Protein 7YPR (pdb70)

GO terms:
  GO:0005507 copper ion binding (F, IDA)
  GO:0008270 zinc ion binding (F, IDA)
  GO:0042802 identical protein binding (F, IDA)
  GO:0042803 protein homodimerization activity (F, IDA)

Sequence (988 aa):
VNYLFRGPVTAVAAIAGEGEHAGIKGSLTFLQKSLDGRTVVINGTISGLPEGKHGLHIHDSGDMTKGCCYITTAKGHLNPFNNLSHGAPSDSARHVGDLGNIYADDTGISVINLTDTVISLFPTPAFVIGRILVIHTTYDDLGRGGSPVSSKVNGNAGGRRLACCGIISYVNYLFRGPVTAVVAAIAGEGEHAGIKGSLTFLQKSLDGRTVINGTISGLPEEGKHGLHIHDDSGDMTKGCCYITTAKGHLNPFNNLSHGAPSDSARHVGDLGNIYADDTGISVINLTDTVISLFPTPAFVIGRILVIHTTYDDLGRGGSPVSSKVNGNAGGRLACCGIISYVVNYLFRGPVTAVAAIAGEGEHAGIKGSLTFLQKSLDGRTVINGTISGLPEGKHGLHIHDSGDMTKGCYITTAKGHLNPFNLSHGAPSDSARHVGDLGNIYADDTGISVINLTDTVISLFPTPPAFVIGRILVIHTTYDDLGRGGSPVSSKVNGNAGGRLACGIISYVNYLFRGPVTAVAAIAGEGEHAGIKGSLTTFLQKSLDGRTVINNGTISGLPEGKHGLHIHDSGDMTKGCYITTTTAAKKGGHLNPFNLSHGAPSDSARHVGDLGNIYADDTGISVINNLTDTVISLFPTPAFVIGRILVIHTTYDDLGRGGSPVSSKVVNGNAGGRLACGIISYVVNYLFRGPVTAVAAIAGEGEHAGIKGSLTFLQKSLDGRTVINGTISGLPEGKHGLHIHHDSGDMTKGCYITTTAAKKGGHLLNPFNLSHGAPSDSARHVGDLGNIYADDTGISVINLTDTVISLFPPTPAFVIGRILVIHTTYDDLGRGGSPVSKVNGNAGGRLACGIISYVVNYLFRGPVTAVAAIAGEGEHAGIKGSLTFLQKSLDGRTVINGTISGLPEGKHGLHIHDSGDMTKGCCYITTAKGHLNPFNLSHGAPSDSARHVGDLGNIYADDTGISVINLTDTVISLFPTPAFVIGRILVIHTTYDDLGRGGGGSSPVSSKVNGNAGGRLACCGIISYV

Nearest PDB structures (foldseek):
  7ypr-assembly2_D-3  TM=1.006E+00  e=7.830E-35  Ramazzottius varieornatus
  7ypp-assembly2_C  TM=9.963E-01  e=8.547E-31  Ramazzottius varieornatus
  7ypp-assembly3_E  TM=9.950E-01  e=1.271E-30  Ramazzottius varieornatus
  7ypp-assembly3_F-2  TM=9.987E-01  e=7.369E-30  Ramazzottius varieornatus
  3l9e-assembly2_D  TM=9.525E-01  e=1.073E-17  Bombyx mori

Foldseek 3Di:
DPCLQDAKFKKKWWKAFDDVLRQWTKMKIWIAGHQQGKIKIWMKIASAAFFKWWKWWACALDCPVHLDDPDPRAGAALPPFWPFALPDPRHGLGGDFIWGAHNRRMTIDTDIHRRADCGPDSNNRASTKIFTANAGQCGLPPPDPCNRRTSPRHHTSIMTGIHGD/DCLQDAKFKKKWWKAFDDVLRVKTKMKMWIAGHVLGKIKIWIKIARADFAKWWKWWFCALDCPVHQFDPPGQFGAALPPFWDFAQPDPGHGLGGPFIWGAHPRRMTTDIDMHSRADCGPDSNDRASTKIFIANHGQCRLPDPDPCNRGTSPRHTTSMITGIHGD/DPCLQDAKFKKKWWKAFDDVQRQKTKMKIWIAGHFLGKIKIWMKIFRAAFAKWWKWWFPALDCPVHQDDPDPRGGAALPPFWPFALPDPGHGLGGPFIWGAHNRRMTTDTDMHRQADCGPDSRHRASTKIFTANHGQCGLPPPDPCNRPTSPRHHTNIITGIHTD/DCLQDAKFKKKWWKAFDDVLRVKTKMKMWIAGHVLGKIKIWIKIARADFAKWWKWWACALDCPPHDFDDPPRAGAALPPFWDFAQPDPRHGLGGDFIWGDHPRRMTTDIDMHRRADSRPDSNHRASIKIFIANHGQCRLPPPDPCNRGTSCRHGTNMITGIHGD/DDPLQDAKFKKKWFKAFDDVLRQWTKMKMWIAGHFLGKIKIWIKIASADAFKWFKWWFCALDQPVHDFDPPPPAGQALPPFWDFAQPDPRHRLGGDFIFGAHPRRMTTDIGMHRRADCRPDSNNRARTKMFIANAGQCRLPPPDPCNRGTSPRHGTGIIIGMHGD/DPVLQDAKFKKKWWKAFDDVLRVKTKMKMWIDGHPLGKIKIWMKIFSAAFAKWFKFWACALDCPVHQDDDDPRAGQALPDFWDFAQPDPRHGLGGDFIWGAHNRRMTTDTDMHRRADSGPDSNDRASIKIFTAPAGACGLPPPDPCNRGTRPRHHTSMITGIHGD

InterPro domains:
  IPR001424 Superoxide dismutase, copper/zinc binding domain [PF00080] (53-191)
  IPR001424 Superoxide dismutase, copper/zinc binding domain [PR00068] (83-105)
  IPR001424 Superoxide dismutase, copper/zinc binding domain [PR00068] (141-163)
  IPR001424 Superoxide dismutase, copper/zinc binding domain [PR00068] (166-192)
  IPR001424 Superoxide dismutase, copper/zinc binding domain [cd00305] (38-188)
  IPR018152 Superoxide dismutase, copper/zinc, binding site [PS00332] (180-191)
  IPR024134 Superoxide dismutase (Cu/Zn) / superoxide dismutase copper chaperone [PTHR10003] (38-192)
  IPR036423 Superoxide dismutase-like, copper/zinc binding domain superfamily [G3DSA:2.60.40.200] (36-194)
  IPR036423 Superoxide dismutase-like, copper/zinc binding domain superfamily [SSF49329] (50-192)

Radius of gyration: 31.36 Å; Cα contacts (8 Å, |Δi|>4): 3021; chains: 6; bounding box: 89×86×77 Å

Organism: Ramazzottius varieornatus (NCBI:txid947166)

Solvent-accessible surface area: 41538 Å² total; per-residue (Å²): 97,31,74,4,68,120,35,98,14,45,0,9,0,32,2,40,12,93,67,160,58,56,56,5,117,22,41,1,54,0,68,4,157,49,88,132,22,150,0,54,0,68,19,76,0,46,44,8,68,99,16,122,4,0,0,0,0,15,29,1,0,36,38,31,138,25,17,141,11,107,55,109,144,28,16,1,41,47,106,128,74,47,1,2,6,49,109,37,110,55,10,12,2,0,0,5,3,40,10,114,0,49,126,101,7,66,0,106,3,118,37,81,6,109,51,4,6,0,2,0,29,48,9,0,0,0,0,12,0,0,4,0,19,64,54,125,2,24,54,6,157,49,79,33,130,62,2,121,86,47,0,71,1,50,42,90,8,0,3,1,11,0,1,11,74,92,87,5,66,179,34,95,14,43,0,9,0,30,2,51,11,72,67,168,56,68,60,3,142,14,45,2,44,0,70,3,131,41,24,23,8,75,0,56,1,67,18,73,1,41,44,8,68,63,15,117,4,0,0,0,0,2,72,17,0,10,43,43,129,23,2,71,32,105,126,23,117,42,11,0,35,38,34,84,39,45,2,1,8,50,106,40,45,42,13,10,2,0,0,10,4,42,8,117,0,51,131,93,6,73,0,104,3,107,58,56,11,48,17,4,0,0,0,0,3,9,0,1,0,0,0,14,4,0,0,0,12,66,46,111,2,20,52,4,82,14,11,11,90,58,5,124,87,20,0,58,3,45,38,24,6,0,4,4,18,0,1,15,78,145,84,148,57,80,126,38,66,15,41,0,46,0,77,2,40,8,88,66,173,67,56,56,2,109,22,57,1,54,0,11,2,48,32,23,22,7,42,0,9,0,21,14,31,0,48,44,6,67,76,15,118,3,0,0,0,0,6,37,20,23,82,56,121,144,17,13,154,16,108,54,111,145,26,15,10,40,59,35,129,40,46,2,2,9,44,107,36,51,41,12,10,3,0,0,1,3,40,9,105,0,6,102,101,7,24,0,30,3,61,42,46,8,48,17,3,0,0,0,44,12,67,0,49,0,20,39,81,0,0,1,0,9,65,57,121,1,19,50,7,116,46,79,35,128,56,2,121,87,49,0,70,2,52,44,87,8,0,2,3,69,0,46,94,138,117,163,57,92,146,28,30,14,8,0,42,2,77,4,52,11,69,64,161,46,60,51,3,135,18,70,1,12,0,43,1,155,62,80,108,24,90,0,38,0,3,4,33,0,34,43,7,69,112,22,124,4,0,0,0,0,4,80,33,23,79,63,125,142,21,1,73,42,98,112,28,115,44,9,10,42,51,101,126,80,54,3,1,7,49,110,40,112,56,9,11,2,0,0,6,4,42,9,110,0,12,111,55,6,19,1,34,4,89,48,60,6,98,48,2,3,0,2,42,36,96,10,48,0,19,40,84,6,0,0,0,13,67,54,121,2,21,52,4,157,47,80,34,119,60,1,122,88,33,0,73,2,48,41,31,4,0,5,5,71,0,48,94,85,154,71,164,60,79,129,27,25,17,6,0,45,1,82,4,42,7,85,59,158,46,50,57,2,95,16,76,1,14,0,31,0,124,64,94,92,18,107,0,62,0,4,4,27,0,43,44,8,60,75,18,57,4,0,0,0,0,6,76,37,22,69,66,125,130,17,3,71,38,121,98,22,143,46,9,10,37,54,103,129,74,48,3,1,7,43,100,35,112,56,6,13,2,0,0,7,3,26,9,80,0,37,85,43,7,14,1,40,4,82,39,75,7,88,50,1,3,0,2,41,27,101,8,46,0,21,40,82,4,0,0,0,14,65,55,92,0,10,10,3,120,50,79,36,123,62,2,124,87,40,0,72,3,48,46,32,5,0,3,4,72,0,48,91,91,135,82,158,56,79,126,37,65,21,36,0,46,1,80,4,42,13,87,59,147,57,54,51,2,132,24,61,1,50,0,9,1,50,64,80,63,26,109,0,8,0,20,16,36,1,45,42,9,62,99,15,126,5,0,0,0,0,3,41,18,23,82,58,120,140,23,13,154,19,111,57,108,132,28,12,8,35,57,98,126,73,55,5,2,5,46,108,53,110,57,7,12,2,0,0,4,4,44,10,93,0,10,109,81,7,22,0,32,3,65,41,77,6,102,50,1,3,0,0,42,26,96,8,47,0,17,41,76,0,0,0,0,7,65,55,120,3,26,50,11,157,21,93,34,124,62,0,104,87,50,0,66,2,52,38,83,7,0,2,0,66,0,46,103,139

Secondary structure (DSSP, 8-state):
--GGGSS-EEEEEEEE--GGGTT-EEEEEEEE-STTS-EEEEEEEESPPSEEEEEEEBS----TTTT---S---B--TT------TT-SS--TTEEEEEEE-TTS-EEEEEEESS-BSSSSTTB-TTSEEEEESS---TT-S-STTHHHHTT--SEEEEEE-EE-/-GGGSS-EEEEEEEE--GGGTT-EEEEEEEESSTTS-EEEEEEEESPPSEEEEEEEBS----TT-TT-SS---B--TT------TTSSS--TTEEEEEEE-TTS-EEEEEEESS-BSSSSTTB-TTSEEEEESS---TT-S-STTHHHH-S--SEEEEEEEEE-/--GGGSS-EEEEEEEE--GGGTT-EEEEEEEESSTTS-EEEEEEEESPPSEEEEEEEBS----TTTT-------B--TT------TT-SS--TTEEEEEEE-TTSEEEEEEEESS-BSSSSTTB-TTSEEEEESS---TT-S-STTHHHHTT--SEEEEEEEEE-/-GGGSS-EEEEEEEE--GGGTT-EEEEEEEE-STTS-EEEEEEEESPPSEEEEEEEBS----TT-S--SS--PBP-TT------TT-SS--TTEEEEEEE-TT-PEEEEEEESS-BSSSSTTB-TTSEEEEESS---TT-S-SSTHHHHTT--SEEEEEEEEE-/--GGGSS-EEEEEEEE--GGGTT-EEEEEEEE-STT--EEEEEEEESPPSEEEEEEEBS----TT-S--TT---B--TT------TT-SS--TTEEEEEEE-TTSPEEEEEEESS-BSSSSTTB-TTSEEEEESS---TT-SSSTTHHHH-S--SEEEEEEEEE-/--GGGSS-EEEEEEEE--GGGTT-EEEEEEEE-STT--EEEEEEEESPPSEEEEEEEBS----EEEE-------B--TT------TTSSS--TTEEEEEEE-TTS-EEEEEEESS-BSSSSTTB-TTSEEEEESS---TT-SSSSSHHHHTT--SEEEEEEEEE-

Structure (mmCIF, N/CA/C/O backbone):
data_7YPR
#
_entry.id   7YPR
#
_cell.length_a   105.825
_cell.length_b   105.825
_cell.length_c   76.956
_cell.angle_alpha   90.000
_cell.angle_beta   90.000
_cell.angle_gamma   120.000
#
_symmetry.space_group_name_H-M   'P 32'
#
loop_
_entity.id
_entity.type
_entity.pdbx_description
1 polymer 'Superoxide dismutase [Cu-Zn]'
2 non-polymer 'ZINC ION'
3 non-polymer 'COPPER (II) ION'
4 non-polymer 'POTASSIUM ION'
5 water water
#
loop_
_atom_site.group_PDB
_atom_site.id
_atom_site.type_symbol
_atom_site.label_atom_id
_atom_site.label_alt_id
_atom_site.label_comp_id
_atom_site.label_asym_id
_atom_site.label_entity_id
_atom_site.label_seq_id
_atom_site.pdbx_PDB_ins_code
_atom_site.Cartn_x
_atom_site.Cartn_y
_atom_site.Cartn_z
_atom_site.occupancy
_atom_site.B_iso_or_equiv
_atom_site.auth_seq_id
_atom_site.auth_comp_id
_atom_site.auth_asym_id
_atom_site.auth_atom_id
_atom_site.pdbx_PDB_model_num
ATOM 1 N N . VAL A 1 30 ? 40.095 0.034 15.219 1.000 75.470 30 VAL A N 1
ATOM 2 C CA . VAL A 1 30 ? 40.008 -0.445 16.592 1.000 67.720 30 VAL A CA 1
ATOM 3 C C . VAL A 1 30 ? 41.169 -1.409 16.845 1.000 66.320 30 VAL A C 1
ATOM 4 O O . VAL A 1 30 ? 41.760 -1.928 15.894 1.000 66.660 30 VAL A O 1
ATOM 8 N N . ASN A 1 31 ? 41.501 -1.614 18.120 1.000 54.650 31 ASN A N 1
ATOM 9 C CA . ASN A 1 31 ? 42.461 -2.620 18.571 1.000 37.480 31 ASN A CA 1
ATOM 10 C C . ASN A 1 31 ? 42.256 -3.942 17.836 1.000 38.720 31 ASN A C 1
ATOM 11 O O . ASN A 1 31 ? 41.191 -4.552 17.923 1.000 41.170 31 ASN A O 1
ATOM 16 N N . TYR A 1 32 ? 43.285 -4.384 17.101 1.000 36.870 32 TYR A N 1
ATOM 17 C CA . TYR A 1 32 ? 43.146 -5.532 16.207 1.000 42.580 32 TYR A CA 1
ATOM 18 C C . TYR A 1 32 ? 42.807 -6.829 16.935 1.000 42.020 32 TYR A C 1
ATOM 19 O O . TYR A 1 32 ? 42.358 -7.783 16.293 1.000 40.060 32 TYR A O 1
ATOM 28 N N . LEU A 1 33 ? 43.028 -6.900 18.246 1.000 30.210 33 LEU A N 1
ATOM 29 C CA . LEU A 1 33 ? 42.624 -8.091 18.983 1.000 31.500 33 LEU A CA 1
ATOM 30 C C . LEU A 1 33 ? 41.116 -8.250 19.012 1.000 37.470 33 LEU A C 1
ATOM 31 O O . LEU A 1 33 ? 40.623 -9.350 19.291 1.000 34.490 33 LEU A O 1
ATOM 36 N N . PHE A 1 34 ? 40.378 -7.170 18.742 1.000 34.300 34 PHE A N 1
ATOM 37 C CA . PHE A 1 34 ? 38.926 -7.165 18.785 1.000 35.130 34 PHE A CA 1
ATOM 38 C C . PHE A 1 34 ? 38.289 -7.221 17.399 1.000 33.460 34 PHE A C 1
ATOM 39 O O . PHE A 1 34 ? 37.077 -7.028 17.284 1.000 42.120 34 PHE A O 1
ATOM 47 N N . ARG A 1 35 ? 39.062 -7.523 16.360 1.000 34.890 35 ARG A N 1
ATOM 48 C CA . ARG A 1 35 ? 38.621 -7.393 14.977 1.000 42.290 35 ARG A CA 1
ATOM 49 C C . ARG A 1 35 ? 38.539 -8.744 14.273 1.000 39.770 35 ARG A C 1
ATOM 50 O O . ARG A 1 35 ? 39.302 -9.666 14.577 1.000 44.280 35 ARG A O 1
ATOM 58 N N . GLY A 1 36 ? 37.637 -8.825 13.285 1.000 61.380 36 GLY A N 1
ATOM 59 C CA . GLY A 1 36 ? 37.716 -9.802 12.213 1.000 30.230 36 GLY A CA 1
ATOM 60 C C . GLY A 1 36 ? 37.569 -11.166 12.799 1.000 43.080 36 GLY A C 1
ATOM 61 O O . GLY A 1 36 ? 37.234 -11.311 13.981 1.000 53.770 36 GLY A O 1
ATOM 62 N N . PRO A 1 37 ? 37.807 -12.203 12.006 1.000 33.210 37 PRO A N 1
ATOM 63 C CA . PRO A 1 37 ? 37.773 -13.551 12.572 1.000 33.490 37 PRO A CA 1
ATOM 64 C C . PRO A 1 37 ? 39.024 -13.772 13.400 1.000 34.300 37 PRO A C 1
ATOM 65 O O . PRO A 1 37 ? 40.111 -13.336 13.031 1.000 29.780 37 PRO A O 1
ATOM 69 N N . VAL A 1 38 ? 38.857 -14.391 14.560 1.000 31.540 38 VAL A N 1
ATOM 70 C CA . VAL A 1 38 ? 39.985 -14.820 15.373 1.000 32.370 38 VAL A CA 1
ATOM 71 C C . VAL A 1 38 ? 40.039 -16.334 15.280 1.000 31.430 38 VAL A C 1
ATOM 72 O O . VAL A 1 38 ? 39.007 -17.008 15.390 1.000 27.230 38 VAL A O 1
ATOM 76 N N . THR A 1 39 ? 41.239 -16.860 15.088 1.000 28.850 39 THR A N 1
ATOM 77 C CA . THR A 1 39 ? 41.493 -18.289 15.133 1.000 30.420 39 THR A CA 1
ATOM 78 C C . THR A 1 39 ? 42.468 -18.571 16.265 1.000 32.330 39 THR A C 1
ATOM 79 O O . THR A 1 39 ? 43.495 -17.890 16.403 1.000 26.920 39 THR A O 1
ATOM 83 N N . ALA A 1 40 ? 42.141 -19.560 17.078 1.000 25.910 40 ALA A N 1
ATOM 84 C CA . ALA A 1 40 ? 43.026 -20.018 18.132 1.000 29.440 40 ALA A CA 1
ATOM 85 C C . ALA A 1 40 ? 43.202 -21.519 17.993 1.000 28.280 40 ALA A C 1
ATOM 86 O O . ALA A 1 40 ? 42.373 -22.200 17.377 1.000 24.290 40 ALA A O 1
ATOM 88 N N . VAL A 1 41 ? 44.296 -22.034 18.559 1.000 21.910 41 VAL A N 1
ATOM 89 C CA . VAL A 1 41 ? 44.574 -23.465 18.539 1.000 27.310 41 VAL A CA 1
ATOM 90 C C . VAL A 1 41 ? 45.065 -23.911 19.908 1.000 26.300 41 VAL A C 1
ATOM 91 O O . VAL A 1 41 ? 45.522 -23.111 20.724 1.000 27.780 41 VAL A O 1
ATOM 95 N N . ALA A 1 42 ? 44.985 -25.224 20.133 1.000 25.130 42 ALA A N 1
ATOM 96 C CA . ALA A 1 42 ? 45.625 -25.875 21.269 1.000 28.400 42 ALA A CA 1
ATOM 97 C C . ALA A 1 42 ? 46.294 -27.147 20.774 1.000 28.630 42 ALA A C 1
ATOM 98 O O . ALA A 1 42 ? 45.626 -28.015 20.202 1.000 28.540 42 ALA A O 1
ATOM 100 N N . ALA A 1 43 ? 47.608 -27.235 20.970 1.000 25.290 43 ALA A N 1
ATOM 101 C CA . ALA A 1 43 ? 48.349 -28.484 20.820 1.000 31.550 43 ALA A CA 1
ATOM 102 C C . ALA A 1 43 ? 48.118 -29.335 22.058 1.000 29.220 43 ALA A C 1
ATOM 103 O O . ALA A 1 43 ? 48.498 -28.938 23.161 1.000 28.680 43 ALA A O 1
ATOM 105 N N . ILE A 1 44 ? 47.484 -30.490 21.890 1.000 30.150 44 ILE A N 1
ATOM 106 C CA . ILE A 1 44 ? 47.169 -31.376 23.008 1.000 30.600 44 ILE A CA 1
ATOM 107 C C . ILE A 1 44 ? 48.217 -32.477 23.067 1.000 30.950 44 ILE A C 1
ATOM 108 O O . ILE A 1 44 ? 48.532 -33.097 22.044 1.000 29.820 44 ILE A O 1
ATOM 113 N N . ALA A 1 45 ? 48.759 -32.720 24.260 1.000 25.420 45 ALA A N 1
ATOM 114 C CA . ALA A 1 45 ? 49.717 -33.799 24.467 1.000 25.110 45 ALA A CA 1
ATOM 115 C C . ALA A 1 45 ? 49.624 -34.304 25.904 1.000 32.680 45 ALA A C 1
ATOM 116 O O . ALA A 1 45 ? 49.405 -33.514 26.829 1.000 27.200 45 ALA A O 1
ATOM 118 N N . GLY A 1 46 ? 49.755 -35.633 26.075 1.000 30.710 46 GLY A N 1
ATOM 119 C CA . GLY A 1 46 ? 50.030 -36.225 27.368 1.000 28.330 46 GLY A CA 1
ATOM 120 C C . GLY A 1 46 ? 51.532 -36.343 27.641 1.000 33.610 46 GLY A C 1
ATOM 121 O O . GLY A 1 46 ? 52.378 -36.011 26.819 1.000 33.050 46 GLY A O 1
ATOM 122 N N . GLU A 1 47 ? 51.865 -36.812 28.840 1.000 32.780 47 GLU A N 1
ATOM 123 C CA . GLU A 1 47 ? 53.267 -36.973 29.211 1.000 39.050 47 GLU A CA 1
ATOM 124 C C . GLU A 1 47 ? 53.424 -38.302 29.937 1.000 36.390 47 GLU A C 1
ATOM 125 O O . GLU A 1 47 ? 52.447 -38.893 30.395 1.000 29.800 47 GLU A O 1
ATOM 131 N N . GLY A 1 48 ? 54.665 -38.774 30.030 1.000 42.960 48 GLY A N 1
ATOM 132 C CA . GLY A 1 48 ? 54.915 -39.995 30.785 1.000 41.950 48 GLY A CA 1
ATOM 133 C C . GLY A 1 48 ? 54.240 -41.188 30.141 1.000 38.690 48 GLY A C 1
ATOM 134 O O . GLY A 1 48 ? 54.404 -41.452 28.948 1.000 40.670 48 GLY A O 1
ATOM 135 N N . GLU A 1 49 ? 53.448 -41.911 30.931 1.000 40.930 49 GLU A N 1
ATOM 136 C CA . GLU A 1 49 ? 52.697 -43.041 30.403 1.000 47.320 49 GLU A CA 1
ATOM 137 C C . GLU A 1 49 ? 51.625 -42.621 29.398 1.000 48.650 49 GLU A C 1
ATOM 138 O O . GLU A 1 49 ? 51.152 -43.463 28.629 1.000 43.520 49 GLU A O 1
ATOM 144 N N . HIS A 1 50 ? 51.216 -41.352 29.391 1.000 46.710 50 HIS A N 1
ATOM 145 C CA . HIS A 1 50 ? 50.237 -40.863 28.432 1.000 39.800 50 HIS A CA 1
ATOM 146 C C . HIS A 1 50 ? 50.878 -40.089 27.288 1.000 38.020 50 HIS A C 1
ATOM 147 O O . HIS A 1 50 ? 50.186 -39.323 26.608 1.000 35.750 50 HIS A O 1
ATOM 154 N N . ALA A 1 51 ? 52.181 -40.276 27.053 1.000 33.170 51 ALA A N 1
ATOM 155 C CA . ALA A 1 51 ? 52.848 -39.515 25.997 1.000 36.250 51 ALA A CA 1
ATOM 156 C C . ALA A 1 51 ? 52.295 -39.850 24.616 1.000 3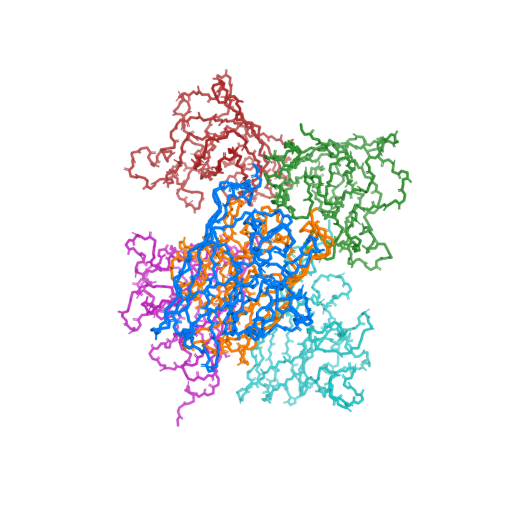3.560 51 ALA A C 1
ATOM 157 O O . ALA A 1 51 ? 52.471 -39.059 23.684 1.000 40.770 51 ALA A O 1
ATOM 159 N N . GLY A 1 52 ? 51.614 -40.989 24.469 1.000 39.870 52 GLY A N 1
ATOM 160 C CA . GLY A 1 52 ? 50.963 -41.330 23.215 1.000 32.670 52 GLY A CA 1
ATOM 161 C C . GLY A 1 52 ? 49.683 -40.565 22.916 1.000 35.550 52 GLY A C 1
ATOM 162 O O . GLY A 1 52 ? 49.155 -40.691 21.809 1.000 33.340 52 GLY A O 1
ATOM 163 N N . ILE A 1 53 ? 49.162 -39.774 23.848 1.000 26.350 53 ILE A N 1
ATOM 164 C CA . ILE A 1 53 ? 47.980 -38.968 23.567 1.000 30.940 53 ILE A CA 1
ATOM 165 C C . ILE A 1 53 ? 48.435 -37.663 22.936 1.000 34.770 53 ILE A C 1
ATOM 166 O O . ILE A 1 53 ? 49.115 -36.855 23.580 1.000 32.630 53 ILE A O 1
ATOM 171 N N . LYS A 1 54 ? 48.060 -37.461 21.675 1.000 27.910 54 LYS A N 1
ATOM 172 C CA . LYS A 1 54 ? 48.506 -36.320 20.886 1.000 34.470 54 LYS A CA 1
ATOM 173 C C . LYS A 1 54 ? 47.367 -35.845 19.997 1.000 37.010 54 LYS A C 1
ATOM 174 O O . LYS A 1 54 ? 46.649 -36.664 19.422 1.000 22.940 54 LYS A O 1
ATOM 180 N N . GLY A 1 55 ? 47.221 -34.534 19.852 1.000 28.420 55 GLY A N 1
ATOM 181 C CA . GLY A 1 55 ? 46.200 -34.023 18.961 1.000 25.180 55 GLY A CA 1
ATOM 182 C C . GLY A 1 55 ? 46.220 -32.513 18.929 1.000 32.440 55 GLY A C 1
ATOM 183 O O . GLY A 1 55 ? 47.124 -31.864 19.464 1.000 28.370 55 GLY A O 1
ATOM 184 N N . SER A 1 56 ? 45.195 -31.954 18.304 1.000 24.820 56 SER A N 1
ATOM 185 C CA . SER A 1 56 ? 45.065 -30.506 18.287 1.000 29.010 56 SER A CA 1
ATOM 186 C C . SER A 1 56 ? 43.605 -30.137 18.111 1.000 33.440 56 SER A C 1
ATOM 187 O O . SER A 1 56 ? 42.790 -30.931 17.632 1.000 34.370 56 SER A O 1
ATOM 190 N N . LEU A 1 57 ? 43.293 -28.912 18.513 1.000 26.130 57 LEU A N 1
ATOM 191 C CA . LEU A 1 57 ? 41.981 -28.316 18.365 1.000 25.330 57 LEU A CA 1
ATOM 192 C C . LEU A 1 57 ? 42.165 -26.944 17.747 1.000 31.840 57 LEU A C 1
ATOM 193 O O . LEU A 1 57 ? 43.153 -26.256 18.035 1.000 36.400 57 LEU A O 1
ATOM 198 N N . THR A 1 58 ? 41.230 -26.557 16.887 1.000 30.340 58 THR A N 1
ATOM 199 C CA . THR A 1 58 ? 41.165 -25.208 16.349 1.000 25.320 58 THR A CA 1
ATOM 200 C C . THR A 1 58 ? 39.870 -24.564 16.823 1.000 32.580 58 THR A C 1
ATOM 201 O O . THR A 1 58 ? 38.806 -25.189 16.766 1.000 24.300 58 THR A O 1
ATOM 205 N N . PHE A 1 59 ? 39.973 -23.322 17.286 1.000 27.410 59 PHE A N 1
ATOM 206 C CA . PHE A 1 59 ? 38.859 -22.520 17.759 1.000 25.220 59 PHE A CA 1
ATOM 207 C C . PHE A 1 59 ? 38.649 -21.395 16.761 1.000 28.920 59 PHE A C 1
ATOM 208 O O . PHE A 1 59 ? 39.605 -20.690 16.413 1.000 26.410 59 PHE A O 1
ATOM 216 N N . LEU A 1 60 ? 37.413 -21.217 16.294 1.000 24.270 60 LEU A N 1
ATOM 217 C CA . LEU A 1 60 ? 37.157 -20.176 15.312 1.000 24.490 60 LEU A CA 1
ATOM 218 C C . LEU A 1 60 ? 35.918 -19.382 15.710 1.000 26.490 60 LEU A C 1
ATOM 219 O O . LEU A 1 60 ? 34.836 -19.942 15.921 1.000 27.210 60 LEU A O 1
ATOM 224 N N . GLN A 1 61 ? 36.089 -18.072 15.823 1.000 25.650 61 GLN A N 1
ATOM 225 C CA . GLN A 1 61 ? 35.004 -17.165 16.179 1.000 23.420 61 GLN A CA 1
ATOM 226 C C . GLN A 1 61 ? 35.040 -15.997 15.207 1.000 37.550 61 GLN A C 1
ATOM 227 O O . GLN A 1 61 ? 36.015 -15.238 15.172 1.000 30.910 61 GLN A O 1
ATOM 233 N N . LYS A 1 62 ? 33.973 -15.847 14.433 1.000 33.240 62 LYS A N 1
ATOM 234 C CA . LYS A 1 62 ? 33.968 -14.875 13.354 1.000 37.170 62 LYS A CA 1
ATOM 235 C C . LYS A 1 62 ? 33.793 -13.449 13.842 1.000 34.360 62 LYS A C 1
ATOM 236 O O . LYS A 1 62 ? 34.315 -12.527 13.212 1.000 39.010 62 LYS A O 1
ATOM 242 N N . SER A 1 63 ? 33.077 -13.247 14.941 1.000 30.630 63 SER A N 1
ATOM 243 C CA . SER A 1 63 ? 32.755 -11.907 15.395 1.000 39.380 63 SER A CA 1
ATOM 244 C C . SER A 1 63 ? 32.563 -11.937 16.893 1.000 38.550 63 SER A C 1
ATOM 245 O O . SER A 1 63 ? 32.275 -12.985 17.482 1.000 35.820 63 SER A O 1
ATOM 248 N N . LEU A 1 64 ? 32.718 -10.756 17.495 1.000 41.500 64 LEU A N 1
ATOM 249 C CA . LEU A 1 64 ? 32.521 -10.569 18.929 1.000 46.820 64 LEU A CA 1
ATOM 250 C C . LEU A 1 64 ? 31.266 -11.275 19.444 1.000 45.040 64 LEU A C 1
ATOM 251 O O . LEU A 1 64 ? 31.283 -11.915 20.503 1.000 40.820 64 LEU A O 1
ATOM 256 N N . ASP A 1 65 ? 30.155 -11.142 18.731 1.000 42.420 65 ASP A N 1
ATOM 257 C CA . ASP A 1 65 ? 28.900 -11.713 19.205 1.000 62.510 65 ASP A CA 1
ATOM 258 C C . ASP A 1 65 ? 28.647 -13.123 18.684 1.000 55.920 65 ASP A C 1
ATOM 259 O O . ASP A 1 65 ? 27.561 -13.663 18.908 1.000 56.480 65 ASP A O 1
ATOM 264 N N . GLY A 1 66 ? 29.615 -13.728 17.995 1.000 49.350 66 GLY A N 1
ATOM 265 C CA . GLY A 1 66 ? 29.362 -14.963 17.286 1.000 50.390 66 GLY A CA 1
ATOM 266 C C . GLY A 1 66 ? 29.592 -16.214 18.113 1.000 36.210 66 GLY A C 1
ATOM 267 O O . GLY A 1 66 ? 30.183 -16.192 19.192 1.000 37.650 66 GLY A O 1
ATOM 268 N N . ARG A 1 67 ? 29.070 -17.331 17.613 1.000 32.520 67 ARG A N 1
ATOM 269 C CA . ARG A 1 67 ? 29.431 -18.593 18.223 1.000 34.890 67 ARG A CA 1
ATOM 270 C C . ARG A 1 67 ? 30.889 -18.907 17.892 1.000 31.110 67 ARG A C 1
ATOM 271 O O . ARG A 1 67 ? 31.480 -18.368 16.949 1.000 28.800 67 ARG A O 1
ATOM 279 N N . THR A 1 68 ? 31.462 -19.794 18.677 1.000 30.470 68 THR A N 1
ATOM 280 C CA . THR A 1 68 ? 32.803 -20.307 18.446 1.000 30.900 68 THR A CA 1
ATOM 281 C C . THR A 1 68 ? 32.679 -21.743 17.976 1.000 33.710 68 THR A C 1
ATOM 282 O O . THR A 1 68 ? 31.976 -22.541 18.605 1.000 29.170 68 THR A O 1
ATOM 286 N N A VAL A 1 69 ? 33.381 -22.065 16.893 0.400 25.960 69 VAL A N 1
ATOM 287 N N B VAL A 1 69 ? 33.303 -22.077 16.847 0.600 25.880 69 VAL A N 1
ATOM 288 C CA A VAL A 1 69 ? 33.427 -23.409 16.333 0.400 29.320 69 VAL A CA 1
ATOM 289 C CA B VAL A 1 69 ? 33.327 -23.475 16.427 0.600 29.270 69 VAL A CA 1
ATOM 290 C C A VAL A 1 69 ? 34.706 -24.079 16.820 0.400 29.110 69 VAL A C 1
ATOM 291 C C B VAL A 1 69 ? 34.654 -24.074 16.849 0.600 29.090 69 VAL A C 1
ATOM 292 O O A VAL A 1 69 ? 35.783 -23.469 16.782 0.400 29.260 69 VAL A O 1
ATOM 293 O O B VAL A 1 69 ? 35.704 -23.414 16.805 0.600 29.220 69 VAL A O 1
ATOM 300 N N . ILE A 1 70 ? 34.596 -25.321 17.295 1.000 23.440 70 ILE A N 1
ATOM 301 C CA . ILE A 1 70 ? 35.743 -26.049 17.816 1.000 29.830 70 ILE A CA 1
ATOM 302 C C . ILE A 1 70 ? 35.842 -27.368 17.074 1.000 30.700 70 ILE A C 1
ATOM 303 O O . ILE A 1 70 ? 34.903 -28.172 17.098 1.000 29.530 70 ILE A O 1
ATOM 308 N N . ASN A 1 71 ? 36.986 -27.598 16.439 1.000 26.290 71 ASN A N 1
ATOM 309 C CA . ASN A 1 71 ? 37.206 -28.756 15.594 1.000 28.880 71 ASN A CA 1
ATOM 310 C C . ASN A 1 71 ? 38.587 -29.296 15.903 1.000 29.700 71 ASN A C 1
ATOM 311 O O . ASN A 1 71 ? 39.510 -28.523 16.152 1.000 32.870 71 ASN A O 1
ATOM 316 N N . GLY A 1 72 ? 38.727 -30.611 15.885 1.000 26.270 72 GLY A N 1
ATOM 317 C CA . GLY A 1 72 ? 40.044 -31.197 16.027 1.000 30.100 72 GLY A CA 1
ATOM 318 C C . GLY A 1 72 ? 39.971 -32.702 16.049 1.000 30.170 72 GLY A C 1
ATOM 319 O O . GLY A 1 72 ? 38.901 -33.309 15.893 1.000 27.790 72 GLY A O 1
ATOM 320 N N . THR A 1 73 ? 41.144 -33.299 16.213 1.000 25.500 73 THR A N 1
ATOM 321 C CA . THR A 1 73 ? 41.258 -34.737 16.424 1.000 33.650 73 THR A CA 1
ATOM 322 C C . THR A 1 73 ? 42.289 -34.981 17.511 1.000 29.920 73 THR A C 1
ATOM 323 O O . THR A 1 73 ? 43.261 -34.234 17.645 1.000 23.910 73 THR A O 1
ATOM 327 N N . ILE A 1 74 ? 42.055 -36.014 18.304 1.000 23.020 74 ILE A N 1
ATOM 328 C CA . ILE A 1 74 ? 43.056 -36.520 19.224 1.000 23.740 74 ILE A CA 1
ATOM 329 C C . ILE A 1 74 ? 43.181 -38.017 18.994 1.000 34.320 74 ILE A C 1
ATOM 330 O O . ILE A 1 74 ? 42.185 -38.706 18.758 1.000 27.410 74 ILE A O 1
ATOM 335 N N . SER A 1 75 ? 44.404 -38.512 19.013 1.000 30.400 75 SER A N 1
ATOM 336 C CA . SER A 1 75 ? 44.643 -39.937 18.899 1.000 36.250 75 SER A CA 1
ATOM 337 C C . SER A 1 75 ? 45.291 -40.438 20.187 1.000 30.400 75 SER A C 1
ATOM 338 O O . SER A 1 75 ? 45.787 -39.652 20.997 1.000 30.340 75 SER A O 1
ATOM 341 N N . GLY A 1 76 ? 45.245 -41.760 20.393 1.000 36.410 76 GLY A N 1
ATOM 342 C CA . GLY A 1 76 ? 45.844 -42.395 21.561 1.000 25.800 76 GLY A CA 1
ATOM 343 C C . GLY A 1 76 ? 45.018 -42.374 22.834 1.000 32.180 76 GLY A C 1
ATOM 344 O O . GLY A 1 76 ? 45.554 -42.688 23.904 1.000 29.740 76 GLY A O 1
ATOM 345 N N . LEU A 1 77 ? 43.741 -42.007 22.767 1.000 25.510 77 LEU A N 1
ATOM 346 C CA . LEU A 1 77 ? 42.952 -41.900 23.988 1.000 36.860 77 LEU A CA 1
ATOM 347 C C . LEU A 1 77 ? 42.355 -43.251 24.378 1.000 39.170 77 LEU A C 1
ATOM 348 O O . LEU A 1 77 ? 42.098 -44.092 23.513 1.000 39.320 77 LEU A O 1
ATOM 353 N N . PRO A 1 78 ? 42.085 -43.463 25.669 1.000 33.040 78 PRO A N 1
ATOM 354 C CA . PRO A 1 78 ? 41.227 -44.592 26.065 1.000 32.830 78 PRO A CA 1
ATOM 355 C C . PRO A 1 78 ? 39.814 -44.395 25.545 1.000 37.440 78 PRO A C 1
ATOM 356 O O . PRO A 1 78 ? 39.269 -43.289 25.590 1.000 38.190 78 PRO A O 1
ATOM 360 N N . GLU A 1 79 ? 39.223 -45.486 25.058 1.000 35.380 79 GLU A N 1
ATOM 361 C CA . GLU A 1 79 ? 37.861 -45.459 24.540 1.000 35.490 79 GLU A CA 1
ATOM 362 C C . GLU A 1 79 ? 36.888 -44.921 25.577 1.000 35.600 79 GLU A C 1
ATOM 363 O O . GLU A 1 79 ? 37.023 -45.184 26.773 1.000 37.800 79 GLU A O 1
ATOM 369 N N . GLY A 1 80 ? 35.892 -44.180 25.108 1.000 34.110 80 GLY A N 1
ATOM 370 C CA . GLY A 1 80 ? 34.829 -43.665 25.951 1.000 35.320 80 GLY A CA 1
ATOM 371 C C . GLY A 1 80 ? 34.853 -42.152 26.013 1.000 39.340 80 GLY A C 1
ATOM 372 O O . GLY A 1 80 ? 35.627 -41.483 25.320 1.000 31.170 80 GLY A O 1
ATOM 373 N N . LYS A 1 81 ? 33.988 -41.610 26.866 1.000 34.190 81 LYS A N 1
ATOM 374 C CA . LYS A 1 81 ? 33.854 -40.167 26.995 1.000 31.130 81 LYS A CA 1
ATOM 375 C C . LYS A 1 81 ? 34.914 -39.593 27.929 1.000 33.740 81 LYS A C 1
ATOM 376 O O . LYS A 1 81 ? 35.366 -40.242 28.876 1.000 33.600 81 LYS A O 1
ATOM 382 N N . HIS A 1 82 ? 35.312 -38.356 27.644 1.000 29.030 82 HIS A N 1
ATOM 383 C CA . HIS A 1 82 ? 36.289 -37.639 28.451 1.000 30.650 82 HIS A CA 1
ATOM 384 C C . HIS A 1 82 ? 35.846 -36.194 28.575 1.000 28.210 82 HIS A C 1
ATOM 385 O O . HIS A 1 82 ? 35.470 -35.577 27.576 1.000 30.670 82 HIS A O 1
ATOM 392 N N . GLY A 1 83 ? 35.839 -35.677 29.800 1.000 29.550 83 GLY A N 1
ATOM 393 C CA . GLY A 1 83 ? 35.560 -34.266 29.990 1.000 24.040 83 GLY A CA 1
ATOM 394 C C . GLY A 1 83 ? 36.585 -33.385 29.298 1.000 26.060 83 GLY A C 1
ATOM 395 O O . GLY A 1 83 ? 37.779 -33.703 29.225 1.000 28.810 83 GLY A O 1
ATOM 396 N N . LEU A 1 84 ? 36.097 -32.261 28.785 1.000 25.450 84 LEU A N 1
ATOM 397 C CA . LEU A 1 84 ? 36.878 -31.296 28.019 1.000 31.130 84 LEU A CA 1
ATOM 398 C C . LEU A 1 84 ? 36.625 -29.930 28.639 1.000 31.420 84 LEU A C 1
ATOM 399 O O . LEU A 1 84 ? 35.528 -29.382 28.501 1.000 31.350 84 LEU A O 1
ATOM 404 N N . HIS A 1 85 ? 37.617 -29.392 29.340 1.000 22.470 85 HIS A N 1
ATOM 405 C CA . HIS A 1 85 ? 37.402 -28.205 30.158 1.000 26.750 85 HIS A CA 1
ATOM 406 C C . HIS A 1 85 ? 38.540 -27.221 29.948 1.000 24.820 85 HIS A C 1
ATOM 407 O O . HIS A 1 85 ? 39.690 -27.614 29.722 1.000 30.690 85 HIS A O 1
ATOM 414 N N . ILE A 1 86 ? 38.211 -25.940 30.016 1.000 27.950 86 ILE A N 1
ATOM 415 C CA . ILE A 1 86 ? 39.212 -24.878 30.038 1.000 24.370 86 ILE A CA 1
ATOM 416 C C . ILE A 1 86 ? 39.448 -24.459 31.485 1.000 33.070 86 ILE A C 1
ATOM 417 O O . ILE A 1 86 ? 38.515 -24.053 32.190 1.000 31.690 86 ILE A O 1
ATOM 422 N N . HIS A 1 87 ? 40.692 -24.552 31.922 1.000 30.140 87 HIS A N 1
ATOM 423 C CA . HIS A 1 87 ? 41.060 -24.283 33.297 1.000 32.100 87 HIS A CA 1
ATOM 424 C C . HIS A 1 87 ? 41.317 -22.790 33.494 1.000 34.780 87 HIS A C 1
ATOM 425 O O . HIS A 1 87 ? 41.603 -22.053 32.546 1.000 32.560 87 HIS A O 1
ATOM 432 N N . ASP A 1 88 ? 41.199 -22.344 34.748 1.000 26.750 88 ASP A N 1
ATOM 433 C CA . ASP A 1 88 ? 41.511 -20.948 35.070 1.000 30.030 88 ASP A CA 1
ATOM 434 C C . ASP A 1 88 ? 42.988 -20.610 34.865 1.000 26.930 88 ASP A C 1
ATOM 435 O O . ASP A 1 88 ? 43.325 -19.460 34.562 1.000 31.000 88 ASP A O 1
ATOM 440 N N . SER A 1 89 ? 43.883 -21.570 35.065 1.000 24.070 89 SER A N 1
ATOM 441 C CA . SER A 1 89 ? 45.314 -21.340 34.896 1.000 30.180 89 SER A CA 1
ATOM 442 C C . SER A 1 89 ? 45.728 -21.625 33.456 1.000 28.570 89 SER A C 1
ATOM 443 O O . SER A 1 89 ? 45.172 -22.509 32.802 1.000 23.940 89 SER A O 1
ATOM 446 N N . GLY A 1 90 ? 46.713 -20.872 32.964 1.000 23.050 90 GLY A N 1
ATOM 447 C CA . GLY A 1 90 ? 47.435 -21.258 31.759 1.000 27.440 90 GLY A CA 1
ATOM 448 C C . GLY A 1 90 ? 48.839 -21.766 32.010 1.000 26.910 90 GLY A C 1
ATOM 449 O O . GLY A 1 90 ? 49.616 -21.904 31.053 1.000 25.920 90 GLY A O 1
ATOM 450 N N . ASP A 1 91 ? 49.196 -22.057 33.258 1.000 26.380 91 ASP A N 1
ATOM 451 C CA . ASP A 1 91 ? 50.579 -22.303 33.666 1.000 27.070 91 ASP A CA 1
ATOM 452 C C . ASP A 1 91 ? 50.962 -23.747 33.339 1.000 27.730 91 ASP A C 1
ATOM 453 O O . ASP A 1 91 ? 50.456 -24.691 33.947 1.000 27.180 91 ASP A O 1
ATOM 458 N N . MET A 1 92 ? 51.878 -23.929 32.396 1.000 30.130 92 MET A N 1
ATOM 459 C CA . MET A 1 92 ? 52.342 -25.262 32.056 1.000 29.410 92 MET A CA 1
ATOM 460 C C . MET A 1 92 ? 53.795 -25.484 32.413 1.000 31.140 92 MET A C 1
ATOM 461 O O . MET A 1 92 ? 54.433 -26.368 31.845 1.000 28.410 92 MET A O 1
ATOM 466 N N . THR A 1 93 ? 54.340 -24.696 33.335 1.000 26.930 93 THR A N 1
ATOM 467 C CA . THR A 1 93 ? 55.721 -24.927 33.731 1.000 26.970 93 THR A CA 1
ATOM 468 C C . THR A 1 93 ? 55.909 -26.280 34.401 1.000 31.480 93 THR A C 1
ATOM 469 O O . THR A 1 93 ? 57.030 -26.783 34.444 1.000 29.590 93 THR A O 1
ATOM 473 N N . LYS A 1 94 ? 54.840 -26.876 34.919 1.000 33.030 94 LYS A N 1
ATOM 474 C CA . LYS A 1 94 ? 54.884 -28.202 35.517 1.000 35.950 94 LYS A CA 1
ATOM 475 C C . LYS A 1 94 ? 54.183 -29.230 34.631 1.000 38.580 94 LYS A C 1
ATOM 476 O O . LYS A 1 94 ? 53.619 -30.210 35.121 1.000 39.600 94 LYS A O 1
ATOM 482 N N . GLY A 1 95 ? 54.215 -29.018 33.316 1.000 33.970 95 GLY A N 1
ATOM 483 C CA . GLY A 1 95 ? 53.499 -29.930 32.430 1.000 39.170 95 GLY A CA 1
ATOM 484 C C . GLY A 1 95 ? 51.992 -29.832 32.624 1.000 46.440 95 GLY A C 1
ATOM 485 O O . GLY A 1 95 ? 51.441 -28.761 32.897 1.000 45.420 95 GLY A O 1
ATOM 486 N N A CYS A 1 96 ? 51.311 -30.970 32.493 0.610 40.530 96 CYS A N 1
ATOM 487 N N B CYS A 1 96 ? 51.315 -30.968 32.466 0.390 40.610 96 CYS A N 1
ATOM 488 C CA A CYS A 1 96 ? 49.872 -31.016 32.713 0.610 41.520 96 CYS A CA 1
ATOM 489 C CA B CYS A 1 96 ? 49.882 -31.061 32.704 0.390 41.590 96 CYS A CA 1
ATOM 490 C C A CYS A 1 96 ? 49.508 -31.136 34.188 0.610 45.450 96 CYS A C 1
ATOM 491 C C B CYS A 1 96 ? 49.565 -31.332 34.179 0.390 45.240 96 CYS A C 1
ATOM 492 O O A CYS A 1 96 ? 48.342 -31.392 34.510 0.610 42.200 96 CYS A O 1
ATOM 493 O O B CYS A 1 96 ? 48.505 -31.884 34.491 0.390 42.550 96 CYS A O 1
ATOM 498 N N . TYR A 1 97 ? 50.469 -30.956 35.087 1.000 48.520 97 TYR A N 1
ATOM 499 C CA . TYR A 1 97 ? 50.190 -30.915 36.520 1.000 47.970 97 TYR A CA 1
ATOM 500 C C . TYR A 1 97 ? 49.878 -29.468 36.892 1.000 50.290 97 TYR A C 1
ATOM 501 O O . TYR A 1 97 ? 50.731 -28.583 36.746 1.000 48.420 97 TYR A O 1
ATOM 510 N N . ILE A 1 98 ? 48.667 -29.217 37.350 1.000 43.770 98 ILE A N 1
ATOM 511 C CA . ILE A 1 98 ? 48.261 -27.859 37.669 1.000 44.920 98 ILE A CA 1
ATOM 512 C C . ILE A 1 98 ? 48.457 -27.669 39.159 1.000 46.510 98 ILE A C 1
ATOM 513 O O . ILE A 1 98 ? 47.809 -28.342 39.972 1.000 56.370 98 ILE A O 1
ATOM 518 N N . THR A 1 99 ? 49.377 -26.773 39.514 1.000 48.890 99 THR A N 1
ATOM 519 C CA . THR A 1 99 ? 49.691 -26.546 40.920 1.000 46.300 99 THR A CA 1
ATOM 520 C C . THR A 1 99 ? 48.546 -25.825 41.624 1.000 50.880 99 THR A C 1
ATOM 521 O O . THR A 1 99 ? 48.107 -26.244 42.702 1.000 48.890 99 THR A O 1
ATOM 525 N N . THR A 1 100 ? 48.029 -24.760 41.010 1.000 47.100 100 THR A N 1
ATOM 526 C CA . THR A 1 100 ? 46.999 -23.948 41.643 1.000 52.440 100 THR A CA 1
ATOM 527 C C . THR A 1 100 ? 45.720 -24.763 41.871 1.000 56.190 100 THR A C 1
ATOM 528 O O . THR A 1 100 ? 45.440 -25.746 41.179 1.000 48.780 100 THR A O 1
ATOM 532 N N . ALA A 1 101 ? 44.960 -24.360 42.889 1.000 60.090 101 ALA A N 1
ATOM 533 C CA . ALA A 1 101 ? 43.694 -24.991 43.235 1.000 54.520 101 ALA A CA 1
ATOM 534 C C . ALA A 1 101 ? 42.503 -24.285 42.599 1.000 43.540 101 ALA A C 1
ATOM 535 O O . ALA A 1 101 ? 41.366 -24.490 43.038 1.000 44.440 101 ALA A O 1
ATOM 537 N N . LYS A 1 102 ? 42.739 -23.493 41.546 1.000 52.140 102 LYS A N 1
ATOM 538 C CA . LYS A 1 102 ? 41.751 -22.513 41.111 1.000 47.250 102 LYS A CA 1
ATOM 539 C C . LYS A 1 102 ? 40.541 -23.144 40.430 1.000 42.950 102 LYS A C 1
ATOM 540 O O . LYS A 1 102 ? 39.437 -22.599 40.537 1.000 59.980 102 LYS A O 1
ATOM 546 N N . GLY A 1 103 ? 40.704 -24.267 39.732 1.000 37.140 103 GLY A N 1
ATOM 547 C CA . GLY A 1 103 ? 39.555 -24.875 39.051 1.000 38.340 103 GLY A CA 1
ATOM 548 C C . GLY A 1 103 ? 39.270 -24.317 37.659 1.000 39.050 103 GLY A C 1
ATOM 549 O O . GLY A 1 103 ? 40.072 -23.590 37.057 1.000 30.260 103 GLY A O 1
ATOM 550 N N . HIS A 1 104 ? 38.094 -24.672 37.138 1.000 28.730 104 HIS A N 1
ATOM 551 C CA . HIS A 1 104 ? 37.730 -24.328 35.764 1.000 31.650 104 HIS A CA 1
ATOM 552 C C . HIS A 1 104 ? 37.592 -22.825 35.590 1.000 34.120 104 HIS A C 1
ATOM 553 O O . HIS A 1 104 ? 37.249 -22.099 36.526 1.000 28.930 104 HIS A O 1
ATOM 560 N N . LEU A 1 105 ? 37.838 -22.366 34.362 1.000 24.330 105 LEU A N 1
ATOM 561 C CA . LEU A 1 105 ? 37.711 -20.948 34.040 1.000 22.910 105 LEU A CA 1
ATOM 562 C C . LEU A 1 105 ? 36.305 -20.463 34.387 1.000 31.620 105 LEU A C 1
ATOM 563 O O . LEU A 1 105 ? 35.318 -20.948 33.825 1.000 28.820 105 LEU A O 1
ATOM 568 N N . ASN A 1 106 ? 36.204 -19.516 35.330 1.000 31.820 106 ASN A N 1
ATOM 569 C CA . ASN A 1 106 ? 34.883 -19.218 35.875 1.000 34.870 106 ASN A CA 1
ATOM 570 C C . ASN A 1 106 ? 34.732 -17.742 36.249 1.000 31.130 106 ASN A C 1
ATOM 571 O O . ASN A 1 106 ? 34.456 -17.422 37.410 1.000 35.240 106 ASN A O 1
ATOM 576 N N . PRO A 1 107 ? 34.858 -16.814 35.293 1.000 29.970 107 PRO A N 1
ATOM 577 C CA . PRO A 1 107 ? 34.811 -15.380 35.647 1.000 30.120 107 PRO A CA 1
ATOM 578 C C . PRO A 1 107 ? 33.437 -14.902 36.117 1.000 38.580 107 PRO A C 1
ATOM 579 O O . PRO A 1 107 ? 33.355 -13.852 36.764 1.000 33.260 107 PRO A O 1
ATOM 583 N N . PHE A 1 108 ? 32.361 -15.627 35.823 1.000 37.700 108 PHE A N 1
ATOM 584 C CA . PHE A 1 108 ? 31.027 -15.238 36.276 1.000 35.960 108 PHE A CA 1
ATOM 585 C C . PHE A 1 108 ? 30.603 -15.966 37.548 1.000 38.690 108 PHE A C 1
ATOM 586 O O . PHE A 1 108 ? 29.456 -15.820 37.976 1.000 40.880 108 PHE A O 1
ATOM 594 N N A ASN A 1 109 ? 31.506 -16.729 38.159 0.550 39.220 109 ASN A N 1
ATOM 595 N N B ASN A 1 109 ? 31.488 -16.778 38.128 0.450 39.200 109 ASN A N 1
ATOM 596 C CA A ASN A 1 109 ? 31.290 -17.397 39.442 0.550 40.760 109 ASN A CA 1
ATOM 597 C CA B ASN A 1 109 ? 31.288 -17.376 39.450 0.450 40.750 109 ASN A CA 1
ATOM 598 C C A ASN A 1 109 ? 29.947 -18.125 39.480 0.550 44.870 109 ASN A C 1
ATOM 599 C C B ASN A 1 109 ? 29.987 -18.174 39.526 0.450 44.820 109 ASN A C 1
ATOM 600 O O A ASN A 1 109 ? 29.079 -17.853 40.310 0.550 42.520 109 ASN A O 1
ATOM 601 O O B ASN A 1 109 ? 29.179 -18.004 40.441 0.450 42.430 109 ASN A O 1
ATOM 610 N N . LEU A 1 110 ? 29.794 -19.060 38.553 1.000 37.960 110 LEU A N 1
ATOM 611 C CA . LEU A 1 110 ? 28.656 -19.962 38.501 1.000 36.320 110 LEU A CA 1
ATOM 612 C C . LEU A 1 110 ? 29.140 -21.350 38.876 1.000 29.510 110 LEU A C 1
ATOM 613 O O . LEU A 1 110 ? 30.334 -21.578 39.083 1.000 33.990 110 LEU A O 1
ATOM 618 N N . SER A 1 111 ? 28.210 -22.290 38.961 1.000 36.840 111 SER A N 1
ATOM 619 C CA . SER A 1 111 ? 28.586 -23.657 39.296 1.000 37.770 111 SER A CA 1
ATOM 620 C C . SER A 1 111 ? 28.808 -24.496 38.033 1.000 31.150 111 SER A C 1
ATOM 621 O O . SER A 1 111 ? 28.431 -24.115 36.927 1.000 34.740 111 SER A O 1
ATOM 624 N N . HIS A 1 112 ? 29.426 -25.659 38.214 1.000 31.990 112 HIS A N 1
ATOM 625 C CA . HIS A 1 112 ? 29.763 -26.500 37.079 1.000 34.070 112 HIS A CA 1
ATOM 626 C C . HIS A 1 112 ? 28.489 -27.000 36.403 1.000 41.760 112 HIS A C 1
ATOM 627 O O . HIS A 1 112 ? 27.557 -27.457 37.072 1.000 36.550 112 HIS A O 1
ATOM 634 N N . GLY A 1 113 ? 28.445 -26.917 35.071 1.000 34.150 113 GLY A N 1
ATOM 635 C CA . GLY A 1 113 ? 27.290 -27.422 34.351 1.000 32.430 113 GLY A CA 1
ATOM 636 C C . GLY A 1 113 ? 27.626 -28.028 33.005 1.000 39.740 113 GLY A C 1
ATOM 637 O O . GLY A 1 113 ? 28.804 -28.181 32.653 1.000 34.720 113 GLY A O 1
ATOM 638 N N . ALA A 1 114 ? 26.592 -28.382 32.245 1.000 40.180 114 ALA A N 1
ATOM 639 C CA . ALA A 1 114 ? 26.758 -28.804 30.863 1.000 36.940 114 ALA A CA 1
ATOM 640 C C . ALA A 1 114 ? 26.931 -27.578 29.972 1.000 34.530 114 ALA A C 1
ATOM 641 O O . ALA A 1 114 ? 26.542 -26.470 30.352 1.000 38.120 114 ALA A O 1
ATOM 643 N N . PRO A 1 115 ? 27.507 -27.744 28.776 1.000 33.250 115 PRO A N 1
ATOM 644 C CA . PRO A 1 115 ? 27.646 -26.584 27.880 1.000 37.920 115 PRO A CA 1
ATOM 645 C C . PRO A 1 115 ? 26.331 -25.888 27.616 1.000 37.110 115 PRO A C 1
ATOM 646 O O . PRO A 1 115 ? 26.305 -24.658 27.482 1.000 35.450 115 PRO A O 1
ATOM 650 N N . SER A 1 116 ? 25.233 -26.640 27.546 1.000 38.940 116 SER A N 1
ATOM 651 C CA . SER A 1 116 ? 23.929 -26.061 27.249 1.000 38.130 116 SER A CA 1
ATOM 652 C C . SER A 1 116 ? 23.237 -25.505 28.480 1.000 37.980 116 SER A C 1
ATOM 653 O O . SER A 1 116 ? 22.207 -24.845 28.346 1.000 45.000 116 SER A O 1
ATOM 656 N N . ASP A 1 117 ? 23.762 -25.768 29.669 1.000 42.110 117 ASP A N 1
ATOM 657 C CA . ASP A 1 117 ? 23.162 -25.226 30.873 1.000 36.310 117 ASP A CA 1
ATOM 658 C C . ASP A 1 117 ? 23.454 -23.737 30.993 1.000 46.560 117 ASP A C 1
ATOM 659 O O . ASP A 1 117 ? 24.457 -23.229 30.479 1.000 44.840 117 ASP A O 1
ATOM 664 N N . SER A 1 118 ? 22.557 -23.037 31.686 1.000 41.260 118 SER A N 1
ATOM 665 C CA . SER A 1 118 ? 22.768 -21.629 31.987 1.000 44.740 118 SER A CA 1
ATOM 666 C C . SER A 1 118 ? 23.672 -21.446 33.198 1.000 37.120 118 SER A C 1
ATOM 667 O O . SER A 1 118 ? 24.435 -20.474 33.258 1.000 41.510 118 SER A O 1
ATOM 670 N N . ALA A 1 119 ? 23.611 -22.368 34.158 1.000 37.700 119 ALA A N 1
ATOM 671 C CA . ALA A 1 119 ? 24.583 -22.427 35.249 1.000 42.750 119 ALA A CA 1
ATOM 672 C C . ALA A 1 119 ? 25.733 -23.325 34.798 1.000 39.120 119 ALA A C 1
ATOM 673 O O . ALA A 1 119 ? 25.694 -24.554 34.940 1.000 35.700 119 ALA A O 1
ATOM 675 N N . ARG A 1 120 ? 26.752 -22.706 34.205 1.000 31.330 120 ARG A N 1
ATOM 676 C CA . ARG A 1 120 ? 27.977 -23.404 33.832 1.000 30.100 120 ARG A CA 1
ATOM 677 C C . ARG A 1 120 ? 29.160 -22.474 34.035 1.000 29.460 120 ARG A C 1
ATOM 678 O O . ARG A 1 120 ? 29.011 -21.249 34.104 1.000 27.310 120 ARG A O 1
ATOM 686 N N . HIS A 1 121 ? 30.346 -23.067 34.144 1.000 32.030 121 HIS A N 1
ATOM 687 C CA . HIS A 1 121 ? 31.564 -22.283 34.024 1.000 23.190 121 HIS A CA 1
ATOM 688 C C . HIS A 1 121 ? 31.796 -21.931 32.562 1.000 30.130 121 HIS A C 1
ATOM 689 O O . HIS A 1 121 ? 31.376 -22.653 31.660 1.000 30.580 121 HIS A O 1
ATOM 696 N N . VAL A 1 122 ? 32.491 -20.820 32.319 1.000 27.890 122 VAL A N 1
ATOM 697 C CA . VAL A 1 122 ? 32.936 -20.555 30.951 1.000 34.370 122 VAL A CA 1
ATOM 698 C C . VAL A 1 122 ? 33.707 -21.753 30.405 1.000 26.840 122 VAL A C 1
ATOM 699 O O . VAL A 1 122 ? 33.520 -22.164 29.252 1.000 29.000 122 VAL A O 1
ATOM 703 N N . GLY A 1 123 ? 34.550 -22.356 31.231 1.000 26.170 123 GLY A N 1
ATOM 704 C CA . GLY A 1 123 ? 35.341 -23.463 30.740 1.000 28.310 123 GLY A CA 1
ATOM 705 C C . GLY A 1 123 ? 34.648 -24.796 30.567 1.000 31.210 123 GLY A C 1
ATOM 706 O O . GLY A 1 123 ? 35.345 -25.776 30.293 1.000 31.250 123 GLY A O 1
ATOM 707 N N . ASP A 1 124 ? 33.321 -24.887 30.712 1.000 23.720 124 ASP A N 1
ATOM 708 C CA . ASP A 1 124 ? 32.621 -26.183 30.686 1.000 30.830 124 ASP A CA 1
ATOM 709 C C . ASP A 1 124 ? 32.221 -26.525 29.245 1.000 36.030 124 ASP A C 1
ATOM 710 O O . ASP A 1 124 ? 31.178 -26.079 28.756 1.000 29.620 124 ASP A O 1
ATOM 715 N N . LEU A 1 125 ? 33.028 -27.349 28.569 1.000 25.750 125 LEU A N 1
ATOM 716 C CA . LEU A 1 125 ? 32.776 -27.713 27.175 1.000 36.240 125 LEU A CA 1
ATOM 717 C C . LEU A 1 125 ? 32.252 -29.140 27.027 1.000 35.500 125 LEU A C 1
ATOM 718 O O . LEU A 1 125 ? 32.120 -29.633 25.906 1.000 32.770 125 LEU A O 1
ATOM 723 N N . GLY A 1 126 ? 31.972 -29.820 28.132 1.000 28.450 126 GLY A N 1
ATOM 724 C CA . GLY A 1 126 ? 31.283 -31.087 28.068 1.000 30.750 126 GLY A CA 1
ATOM 725 C C . GLY A 1 126 ? 32.208 -32.279 27.959 1.000 31.360 126 GLY A C 1
ATOM 726 O O . GLY A 1 126 ? 33.289 -32.319 28.566 1.000 28.830 126 GLY A O 1
ATOM 727 N N . ASN A 1 127 ? 31.769 -33.260 27.182 1.000 24.590 127 ASN A N 1
ATOM 728 C CA . ASN A 1 127 ? 32.520 -34.476 26.908 1.000 29.810 127 ASN A CA 1
ATOM 729 C C . ASN A 1 127 ? 32.832 -34.588 25.423 1.000 34.110 127 ASN A C 1
ATOM 730 O O . ASN A 1 127 ? 32.074 -34.112 24.567 1.000 30.220 127 ASN A O 1
ATOM 735 N N . ILE A 1 128 ? 33.971 -35.206 25.137 1.000 28.460 128 ILE A N 1
ATOM 736 C CA . ILE A 1 128 ? 34.314 -35.665 23.801 1.000 30.880 128 ILE A CA 1
ATOM 737 C C . ILE A 1 128 ? 34.337 -37.179 23.878 1.000 32.280 128 ILE A C 1
ATOM 738 O O . ILE A 1 128 ? 34.354 -37.757 24.958 1.000 32.500 128 ILE A O 1
ATOM 743 N N . TYR A 1 129 ? 34.363 -37.828 22.725 1.000 27.030 129 TYR A N 1
ATOM 744 C CA . TYR A 1 129 ? 34.303 -39.283 22.698 1.000 31.850 129 TYR A CA 1
ATOM 745 C C . TYR A 1 129 ? 35.444 -39.848 21.867 1.000 29.630 129 TYR A C 1
ATOM 746 O O . TYR A 1 129 ? 35.685 -39.399 20.738 1.000 30.540 129 TYR A O 1
ATOM 755 N N . ALA A 1 130 ? 36.136 -40.837 22.426 1.000 25.470 130 ALA A N 1
ATOM 756 C CA . ALA A 1 130 ? 37.201 -41.560 21.744 1.000 32.960 130 ALA A CA 1
ATOM 757 C C . ALA A 1 130 ? 36.723 -42.967 21.396 1.000 37.160 130 ALA A C 1
ATOM 758 O O . ALA A 1 130 ? 36.205 -43.682 22.265 1.000 29.120 130 ALA A O 1
ATOM 760 N N . ASP A 1 131 ? 36.895 -43.367 20.134 1.000 30.520 131 ASP A N 1
ATOM 761 C CA . ASP A 1 131 ? 36.410 -44.679 19.727 1.000 33.510 131 ASP A CA 1
ATOM 762 C C . ASP A 1 131 ? 37.409 -45.757 20.143 1.000 36.660 131 ASP A C 1
ATOM 763 O O . ASP A 1 131 ? 38.443 -45.484 20.757 1.000 35.490 131 ASP A O 1
ATOM 768 N N . ASP A 1 132 ? 37.109 -47.007 19.789 1.000 35.230 132 ASP A N 1
ATOM 769 C CA . ASP A 1 132 ? 37.948 -48.113 20.239 1.000 43.560 132 ASP A CA 1
ATOM 770 C C . ASP A 1 132 ? 39.323 -48.121 19.586 1.000 41.140 132 ASP A C 1
ATOM 771 O O . ASP A 1 132 ? 40.192 -48.881 20.029 1.000 39.530 132 ASP A O 1
ATOM 776 N N . THR A 1 133 ? 39.544 -47.323 18.545 1.000 41.920 133 THR A N 1
ATOM 777 C CA . THR A 1 133 ? 40.884 -47.151 17.999 1.000 38.360 133 THR A CA 1
ATOM 778 C C . THR A 1 133 ? 41.647 -46.027 18.692 1.000 38.380 133 THR A C 1
ATOM 779 O O . THR A 1 133 ? 42.771 -45.718 18.288 1.000 33.360 133 THR A O 1
ATOM 783 N N . GLY A 1 134 ? 41.054 -45.404 19.710 1.000 33.320 134 GLY A N 1
ATOM 784 C CA . GLY A 1 134 ? 41.678 -44.304 20.423 1.000 36.210 134 GLY A CA 1
ATOM 785 C C . GLY A 1 134 ? 41.614 -42.953 19.737 1.000 36.020 134 GLY A C 1
ATOM 786 O O . GLY A 1 134 ? 42.240 -42.002 20.224 1.000 34.280 134 GLY A O 1
ATOM 787 N N . ILE A 1 135 ? 40.873 -42.832 18.635 1.000 31.950 135 ILE A N 1
ATOM 788 C CA . ILE A 1 135 ? 40.694 -41.570 17.924 1.000 31.640 135 ILE A CA 1
ATOM 789 C C . ILE A 1 135 ? 39.486 -40.849 18.489 1.000 35.020 135 ILE A C 1
ATOM 790 O O . ILE A 1 135 ? 38.433 -41.457 18.716 1.000 29.530 135 ILE A O 1
ATOM 795 N N . SER A 1 136 ? 39.609 -39.537 18.668 1.000 27.860 136 SER A N 1
ATOM 796 C CA . SER A 1 136 ? 38.468 -38.695 18.993 1.000 26.120 136 SER A CA 1
ATOM 797 C C . SER A 1 136 ? 38.348 -37.593 17.958 1.000 28.120 136 SER A C 1
ATOM 798 O O . SER A 1 136 ? 39.319 -36.875 17.687 1.000 25.950 136 SER A O 1
ATOM 801 N N . VAL A 1 137 ? 37.169 -37.476 17.363 1.000 28.740 137 VAL A N 1
ATOM 802 C CA . VAL A 1 137 ? 36.857 -36.370 16.474 1.000 26.130 137 VAL A CA 1
ATOM 803 C C . VAL A 1 137 ? 36.109 -35.344 17.302 1.000 29.890 137 VAL A C 1
ATOM 804 O O . VAL A 1 137 ? 35.017 -35.621 17.817 1.000 28.400 137 VAL A O 1
ATOM 808 N N . ILE A 1 138 ? 36.695 -34.168 17.440 1.000 27.480 138 ILE A N 1
ATOM 809 C CA . ILE A 1 138 ? 36.078 -33.091 18.197 1.000 25.470 138 ILE A CA 1
ATOM 810 C C . ILE A 1 138 ? 35.328 -32.203 17.225 1.000 30.350 138 ILE A C 1
ATOM 811 O O . ILE A 1 138 ? 35.879 -31.735 16.221 1.000 28.070 138 ILE A O 1
ATOM 816 N N . ASN A 1 139 ? 34.082 -31.933 17.540 1.000 22.470 139 ASN A N 1
ATOM 817 C CA . ASN A 1 139 ? 33.229 -31.248 16.588 1.000 27.670 139 ASN A CA 1
ATOM 818 C C . ASN A 1 139 ? 32.127 -30.607 17.429 1.000 30.800 139 ASN A C 1
ATOM 819 O O . ASN A 1 139 ? 31.199 -31.293 17.863 1.000 33.370 139 ASN A O 1
ATOM 824 N N . LEU A 1 140 ? 32.268 -29.321 17.710 1.000 29.280 140 LEU A N 1
ATOM 825 C CA . LEU A 1 140 ? 31.284 -28.706 18.582 1.000 31.510 140 LEU A CA 1
ATOM 826 C C . LEU A 1 140 ? 31.285 -27.206 18.366 1.000 37.260 140 LEU A C 1
ATOM 827 O O . LEU A 1 140 ? 32.172 -26.647 17.714 1.000 30.620 140 LEU A O 1
ATOM 832 N N . THR A 1 141 ? 30.230 -26.575 18.872 1.000 32.050 141 THR A N 1
ATOM 833 C CA . THR A 1 141 ? 30.068 -25.131 18.836 1.000 35.320 141 THR A CA 1
ATOM 834 C C . THR A 1 141 ? 29.689 -24.665 20.232 1.000 30.650 141 THR A C 1
ATOM 835 O O . THR A 1 141 ? 29.004 -25.372 20.968 1.000 37.030 141 THR A O 1
ATOM 839 N N . ASP A 1 142 ? 30.145 -23.472 20.594 1.000 30.300 142 ASP A N 1
ATOM 840 C CA . ASP A 1 142 ? 29.885 -22.922 21.913 1.000 30.580 142 ASP A CA 1
ATOM 841 C C . ASP A 1 142 ? 29.556 -21.446 21.785 1.000 32.030 142 ASP A C 1
ATOM 842 O O . ASP A 1 142 ? 30.097 -20.749 20.922 1.000 33.670 142 ASP A O 1
ATOM 847 N N . THR A 1 143 ? 28.669 -20.968 22.657 1.000 24.860 143 THR A N 1
ATOM 848 C CA . THR A 1 143 ? 28.269 -19.567 22.623 1.000 35.840 143 THR A CA 1
ATOM 849 C C . THR A 1 143 ? 28.688 -18.809 23.869 1.000 33.720 143 THR A C 1
ATOM 850 O O . THR A 1 143 ? 28.293 -17.651 24.034 1.000 42.100 143 THR A O 1
ATOM 854 N N . VAL A 1 144 ? 29.457 -19.421 24.762 1.000 28.260 144 VAL A N 1
ATOM 855 C CA . VAL A 1 144 ? 29.830 -18.785 26.010 1.000 25.230 144 VAL A CA 1
ATOM 856 C C . VAL A 1 144 ? 31.292 -18.345 26.012 1.000 33.970 144 VAL A C 1
ATOM 857 O O . VAL A 1 144 ? 31.608 -17.244 26.463 1.000 32.800 144 VAL A O 1
ATOM 861 N N . ILE A 1 145 ? 32.197 -19.181 25.498 1.000 32.710 145 ILE A N 1
ATOM 862 C CA . ILE A 1 145 ? 33.610 -18.808 25.439 1.000 32.740 145 ILE A CA 1
ATOM 863 C C . ILE A 1 145 ? 33.827 -17.683 24.420 1.000 30.040 145 ILE A C 1
ATOM 864 O O . ILE A 1 145 ? 33.047 -17.476 23.493 1.000 29.720 145 ILE A O 1
ATOM 869 N N . SER A 1 146 ? 34.924 -16.962 24.583 1.000 27.770 146 SER A N 1
ATOM 870 C CA . SER A 1 146 ? 35.277 -15.926 23.629 1.000 25.320 146 SER A CA 1
ATOM 871 C C . SER A 1 146 ? 36.742 -16.043 23.256 1.000 27.780 146 SER A C 1
ATOM 872 O O . SER A 1 146 ? 37.592 -16.316 24.110 1.000 26.040 146 SER A O 1
ATOM 875 N N . LEU A 1 147 ? 37.031 -15.789 21.990 1.000 23.560 147 LEU A N 1
ATOM 876 C CA . LEU A 1 147 ? 38.389 -15.635 21.496 1.000 24.020 147 LEU A CA 1
ATOM 877 C C . LEU A 1 147 ? 38.798 -14.178 21.402 1.000 31.090 147 LEU A C 1
ATOM 878 O O . LEU A 1 147 ? 39.926 -13.891 20.993 1.000 27.980 147 LEU A O 1
ATOM 883 N N . PHE A 1 148 ? 37.902 -13.261 21.739 1.000 27.420 148 PHE A N 1
ATOM 884 C CA . PHE A 1 148 ? 38.079 -11.824 21.879 1.000 24.390 148 PHE A CA 1
ATOM 885 C C . PHE A 1 148 ? 38.260 -11.477 23.350 1.000 27.700 148 PHE A C 1
ATOM 886 O O . PHE A 1 148 ? 37.687 -12.143 24.218 1.000 24.990 148 PHE A O 1
ATOM 894 N N . PRO A 1 149 ? 39.029 -10.417 23.673 1.000 31.600 149 PRO A N 1
ATOM 895 C CA . PRO A 1 149 ? 39.308 -10.110 25.085 1.000 31.970 149 PRO A CA 1
ATOM 896 C C . PRO A 1 149 ? 38.127 -9.552 25.872 1.000 38.060 149 PRO A C 1
ATOM 897 O O . PRO A 1 149 ? 38.266 -8.538 26.559 1.000 34.580 149 PRO A O 1
ATOM 901 N N . THR A 1 150 ? 36.980 -10.216 25.804 1.000 32.710 150 THR A N 1
ATOM 902 C CA . THR A 1 150 ? 35.873 -9.987 26.729 1.000 33.110 150 THR A CA 1
ATOM 903 C C . THR A 1 150 ? 36.143 -10.756 28.024 1.000 34.970 150 THR A C 1
ATOM 904 O O . THR A 1 150 ? 37.118 -11.508 28.136 1.000 36.480 150 THR A O 1
ATOM 908 N N . PRO A 1 151 ? 35.292 -10.608 29.045 1.000 36.350 151 PRO A N 1
ATOM 909 C CA . PRO A 1 151 ? 35.486 -11.412 30.269 1.000 34.990 151 PRO A CA 1
ATOM 910 C C . PRO A 1 151 ? 35.440 -12.926 30.044 1.000 34.930 151 PRO A C 1
ATOM 911 O O . PRO A 1 151 ? 35.960 -13.675 30.882 1.000 28.360 151 PRO A O 1
ATOM 915 N N . ALA A 1 152 ? 34.880 -13.406 28.933 1.000 30.930 152 ALA A N 1
ATOM 916 C CA . ALA A 1 152 ? 34.859 -14.844 28.650 1.000 34.010 152 ALA A CA 1
ATOM 917 C C . ALA A 1 152 ? 36.075 -15.312 27.833 1.000 30.950 152 ALA A C 1
ATOM 918 O O . ALA A 1 152 ? 36.090 -16.458 27.361 1.000 29.220 152 ALA A O 1
ATOM 920 N N . PHE A 1 153 ? 37.083 -14.451 27.668 1.000 26.580 153 PHE A N 1
ATOM 921 C CA . PHE A 1 153 ? 38.335 -14.774 26.972 1.000 25.970 153 PHE A CA 1
ATOM 922 C C . PHE A 1 153 ? 38.918 -16.091 27.457 1.000 29.020 153 PHE A C 1
ATOM 923 O O . PHE A 1 153 ? 39.133 -16.267 28.655 1.000 24.920 153 PHE A O 1
ATOM 931 N N . VAL A 1 154 ? 39.236 -16.997 26.528 1.000 24.390 154 VAL A N 1
ATOM 932 C CA . VAL A 1 154 ? 39.842 -18.281 26.891 1.000 22.050 154 VAL A CA 1
ATOM 933 C C . VAL A 1 154 ? 41.280 -18.416 26.404 1.000 25.850 154 VAL A C 1
ATOM 934 O O . VAL A 1 154 ? 41.907 -19.448 26.653 1.000 25.510 154 VAL A O 1
ATOM 938 N N . ILE A 1 155 ? 41.816 -17.425 25.698 1.000 24.410 155 ILE A N 1
ATOM 939 C CA . ILE A 1 155 ? 43.180 -17.545 25.200 1.000 23.540 155 ILE A CA 1
ATOM 940 C C . ILE A 1 155 ? 44.152 -17.406 26.359 1.000 24.980 155 ILE A C 1
ATOM 941 O O . ILE A 1 155 ? 43.919 -16.642 27.305 1.000 24.580 155 ILE A O 1
ATOM 946 N N . GLY A 1 156 ? 45.217 -18.195 26.324 1.000 27.250 156 GLY A N 1
ATOM 947 C CA . GLY A 1 156 ? 46.182 -18.157 27.386 1.000 19.340 156 GLY A CA 1
ATOM 948 C C . GLY A 1 156 ? 45.843 -19.030 28.571 1.000 31.000 156 GLY A C 1
ATOM 949 O O . GLY A 1 156 ? 46.502 -18.906 29.603 1.000 25.840 156 GLY A O 1
ATOM 950 N N . ARG A 1 157 ? 44.840 -19.904 28.455 1.000 20.470 157 ARG A N 1
ATOM 951 C CA . ARG A 1 157 ? 44.433 -20.837 29.495 1.000 20.530 157 ARG A CA 1
ATOM 952 C C . ARG A 1 157 ? 44.639 -22.268 29.003 1.000 22.630 157 ARG A C 1
ATOM 953 O O . ARG A 1 157 ? 44.694 -22.526 27.797 1.000 24.400 157 ARG A O 1
ATOM 961 N N . ILE A 1 158 ? 44.705 -23.216 29.943 1.000 22.810 158 ILE A N 1
ATOM 962 C CA . ILE A 1 158 ? 44.954 -24.614 29.598 1.000 22.510 158 ILE A CA 1
ATOM 963 C C . ILE A 1 158 ? 43.625 -25.286 29.259 1.000 32.670 158 ILE A C 1
ATOM 964 O O . ILE A 1 158 ? 42.649 -25.167 30.009 1.000 28.220 158 ILE A O 1
ATOM 969 N N . LEU A 1 159 ? 43.583 -25.989 28.127 1.000 24.090 159 LEU A N 1
ATOM 970 C CA . LEU A 1 159 ? 42.482 -26.895 27.821 1.000 22.450 159 LEU A CA 1
ATOM 971 C C . LEU A 1 159 ? 42.852 -28.294 28.307 1.000 24.370 159 LEU A C 1
ATOM 972 O O . LEU A 1 159 ? 43.948 -28.773 28.030 1.000 24.560 159 LEU A O 1
ATOM 977 N N . VAL A 1 160 ? 41.955 -28.926 29.059 1.000 23.960 160 VAL A N 1
ATOM 978 C CA . VAL A 1 160 ? 42.217 -30.193 29.733 1.000 28.230 160 VAL A CA 1
ATOM 979 C C . VAL A 1 160 ? 41.342 -31.278 29.115 1.000 31.410 160 VAL A C 1
ATOM 980 O O . VAL A 1 160 ? 40.151 -31.054 28.878 1.000 30.770 160 VAL A O 1
ATOM 984 N N . ILE A 1 161 ? 41.920 -32.459 28.880 1.000 28.650 161 ILE A N 1
ATOM 985 C CA . ILE A 1 161 ? 41.158 -33.669 28.569 1.000 27.040 161 ILE A CA 1
ATOM 986 C C . ILE A 1 161 ? 41.243 -34.581 29.783 1.000 31.560 161 ILE A C 1
ATOM 987 O O . ILE A 1 161 ? 42.343 -34.989 30.182 1.000 30.360 161 ILE A O 1
ATOM 992 N N . HIS A 1 162 ? 40.091 -34.902 30.366 1.000 23.540 162 HIS A N 1
ATOM 993 C CA . HIS A 1 162 ? 40.061 -35.609 31.632 1.000 30.500 162 HIS A CA 1
ATOM 994 C C . HIS A 1 162 ? 40.093 -37.120 31.439 1.000 28.980 162 HIS A C 1
ATOM 995 O O . HIS A 1 162 ? 39.758 -37.658 30.377 1.000 29.650 162 HIS A O 1
ATOM 1002 N N . THR A 1 163 ? 40.428 -37.802 32.527 1.000 30.620 163 THR A N 1
ATOM 1003 C CA . THR A 1 163 ? 40.510 -39.256 32.526 1.000 35.140 163 THR A CA 1
ATOM 1004 C C . THR A 1 163 ? 39.164 -39.882 32.194 1.000 35.620 163 THR A C 1
ATOM 1005 O O . THR A 1 163 ? 39.078 -40.796 31.367 1.000 39.480 163 THR A O 1
ATOM 1009 N N . THR A 1 164 ? 38.095 -39.396 32.810 1.000 30.420 164 THR A N 1
ATOM 1010 C CA . THR A 1 164 ? 36.792 -39.995 32.571 1.000 39.920 164 THR A CA 1
ATOM 1011 C C . THR A 1 164 ? 35.783 -38.902 32.225 1.000 33.550 164 THR A C 1
ATOM 1012 O O . THR A 1 164 ? 36.112 -37.750 31.915 1.000 33.670 164 THR A O 1
ATOM 1016 N N . TYR A 1 165 ? 34.513 -39.257 32.261 1.000 37.510 165 TYR A N 1
ATOM 1017 C CA . TYR A 1 165 ? 33.503 -38.395 31.691 1.000 27.510 165 TYR A CA 1
ATOM 1018 C C . TYR A 1 165 ? 33.056 -37.318 32.673 1.000 35.320 165 TYR A C 1
ATOM 1019 O O . TYR A 1 165 ? 33.088 -37.490 33.896 1.000 32.610 165 TYR A O 1
ATOM 1028 N N . ASP A 1 166 ? 32.675 -36.179 32.112 1.000 34.030 166 ASP A N 1
ATOM 1029 C CA . ASP A 1 166 ? 32.060 -35.084 32.847 1.000 32.750 166 ASP A CA 1
ATOM 1030 C C . ASP A 1 166 ? 30.604 -35.453 33.123 1.000 38.300 166 ASP A C 1
ATOM 1031 O O . ASP A 1 166 ? 29.859 -35.756 32.184 1.000 34.720 166 ASP A O 1
ATOM 1036 N N . ASP A 1 167 ? 30.190 -35.461 34.392 1.000 32.160 167 ASP A N 1
ATOM 1037 C CA . ASP A 1 167 ? 28.796 -35.807 34.692 1.000 32.360 167 ASP A CA 1
ATOM 1038 C C . ASP A 1 167 ? 27.864 -34.611 34.613 1.000 40.660 167 ASP A C 1
ATOM 1039 O O . ASP A 1 167 ? 26.701 -34.711 35.025 1.000 38.540 167 ASP A O 1
ATOM 1044 N N . LEU A 1 168 ? 28.363 -33.476 34.124 1.000 36.920 168 LEU A N 1
ATOM 1045 C CA . LEU A 1 168 ? 27.556 -32.307 33.797 1.000 34.480 168 LEU A CA 1
ATOM 1046 C C . LEU A 1 168 ? 26.887 -31.698 35.030 1.000 38.100 168 LEU A C 1
ATOM 1047 O O . LEU A 1 168 ? 25.892 -30.979 34.909 1.000 38.700 168 LEU A O 1
ATOM 1052 N N . GLY A 1 169 ? 27.450 -31.947 36.214 1.000 36.590 169 GLY A N 1
ATOM 1053 C CA . GLY A 1 169 ? 26.898 -31.447 37.455 1.000 39.150 169 GLY A CA 1
ATOM 1054 C C . GLY A 1 169 ? 25.701 -32.213 37.973 1.000 43.970 169 GLY A C 1
ATOM 1055 O O . GLY A 1 169 ? 25.005 -31.711 38.862 1.000 47.410 169 GLY A O 1
ATOM 1056 N N . ARG A 1 170 ? 25.451 -33.422 37.458 1.000 38.270 170 ARG A N 1
ATOM 1057 C CA . ARG A 1 170 ? 24.240 -34.184 37.761 1.000 47.120 170 ARG A CA 1
ATOM 1058 C C . ARG A 1 170 ? 24.525 -35.505 38.463 1.000 45.420 170 ARG A C 1
ATOM 1059 O O . ARG A 1 170 ? 23.603 -36.308 38.637 1.000 48.130 170 ARG A O 1
ATOM 1067 N N . GLY A 1 171 ? 25.771 -35.759 38.867 1.000 41.470 171 GLY A N 1
ATOM 1068 C CA . GLY A 1 171 ? 26.144 -37.052 39.406 1.000 44.890 171 GLY A CA 1
ATOM 1069 C C . GLY A 1 171 ? 25.906 -37.259 40.891 1.000 50.350 171 GLY A C 1
ATOM 1070 O O . GLY A 1 171 ? 26.060 -38.381 41.378 1.000 43.290 171 GLY A O 1
ATOM 1071 N N . GLY A 1 172 ? 25.537 -36.218 41.633 1.000 44.170 172 GLY A N 1
ATOM 1072 C CA . GLY A 1 172 ? 25.279 -36.413 43.048 1.000 53.760 172 GLY A CA 1
ATOM 1073 C C . GLY A 1 172 ? 26.515 -36.611 43.889 1.000 52.400 172 GLY A C 1
ATOM 1074 O O . GLY A 1 172 ? 26.403 -36.954 45.069 1.000 53.310 172 GLY A O 1
ATOM 1075 N N . SER A 1 173 ? 27.685 -36.434 43.304 1.000 59.240 173 SER A N 1
ATOM 1076 C CA . SER A 1 173 ? 28.963 -36.383 43.982 1.000 48.840 173 SER A CA 1
ATOM 1077 C C . SER A 1 173 ? 29.160 -34.992 44.580 1.000 50.420 173 SER A C 1
ATOM 1078 O O . SER A 1 173 ? 28.632 -34.006 44.057 1.000 48.210 173 SER A O 1
ATOM 1081 N N . PRO A 1 174 ? 29.895 -34.881 45.690 1.000 54.880 174 PRO A N 1
ATOM 1082 C CA . PRO A 1 174 ? 30.158 -33.538 46.237 1.000 55.130 174 PRO A CA 1
ATOM 1083 C C . PRO A 1 174 ? 30.930 -32.639 45.286 1.000 48.120 174 PRO A C 1
ATOM 1084 O O . PRO A 1 174 ? 30.812 -31.411 45.386 1.000 48.990 174 PRO A O 1
ATOM 1088 N N . VAL A 1 175 ? 31.711 -33.207 44.364 1.000 45.000 175 VAL A N 1
ATOM 1089 C CA . VAL A 1 175 ? 32.455 -32.413 43.390 1.000 44.120 175 VAL A CA 1
ATOM 1090 C C . VAL A 1 175 ? 31.746 -32.361 42.042 1.000 46.250 175 VAL A C 1
ATOM 1091 O O . VAL A 1 175 ? 32.303 -31.829 41.078 1.000 42.450 175 VAL A O 1
ATOM 1095 N N A SER A 1 176 ? 30.523 -32.893 41.959 0.460 41.490 176 SER A N 1
ATOM 1096 N N B SER A 1 176 ? 30.527 -32.904 41.953 0.540 41.470 176 SER A N 1
ATOM 1097 C CA A SER A 1 176 ? 29.772 -32.854 40.710 0.460 40.030 176 SER A CA 1
ATOM 1098 C CA B SER A 1 176 ? 29.775 -32.848 40.703 0.540 40.010 176 SER A CA 1
ATOM 1099 C C A SER A 1 176 ? 29.529 -31.420 40.252 0.460 40.320 176 SER A C 1
ATOM 1100 C C B SER A 1 176 ? 29.561 -31.407 40.252 0.540 40.320 176 SER A C 1
ATOM 1101 O O A SER A 1 176 ? 29.656 -31.112 39.060 0.460 39.490 176 SER A O 1
ATOM 1102 O O B SER A 1 176 ? 29.730 -31.082 39.071 0.540 39.490 176 SER A O 1
ATOM 1107 N N . LYS A 1 177 ? 29.183 -30.527 41.177 1.000 42.890 177 LYS A N 1
ATOM 1108 C CA . LYS A 1 177 ? 28.958 -29.124 40.842 1.000 41.020 177 LYS A CA 1
ATOM 1109 C C . LYS A 1 177 ? 30.225 -28.283 40.899 1.000 40.680 177 LYS A C 1
ATOM 1110 O O . LYS A 1 177 ? 30.156 -27.069 40.678 1.000 34.740 177 LYS A O 1
ATOM 1116 N N . VAL A 1 178 ? 31.369 -28.892 41.195 1.000 40.990 178 VAL A N 1
ATOM 1117 C CA . VAL A 1 178 ? 32.646 -28.203 41.128 1.000 44.430 178 VAL A CA 1
ATOM 1118 C C . VAL A 1 178 ? 33.326 -28.428 39.783 1.000 41.800 178 VAL A C 1
ATOM 1119 O O . VAL A 1 178 ? 33.804 -27.484 39.152 1.000 41.360 178 VAL A O 1
ATOM 1123 N N . ASN A 1 179 ? 33.322 -29.665 39.301 1.000 31.680 179 ASN A N 1
ATOM 1124 C CA . ASN A 1 179 ? 34.003 -29.954 38.049 1.000 35.690 179 ASN A CA 1
ATOM 1125 C C . ASN A 1 179 ? 33.433 -31.156 37.309 1.000 34.050 179 ASN A C 1
ATOM 1126 O O . ASN A 1 179 ? 34.097 -31.646 36.388 1.000 34.900 179 ASN A O 1
ATOM 1131 N N . GLY A 1 180 ? 32.258 -31.662 37.673 1.000 39.240 180 GLY A N 1
ATOM 1132 C CA . GLY A 1 180 ? 31.708 -32.798 36.962 1.000 29.940 180 GLY A CA 1
ATOM 1133 C C . GLY A 1 180 ? 32.338 -34.127 37.294 1.000 31.820 180 GLY A C 1
ATOM 1134 O O . GLY A 1 180 ? 31.995 -35.134 36.663 1.000 31.830 180 GLY A O 1
ATOM 1135 N N . ASN A 1 181 ? 33.263 -34.162 38.247 1.000 34.180 181 ASN A N 1
ATOM 1136 C CA . ASN A 1 181 ? 33.812 -35.414 38.763 1.000 38.150 181 ASN A CA 1
ATOM 1137 C C . ASN A 1 181 ? 34.456 -36.243 37.652 1.000 34.170 181 ASN A C 1
ATOM 1138 O O . ASN A 1 181 ? 34.302 -37.464 37.582 1.000 37.270 181 ASN A O 1
ATOM 1143 N N . ALA A 1 182 ? 35.181 -35.582 36.763 1.000 30.100 182 ALA A N 1
ATOM 1144 C CA . ALA A 1 182 ? 35.735 -36.272 35.611 1.000 30.200 182 ALA A CA 1
ATOM 1145 C C . ALA A 1 182 ? 37.123 -36.843 35.880 1.000 35.730 182 ALA A C 1
ATOM 1146 O O . ALA A 1 182 ? 37.744 -37.366 34.959 1.000 30.240 182 ALA A O 1
ATOM 1148 N N . GLY A 1 183 ? 37.621 -36.753 37.115 1.000 33.640 183 GLY A N 1
ATOM 1149 C CA . GLY A 1 183 ? 38.876 -37.404 37.460 1.000 34.840 183 GLY A CA 1
ATOM 1150 C C . GLY A 1 183 ? 40.113 -36.600 37.114 1.000 29.100 183 GLY A C 1
ATOM 1151 O O . GLY A 1 183 ? 40.071 -35.366 37.073 1.000 34.370 183 GLY A O 1
ATOM 1152 N N . GLY A 1 184 ? 41.224 -37.290 36.868 1.000 36.560 184 GLY A N 1
ATOM 1153 C CA . GLY A 1 184 ? 42.491 -36.641 36.598 1.000 30.140 184 GLY A CA 1
ATOM 1154 C C . GLY A 1 184 ? 42.574 -36.110 35.174 1.000 36.020 184 GLY A C 1
ATOM 1155 O O . GLY A 1 184 ? 41.594 -36.048 34.432 1.000 30.260 184 GLY A O 1
ATOM 1156 N N A ARG A 1 185 ? 43.772 -35.671 34.821 0.510 34.810 185 ARG A N 1
ATOM 1157 N N B ARG A 1 185 ? 43.791 -35.751 34.776 0.490 34.820 185 ARG A N 1
ATOM 1158 C CA A ARG A 1 185 ? 44.046 -35.144 33.498 0.510 36.240 185 ARG A CA 1
ATOM 1159 C CA B ARG A 1 185 ? 44.018 -35.104 33.489 0.490 36.250 185 ARG A CA 1
ATOM 1160 C C A ARG A 1 185 ? 44.829 -36.179 32.711 0.510 33.050 185 ARG A C 1
ATOM 1161 C C B ARG A 1 185 ? 44.934 -35.961 32.624 0.490 33.330 185 ARG A C 1
ATOM 1162 O O A ARG A 1 185 ? 45.771 -36.783 33.232 0.510 35.900 185 ARG A O 1
ATOM 1163 O O B ARG A 1 185 ? 46.092 -36.200 32.986 0.490 37.820 185 ARG A O 1
ATOM 1178 N N . LEU A 1 186 ? 44.415 -36.399 31.471 1.000 33.740 186 LEU A N 1
ATOM 1179 C CA . LEU A 1 186 ? 45.174 -37.219 30.536 1.000 31.270 186 LEU A CA 1
ATOM 1180 C C . LEU A 1 186 ? 46.096 -36.374 29.681 1.000 29.740 186 LEU A C 1
ATOM 1181 O O . LEU A 1 186 ? 47.199 -36.805 29.328 1.000 28.500 186 LEU A O 1
ATOM 1186 N N . ALA A 1 187 ? 45.650 -35.177 29.322 1.000 27.200 187 ALA A N 1
ATOM 1187 C CA . ALA A 1 187 ? 46.339 -34.425 28.296 1.000 25.930 187 ALA A CA 1
ATOM 1188 C C . ALA A 1 187 ? 45.865 -32.992 28.389 1.000 28.060 187 ALA A C 1
ATOM 1189 O O . ALA A 1 187 ? 44.744 -32.726 28.835 1.000 24.970 187 ALA A O 1
ATOM 1191 N N A CYS A 1 188 ? 46.715 -32.071 27.946 0.490 29.420 188 CYS A N 1
ATOM 1192 N N B CYS A 1 188 ? 46.747 -32.075 27.981 0.510 29.420 188 CYS A N 1
ATOM 1193 C CA A CYS A 1 188 ? 46.369 -30.665 28.055 0.490 28.760 188 CYS A CA 1
ATOM 1194 C CA B CYS A 1 188 ? 46.575 -30.641 28.170 0.510 28.830 188 CYS A CA 1
ATOM 1195 C C A CYS A 1 188 ? 47.163 -29.872 27.030 0.490 29.280 188 CYS A C 1
ATOM 1196 C C B CYS A 1 188 ? 47.113 -29.907 26.946 0.510 29.270 188 CYS A C 1
ATOM 1197 O O A CYS A 1 188 ? 48.133 -30.362 26.447 0.490 26.390 188 CYS A O 1
ATOM 1198 O O B CYS A 1 188 ? 47.868 -30.464 26.145 0.510 25.810 188 CYS A O 1
ATOM 1203 N N . GLY A 1 189 ? 46.720 -28.639 26.811 1.000 28.430 189 GLY A N 1
ATOM 1204 C CA . GLY A 1 189 ? 47.388 -27.740 25.878 1.000 24.260 189 GLY A CA 1
ATOM 1205 C C . GLY A 1 189 ? 46.930 -26.320 26.127 1.000 31.730 189 GLY A C 1
ATOM 1206 O O . GLY A 1 189 ? 45.794 -26.101 26.567 1.000 24.580 189 GLY A O 1
ATOM 1207 N N . ILE A 1 190 ? 47.789 -25.345 25.847 1.000 26.750 190 ILE A N 1
ATOM 1208 C CA . ILE A 1 190 ? 47.425 -23.940 26.015 1.000 26.870 190 ILE A CA 1
ATOM 1209 C C . ILE A 1 190 ? 46.670 -23.447 24.785 1.000 22.630 190 ILE A C 1
ATOM 1210 O O . ILE A 1 190 ? 47.087 -23.681 23.643 1.000 24.480 190 ILE A O 1
ATOM 1215 N N . ILE A 1 191 ? 45.546 -22.765 25.006 1.000 27.200 191 ILE A N 1
ATOM 1216 C CA . ILE A 1 191 ? 44.829 -22.149 23.890 1.000 26.230 191 ILE A CA 1
ATOM 1217 C C . ILE A 1 191 ? 45.540 -20.860 23.501 1.000 24.480 191 ILE A C 1
ATOM 1218 O O . ILE A 1 191 ? 45.709 -19.960 24.327 1.000 24.410 191 ILE A O 1
ATOM 1223 N N . SER A 1 192 ? 45.962 -20.753 22.242 1.000 25.510 192 SER A N 1
ATOM 1224 C CA . SER A 1 192 ? 46.740 -19.578 21.873 1.000 25.690 192 SER A CA 1
ATOM 1225 C C . SER A 1 192 ? 46.413 -19.177 20.454 1.000 23.840 192 SER A C 1
ATOM 1226 O O . SER A 1 192 ? 45.655 -19.849 19.755 1.000 25.030 192 SER A O 1
ATOM 1229 N N . TYR A 1 193 ? 47.007 -18.068 20.028 1.000 22.280 193 TYR A N 1
ATOM 1230 C CA . TYR A 1 193 ? 46.655 -17.473 18.753 1.000 27.970 193 TYR A CA 1
ATOM 1231 C C . TYR A 1 193 ? 47.349 -18.209 17.629 1.000 31.950 193 TYR A C 1
ATOM 1232 O O . TYR A 1 193 ? 48.526 -18.569 17.739 1.000 29.570 193 TYR A O 1
ATOM 1241 N N . VAL A 1 194 ? 46.629 -18.394 16.531 1.000 31.390 194 VAL A N 1
ATOM 1242 C CA . VAL A 1 194 ? 47.209 -19.034 15.365 1.000 36.750 194 VAL A CA 1
ATOM 1243 C C . VAL A 1 194 ? 48.250 -18.099 14.748 1.000 48.560 194 VAL A C 1
ATOM 1244 O O . VAL A 1 194 ? 48.098 -16.874 14.801 1.000 44.020 194 VAL A O 1
ATOM 1249 N N . ASN B 1 31 ? 35.811 -5.221 33.093 1.000 50.360 31 ASN B N 1
ATOM 1250 C CA . ASN B 1 31 ? 36.485 -6.314 32.395 1.000 51.540 31 ASN B CA 1
ATOM 1251 C C . ASN B 1 31 ? 37.813 -6.588 33.102 1.000 45.530 31 ASN B C 1
ATOM 1252 O O . ASN B 1 31 ? 38.748 -5.795 33.004 1.000 49.930 31 ASN B O 1
ATOM 1257 N N . TYR B 1 32 ? 37.880 -7.728 33.803 1.000 51.690 32 TYR B N 1
ATOM 1258 C CA . TYR B 1 32 ? 38.988 -8.011 34.708 1.000 48.960 32 TYR B CA 1
ATOM 1259 C C . TYR B 1 32 ? 40.304 -8.253 33.976 1.000 51.510 32 TYR B C 1
ATOM 1260 O O . TYR B 1 32 ? 41.370 -8.164 34.601 1.000 46.390 32 TYR B O 1
ATOM 1269 N N . LEU B 1 33 ? 40.261 -8.531 32.671 1.000 44.620 33 LEU B N 1
ATOM 1270 C CA . LEU B 1 33 ? 41.492 -8.646 31.899 1.000 39.540 33 LEU B CA 1
ATOM 1271 C C . LEU B 1 33 ? 42.277 -7.342 31.855 1.000 38.920 33 LEU B C 1
ATOM 1272 O O . LEU B 1 33 ? 43.463 -7.369 31.501 1.000 39.350 33 LEU B O 1
ATOM 1277 N N . PHE B 1 34 ? 41.653 -6.202 32.179 1.000 37.410 34 PHE B N 1
ATOM 1278 C CA . PHE B 1 34 ? 42.330 -4.903 32.159 1.000 41.470 34 PHE B CA 1
ATOM 1279 C C . PHE B 1 34 ? 42.553 -4.300 33.547 1.000 42.050 34 PHE B C 1
ATOM 1280 O O . PHE B 1 34 ? 42.905 -3.118 33.639 1.000 44.400 34 PHE B O 1
ATOM 1288 N N . ARG B 1 35 ? 42.377 -5.068 34.621 1.000 45.760 35 ARG B N 1
ATOM 1289 C CA . ARG B 1 35 ? 42.485 -4.558 35.985 1.000 45.180 35 ARG B CA 1
ATOM 1290 C C . ARG B 1 35 ? 43.547 -5.323 36.773 1.000 52.920 35 ARG B C 1
ATOM 1291 O O . ARG B 1 35 ? 44.067 -6.346 36.322 1.000 38.500 35 ARG B O 1
ATOM 1299 N N . GLY B 1 36 ? 43.843 -4.808 37.985 1.000 78.280 36 GLY B N 1
ATOM 1300 C CA . GLY B 1 36 ? 44.746 -5.426 38.943 1.000 37.100 36 GLY B CA 1
ATOM 1301 C C . GLY B 1 36 ? 46.059 -5.749 38.287 1.000 41.390 36 GLY B C 1
ATOM 1302 O O . GLY B 1 36 ? 46.314 -5.365 37.138 1.000 49.970 36 GLY B O 1
ATOM 1303 N N . PRO B 1 37 ? 46.928 -6.456 38.998 1.000 43.130 37 PRO B N 1
ATOM 1304 C CA . PRO B 1 37 ? 48.183 -6.903 38.382 1.000 30.970 37 PRO B CA 1
ATOM 1305 C C . PRO B 1 37 ? 47.976 -8.190 37.591 1.000 35.800 37 PRO B C 1
ATOM 1306 O O . PRO B 1 37 ? 47.172 -9.051 37.954 1.000 34.700 37 PRO B O 1
ATOM 1310 N N . VAL B 1 38 ? 48.688 -8.311 36.477 1.000 23.710 38 VAL B N 1
ATOM 1311 C CA . VAL B 1 38 ? 48.618 -9.496 35.640 1.000 26.890 38 VAL B CA 1
ATOM 1312 C C . VAL B 1 38 ? 49.937 -10.240 35.744 1.000 31.810 38 VAL B C 1
ATOM 1313 O O . VAL B 1 38 ? 51.006 -9.633 35.625 1.000 25.530 38 VAL B O 1
ATOM 1317 N N . THR B 1 39 ? 49.854 -11.549 35.970 1.000 23.720 39 THR B N 1
ATOM 1318 C CA . THR B 1 39 ? 51.001 -12.442 35.996 1.000 28.130 39 THR B CA 1
ATOM 1319 C C . THR B 1 39 ? 50.861 -13.438 34.856 1.000 25.100 39 THR B C 1
ATOM 1320 O O . THR B 1 39 ? 49.806 -14.061 34.695 1.000 27.820 39 THR B O 1
ATOM 1324 N N . ALA B 1 40 ? 51.925 -13.586 34.076 1.000 22.890 40 ALA B N 1
ATOM 1325 C CA . ALA B 1 40 ? 51.975 -14.527 32.976 1.000 24.610 40 ALA B CA 1
ATOM 1326 C C . ALA B 1 40 ? 53.233 -15.373 33.106 1.000 24.840 40 ALA B C 1
ATOM 1327 O O . ALA B 1 40 ? 54.179 -15.010 33.808 1.000 23.850 40 ALA B O 1
ATOM 1329 N N A VAL B 1 41 ? 53.229 -16.533 32.449 0.630 26.420 41 VAL B N 1
ATOM 1330 N N B VAL B 1 41 ? 53.220 -16.524 32.433 0.370 26.360 41 VAL B N 1
ATOM 1331 C CA A VAL B 1 41 ? 54.386 -17.421 32.458 0.630 25.540 41 VAL B CA 1
ATOM 1332 C CA B VAL B 1 41 ? 54.340 -17.457 32.450 0.370 25.550 41 VAL B CA 1
ATOM 1333 C C A VAL B 1 41 ? 54.580 -18.007 31.071 0.630 24.070 41 VAL B C 1
ATOM 1334 C C B VAL B 1 41 ? 54.587 -17.966 31.039 0.370 24.120 41 VAL B C 1
ATOM 1335 O O A VAL B 1 41 ? 53.643 -18.115 30.275 0.630 26.900 41 VAL B O 1
ATOM 1336 O O B VAL B 1 41 ? 53.695 -17.965 30.186 0.370 26.850 41 VAL B O 1
ATOM 1343 N N . ALA B 1 42 ? 55.817 -18.420 30.805 1.000 25.860 42 ALA B N 1
ATOM 1344 C CA . ALA B 1 42 ? 56.159 -19.187 29.612 1.000 24.040 42 ALA B CA 1
ATOM 1345 C C . ALA B 1 42 ? 56.995 -20.382 30.043 1.000 27.290 42 ALA B C 1
ATOM 1346 O O . ALA B 1 42 ? 58.043 -20.217 30.673 1.000 25.450 42 ALA B O 1
ATOM 1348 N N . ALA B 1 43 ? 56.514 -21.579 29.730 1.000 26.810 43 ALA B N 1
ATOM 1349 C CA . ALA B 1 43 ? 57.272 -22.806 29.927 1.000 25.570 43 ALA B CA 1
ATOM 1350 C C . ALA B 1 43 ? 58.077 -23.061 28.665 1.000 27.570 43 ALA B C 1
ATOM 1351 O O . ALA B 1 43 ? 57.512 -23.342 27.602 1.000 28.980 43 ALA B O 1
ATOM 1353 N N . ILE B 1 44 ? 59.386 -22.992 28.789 1.000 25.860 44 ILE B N 1
ATOM 1354 C CA . ILE B 1 44 ? 60.285 -23.055 27.648 1.000 34.550 44 ILE B CA 1
ATOM 1355 C C . ILE B 1 44 ? 60.853 -24.466 27.558 1.000 33.210 44 ILE B C 1
ATOM 1356 O O . ILE B 1 44 ? 61.306 -25.016 28.567 1.000 29.040 44 ILE B O 1
ATOM 1361 N N . ALA B 1 45 ? 60.795 -25.063 26.363 1.000 27.470 45 ALA B N 1
ATOM 1362 C CA . ALA B 1 45 ? 61.302 -26.413 26.127 1.000 26.860 45 ALA B CA 1
ATOM 1363 C C . ALA B 1 45 ? 61.812 -26.532 24.698 1.000 30.880 45 ALA B C 1
ATOM 1364 O O . ALA B 1 45 ? 61.229 -25.958 23.771 1.000 32.740 45 ALA B O 1
ATOM 1366 N N . GLY B 1 46 ? 62.911 -27.273 24.524 1.000 37.910 46 GLY B N 1
ATOM 1367 C CA . GLY B 1 46 ? 63.307 -27.754 23.215 1.000 32.410 46 GLY B CA 1
ATOM 1368 C C . GLY B 1 46 ? 62.748 -29.143 22.957 1.000 39.280 46 GLY B C 1
ATOM 1369 O O . GLY B 1 46 ? 62.073 -29.737 23.799 1.000 40.100 46 GLY B O 1
ATOM 1370 N N . GLU B 1 47 ? 63.039 -29.664 21.765 1.000 39.590 47 GLU B N 1
ATOM 1371 C CA . GLU B 1 47 ? 62.651 -31.026 21.401 1.000 44.420 47 GLU B CA 1
ATOM 1372 C C . GLU B 1 47 ? 63.754 -31.686 20.572 1.000 46.890 47 GLU B C 1
ATOM 1373 O O . GLU B 1 47 ? 64.638 -31.021 20.028 1.000 43.240 47 GLU B O 1
ATOM 1379 N N . GLY B 1 48 ? 63.710 -33.013 20.501 1.000 55.360 48 GLY B N 1
ATOM 1380 C CA . GLY B 1 48 ? 64.681 -33.735 19.678 1.000 50.150 48 GLY B CA 1
ATOM 1381 C C . GLY B 1 48 ? 66.075 -33.679 20.277 1.000 43.150 48 GLY B C 1
ATOM 1382 O O . GLY B 1 48 ? 66.283 -33.998 21.451 1.000 46.210 48 GLY B O 1
ATOM 1383 N N . GLU B 1 49 ? 67.053 -33.258 19.473 1.000 53.440 49 GLU B N 1
ATOM 1384 C CA . GLU B 1 49 ? 68.417 -33.131 19.982 1.000 59.140 49 GLU B CA 1
ATOM 1385 C C . GLU B 1 49 ? 68.543 -32.074 21.069 1.000 54.510 49 GLU B C 1
ATOM 1386 O O . GLU B 1 49 ? 69.582 -32.015 21.734 1.000 55.620 49 GLU B O 1
ATOM 1392 N N . HIS B 1 50 ? 67.530 -31.234 21.260 1.000 50.770 50 HIS B N 1
ATOM 1393 C CA . HIS B 1 50 ? 67.578 -30.182 22.264 1.000 50.370 50 HIS B CA 1
ATOM 1394 C C . HIS B 1 50 ? 66.505 -30.373 23.325 1.000 51.460 50 HIS B C 1
ATOM 1395 O O . HIS B 1 50 ? 66.064 -29.406 23.952 1.000 43.300 50 HIS B O 1
ATOM 1402 N N . ALA B 1 51 ? 66.068 -31.615 23.537 1.000 31.970 51 ALA B N 1
ATOM 1403 C CA . ALA B 1 51 ? 65.046 -31.824 24.553 1.000 44.840 51 ALA B CA 1
ATOM 1404 C C . ALA B 1 51 ? 65.578 -31.574 25.958 1.000 42.030 51 ALA B C 1
ATOM 1405 O O . ALA B 1 51 ? 64.785 -31.477 26.897 1.000 41.830 51 ALA B O 1
ATOM 1407 N N . GLY B 1 52 ? 66.895 -31.456 26.120 1.000 37.620 52 GLY B N 1
ATOM 1408 C CA . GLY B 1 52 ? 67.455 -31.051 27.390 1.000 43.690 52 GLY B CA 1
ATOM 1409 C C . GLY B 1 52 ? 67.328 -29.574 27.700 1.000 45.550 52 GLY B C 1
ATOM 1410 O O . GLY B 1 52 ? 67.633 -29.165 28.824 1.000 37.980 52 GLY B O 1
ATOM 1411 N N . ILE B 1 53 ? 66.893 -28.760 26.743 1.000 36.400 53 ILE B N 1
ATOM 1412 C CA . ILE B 1 53 ? 66.686 -27.341 27.013 1.000 41.830 53 ILE B CA 1
ATOM 1413 C C . ILE B 1 53 ? 65.347 -27.175 27.715 1.000 34.880 53 ILE B C 1
ATOM 1414 O O . ILE B 1 53 ? 64.300 -27.511 27.158 1.000 36.560 53 ILE B O 1
ATOM 1419 N N . LYS B 1 54 ? 65.379 -26.647 28.935 1.000 38.910 54 LYS B N 1
ATOM 1420 C CA . LYS B 1 54 ? 64.185 -26.517 29.757 1.000 38.110 54 LYS B CA 1
ATOM 1421 C C . LYS B 1 54 ? 64.309 -25.241 30.571 1.000 31.770 54 LYS B C 1
ATOM 1422 O O . LYS B 1 54 ? 65.381 -24.938 31.095 1.000 34.270 54 LYS B O 1
ATOM 1428 N N . GLY B 1 55 ? 63.225 -24.488 30.667 1.000 34.320 55 GLY B N 1
ATOM 1429 C CA . GLY B 1 55 ? 63.270 -23.295 31.494 1.000 34.730 55 GLY B CA 1
ATOM 1430 C C . GLY B 1 55 ? 61.884 -22.719 31.656 1.000 31.880 55 GLY B C 1
ATOM 1431 O O . GLY B 1 55 ? 60.906 -23.228 31.103 1.000 25.690 55 GLY B O 1
ATOM 1432 N N . SER B 1 56 ? 61.806 -21.648 32.440 1.000 34.870 56 SER B N 1
ATOM 1433 C CA . SER B 1 56 ? 60.556 -20.916 32.550 1.000 36.890 56 SER B CA 1
ATOM 1434 C C . SER B 1 56 ? 60.851 -19.455 32.815 1.000 38.230 56 SER B C 1
ATOM 1435 O O . SER B 1 56 ? 61.879 -19.104 33.403 1.000 35.760 56 SER B O 1
ATOM 1438 N N . LEU B 1 57 ? 59.935 -18.606 32.368 1.000 29.910 57 LEU B N 1
ATOM 1439 C CA . LEU B 1 57 ? 59.999 -17.185 32.646 1.000 29.730 57 LEU B CA 1
ATOM 1440 C C . LEU B 1 57 ? 58.672 -16.717 33.222 1.000 31.790 57 LEU B C 1
ATOM 1441 O O . LEU B 1 57 ? 57.601 -17.152 32.778 1.000 34.680 57 LEU B O 1
ATOM 1446 N N . THR B 1 58 ? 58.739 -15.795 34.172 1.000 28.350 58 THR B N 1
ATOM 1447 C CA . THR B 1 58 ? 57.557 -15.144 34.726 1.000 25.150 58 THR B CA 1
ATOM 1448 C C . THR B 1 58 ? 57.528 -13.696 34.263 1.000 30.310 58 THR B C 1
ATOM 1449 O O . THR B 1 58 ? 58.569 -13.027 34.240 1.000 23.600 58 THR B O 1
ATOM 1453 N N . PHE B 1 59 ? 56.337 -13.229 33.888 1.000 26.720 59 PHE B N 1
ATOM 1454 C CA . PHE B 1 59 ? 56.082 -11.852 33.483 1.000 25.140 59 PHE B CA 1
ATOM 1455 C C . PHE B 1 59 ? 55.125 -11.243 34.487 1.000 23.560 59 PHE B C 1
ATOM 1456 O O . PHE B 1 59 ? 54.075 -11.838 34.775 1.000 23.170 59 PHE B O 1
ATOM 1464 N N . LEU B 1 60 ? 55.470 -10.059 34.997 1.000 22.700 60 LEU B N 1
ATOM 1465 C CA . LEU B 1 60 ? 54.643 -9.347 35.965 1.000 25.630 60 LEU B CA 1
ATOM 1466 C C . LEU B 1 60 ? 54.444 -7.911 35.511 1.000 27.890 60 LEU B C 1
ATOM 1467 O O . LEU B 1 60 ? 55.417 -7.180 35.301 1.000 25.170 60 LEU B O 1
ATOM 1472 N N . GLN B 1 61 ? 53.189 -7.504 35.378 1.000 25.940 61 GLN B N 1
ATOM 1473 C CA . GLN B 1 61 ? 52.836 -6.136 35.009 1.000 27.100 61 GLN B CA 1
ATOM 1474 C C . GLN B 1 61 ? 51.729 -5.697 35.955 1.000 29.250 61 GLN B C 1
ATOM 1475 O O . GLN B 1 61 ? 50.613 -6.233 35.900 1.000 28.460 61 GLN B O 1
ATOM 1481 N N . LYS B 1 62 ? 52.051 -4.762 36.855 1.000 28.890 62 LYS B N 1
ATOM 1482 C CA . LYS B 1 62 ? 51.126 -4.383 37.925 1.000 34.310 62 LYS B CA 1
ATOM 1483 C C . LYS B 1 62 ? 49.974 -3.521 37.436 1.000 32.270 62 LYS B C 1
ATOM 1484 O O . LYS B 1 62 ? 48.892 -3.559 38.023 1.000 36.250 62 LYS B O 1
ATOM 1490 N N . SER B 1 63 ? 50.162 -2.763 36.368 1.000 27.000 63 SER B N 1
ATOM 1491 C CA . SER B 1 63 ? 49.093 -1.904 35.890 1.000 31.270 63 SER B CA 1
ATOM 1492 C C . SER B 1 63 ? 49.165 -1.813 34.378 1.000 31.470 63 SER B C 1
ATOM 1493 O O . SER B 1 63 ? 50.252 -1.827 33.790 1.000 27.570 63 SER B O 1
ATOM 1496 N N . LEU B 1 64 ? 48.001 -1.645 33.760 1.000 28.340 64 LEU B N 1
ATOM 1497 C CA . LEU B 1 64 ? 47.970 -1.290 32.349 1.000 30.180 64 LEU B CA 1
ATOM 1498 C C . LEU B 1 64 ? 48.896 -0.108 32.083 1.000 30.460 64 LEU B C 1
ATOM 1499 O O . LEU B 1 64 ? 48.945 0.853 32.856 1.000 27.930 64 LEU B O 1
ATOM 1504 N N . ASP B 1 65 ? 49.662 -0.211 30.999 1.000 28.140 65 ASP B N 1
ATOM 1505 C CA . ASP B 1 65 ? 50.718 0.727 30.613 1.000 33.050 65 ASP B CA 1
ATOM 1506 C C . ASP B 1 65 ? 51.849 0.842 31.630 1.000 25.540 65 ASP B C 1
ATOM 1507 O O . ASP B 1 65 ? 52.734 1.698 31.463 1.000 31.170 65 ASP B O 1
ATOM 1512 N N . GLY B 1 66 ? 51.860 0.023 32.671 1.000 29.500 66 GLY B N 1
ATOM 1513 C CA . GLY B 1 66 ? 53.009 -0.016 33.555 1.000 25.720 66 GLY B CA 1
ATOM 1514 C C . GLY B 1 66 ? 54.127 -0.837 32.944 1.000 28.380 66 GLY B C 1
ATOM 1515 O O . GLY B 1 66 ? 53.964 -1.471 31.909 1.000 29.570 66 GLY B O 1
ATOM 1516 N N . ARG B 1 67 ? 55.285 -0.819 33.594 1.000 24.180 67 ARG B N 1
ATOM 1517 C CA . ARG B 1 67 ? 56.396 -1.629 33.122 1.000 28.680 67 ARG B CA 1
ATOM 1518 C C . ARG B 1 67 ? 56.096 -3.115 33.345 1.000 27.820 67 ARG B C 1
ATOM 1519 O O . ARG B 1 67 ? 55.277 -3.485 34.183 1.000 22.120 67 ARG B O 1
ATOM 1527 N N . THR B 1 68 ? 56.751 -3.975 32.567 1.000 21.640 68 THR B N 1
ATOM 1528 C CA . THR B 1 68 ? 56.646 -5.423 32.750 1.000 29.850 68 THR B CA 1
ATOM 1529 C C . THR B 1 68 ? 57.998 -5.959 33.192 1.000 29.010 68 THR B C 1
ATOM 1530 O O . THR B 1 68 ? 59.010 -5.678 32.547 1.000 30.000 68 THR B O 1
ATOM 1534 N N . VAL B 1 69 ? 58.011 -6.716 34.295 1.000 25.900 69 VAL B N 1
ATOM 1535 C CA . VAL B 1 69 ? 59.225 -7.300 34.850 1.000 26.660 69 VAL B CA 1
ATOM 1536 C C . VAL B 1 69 ? 59.256 -8.785 34.514 1.000 34.510 69 VAL B C 1
ATOM 1537 O O . VAL B 1 69 ? 58.279 -9.512 34.764 1.000 27.730 69 VAL B O 1
ATOM 1541 N N . ILE B 1 70 ? 60.389 -9.242 33.976 1.000 22.150 70 ILE B N 1
ATOM 1542 C CA . ILE B 1 70 ? 60.559 -10.604 33.474 1.000 31.740 70 ILE B CA 1
ATOM 1543 C C . ILE B 1 70 ? 61.697 -11.268 34.235 1.000 33.950 70 ILE B C 1
ATOM 1544 O O . ILE B 1 70 ? 62.791 -10.702 34.323 1.000 30.610 70 ILE B O 1
ATOM 1549 N N . ASN B 1 71 ? 61.449 -12.471 34.760 1.000 26.680 71 ASN B N 1
ATOM 1550 C CA . ASN B 1 71 ? 62.451 -13.202 35.532 1.000 31.440 71 ASN B CA 1
ATOM 1551 C C . ASN B 1 71 ? 62.326 -14.697 35.285 1.000 34.170 71 ASN B C 1
ATOM 1552 O O . ASN B 1 71 ? 61.217 -15.235 35.196 1.000 30.220 71 ASN B O 1
ATOM 1557 N N . GLY B 1 72 ? 63.470 -15.364 35.208 1.000 31.290 72 GLY B N 1
ATOM 1558 C CA . GLY B 1 72 ? 63.476 -16.807 35.125 1.000 27.860 72 GLY B CA 1
ATOM 1559 C C . GLY B 1 72 ? 64.860 -17.294 34.752 1.000 33.750 72 GLY B C 1
ATOM 1560 O O . GLY B 1 72 ? 65.827 -16.538 34.771 1.000 29.480 72 GLY B O 1
ATOM 1561 N N . THR B 1 73 ? 64.929 -18.579 34.417 1.000 33.060 73 THR B N 1
ATOM 1562 C CA . THR B 1 73 ? 66.171 -19.229 34.040 1.000 38.000 73 THR B CA 1
ATOM 1563 C C . THR B 1 73 ? 65.860 -20.245 32.961 1.000 36.490 73 THR B C 1
ATOM 1564 O O . THR B 1 73 ? 64.728 -20.729 32.837 1.000 27.180 73 THR B O 1
ATOM 1568 N N . ILE B 1 74 ? 66.883 -20.552 32.175 1.000 26.930 74 ILE B N 1
ATOM 1569 C CA . ILE B 1 74 ? 66.835 -21.606 31.169 1.000 31.430 74 ILE B CA 1
ATOM 1570 C C . ILE B 1 74 ? 68.105 -22.434 31.319 1.000 40.730 74 ILE B C 1
ATOM 1571 O O . ILE B 1 74 ? 69.184 -21.896 31.581 1.000 38.070 74 ILE B O 1
ATOM 1576 N N . SER B 1 75 ? 67.981 -23.739 31.174 1.000 40.870 75 SER B N 1
ATOM 1577 C CA . SER B 1 75 ? 69.115 -24.618 31.360 1.000 42.880 75 SER B CA 1
ATOM 1578 C C . SER B 1 75 ? 69.322 -25.436 30.098 1.000 41.320 75 SER B C 1
ATOM 1579 O O . SER B 1 75 ? 68.414 -25.583 29.278 1.000 35.220 75 SER B O 1
ATOM 1582 N N . GLY B 1 76 ? 70.541 -25.952 29.942 1.000 38.840 76 GLY B N 1
ATOM 1583 C CA . GLY B 1 76 ? 70.837 -26.840 28.835 1.000 30.990 76 GLY B CA 1
ATOM 1584 C C . GLY B 1 76 ? 71.174 -26.163 27.529 1.000 34.180 76 GLY B C 1
ATOM 1585 O O . GLY B 1 76 ? 71.090 -26.805 26.476 1.000 35.310 76 GLY B O 1
ATOM 1586 N N . LEU B 1 77 ? 71.540 -24.931 27.556 1.000 32.340 77 LEU B N 1
ATOM 1587 C CA . LEU B 1 77 ? 71.777 -24.233 26.296 1.000 38.630 77 LEU B CA 1
ATOM 1588 C C . LEU B 1 77 ? 73.248 -24.292 25.904 1.000 38.570 77 LEU B C 1
ATOM 1589 O O . LEU B 1 77 ? 74.122 -24.310 26.773 1.000 36.620 77 LEU B O 1
ATOM 1594 N N . PRO B 1 78 ? 73.530 -24.285 24.601 1.000 36.200 78 PRO B N 1
ATOM 1595 C CA . PRO B 1 78 ? 74.911 -24.076 24.146 1.000 39.140 78 PRO B CA 1
ATOM 1596 C C . PRO B 1 78 ? 75.414 -22.717 24.596 1.000 42.500 78 PRO B C 1
ATOM 1597 O O . PRO B 1 78 ? 74.682 -21.724 24.547 1.000 41.710 78 PRO B O 1
ATOM 1601 N N A GLU B 1 79 ? 76.675 -22.683 25.034 0.520 39.120 79 GLU B N 1
ATOM 1602 N N B GLU B 1 79 ? 76.677 -22.681 25.027 0.480 39.120 79 GLU B N 1
ATOM 1603 C CA A GLU B 1 79 ? 77.285 -21.450 25.517 0.520 38.230 79 GLU B CA 1
ATOM 1604 C CA B GLU B 1 79 ? 77.280 -21.459 25.551 0.480 38.240 79 GLU B CA 1
ATOM 1605 C C A GLU B 1 79 ? 77.150 -20.343 24.484 0.520 36.710 79 GLU B C 1
ATOM 1606 C C B GLU B 1 79 ? 77.245 -20.346 24.510 0.480 36.750 79 GLU B C 1
ATOM 1607 O O A GLU B 1 79 ? 77.194 -20.584 23.276 0.520 35.480 79 GLU B O 1
ATOM 1608 O O B GLU B 1 79 ? 77.436 -20.587 23.316 0.480 35.720 79 GLU B O 1
ATOM 1619 N N . GLY B 1 80 ? 77.003 -19.120 24.969 1.000 39.440 80 GLY B N 1
ATOM 1620 C CA . GLY B 1 80 ? 76.971 -17.953 24.112 1.000 37.650 80 GLY B CA 1
ATOM 1621 C C . GLY B 1 80 ? 75.624 -17.256 24.156 1.000 39.190 80 GLY B C 1
ATOM 1622 O O . GLY B 1 80 ? 74.726 -17.606 24.928 1.000 37.850 80 GLY B O 1
ATOM 1623 N N . LYS B 1 81 ? 75.494 -16.250 23.297 1.000 33.960 81 LYS B N 1
ATOM 1624 C CA . LYS B 1 81 ? 74.313 -15.410 23.249 1.000 40.070 81 LYS B CA 1
ATOM 1625 C C . LYS B 1 81 ? 73.256 -15.997 22.321 1.000 37.590 81 LYS B C 1
ATOM 1626 O O . LYS B 1 81 ? 73.567 -16.602 21.291 1.000 35.960 81 LYS B O 1
ATOM 1632 N N . HIS B 1 82 ? 71.991 -15.809 22.701 1.000 35.120 82 HIS B N 1
ATOM 1633 C CA . HIS B 1 82 ? 70.873 -16.352 21.940 1.000 31.070 82 HIS B CA 1
ATOM 1634 C C . HIS B 1 82 ? 69.764 -15.323 21.849 1.000 35.380 82 HIS B C 1
ATOM 1635 O O . HIS B 1 82 ? 69.371 -14.740 22.866 1.000 35.000 82 HIS B O 1
ATOM 1642 N N . GLY B 1 83 ? 69.265 -15.107 20.633 1.000 29.170 83 GLY B N 1
ATOM 1643 C CA . GLY B 1 83 ? 68.167 -14.174 20.454 1.000 28.950 83 GLY B CA 1
ATOM 1644 C C . GLY B 1 83 ? 66.927 -14.644 21.196 1.000 31.140 83 GLY B C 1
ATOM 1645 O O . GLY B 1 83 ? 66.651 -15.842 21.296 1.000 29.320 83 GLY B O 1
ATOM 1646 N N . LEU B 1 84 ? 66.185 -13.690 21.740 1.000 28.870 84 LEU B N 1
ATOM 1647 C CA . LEU B 1 84 ? 64.980 -13.975 22.515 1.000 36.380 84 LEU B CA 1
ATOM 1648 C C . LEU B 1 84 ? 63.878 -13.073 21.984 1.000 31.020 84 LEU B C 1
ATOM 1649 O O . LEU B 1 84 ? 63.932 -11.853 22.177 1.000 30.660 84 LEU B O 1
ATOM 1654 N N . HIS B 1 85 ? 62.882 -13.670 21.328 1.000 25.520 85 HIS B N 1
ATOM 1655 C CA . HIS B 1 85 ? 61.875 -12.908 20.606 1.000 30.810 85 HIS B CA 1
ATOM 1656 C C . HIS B 1 85 ? 60.507 -13.527 20.831 1.000 30.330 85 HIS B C 1
ATOM 1657 O O . HIS B 1 85 ? 60.371 -14.752 20.913 1.000 28.870 85 HIS B O 1
ATOM 1664 N N . ILE B 1 86 ? 59.492 -12.667 20.892 1.000 26.070 86 ILE B N 1
ATOM 1665 C CA . ILE B 1 86 ? 58.100 -13.109 20.852 1.000 28.000 86 ILE B CA 1
ATOM 1666 C C . ILE B 1 86 ? 57.657 -13.090 19.394 1.000 28.490 86 ILE B C 1
ATOM 1667 O O . ILE B 1 86 ? 57.799 -12.076 18.702 1.000 23.780 86 ILE B O 1
ATOM 1672 N N . HIS B 1 87 ? 57.173 -14.223 18.910 1.000 22.090 87 HIS B N 1
ATOM 1673 C CA . HIS B 1 87 ? 56.784 -14.313 17.513 1.000 25.080 87 HIS B CA 1
ATOM 1674 C C . HIS B 1 87 ? 55.313 -13.944 17.345 1.000 28.340 87 HIS B C 1
ATOM 1675 O O . HIS B 1 87 ? 54.552 -13.862 18.318 1.000 25.960 87 HIS B O 1
ATOM 1682 N N A ASP B 1 88 ? 54.918 -13.712 16.085 0.530 25.610 88 ASP B N 1
ATOM 1683 N N B ASP B 1 88 ? 54.915 -13.729 16.089 0.470 25.650 88 ASP B N 1
ATOM 1684 C CA A ASP B 1 88 ? 53.549 -13.291 15.777 0.530 29.680 88 ASP B CA 1
ATOM 1685 C CA B ASP B 1 88 ? 53.561 -13.282 15.785 0.470 29.670 88 ASP B CA 1
ATOM 1686 C C A ASP B 1 88 ? 52.548 -14.413 16.003 0.530 30.970 88 ASP B C 1
ATOM 1687 C C B ASP B 1 88 ? 52.546 -14.416 15.775 0.470 30.950 88 ASP B C 1
ATOM 1688 O O A ASP B 1 88 ? 51.369 -14.144 16.255 0.530 34.140 88 ASP B O 1
ATOM 1689 O O B ASP B 1 88 ? 51.349 -14.144 15.630 0.470 33.030 88 ASP B O 1
ATOM 1698 N N . SER B 1 89 ? 52.989 -15.664 15.915 1.000 33.110 89 SER B N 1
ATOM 1699 C CA . SER B 1 89 ? 52.109 -16.816 16.050 1.000 33.100 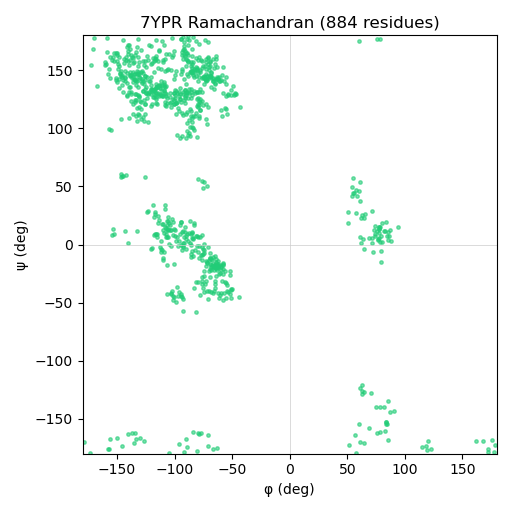89 SER B CA 1
ATOM 1700 C C . SER B 1 89 ? 52.254 -17.437 17.436 1.000 29.250 89 SER B C 1
ATOM 1701 O O . SER B 1 89 ? 53.340 -17.453 18.019 1.000 30.260 89 SER B O 1
ATOM 1704 N N . GLY B 1 90 ? 51.150 -17.962 17.963 1.000 23.830 90 GLY B N 1
ATOM 1705 C CA . GLY B 1 90 ? 51.199 -18.802 19.150 1.000 25.760 90 GLY B CA 1
ATOM 1706 C C . GLY B 1 90 ? 50.957 -20.267 18.864 1.000 26.260 90 GLY B C 1
ATOM 1707 O O . GLY B 1 90 ? 50.762 -21.047 19.805 1.000 26.200 90 GLY B O 1
ATOM 1708 N N . ASP B 1 91 ? 51.015 -20.684 17.609 1.000 23.800 91 ASP B N 1
ATOM 1709 C CA . ASP B 1 91 ? 50.595 -22.021 17.203 1.000 28.110 91 ASP B CA 1
ATOM 1710 C C . ASP B 1 91 ? 51.735 -23.009 17.426 1.000 25.580 91 ASP B C 1
ATOM 1711 O O . ASP B 1 91 ? 52.743 -22.984 16.710 1.000 26.730 91 ASP B O 1
ATOM 1716 N N . MET B 1 92 ? 51.566 -23.903 18.397 1.000 28.710 92 MET B N 1
ATOM 1717 C CA . MET B 1 92 ? 52.535 -24.950 18.672 1.000 30.900 92 MET B CA 1
ATOM 1718 C C . MET B 1 92 ? 52.142 -26.287 18.078 1.000 34.060 92 MET B C 1
ATOM 1719 O O . MET B 1 92 ? 52.742 -27.301 18.443 1.000 30.230 92 MET B O 1
ATOM 1724 N N . THR B 1 93 ? 51.142 -26.324 17.193 1.000 31.270 93 THR B N 1
ATOM 1725 C CA . THR B 1 93 ? 50.616 -27.615 16.757 1.000 32.880 93 THR B CA 1
ATOM 1726 C C . THR B 1 93 ? 51.527 -28.316 15.767 1.000 41.720 93 THR B C 1
ATOM 1727 O O . THR B 1 93 ? 51.296 -29.494 15.484 1.000 42.880 93 THR B O 1
ATOM 1731 N N . LYS B 1 94 ? 52.526 -27.625 15.201 1.000 49.330 94 LYS B N 1
ATOM 1732 C CA . LYS B 1 94 ? 53.525 -28.276 14.354 1.000 40.650 94 LYS B CA 1
ATOM 1733 C C . LYS B 1 94 ? 54.866 -28.388 15.057 1.000 44.100 94 LYS B C 1
ATOM 1734 O O . LYS B 1 94 ? 55.893 -28.552 14.399 1.000 56.070 94 LYS B O 1
ATOM 1740 N N . GLY B 1 95 ? 54.879 -28.299 16.382 1.000 40.880 95 GLY B N 1
ATOM 1741 C CA . GLY B 1 95 ? 56.116 -28.334 17.124 1.000 43.090 95 GLY B CA 1
ATOM 1742 C C . GLY B 1 95 ? 56.838 -27.000 17.119 1.000 44.990 95 GLY B C 1
ATOM 1743 O O . GLY B 1 95 ? 56.449 -26.026 16.473 1.000 35.580 95 GLY B O 1
ATOM 1744 N N A CYS B 1 96 ? 57.944 -27.002 17.855 0.380 41.980 96 CYS B N 1
ATOM 1745 N N B CYS B 1 96 ? 57.933 -26.947 17.872 0.620 41.920 96 CYS B N 1
ATOM 1746 C CA A CYS B 1 96 ? 58.747 -25.814 18.086 0.380 43.650 96 CYS B CA 1
ATOM 1747 C CA B CYS B 1 96 ? 58.645 -25.681 17.984 0.620 43.530 96 CYS B CA 1
ATOM 1748 C C A CYS B 1 96 ? 59.584 -25.448 16.865 0.380 47.450 96 CYS B C 1
ATOM 1749 C C B CYS B 1 96 ? 59.534 -25.409 16.774 0.620 47.520 96 CYS B C 1
ATOM 1750 O O A CYS B 1 96 ? 59.780 -24.263 16.576 0.380 43.310 96 CYS B O 1
ATOM 1751 O O B CYS B 1 96 ? 59.720 -24.245 16.403 0.620 43.160 96 CYS B O 1
ATOM 1756 N N . TYR B 1 97 ? 60.062 -26.449 16.125 1.000 44.620 97 TYR B N 1
ATOM 1757 C CA . TYR B 1 97 ? 61.160 -26.278 15.177 1.000 46.950 97 TYR B CA 1
ATOM 1758 C C . TYR B 1 97 ? 60.727 -26.040 13.741 1.000 53.830 97 TYR B C 1
ATOM 1759 O O . TYR B 1 97 ? 61.511 -26.290 12.820 1.000 64.660 97 TYR B O 1
ATOM 1768 N N . ILE B 1 98 ? 59.520 -25.531 13.527 1.000 55.130 98 ILE B N 1
ATOM 1769 C CA . ILE B 1 98 ? 59.115 -25.139 12.191 1.000 56.570 98 ILE B CA 1
ATOM 1770 C C . ILE B 1 98 ? 59.978 -23.978 11.682 1.000 66.560 98 ILE B C 1
ATOM 1771 O O . ILE B 1 98 ? 60.567 -23.211 12.456 1.000 60.430 98 ILE B O 1
ATOM 1776 N N . THR B 1 99 ? 60.076 -23.870 10.354 1.000 55.400 99 THR B N 1
ATOM 1777 C CA . THR B 1 99 ? 60.689 -22.710 9.712 1.000 66.470 99 THR B CA 1
ATOM 1778 C C . THR B 1 99 ? 59.657 -21.918 8.913 1.000 62.680 99 THR B C 1
ATOM 1779 O O . THR B 1 99 ? 60.012 -21.197 7.973 1.000 59.300 99 THR B O 1
ATOM 1783 N N . THR B 1 100 ? 58.382 -22.039 9.299 1.000 65.680 100 THR B N 1
ATOM 1784 C CA . THR B 1 100 ? 57.235 -21.431 8.638 1.000 67.340 100 THR B CA 1
ATOM 1785 C C . THR B 1 100 ? 56.744 -20.166 9.340 1.000 64.800 100 THR B C 1
ATOM 1786 O O . THR B 1 100 ? 56.024 -19.367 8.729 1.000 59.680 100 THR B O 1
ATOM 1790 N N . ALA B 1 101 ? 57.146 -19.947 10.591 1.000 61.930 101 ALA B N 1
ATOM 1791 C CA . ALA B 1 101 ? 56.605 -18.862 11.400 1.000 63.280 101 ALA B CA 1
ATOM 1792 C C . ALA B 1 101 ? 57.710 -17.963 11.951 1.000 65.510 101 ALA B C 1
ATOM 1793 O O . ALA B 1 101 ? 57.830 -17.787 13.169 1.000 53.120 101 ALA B O 1
ATOM 1795 N N . LYS B 1 102 ? 58.520 -17.377 11.075 1.000 51.790 102 LYS B N 1
ATOM 1796 C CA . LYS B 1 102 ? 59.684 -16.628 11.532 1.000 58.720 102 LYS B CA 1
ATOM 1797 C C . LYS B 1 102 ? 59.371 -15.172 11.881 1.000 50.860 102 LYS B C 1
ATOM 1798 O O . LYS B 1 102 ? 60.276 -14.453 12.326 1.000 41.000 102 LYS B O 1
ATOM 1804 N N . GLY B 1 103 ? 58.118 -14.738 11.732 1.000 44.960 103 GLY B N 1
ATOM 1805 C CA . GLY B 1 103 ? 57.774 -13.336 11.929 1.000 43.740 103 GLY B CA 1
ATOM 1806 C C . GLY B 1 103 ? 57.629 -12.954 13.400 1.000 35.010 103 GLY B C 1
ATOM 1807 O O . GLY B 1 103 ? 56.846 -13.554 14.142 1.000 32.640 103 GLY B O 1
ATOM 1808 N N . HIS B 1 104 ? 58.355 -11.924 13.806 1.000 25.940 104 HIS B N 1
ATOM 1809 C CA . HIS B 1 104 ? 58.242 -11.421 15.163 1.000 27.440 104 HIS B CA 1
ATOM 1810 C C . HIS B 1 104 ? 56.920 -10.678 15.354 1.000 25.320 104 HIS B C 1
ATOM 1811 O O . HIS B 1 104 ? 56.352 -10.131 14.405 1.000 30.830 104 HIS B O 1
ATOM 1818 N N . LEU B 1 105 ? 56.410 -10.696 16.593 1.000 23.000 105 LEU B N 1
ATOM 1819 C CA . LEU B 1 105 ? 55.246 -9.892 16.970 1.000 24.660 105 LEU B CA 1
ATOM 1820 C C . LEU B 1 105 ? 55.475 -8.414 16.640 1.000 28.370 105 LEU B C 1
ATOM 1821 O O . LEU B 1 105 ? 56.331 -7.768 17.247 1.000 26.190 105 LEU B O 1
ATOM 1826 N N . ASN B 1 106 ? 54.733 -7.861 15.680 1.000 30.870 106 ASN B N 1
ATOM 1827 C CA . ASN B 1 106 ? 55.013 -6.516 15.168 1.000 30.900 106 ASN B CA 1
ATOM 1828 C C . ASN B 1 106 ? 53.729 -5.780 14.789 1.000 26.570 106 ASN B C 1
ATOM 1829 O O . ASN B 1 106 ? 53.567 -5.322 13.655 1.000 25.780 106 ASN B O 1
ATOM 1834 N N . PRO B 1 107 ? 52.815 -5.594 15.739 1.000 20.910 107 PRO B N 1
ATOM 1835 C CA . PRO B 1 107 ? 51.564 -4.894 15.414 1.000 28.200 107 PRO B CA 1
ATOM 1836 C C . PRO B 1 107 ? 51.748 -3.441 14.991 1.000 31.740 107 PRO B C 1
ATOM 1837 O O . PRO B 1 107 ? 50.802 -2.851 14.464 1.000 32.740 107 PRO B O 1
ATOM 1841 N N . PHE B 1 108 ? 52.903 -2.829 15.243 1.000 32.790 108 PHE B N 1
ATOM 1842 C CA . PHE B 1 108 ? 53.128 -1.428 14.898 1.000 30.520 108 PHE B CA 1
ATOM 1843 C C . PHE B 1 108 ? 53.969 -1.273 13.639 1.000 34.810 108 PHE B C 1
ATOM 1844 O O . PHE B 1 108 ? 54.342 -0.147 13.295 1.000 34.370 108 PHE B O 1
ATOM 1852 N N A ASN B 1 109 ? 54.309 -2.378 12.968 0.610 28.460 109 ASN B N 1
ATOM 1853 N N B ASN B 1 109 ? 54.264 -2.373 12.945 0.390 28.520 109 ASN B N 1
ATOM 1854 C CA A ASN B 1 109 ? 54.903 -2.333 11.629 0.610 30.980 109 ASN B CA 1
ATOM 1855 C CA B ASN B 1 109 ? 54.923 -2.350 11.637 0.390 30.980 109 ASN B CA 1
ATOM 1856 C C A ASN B 1 109 ? 56.220 -1.554 11.601 0.610 29.700 109 ASN B C 1
ATOM 1857 C C B ASN B 1 109 ? 56.184 -1.481 11.657 0.390 29.760 109 ASN B C 1
ATOM 1858 O O A ASN B 1 109 ? 56.462 -0.735 10.716 0.610 31.610 109 ASN B O 1
ATOM 1859 O O B ASN B 1 109 ? 56.339 -0.531 10.890 0.390 31.790 109 ASN B O 1
ATOM 1868 N N . LEU B 1 110 ? 57.082 -1.812 12.566 1.000 33.570 110 LEU B N 1
ATOM 1869 C CA . LEU B 1 110 ? 58.397 -1.198 12.620 1.000 33.120 110 LEU B CA 1
ATOM 1870 C C . LEU B 1 110 ? 59.410 -2.261 12.236 1.000 36.140 110 LEU B C 1
ATOM 1871 O O . LEU B 1 110 ? 59.066 -3.430 12.049 1.000 27.780 110 LEU B O 1
ATOM 1876 N N . SER B 1 111 ? 60.666 -1.859 12.142 1.000 27.380 111 SER B N 1
ATOM 1877 C CA . SER B 1 111 ? 61.716 -2.795 11.787 1.000 35.360 111 SER B CA 1
ATOM 1878 C C . SER B 1 111 ? 62.308 -3.415 13.044 1.000 37.410 111 SER B C 1
ATOM 1879 O O . SER B 1 111 ? 62.135 -2.899 14.151 1.000 29.690 111 SER B O 1
ATOM 1882 N N . HIS B 1 112 ? 63.010 -4.540 12.857 1.000 26.970 112 HIS B N 1
ATOM 1883 C CA . HIS B 1 112 ? 63.648 -5.227 13.972 1.000 32.360 112 HIS B CA 1
ATOM 1884 C C . HIS B 1 112 ? 64.716 -4.352 14.621 1.000 34.680 112 HIS B C 1
ATOM 1885 O O . HIS B 1 112 ? 65.453 -3.643 13.936 1.000 35.480 112 HIS B O 1
ATOM 1892 N N . GLY B 1 113 ? 64.823 -4.431 15.951 1.000 30.110 113 GLY B N 1
ATOM 1893 C CA . GLY B 1 113 ? 65.842 -3.679 16.658 1.000 26.370 113 GLY B CA 1
ATOM 1894 C C . GLY B 1 113 ? 66.155 -4.306 18.002 1.000 37.070 113 GLY B C 1
ATOM 1895 O O . GLY B 1 113 ? 65.644 -5.372 18.354 1.000 36.130 113 GLY B O 1
ATOM 1896 N N . ALA B 1 114 ? 67.018 -3.624 18.759 1.000 34.960 114 ALA B N 1
ATOM 1897 C CA . ALA B 1 114 ? 67.304 -3.986 20.142 1.000 31.690 114 ALA B CA 1
ATOM 1898 C C . ALA B 1 114 ? 66.166 -3.533 21.052 1.000 31.810 114 ALA B C 1
ATOM 1899 O O . ALA B 1 114 ? 65.403 -2.627 20.696 1.000 30.780 114 ALA B O 1
ATOM 1901 N N . PRO B 1 115 ? 66.036 -4.140 22.242 1.000 32.980 115 PRO B N 1
ATOM 1902 C CA . PRO B 1 115 ? 64.942 -3.741 23.152 1.000 38.430 115 PRO B CA 1
ATOM 1903 C C . PRO B 1 115 ? 64.949 -2.266 23.491 1.000 35.920 115 PRO B C 1
ATOM 1904 O O . PRO B 1 115 ? 63.876 -1.678 23.694 1.000 29.930 115 PRO B O 1
ATOM 1908 N N . SER B 1 116 ? 66.129 -1.653 23.560 1.000 33.970 116 SER B N 1
ATOM 1909 C CA . SER B 1 116 ? 66.262 -0.236 23.859 1.000 36.440 116 SER B CA 1
ATOM 1910 C C . SER B 1 116 ? 66.145 0.650 22.630 1.000 40.260 116 SER B C 1
ATOM 1911 O O . SER B 1 116 ? 66.051 1.875 22.781 1.000 43.990 116 SER B O 1
ATOM 1914 N N . ASP B 1 117 ? 66.166 0.083 21.422 1.000 39.740 117 ASP B N 1
ATOM 1915 C CA . ASP B 1 117 ? 66.058 0.911 20.229 1.000 35.440 117 ASP B CA 1
ATOM 1916 C C . ASP B 1 117 ? 64.661 1.500 20.136 1.000 37.240 117 ASP B C 1
ATOM 1917 O O . ASP B 1 117 ? 63.693 0.933 20.641 1.000 37.650 117 ASP B O 1
ATOM 1922 N N . SER B 1 118 ? 64.556 2.647 19.468 1.000 33.400 118 SER B N 1
ATOM 1923 C CA . SER B 1 118 ? 63.240 3.231 19.248 1.000 32.910 118 SER B CA 1
ATOM 1924 C C . SER B 1 118 ? 62.469 2.470 18.178 1.000 38.150 118 SER B C 1
ATOM 1925 O O . SER B 1 118 ? 61.250 2.281 18.288 1.000 39.180 118 SER B O 1
ATOM 1928 N N . ALA B 1 119 ? 63.148 2.077 17.106 1.000 36.530 119 ALA B N 1
ATOM 1929 C CA . ALA B 1 119 ? 62.542 1.243 16.068 1.000 40.260 119 ALA B CA 1
ATOM 1930 C C . ALA B 1 119 ? 62.774 -0.205 16.479 1.000 33.830 119 ALA B C 1
ATOM 1931 O O . ALA B 1 119 ? 63.892 -0.713 16.402 1.000 34.040 119 ALA B O 1
ATOM 1933 N N . ARG B 1 120 ? 61.728 -0.860 16.976 1.000 28.260 120 ARG B N 1
ATOM 1934 C CA . ARG B 1 120 ? 61.830 -2.265 17.324 1.000 25.720 120 ARG B CA 1
ATOM 1935 C C . ARG B 1 120 ? 60.463 -2.909 17.147 1.000 28.990 120 ARG B C 1
ATOM 1936 O O . ARG B 1 120 ? 59.445 -2.225 17.045 1.000 31.290 120 ARG B O 1
ATOM 1944 N N . HIS B 1 121 ? 60.455 -4.234 17.127 1.000 17.880 121 HIS B N 1
ATOM 1945 C CA . HIS B 1 121 ? 59.226 -4.998 17.205 1.000 26.540 121 HIS B CA 1
ATOM 1946 C C . HIS B 1 121 ? 58.773 -5.090 18.656 1.000 22.730 121 HIS B C 1
ATOM 1947 O O . HIS B 1 121 ? 59.590 -5.045 19.575 1.000 26.430 121 HIS B O 1
ATOM 1954 N N . VAL B 1 122 ? 57.462 -5.222 18.870 1.000 27.160 122 VAL B N 1
ATOM 1955 C CA . VAL B 1 122 ? 57.013 -5.533 20.229 1.000 24.970 122 VAL B CA 1
ATOM 1956 C C . VAL B 1 122 ? 57.760 -6.751 20.753 1.000 27.570 122 VAL B C 1
ATOM 1957 O O . VAL B 1 122 ? 58.218 -6.773 21.899 1.000 29.250 122 VAL B O 1
ATOM 1961 N N . GLY B 1 123 ? 57.935 -7.771 19.912 1.000 25.000 123 GLY B N 1
ATOM 1962 C CA . GLY B 1 123 ? 58.555 -8.968 20.420 1.000 21.600 123 GLY B CA 1
ATOM 1963 C C . GLY B 1 123 ? 60.064 -8.979 20.545 1.000 26.720 123 GLY B C 1
ATOM 1964 O O . GLY B 1 123 ? 60.607 -10.035 20.869 1.000 28.720 123 GLY B O 1
ATOM 1965 N N . ASP B 1 124 ? 60.762 -7.856 20.336 1.000 26.750 124 ASP B N 1
ATOM 1966 C CA . ASP B 1 124 ? 62.231 -7.826 20.333 1.000 24.740 124 ASP B CA 1
ATOM 1967 C C . ASP B 1 124 ? 62.750 -7.688 21.766 1.000 26.750 124 ASP B C 1
ATOM 1968 O O . ASP B 1 124 ? 62.755 -6.594 22.327 1.000 32.640 124 ASP B O 1
ATOM 1973 N N . LEU B 1 125 ? 63.184 -8.795 22.371 1.000 28.720 125 LEU B N 1
ATOM 1974 C CA . LEU B 1 125 ? 63.710 -8.775 23.731 1.000 31.920 125 LEU B CA 1
ATOM 1975 C C . LEU B 1 125 ? 65.221 -8.989 23.769 1.000 34.240 125 LEU B C 1
ATOM 1976 O O . LEU B 1 125 ? 65.765 -9.286 24.834 1.000 34.870 125 LEU B O 1
ATOM 1981 N N . GLY B 1 126 ? 65.906 -8.866 22.638 1.000 32.930 126 GLY B N 1
ATOM 1982 C CA . GLY B 1 126 ? 67.358 -8.887 22.642 1.000 31.340 126 GLY B CA 1
ATOM 1983 C C . GLY B 1 126 ? 68.009 -10.255 22.683 1.000 34.220 126 GLY B C 1
ATOM 1984 O O . GLY B 1 126 ? 67.578 -11.190 22.002 1.000 36.290 126 GLY B O 1
ATOM 1985 N N . ASN B 1 127 ? 69.078 -10.368 23.465 1.000 29.830 127 ASN B N 1
ATOM 1986 C CA . ASN B 1 127 ? 69.825 -11.599 23.623 1.000 29.730 127 ASN B CA 1
ATOM 1987 C C . ASN B 1 127 ? 69.861 -11.988 25.088 1.000 29.900 127 ASN B C 1
ATOM 1988 O O . ASN B 1 127 ? 70.013 -11.137 25.969 1.000 30.870 127 ASN B O 1
ATOM 1993 N N . ILE B 1 128 ? 69.739 -13.275 25.336 1.000 30.990 128 ILE B N 1
ATOM 1994 C CA . ILE B 1 128 ? 70.082 -13.836 26.621 1.000 29.550 128 ILE B CA 1
ATOM 1995 C C . ILE B 1 128 ? 71.451 -14.479 26.466 1.000 35.000 128 ILE B C 1
ATOM 1996 O O . ILE B 1 128 ? 71.922 -14.743 25.356 1.000 35.070 128 ILE B O 1
ATOM 2001 N N . TYR B 1 129 ? 72.106 -14.745 27.586 1.000 32.300 129 TYR B N 1
ATOM 2002 C CA . TYR B 1 129 ? 73.443 -15.319 27.547 1.000 35.450 129 TYR B CA 1
ATOM 2003 C C . TYR B 1 129 ? 73.469 -16.595 28.368 1.000 33.630 129 TYR B C 1
ATOM 2004 O O . TYR B 1 129 ? 73.008 -16.609 29.516 1.000 31.420 129 TYR B O 1
ATOM 2013 N N . ALA B 1 130 ? 74.009 -17.654 27.773 1.000 35.840 130 ALA B N 1
ATOM 2014 C CA . ALA B 1 130 ? 74.271 -18.916 28.448 1.000 35.560 130 ALA B CA 1
ATOM 2015 C C . ALA B 1 130 ? 75.780 -19.108 28.574 1.000 43.820 130 ALA B C 1
ATOM 2016 O O . ALA B 1 130 ? 76.505 -19.015 27.576 1.000 39.350 130 ALA B O 1
ATOM 2018 N N . ASP B 1 131 ? 76.257 -19.371 29.788 1.000 35.380 131 ASP B N 1
ATOM 2019 C CA . ASP B 1 131 ? 77.682 -19.620 29.949 1.000 38.360 131 ASP B CA 1
ATOM 2020 C C . ASP B 1 131 ? 77.988 -21.111 29.802 1.000 42.280 131 ASP B C 1
ATOM 2021 O O . ASP B 1 131 ? 77.159 -21.908 29.344 1.000 38.170 131 ASP B O 1
ATOM 2026 N N . ASP B 1 132 ? 79.212 -21.492 30.183 1.000 45.690 132 ASP B N 1
ATOM 2027 C CA . ASP B 1 132 ? 79.683 -22.863 30.014 1.000 40.300 132 ASP B CA 1
ATOM 2028 C C . ASP B 1 132 ? 78.847 -23.883 30.775 1.000 41.740 132 ASP B C 1
ATOM 2029 O O . ASP B 1 132 ? 78.825 -25.055 30.388 1.000 46.720 132 ASP B O 1
ATOM 2034 N N . THR B 1 133 ? 78.163 -23.476 31.848 1.000 43.170 133 THR B N 1
ATOM 2035 C CA . THR B 1 133 ? 77.232 -24.377 32.517 1.000 41.340 133 THR B CA 1
ATOM 2036 C C . THR B 1 133 ? 75.981 -24.662 31.693 1.000 42.360 133 THR B C 1
ATOM 2037 O O . THR B 1 133 ? 75.254 -25.610 32.013 1.000 44.980 133 THR B O 1
ATOM 2041 N N . GLY B 1 134 ? 75.723 -23.901 30.630 1.000 47.400 134 GLY B N 1
ATOM 2042 C CA . GLY B 1 134 ? 74.473 -24.016 29.897 1.000 38.680 134 GLY B CA 1
ATOM 2043 C C . GLY B 1 134 ? 73.298 -23.304 30.538 1.000 41.400 134 GLY B C 1
ATOM 2044 O O . GLY B 1 134 ? 72.178 -23.394 30.009 1.000 31.710 134 GLY B O 1
ATOM 2045 N N . ILE B 1 135 ? 73.525 -22.611 31.665 1.000 33.590 135 ILE B N 1
ATOM 2046 C CA . ILE B 1 135 ? 72.493 -21.883 32.390 1.000 35.510 135 ILE B CA 1
ATOM 2047 C C . ILE B 1 135 ? 72.441 -20.455 31.880 1.000 39.660 135 ILE B C 1
ATOM 2048 O O . ILE B 1 135 ? 73.476 -19.786 31.767 1.000 32.150 135 ILE B O 1
ATOM 2053 N N . SER B 1 136 ? 71.241 -19.972 31.615 1.000 33.140 136 SER B N 1
ATOM 2054 C CA . SER B 1 136 ? 71.016 -18.565 31.341 1.000 28.210 136 SER B CA 1
ATOM 2055 C C . SER B 1 136 ? 70.099 -18.032 32.424 1.000 33.180 136 SER B C 1
ATOM 2056 O O . SER B 1 136 ? 69.048 -18.622 32.693 1.000 34.900 136 SER B O 1
ATOM 2059 N N . VAL B 1 137 ? 70.516 -16.951 33.071 1.000 31.460 137 VAL B N 1
ATOM 2060 C CA . VAL B 1 137 ? 69.725 -16.280 34.094 1.000 21.470 137 VAL B CA 1
ATOM 2061 C C . VAL B 1 137 ? 69.147 -15.023 33.460 1.000 30.910 137 VAL B C 1
ATOM 2062 O O . VAL B 1 137 ? 69.898 -14.216 32.902 1.000 29.060 137 VAL B O 1
ATOM 2066 N N . ILE B 1 138 ? 67.828 -14.845 33.539 1.000 28.840 138 ILE B N 1
ATOM 2067 C CA . ILE B 1 138 ? 67.143 -13.784 32.802 1.000 30.340 138 ILE B CA 1
ATOM 2068 C C . ILE B 1 138 ? 66.426 -12.866 33.784 1.000 28.740 138 ILE B C 1
ATOM 2069 O O . ILE B 1 138 ? 65.548 -13.310 34.529 1.000 28.940 138 ILE B O 1
ATOM 2074 N N . ASN B 1 139 ? 66.796 -11.593 33.786 1.000 31.320 139 ASN B N 1
ATOM 2075 C CA . ASN B 1 139 ? 66.095 -10.577 34.574 1.000 27.260 139 ASN B CA 1
ATOM 2076 C C . ASN B 1 139 ? 66.005 -9.337 33.708 1.000 34.900 139 ASN B C 1
ATOM 2077 O O . ASN B 1 139 ? 67.014 -8.673 33.457 1.000 39.220 139 ASN B O 1
ATOM 2082 N N . LEU B 1 140 ? 64.802 -9.032 33.248 1.000 33.040 140 LEU B N 1
ATOM 2083 C CA . LEU B 1 140 ? 64.587 -7.927 32.334 1.000 35.020 140 LEU B CA 1
ATOM 2084 C C . LEU B 1 140 ? 63.374 -7.138 32.777 1.000 34.990 140 LEU B C 1
ATOM 2085 O O . LEU B 1 140 ? 62.481 -7.654 33.455 1.000 31.180 140 LEU B O 1
ATOM 2090 N N . THR B 1 141 ? 63.356 -5.882 32.345 1.000 32.540 141 THR B N 1
ATOM 2091 C CA . THR B 1 141 ? 62.224 -4.981 32.454 1.000 33.500 141 THR B CA 1
ATOM 2092 C C . THR B 1 141 ? 61.965 -4.425 31.067 1.000 41.290 141 THR B C 1
ATOM 2093 O O . THR B 1 141 ? 62.905 -3.989 30.392 1.000 31.770 141 THR B O 1
ATOM 2097 N N . ASP B 1 142 ? 60.704 -4.442 30.644 1.000 32.360 142 ASP B N 1
ATOM 2098 C CA . ASP B 1 142 ? 60.318 -3.944 29.333 1.000 31.060 142 ASP B CA 1
ATOM 2099 C C . ASP B 1 142 ? 59.116 -3.023 29.491 1.000 37.010 142 ASP B C 1
ATOM 2100 O O . ASP B 1 142 ? 58.284 -3.208 30.382 1.000 29.320 142 ASP B O 1
ATOM 2105 N N . THR B 1 143 ? 59.043 -2.003 28.638 1.000 25.910 143 THR B N 1
ATOM 2106 C CA . THR B 1 143 ? 57.896 -1.106 28.641 1.000 28.550 143 THR B CA 1
ATOM 2107 C C . THR B 1 143 ? 57.142 -1.156 27.324 1.000 28.460 143 THR B C 1
ATOM 2108 O O . THR B 1 143 ? 56.266 -0.321 27.091 1.000 31.110 143 THR B O 1
ATOM 2112 N N . VAL B 1 144 ? 57.470 -2.091 26.441 1.000 29.220 144 VAL B N 1
ATOM 2113 C CA . VAL B 1 144 ? 56.809 -2.170 25.147 1.000 25.790 144 VAL B CA 1
ATOM 2114 C C . VAL B 1 144 ? 55.746 -3.268 25.125 1.000 28.940 144 VAL B C 1
ATOM 2115 O O . VAL B 1 144 ? 54.633 -3.041 24.654 1.000 30.910 144 VAL B O 1
ATOM 2119 N N . ILE B 1 145 ? 56.050 -4.452 25.669 1.000 25.120 145 ILE B N 1
ATOM 2120 C CA . ILE B 1 145 ? 55.067 -5.543 25.701 1.000 29.590 145 ILE B CA 1
ATOM 2121 C C . ILE B 1 145 ? 53.946 -5.233 26.696 1.000 29.860 145 ILE B C 1
ATOM 2122 O O . ILE B 1 145 ? 54.087 -4.417 27.615 1.000 27.420 145 ILE B O 1
ATOM 2127 N N . SER B 1 146 ? 52.820 -5.926 26.531 1.000 28.920 146 SER B N 1
ATOM 2128 C CA . SER B 1 146 ? 51.692 -5.766 27.440 1.000 26.240 146 SER B CA 1
ATOM 2129 C C . SER B 1 146 ? 51.145 -7.122 27.849 1.000 23.630 146 SER B C 1
ATOM 2130 O O . SER B 1 146 ? 51.021 -8.019 27.016 1.000 23.330 146 SER B O 1
ATOM 2133 N N . LEU B 1 147 ? 50.836 -7.278 29.138 1.000 23.720 147 LEU B N 1
ATOM 2134 C CA . LEU B 1 147 ? 50.078 -8.428 29.607 1.000 21.770 147 LEU B CA 1
ATOM 2135 C C . LEU B 1 147 ? 48.580 -8.150 29.620 1.000 29.710 147 LEU B C 1
ATOM 2136 O O . LEU B 1 147 ? 47.805 -9.014 30.040 1.000 25.660 147 LEU B O 1
ATOM 2141 N N . PHE B 1 148 ? 48.162 -6.942 29.197 1.000 27.250 148 PHE B N 1
ATOM 2142 C CA . PHE B 1 148 ? 46.774 -6.521 29.055 1.000 23.190 148 PHE B CA 1
ATOM 2143 C C . PHE B 1 148 ? 46.424 -6.472 27.576 1.000 22.530 148 PHE B C 1
ATOM 2144 O O . PHE B 1 148 ? 47.306 -6.236 26.752 1.000 22.620 148 PHE B O 1
ATOM 2152 N N . PRO B 1 149 ? 45.153 -6.701 27.192 1.000 25.910 149 PRO B N 1
ATOM 2153 C CA . PRO B 1 149 ? 44.805 -6.864 25.762 1.000 24.760 149 PRO B CA 1
ATOM 2154 C C . PRO B 1 149 ? 44.686 -5.550 24.999 1.000 28.550 149 PRO B C 1
ATOM 2155 O O . PRO B 1 149 ? 43.666 -5.254 24.381 1.000 30.170 149 PRO B O 1
ATOM 2159 N N . THR B 1 150 ? 45.755 -4.761 25.023 1.000 27.500 150 THR B N 1
ATOM 2160 C CA . THR B 1 150 ? 45.978 -3.648 24.100 1.000 27.490 150 THR B CA 1
ATOM 2161 C C . THR B 1 150 ? 46.687 -4.186 22.854 1.000 28.260 150 THR B C 1
ATOM 2162 O O . THR B 1 150 ? 47.048 -5.370 22.832 1.000 26.120 150 THR B O 1
ATOM 2166 N N . PRO B 1 151 ? 46.943 -3.376 21.816 1.000 28.390 151 PRO B N 1
ATOM 2167 C CA . PRO B 1 151 ? 47.676 -3.911 20.654 1.000 26.640 151 PRO B CA 1
ATOM 2168 C C . PRO B 1 151 ? 49.058 -4.485 20.969 1.000 31.510 151 PRO B C 1
ATOM 2169 O O . PRO B 1 151 ? 49.588 -5.225 20.139 1.000 25.740 151 PRO B O 1
ATOM 2173 N N . ALA B 1 152 ? 49.660 -4.201 22.124 1.000 25.610 152 ALA B N 1
ATOM 2174 C CA . ALA B 1 152 ? 50.963 -4.783 22.428 1.000 26.570 152 ALA B CA 1
ATOM 2175 C C . ALA B 1 152 ? 50.853 -6.082 23.223 1.000 23.320 152 ALA B C 1
ATOM 2176 O O . ALA B 1 152 ? 51.854 -6.540 23.766 1.000 23.360 152 ALA B O 1
ATOM 2178 N N . PHE B 1 153 ? 49.647 -6.635 23.344 1.000 24.030 153 PHE B N 1
ATOM 2179 C CA . PHE B 1 153 ? 49.400 -7.890 24.053 1.000 25.410 153 PHE B CA 1
ATOM 2180 C C . PHE B 1 153 ? 50.343 -8.980 23.569 1.000 21.780 153 PHE B C 1
ATOM 2181 O O . PHE B 1 153 ? 50.406 -9.244 22.367 1.000 21.270 153 PHE B O 1
ATOM 2189 N N . VAL B 1 154 ? 51.035 -9.649 24.497 1.000 22.760 154 VAL B N 1
ATOM 2190 C CA . VAL B 1 154 ? 51.897 -10.780 24.128 1.000 24.590 154 VAL B CA 1
ATOM 2191 C C . VAL B 1 154 ? 51.356 -12.133 24.577 1.000 26.830 154 VAL B C 1
ATOM 2192 O O . VAL B 1 154 ? 51.927 -13.173 24.199 1.000 25.650 154 VAL B O 1
ATOM 2196 N N . ILE B 1 155 ? 50.282 -12.177 25.345 1.000 21.840 155 ILE B N 1
ATOM 2197 C CA . ILE B 1 155 ? 49.813 -13.483 25.786 1.000 27.920 155 ILE B CA 1
ATOM 2198 C C . ILE B 1 155 ? 49.244 -14.260 24.601 1.000 32.490 155 ILE B C 1
ATOM 2199 O O . ILE B 1 155 ? 48.686 -13.686 23.653 1.000 23.100 155 ILE B O 1
ATOM 2204 N N . GLY B 1 156 ? 49.440 -15.577 24.617 1.000 23.200 156 GLY B N 1
ATOM 2205 C CA . GLY B 1 156 ? 48.957 -16.357 23.509 1.000 20.060 156 GLY B CA 1
ATOM 2206 C C . GLY B 1 156 ? 49.899 -16.425 22.328 1.000 27.700 156 GLY B C 1
ATOM 2207 O O . GLY B 1 156 ? 49.515 -16.970 21.286 1.000 26.220 156 GLY B O 1
ATOM 2208 N N . ARG B 1 157 ? 51.122 -15.906 22.465 1.000 25.930 157 ARG B N 1
ATOM 2209 C CA . ARG B 1 157 ? 52.143 -15.919 21.426 1.000 23.450 157 ARG B CA 1
ATOM 2210 C C . ARG B 1 157 ? 53.331 -16.752 21.891 1.000 20.080 157 ARG B C 1
ATOM 2211 O O . ARG B 1 157 ? 53.530 -16.969 23.088 1.000 23.310 157 ARG B O 1
ATOM 2219 N N . ILE B 1 158 ? 54.137 -17.215 20.941 1.000 20.890 158 ILE B N 1
ATOM 2220 C CA . ILE B 1 158 ? 55.274 -18.070 21.266 1.000 23.160 158 ILE B CA 1
ATOM 2221 C C . ILE B 1 158 ? 56.488 -17.196 21.529 1.000 26.380 158 ILE B C 1
ATOM 2222 O O . ILE B 1 158 ? 56.802 -16.304 20.733 1.000 24.340 158 ILE B O 1
ATOM 2227 N N . LEU B 1 159 ? 57.158 -17.450 22.658 1.000 20.270 159 LEU B N 1
ATOM 2228 C CA . LEU B 1 159 ? 58.482 -16.915 22.950 1.000 25.870 159 LEU B CA 1
ATOM 2229 C C . LEU B 1 159 ? 59.549 -17.877 22.431 1.000 30.760 159 LEU B C 1
ATOM 2230 O O . LEU B 1 159 ? 59.514 -19.071 22.734 1.000 27.090 159 LEU B O 1
ATOM 2235 N N . VAL B 1 160 ? 60.498 -17.360 21.655 1.000 24.520 160 VAL B N 1
ATOM 2236 C CA . VAL B 1 160 ? 61.460 -18.185 20.932 1.000 26.170 160 VAL B CA 1
ATOM 2237 C C . VAL B 1 160 ? 62.863 -17.904 21.455 1.000 32.740 160 VAL B C 1
ATOM 2238 O O . VAL B 1 160 ? 63.256 -16.742 21.614 1.000 28.740 160 VAL B O 1
ATOM 2242 N N . ILE B 1 161 ? 63.632 -18.965 21.678 1.000 24.820 161 ILE B N 1
ATOM 2243 C CA . ILE B 1 161 ? 65.061 -18.850 21.946 1.000 28.800 161 ILE B CA 1
ATOM 2244 C C . ILE B 1 161 ? 65.786 -19.373 20.715 1.000 33.470 161 ILE B C 1
ATOM 2245 O O . ILE B 1 161 ? 65.572 -20.524 20.305 1.000 29.150 161 ILE B O 1
ATOM 2250 N N . HIS B 1 162 ? 66.635 -18.532 20.123 1.000 28.030 162 HIS B N 1
ATOM 2251 C CA . HIS B 1 162 ? 67.246 -18.850 18.838 1.000 31.880 162 HIS B CA 1
ATOM 2252 C C . HIS B 1 162 ? 68.598 -19.551 18.973 1.000 36.910 162 HIS B C 1
ATOM 2253 O O . HIS B 1 162 ? 69.270 -19.503 20.012 1.000 27.600 162 HIS B O 1
ATOM 2260 N N . THR B 1 163 ? 69.001 -20.169 17.860 1.000 37.870 163 THR B N 1
ATOM 2261 C CA . THR B 1 163 ? 70.275 -20.879 17.773 1.000 40.070 163 THR B CA 1
ATOM 2262 C C . THR B 1 163 ? 71.453 -19.982 18.139 1.000 32.520 163 THR B C 1
ATOM 2263 O O . THR B 1 163 ? 72.338 -20.376 18.907 1.000 41.230 163 THR B O 1
ATOM 2267 N N . THR B 1 164 ? 71.495 -18.773 17.604 1.000 35.660 164 THR B N 1
ATOM 2268 C CA . THR B 1 164 ? 72.639 -17.919 17.876 1.000 40.020 164 THR B CA 1
ATOM 2269 C C . THR B 1 164 ? 72.126 -16.516 18.166 1.000 35.850 164 THR B C 1
ATOM 2270 O O . THR B 1 164 ? 70.951 -16.308 18.486 1.000 36.180 164 THR B O 1
ATOM 2274 N N . TYR B 1 165 ? 73.011 -15.535 18.068 1.000 33.680 165 TYR B N 1
ATOM 2275 C CA . TYR B 1 165 ? 72.717 -14.242 18.643 1.000 31.250 165 TYR B CA 1
ATOM 2276 C C . TYR B 1 165 ? 71.869 -13.405 17.695 1.000 38.280 165 TYR B C 1
ATOM 2277 O O . TYR B 1 165 ? 71.877 -13.592 16.473 1.000 32.100 165 TYR B O 1
ATOM 2286 N N . ASP B 1 166 ? 71.075 -12.524 18.296 1.000 35.960 166 ASP B N 1
ATOM 2287 C CA . ASP B 1 166 ? 70.355 -11.467 17.597 1.000 35.570 166 ASP B CA 1
ATOM 2288 C C . ASP B 1 166 ? 71.349 -10.353 17.298 1.000 33.220 166 ASP B C 1
ATOM 2289 O O . ASP B 1 166 ? 72.022 -9.868 18.211 1.000 32.010 166 ASP B O 1
ATOM 2294 N N . ASP B 1 167 ? 71.472 -9.962 16.027 1.000 35.240 167 ASP B N 1
ATOM 2295 C CA . ASP B 1 167 ? 72.427 -8.901 15.709 1.000 33.710 167 ASP B CA 1
ATOM 2296 C C . ASP B 1 167 ? 71.839 -7.521 15.918 1.000 38.270 167 ASP B C 1
ATOM 2297 O O . ASP B 1 167 ? 72.480 -6.524 15.555 1.000 35.310 167 ASP B O 1
ATOM 2302 N N . LEU B 1 168 ? 70.618 -7.456 16.458 1.000 36.860 168 LEU B N 1
ATOM 2303 C CA . LEU B 1 168 ? 69.984 -6.203 16.869 1.000 33.450 168 LEU B CA 1
ATOM 2304 C C . LEU B 1 168 ? 69.756 -5.259 15.694 1.000 33.710 168 LEU B C 1
ATOM 2305 O O . LEU B 1 168 ? 69.664 -4.045 15.873 1.000 38.450 168 LEU B O 1
ATOM 2310 N N . GLY B 1 169 ? 69.635 -5.810 14.490 1.000 32.170 169 GLY B N 1
ATOM 2311 C CA . GLY B 1 169 ? 69.466 -5.011 13.297 1.000 40.520 169 GLY B CA 1
ATOM 2312 C C . GLY B 1 169 ? 70.719 -4.347 12.768 1.000 42.050 169 GLY B C 1
ATOM 2313 O O . GLY B 1 169 ? 70.616 -3.470 11.905 1.000 44.110 169 GLY B O 1
ATOM 2314 N N . ARG B 1 170 ? 71.899 -4.737 13.245 1.000 41.330 170 ARG B N 1
ATOM 2315 C CA . ARG B 1 170 ? 73.155 -4.114 12.838 1.000 48.320 170 ARG B CA 1
ATOM 2316 C C . ARG B 1 170 ? 74.084 -5.129 12.173 1.000 48.020 170 ARG B C 1
ATOM 2317 O O . ARG B 1 170 ? 75.306 -5.050 12.310 1.000 48.050 170 ARG B O 1
ATOM 2325 N N . GLY B 1 171 ? 73.525 -6.091 11.443 1.000 41.450 171 GLY B N 1
ATOM 2326 C CA . GLY B 1 171 ? 74.324 -7.235 11.041 1.000 47.200 171 GLY B CA 1
ATOM 2327 C C . GLY B 1 171 ? 74.692 -7.386 9.573 1.000 51.170 171 GLY B C 1
ATOM 2328 O O . GLY B 1 171 ? 75.522 -8.236 9.230 1.000 61.250 171 GLY B O 1
ATOM 2329 N N . GLY B 1 172 ? 74.087 -6.607 8.684 1.000 47.590 172 GLY B N 1
ATOM 2330 C CA . GLY B 1 172 ? 74.444 -6.675 7.277 1.000 56.100 172 GLY B CA 1
ATOM 2331 C C . GLY B 1 172 ? 73.844 -7.825 6.487 1.000 60.580 172 GLY B C 1
ATOM 2332 O O . GLY B 1 172 ? 73.896 -7.797 5.252 1.000 57.780 172 GLY B O 1
ATOM 2333 N N . SER B 1 173 ? 73.293 -8.847 7.144 1.000 55.210 173 SER B N 1
ATOM 2334 C CA . SER B 1 173 ? 72.523 -9.851 6.426 1.000 44.920 173 SER B CA 1
ATOM 2335 C C . SER B 1 173 ? 71.205 -9.242 5.943 1.000 47.180 173 SER B C 1
ATOM 2336 O O . SER B 1 173 ? 70.695 -8.296 6.547 1.000 49.520 173 SER B O 1
ATOM 2339 N N . PRO B 1 174 ? 70.633 -9.756 4.850 1.000 50.480 174 PRO B N 1
ATOM 2340 C CA . PRO B 1 174 ? 69.362 -9.189 4.361 1.000 54.280 174 PRO B CA 1
ATOM 2341 C C . PRO B 1 174 ? 68.185 -9.370 5.331 1.000 50.460 174 PRO B C 1
ATOM 2342 O O . PRO B 1 174 ? 67.167 -8.680 5.178 1.000 46.700 174 PRO B O 1
ATOM 2346 N N . VAL B 1 175 ? 68.288 -10.247 6.331 1.000 48.660 175 VAL B N 1
ATOM 2347 C CA . VAL B 1 175 ? 67.252 -10.339 7.350 1.000 43.450 175 VAL B CA 1
ATOM 2348 C C . VAL B 1 175 ? 67.661 -9.679 8.664 1.000 40.660 175 VAL B C 1
ATOM 2349 O O . VAL B 1 175 ? 67.004 -9.898 9.690 1.000 39.990 175 VAL B O 1
ATOM 2353 N N A SER B 1 176 ? 68.719 -8.863 8.656 0.450 37.760 176 SER B N 1
ATOM 2354 N N B SER B 1 176 ? 68.716 -8.856 8.660 0.550 37.700 176 SER B N 1
ATOM 2355 C CA A SER B 1 176 ? 69.129 -8.177 9.879 0.450 40.790 176 SER B CA 1
ATOM 2356 C CA B SER B 1 176 ? 69.119 -8.190 9.898 0.550 40.820 176 SER B CA 1
ATOM 2357 C C A SER B 1 176 ? 68.019 -7.276 10.408 0.450 36.780 176 SER B C 1
ATOM 2358 C C B SER B 1 176 ? 68.020 -7.268 10.416 0.550 36.750 176 SER B C 1
ATOM 2359 O O A SER B 1 176 ? 67.741 -7.263 11.614 0.450 36.700 176 SER B O 1
ATOM 2360 O O B SER B 1 176 ? 67.746 -7.233 11.624 0.550 36.680 176 SER B O 1
ATOM 2365 N N . LYS B 1 177 ? 67.370 -6.524 9.522 1.000 34.650 177 LYS B N 1
ATOM 2366 C CA . LYS B 1 177 ? 66.285 -5.625 9.901 1.000 40.530 177 LYS B CA 1
ATOM 2367 C C . LYS B 1 177 ? 64.932 -6.315 9.931 1.000 40.520 177 LYS B C 1
ATOM 2368 O O . LYS B 1 177 ? 63.935 -5.668 10.276 1.000 39.430 177 LYS B O 1
ATOM 2374 N N . VAL B 1 178 ? 64.871 -7.592 9.567 1.000 35.470 178 VAL B N 1
ATOM 2375 C CA . VAL B 1 178 ? 63.642 -8.371 9.653 1.000 33.620 178 VAL B CA 1
ATOM 2376 C C . VAL B 1 178 ? 63.569 -9.155 10.960 1.000 39.840 178 VAL B C 1
ATOM 2377 O O . VAL B 1 178 ? 62.513 -9.221 11.588 1.000 38.220 178 VAL B O 1
ATOM 2381 N N . ASN B 1 179 ? 64.678 -9.771 11.384 1.000 32.040 179 ASN B N 1
ATOM 2382 C CA . ASN B 1 179 ? 64.635 -10.580 12.596 1.000 30.300 179 ASN B CA 1
ATOM 2383 C C . ASN B 1 179 ? 65.968 -10.679 13.326 1.000 30.720 179 ASN B C 1
ATOM 2384 O O . ASN B 1 179 ? 66.075 -11.501 14.247 1.000 30.400 179 ASN B O 1
ATOM 2389 N N . GLY B 1 180 ? 66.988 -9.909 12.949 1.000 33.630 180 GLY B N 1
ATOM 2390 C CA . GLY B 1 180 ? 68.261 -9.969 13.645 1.000 32.540 180 GLY B CA 1
ATOM 2391 C C . GLY B 1 180 ? 69.134 -11.157 13.297 1.000 37.800 180 GLY B C 1
ATOM 2392 O O . GLY B 1 180 ? 70.179 -11.351 13.936 1.000 37.120 180 GLY B O 1
ATOM 2393 N N . ASN B 1 181 ? 68.729 -11.959 12.317 1.000 31.940 181 ASN B N 1
ATOM 2394 C CA . ASN B 1 181 ? 69.556 -13.022 11.755 1.000 41.180 181 ASN B CA 1
ATOM 2395 C C . ASN B 1 181 ? 70.063 -13.971 12.840 1.000 37.500 181 ASN B C 1
ATOM 2396 O O . ASN B 1 181 ? 71.244 -14.303 12.901 1.000 41.940 181 ASN B O 1
ATOM 2401 N N . ALA B 1 182 ? 69.147 -14.436 13.689 1.000 35.030 182 ALA B N 1
ATOM 2402 C CA . ALA B 1 182 ? 69.507 -15.250 14.844 1.000 34.720 182 ALA B CA 1
ATOM 2403 C C . ALA B 1 182 ? 69.390 -16.743 14.583 1.000 33.500 182 ALA B C 1
ATOM 2404 O O . ALA B 1 182 ? 69.505 -17.534 15.524 1.000 33.130 182 ALA B O 1
ATOM 2406 N N . GLY B 1 183 ? 69.175 -17.149 13.338 1.000 31.260 183 GLY B N 1
ATOM 2407 C CA . GLY B 1 183 ? 69.180 -18.561 13.022 1.000 35.090 183 GLY B CA 1
ATOM 2408 C C . GLY B 1 183 ? 67.853 -19.236 13.321 1.000 36.850 183 GLY B C 1
ATOM 2409 O O . GLY B 1 183 ? 66.803 -18.598 13.446 1.000 41.430 183 GLY B O 1
ATOM 2410 N N . GLY B 1 184 ? 67.914 -20.560 13.447 1.000 38.890 184 GLY B N 1
ATOM 2411 C CA . GLY B 1 184 ? 66.745 -21.356 13.765 1.000 37.180 184 GLY B CA 1
ATOM 2412 C C . GLY B 1 184 ? 66.398 -21.245 15.234 1.000 32.580 184 GLY B C 1
ATOM 2413 O O . GLY B 1 184 ? 66.855 -20.346 15.943 1.000 30.660 184 GLY B O 1
ATOM 2414 N N . ARG B 1 185 ? 65.600 -22.194 15.704 1.000 42.220 185 ARG B N 1
ATOM 2415 C CA . ARG B 1 185 ? 65.109 -22.174 17.074 1.000 38.540 185 ARG B CA 1
ATOM 2416 C C . ARG B 1 185 ? 65.718 -23.310 17.882 1.000 33.040 185 ARG B C 1
ATOM 2417 O O . ARG B 1 185 ? 65.855 -24.437 17.399 1.000 36.000 185 ARG B O 1
ATOM 2425 N N . LEU B 1 186 ? 66.054 -23.010 19.123 1.000 33.330 186 LEU B N 1
ATOM 2426 C CA . LEU B 1 186 ? 66.449 -24.033 20.072 1.000 34.870 186 LEU B CA 1
ATOM 2427 C C . LEU B 1 186 ? 65.309 -24.456 20.979 1.000 30.660 186 LEU B C 1
ATOM 2428 O O . LEU B 1 186 ? 65.231 -25.632 21.346 1.000 33.820 186 LEU B O 1
ATOM 2433 N N . ALA B 1 187 ? 64.440 -23.521 21.372 1.000 28.680 187 ALA B N 1
ATOM 2434 C CA . ALA B 1 187 ? 63.385 -23.827 22.335 1.000 34.780 187 ALA B CA 1
ATOM 2435 C C . ALA B 1 187 ? 62.279 -22.795 22.197 1.000 32.740 187 ALA B C 1
ATOM 2436 O O . ALA B 1 187 ? 62.498 -21.695 21.686 1.000 31.320 187 ALA B O 1
ATOM 2438 N N A CYS B 1 188 ? 61.090 -23.142 22.679 0.380 32.570 188 CYS B N 1
ATOM 2439 N N B CYS B 1 188 ? 61.077 -23.180 22.641 0.620 32.560 188 CYS B N 1
ATOM 2440 C CA A CYS B 1 188 ? 60.026 -22.151 22.648 0.380 32.040 188 CYS B CA 1
ATOM 2441 C CA B CYS B 1 188 ? 59.884 -22.348 22.526 0.620 32.020 188 CYS B CA 1
ATOM 2442 C C A CYS B 1 188 ? 58.967 -22.498 23.676 0.380 32.440 188 CYS B C 1
ATOM 2443 C C B CYS B 1 188 ? 59.083 -22.436 23.818 0.620 32.450 188 CYS B C 1
ATOM 2444 O O A CYS B 1 188 ? 58.874 -23.632 24.155 0.380 33.250 188 CYS B O 1
ATOM 2445 O O B CYS B 1 188 ? 59.289 -23.333 24.640 0.620 34.310 188 CYS B O 1
ATOM 2450 N N . GLY B 1 189 ? 58.156 -21.496 23.984 1.000 27.840 189 GLY B N 1
ATOM 2451 C CA . GLY B 1 189 ? 57.146 -21.595 25.011 1.000 26.700 189 GLY B CA 1
ATOM 2452 C C . GLY B 1 189 ? 56.057 -20.571 24.758 1.000 30.220 189 GLY B C 1
ATOM 2453 O O . GLY B 1 189 ? 56.349 -19.446 24.345 1.000 26.730 189 GLY B O 1
ATOM 2454 N N . ILE B 1 190 ? 54.804 -20.952 24.982 1.000 24.480 190 ILE B N 1
ATOM 2455 C CA . ILE B 1 190 ? 53.672 -20.042 24.823 1.000 27.510 190 ILE B CA 1
ATOM 2456 C C . ILE B 1 190 ? 53.558 -19.168 26.062 1.000 22.190 190 ILE B C 1
ATOM 2457 O O . ILE B 1 190 ? 53.592 -19.657 27.196 1.000 24.630 190 ILE B O 1
ATOM 2462 N N . ILE B 1 191 ? 53.426 -17.871 25.857 1.000 26.300 191 ILE B N 1
ATOM 2463 C CA . ILE B 1 191 ? 53.194 -16.964 26.973 1.000 20.990 191 ILE B CA 1
ATOM 2464 C C . ILE B 1 191 ? 51.720 -17.042 27.349 1.000 24.820 191 ILE B C 1
ATOM 2465 O O . ILE B 1 191 ? 50.853 -16.752 26.522 1.000 24.460 191 ILE B O 1
ATOM 2470 N N . SER B 1 192 ? 51.434 -17.426 28.599 1.000 29.130 192 SER B N 1
ATOM 2471 C CA . SER B 1 192 ? 50.066 -17.685 29.031 1.000 28.110 192 SER B CA 1
ATOM 2472 C C . SER B 1 192 ? 49.853 -17.150 30.444 1.000 27.440 192 SER B C 1
ATOM 2473 O O . SER B 1 192 ? 50.793 -16.716 31.113 1.000 23.700 192 SER B O 1
ATOM 2476 N N . TYR B 1 193 ? 48.587 -17.167 30.886 1.000 21.570 193 TYR B N 1
ATOM 2477 C CA . TYR B 1 193 ? 48.213 -16.634 32.197 1.000 23.270 193 TYR B CA 1
ATOM 2478 C C . TYR B 1 193 ? 48.675 -17.566 33.301 1.000 26.140 193 TYR B C 1
ATOM 2479 O O . TYR B 1 193 ? 48.635 -18.785 33.151 1.000 27.630 193 TYR B O 1
ATOM 2488 N N . VAL B 1 194 ? 49.097 -16.993 34.424 1.000 23.580 194 VAL B N 1
ATOM 2489 C CA . VAL B 1 194 ? 49.539 -17.819 35.549 1.000 30.710 194 VAL B CA 1
ATOM 2490 C C . VAL B 1 194 ? 48.361 -18.626 36.083 1.000 44.410 194 VAL B C 1
ATOM 2491 O O . VAL B 1 194 ? 48.516 -19.761 36.571 1.000 41.730 194 VAL B O 1
ATOM 2496 N N . VAL C 1 30 ? 31.827 3.376 20.160 1.000 60.440 30 VAL C N 1
ATOM 2497 C CA . VAL C 1 30 ? 33.273 3.249 20.298 1.000 71.460 30 VAL C CA 1
ATOM 2498 C C . VAL C 1 30 ? 33.896 4.602 20.651 1.000 65.360 30 VAL C C 1
ATOM 2499 O O . VAL C 1 30 ? 33.717 5.596 19.941 1.000 71.300 30 VAL C O 1
ATOM 2503 N N . ASN C 1 31 ? 34.641 4.617 21.753 1.000 56.450 31 ASN C N 1
ATOM 2504 C CA . ASN C 1 31 ? 35.272 5.824 22.287 1.000 39.210 31 ASN C CA 1
ATOM 2505 C C . ASN C 1 31 ? 36.435 6.230 21.387 1.000 43.380 31 ASN C C 1
ATOM 2506 O O . ASN C 1 31 ? 37.511 5.634 21.439 1.000 48.850 31 ASN C O 1
ATOM 2511 N N . TYR C 1 32 ? 36.237 7.270 20.571 1.000 41.860 32 TYR C N 1
ATOM 2512 C CA . TYR C 1 32 ? 37.272 7.685 19.622 1.000 43.130 32 TYR C CA 1
ATOM 2513 C C . TYR C 1 32 ? 38.571 8.136 20.297 1.000 43.170 32 TYR C C 1
ATOM 2514 O O . TYR C 1 32 ? 39.605 8.195 19.627 1.000 43.670 32 TYR C O 1
ATOM 2523 N N . LEU C 1 33 ? 38.544 8.477 21.591 1.000 40.010 33 LEU C N 1
ATOM 2524 C CA . LEU C 1 33 ? 39.769 8.817 22.309 1.000 38.770 33 LEU C CA 1
ATOM 2525 C C . LEU C 1 33 ? 40.786 7.686 22.276 1.000 44.580 33 LEU C C 1
ATOM 2526 O O . LEU C 1 33 ? 41.967 7.917 22.567 1.000 37.540 33 LEU C O 1
ATOM 2531 N N . PHE C 1 34 ? 40.359 6.468 21.949 1.000 37.100 34 PHE C N 1
ATOM 2532 C CA . PHE C 1 34 ? 41.240 5.309 21.986 1.000 40.520 34 PHE C CA 1
ATOM 2533 C C . PHE C 1 34 ? 41.629 4.797 20.600 1.000 40.760 34 PHE C C 1
ATOM 2534 O O . PHE C 1 34 ? 42.233 3.724 20.501 1.000 54.940 34 PHE C O 1
ATOM 2542 N N . ARG C 1 35 ? 41.304 5.512 19.529 1.000 41.350 35 ARG C N 1
ATOM 2543 C CA . ARG C 1 35 ? 41.521 4.974 18.191 1.000 48.170 35 ARG C CA 1
ATOM 2544 C C . ARG C 1 35 ? 42.451 5.868 17.376 1.000 54.860 35 ARG C C 1
ATOM 2545 O O . ARG C 1 35 ? 42.805 6.976 17.789 1.000 44.570 35 ARG C O 1
ATOM 2553 N N . GLY C 1 36 ? 42.856 5.341 16.206 1.000 77.200 36 GLY C N 1
ATOM 2554 C CA . GLY C 1 36 ? 43.619 6.060 15.200 1.000 40.770 36 GLY C CA 1
ATOM 2555 C C . GLY C 1 36 ? 44.912 6.578 15.763 1.000 47.790 36 GLY C C 1
ATOM 2556 O O . GLY C 1 36 ? 45.239 6.359 16.938 1.000 46.840 36 GLY C O 1
ATOM 2557 N N . PRO C 1 37 ? 45.688 7.264 14.938 1.000 38.170 37 PRO C N 1
ATOM 2558 C CA . PRO C 1 37 ? 46.826 8.025 15.474 1.000 36.470 37 PRO C CA 1
ATOM 2559 C C . PRO C 1 37 ? 46.360 9.227 16.286 1.000 34.950 37 PRO C C 1
ATOM 2560 O O . PRO C 1 37 ? 45.346 9.862 15.980 1.000 30.580 37 PRO C O 1
ATOM 2564 N N . VAL C 1 38 ? 47.109 9.540 17.342 1.000 28.950 38 VAL C N 1
ATOM 2565 C CA . VAL C 1 38 ? 46.861 10.747 18.122 1.000 28.530 38 VAL C CA 1
ATOM 2566 C C . VAL C 1 38 ? 48.065 11.661 17.985 1.000 30.370 38 VAL C C 1
ATOM 2567 O O . VAL C 1 38 ? 49.206 11.202 18.039 1.000 28.160 38 VAL C O 1
ATOM 2571 N N . THR C 1 39 ? 47.810 12.948 17.784 1.000 24.910 39 THR C N 1
ATOM 2572 C CA . THR C 1 39 ? 48.860 13.958 17.823 1.000 38.460 39 THR C CA 1
ATOM 2573 C C . THR C 1 39 ? 48.541 14.940 18.944 1.000 30.580 39 THR C C 1
ATOM 2574 O O . THR C 1 39 ? 47.404 15.394 19.072 1.000 28.460 39 THR C O 1
ATOM 2578 N N . ALA C 1 40 ? 49.537 15.246 19.761 1.000 26.390 40 ALA C N 1
ATOM 2579 C CA . ALA C 1 40 ? 49.392 16.219 20.822 1.000 27.190 40 ALA C CA 1
ATOM 2580 C C . ALA C 1 40 ? 50.492 17.250 20.635 1.000 27.300 40 ALA C C 1
ATOM 2581 O O . ALA C 1 40 ? 51.492 16.987 19.967 1.000 26.180 40 ALA C O 1
ATOM 2583 N N . VAL C 1 41 ? 50.286 18.445 21.189 1.000 24.690 41 VAL C N 1
ATOM 2584 C CA . VAL C 1 41 ? 51.289 19.502 21.135 1.000 33.200 41 VAL C CA 1
ATOM 2585 C C . VAL C 1 41 ? 51.400 20.173 22.496 1.000 29.360 41 VAL C C 1
ATOM 2586 O O . VAL C 1 41 ? 50.501 20.091 23.334 1.000 31.320 41 VAL C O 1
ATOM 2590 N N . ALA C 1 42 ? 52.525 20.851 22.701 1.000 26.070 42 ALA C N 1
ATOM 2591 C CA . ALA C 1 42 ? 52.708 21.745 23.831 1.000 29.610 42 ALA C CA 1
ATOM 2592 C C . ALA C 1 42 ? 53.329 23.028 23.310 1.000 29.600 42 ALA C C 1
ATOM 2593 O O . ALA C 1 42 ? 54.414 22.996 22.730 1.000 31.810 42 ALA C O 1
ATOM 2595 N N . ALA C 1 43 ? 52.667 24.158 23.548 1.000 33.910 43 ALA C N 1
ATOM 2596 C CA . ALA C 1 43 ? 53.259 25.465 23.275 1.000 21.690 43 ALA C CA 1
ATOM 2597 C C . ALA C 1 43 ? 54.069 25.888 24.496 1.000 27.210 43 ALA C C 1
ATOM 2598 O O . ALA C 1 43 ? 53.518 26.040 25.593 1.000 31.410 43 ALA C O 1
ATOM 2600 N N . ILE C 1 44 ? 55.382 26.030 24.314 1.000 30.360 44 ILE C N 1
ATOM 2601 C CA . ILE C 1 44 ? 56.317 26.316 25.400 1.000 29.470 44 ILE C CA 1
ATOM 2602 C C . ILE C 1 44 ? 56.574 27.819 25.447 1.000 39.270 44 ILE C C 1
ATOM 2603 O O . ILE C 1 44 ? 56.939 28.432 24.429 1.000 32.560 44 ILE C O 1
ATOM 2608 N N . ALA C 1 45 ? 56.403 28.415 26.622 1.000 34.910 45 ALA C N 1
ATOM 2609 C CA . ALA C 1 45 ? 56.683 29.836 26.792 1.000 31.710 45 ALA C CA 1
ATOM 2610 C C . ALA C 1 45 ? 57.227 30.083 28.194 1.000 42.180 45 ALA C C 1
ATOM 2611 O O . ALA C 1 45 ? 56.833 29.413 29.158 1.000 29.670 45 ALA C O 1
ATOM 2613 N N . GLY C 1 46 ? 58.171 31.025 28.284 1.000 43.810 46 GLY C N 1
ATOM 2614 C CA . GLY C 1 46 ? 58.618 31.549 29.556 1.000 38.290 46 GLY C CA 1
ATOM 2615 C C . GLY C 1 46 ? 57.868 32.820 29.916 1.000 39.620 46 GLY C C 1
ATOM 2616 O O . GLY C 1 46 ? 57.037 33.324 29.163 1.000 40.280 46 GLY C O 1
ATOM 2617 N N . GLU C 1 47 ? 58.162 33.339 31.103 1.000 41.610 47 GLU C N 1
ATOM 2618 C CA . GLU C 1 47 ? 57.510 34.556 31.563 1.000 40.840 47 GLU C CA 1
ATOM 2619 C C . GLU C 1 47 ? 58.549 35.478 32.177 1.000 41.380 47 GLU C C 1
ATOM 2620 O O . GLU C 1 47 ? 59.599 35.035 32.644 1.000 37.500 47 GLU C O 1
ATOM 2626 N N . GLY C 1 48 ? 58.233 36.772 32.184 1.000 49.710 48 GLY C N 1
ATOM 2627 C CA . GLY C 1 48 ? 59.065 37.722 32.911 1.000 44.400 48 GLY C CA 1
ATOM 2628 C C . GLY C 1 48 ? 60.461 37.785 32.341 1.000 42.730 48 GLY C C 1
ATOM 2629 O O . GLY C 1 48 ? 60.651 37.989 31.136 1.000 47.580 48 GLY C O 1
ATOM 2630 N N . GLU C 1 49 ? 61.452 37.592 33.218 1.000 42.140 49 GLU C N 1
ATOM 2631 C CA . GLU C 1 49 ? 62.853 37.539 32.808 1.000 49.800 49 GLU C CA 1
ATOM 2632 C C . GLU C 1 49 ? 63.106 36.548 31.677 1.000 59.480 49 GLU C C 1
ATOM 2633 O O . GLU C 1 49 ? 64.103 36.679 30.957 1.000 55.950 49 GLU C O 1
ATOM 2639 N N . HIS C 1 50 ? 62.234 35.551 31.513 1.000 47.860 50 HIS C N 1
ATOM 2640 C CA . HIS C 1 50 ? 62.439 34.464 30.565 1.000 41.580 50 HIS C CA 1
ATOM 2641 C C . HIS C 1 50 ? 61.357 34.445 29.502 1.000 46.060 50 HIS C C 1
ATOM 2642 O O . HIS C 1 50 ? 61.082 33.391 28.917 1.000 41.040 50 HIS C O 1
ATOM 2649 N N . ALA C 1 51 ? 60.717 35.595 29.264 1.000 39.930 51 ALA C N 1
ATOM 2650 C CA . ALA C 1 51 ? 59.716 35.704 28.210 1.000 40.850 51 ALA C CA 1
ATOM 2651 C C . ALA C 1 51 ? 60.298 35.438 26.826 1.000 41.900 51 ALA C C 1
ATOM 2652 O O . ALA C 1 51 ? 59.546 35.105 25.906 1.000 39.210 51 ALA C O 1
ATOM 2654 N N . GLY C 1 52 ? 61.616 35.549 26.660 1.000 35.150 52 GLY C N 1
ATOM 2655 C CA . GLY C 1 52 ? 62.220 35.194 25.398 1.000 39.320 52 GLY C CA 1
ATOM 2656 C C . GLY C 1 52 ? 62.337 33.710 25.114 1.000 44.230 52 GLY C C 1
ATOM 2657 O O . GLY C 1 52 ? 62.806 33.333 24.037 1.000 40.410 52 GLY C O 1
ATOM 2658 N N . ILE C 1 53 ? 61.956 32.841 26.044 1.000 37.870 53 ILE C N 1
ATOM 2659 C CA . ILE C 1 53 ? 62.050 31.406 25.826 1.000 27.950 53 ILE C CA 1
ATOM 2660 C C . ILE C 1 53 ? 60.740 30.955 25.201 1.000 40.260 53 ILE C C 1
ATOM 2661 O O . ILE C 1 53 ? 59.685 31.008 25.841 1.000 38.710 53 ILE C O 1
ATOM 2666 N N . LYS C 1 54 ? 60.802 30.529 23.941 1.000 31.370 54 LYS C N 1
ATOM 2667 C CA . LYS C 1 54 ? 59.611 30.132 23.199 1.000 31.620 54 LYS C CA 1
ATOM 2668 C C . LYS C 1 54 ? 59.935 28.888 22.387 1.000 37.450 54 LYS C C 1
ATOM 2669 O O . LYS C 1 54 ? 61.070 28.695 21.940 1.000 32.800 54 LYS C O 1
ATOM 2675 N N . GLY C 1 55 ? 58.927 28.048 22.204 1.000 35.660 55 GLY C N 1
ATOM 2676 C CA . GLY C 1 55 ? 59.115 26.831 21.440 1.000 31.660 55 GLY C CA 1
ATOM 2677 C C . GLY C 1 55 ? 57.840 26.019 21.406 1.000 33.410 55 GLY C C 1
ATOM 2678 O O . GLY C 1 55 ? 56.771 26.467 21.845 1.000 29.950 55 GLY C O 1
ATOM 2679 N N . SER C 1 56 ? 57.962 24.815 20.861 1.000 31.610 56 SER C N 1
ATOM 2680 C CA . SER C 1 56 ? 56.827 23.907 20.878 1.000 39.640 56 SER C CA 1
ATOM 2681 C C . SER C 1 56 ? 57.321 22.491 20.659 1.000 33.770 56 SER C C 1
ATOM 2682 O O . SER C 1 56 ? 58.380 22.274 20.069 1.000 33.470 56 SER C O 1
ATOM 2685 N N . LEU C 1 57 ? 56.540 21.537 21.152 1.000 34.050 57 LEU C N 1
ATOM 2686 C CA . LEU C 1 57 ? 56.804 20.114 20.982 1.000 26.450 57 LEU C CA 1
ATOM 2687 C C . LEU C 1 57 ? 55.579 19.495 20.341 1.000 35.300 57 LEU C C 1
ATOM 2688 O O . LEU C 1 57 ? 54.452 19.933 20.592 1.000 34.560 57 LEU C O 1
ATOM 2693 N N . THR C 1 58 ? 55.802 18.522 19.471 1.000 29.920 58 THR C N 1
ATOM 2694 C CA . THR C 1 58 ? 54.737 17.701 18.925 1.000 30.230 58 THR C CA 1
ATOM 2695 C C . THR C 1 58 ? 54.927 16.279 19.424 1.000 27.990 58 THR C C 1
ATOM 2696 O O . THR C 1 58 ? 56.048 15.773 19.431 1.000 30.080 58 THR C O 1
ATOM 2700 N N . PHE C 1 59 ? 53.838 15.643 19.843 1.000 27.330 59 PHE C N 1
ATOM 2701 C CA . PHE C 1 59 ? 53.848 14.253 20.286 1.000 26.920 59 PHE C CA 1
ATOM 2702 C C . PHE C 1 59 ? 53.019 13.427 19.321 1.000 27.330 59 PHE C C 1
ATOM 2703 O O . PHE C 1 59 ? 51.868 13.768 19.050 1.000 27.420 59 PHE C O 1
ATOM 2711 N N . LEU C 1 60 ? 53.572 12.316 18.855 1.000 24.840 60 LEU C N 1
ATOM 2712 C CA . LEU C 1 60 ? 52.877 11.452 17.913 1.000 26.540 60 LEU C CA 1
ATOM 2713 C C . LEU C 1 60 ? 52.867 10.034 18.451 1.000 25.790 60 LEU C C 1
ATOM 2714 O O . LEU C 1 60 ? 53.932 9.472 18.724 1.000 25.350 60 LEU C O 1
ATOM 2719 N N . GLN C 1 61 ? 51.672 9.455 18.586 1.000 24.080 61 GLN C N 1
ATOM 2720 C CA . GLN C 1 61 ? 51.504 8.059 18.995 1.000 26.230 61 GLN C CA 1
ATOM 2721 C C . GLN C 1 61 ? 50.505 7.440 18.027 1.000 27.140 61 GLN C C 1
ATOM 2722 O O . GLN C 1 61 ? 49.314 7.757 18.071 1.000 28.670 61 GLN C O 1
ATOM 2728 N N . LYS C 1 62 ? 50.998 6.606 17.113 1.000 26.390 62 LYS C N 1
ATOM 2729 C CA . LYS C 1 62 ? 50.141 6.083 16.054 1.000 33.930 62 LYS C CA 1
ATOM 2730 C C . LYS C 1 62 ? 49.104 5.106 16.588 1.000 34.300 62 LYS C C 1
ATOM 2731 O O . LYS C 1 62 ? 48.004 4.999 16.029 1.000 30.510 62 LYS C O 1
ATOM 2737 N N . SER C 1 63 ? 49.412 4.420 17.683 1.000 27.020 63 SER C N 1
ATOM 2738 C CA . SER C 1 63 ? 48.511 3.402 18.189 1.000 31.340 63 SER C CA 1
ATOM 2739 C C . SER C 1 63 ? 48.607 3.340 19.705 1.000 28.990 63 SER C C 1
ATOM 2740 O O . SER C 1 63 ? 49.664 3.599 20.294 1.000 30.090 63 SER C O 1
ATOM 2743 N N . LEU C 1 64 ? 47.477 3.012 20.320 1.000 24.620 64 LEU C N 1
ATOM 2744 C CA . LEU C 1 64 ? 47.436 2.691 21.733 1.000 30.170 64 LEU C CA 1
ATOM 2745 C C . LEU C 1 64 ? 48.568 1.726 22.050 1.000 27.270 64 LEU C C 1
ATOM 2746 O O . LEU C 1 64 ? 48.768 0.747 21.335 1.000 26.510 64 LEU C O 1
ATOM 2751 N N . ASP C 1 65 ? 49.346 2.051 23.085 1.000 25.180 65 ASP C N 1
ATOM 2752 C CA . ASP C 1 65 ? 50.525 1.299 23.502 1.000 28.810 65 ASP C CA 1
ATOM 2753 C C . ASP C 1 65 ? 51.665 1.259 22.484 1.000 31.960 65 ASP C C 1
ATOM 2754 O O . ASP C 1 65 ? 52.661 0.567 22.718 1.000 30.310 65 ASP C O 1
ATOM 2759 N N . GLY C 1 66 ? 51.551 1.962 21.361 1.000 28.410 66 GLY C N 1
ATOM 2760 C CA . GLY C 1 66 ? 52.711 2.152 20.495 1.000 29.080 66 GLY C CA 1
ATOM 2761 C C . GLY C 1 66 ? 53.696 3.154 21.107 1.000 25.470 66 GLY C C 1
ATOM 2762 O O . GLY C 1 66 ? 53.468 3.737 22.168 1.000 27.200 66 GLY C O 1
ATOM 2763 N N . ARG C 1 67 ? 54.825 3.336 20.433 1.000 25.950 67 ARG C N 1
ATOM 2764 C CA . ARG C 1 67 ? 55.791 4.320 20.900 1.000 29.810 67 ARG C CA 1
ATOM 2765 C C . ARG C 1 67 ? 55.253 5.724 20.628 1.000 33.200 67 ARG C C 1
ATOM 2766 O O . ARG C 1 67 ? 54.382 5.932 19.769 1.000 23.170 67 ARG C O 1
ATOM 2774 N N . THR C 1 68 ? 55.760 6.695 21.381 1.000 26.510 68 THR C N 1
ATOM 2775 C CA . THR C 1 68 ? 55.431 8.099 21.149 1.000 27.510 68 THR C CA 1
ATOM 2776 C C . THR C 1 68 ? 56.663 8.807 20.600 1.000 25.610 68 THR C C 1
ATOM 2777 O O . THR C 1 68 ? 57.748 8.708 21.174 1.000 26.920 68 THR C O 1
ATOM 2781 N N . VAL C 1 69 ? 56.495 9.501 19.485 1.000 23.480 69 VAL C N 1
ATOM 2782 C CA . VAL C 1 69 ? 57.576 10.232 18.839 1.000 30.890 69 VAL C CA 1
ATOM 2783 C C . VAL C 1 69 ? 57.428 11.700 19.210 1.000 31.120 69 VAL C C 1
ATOM 2784 O O . VAL C 1 69 ? 56.333 12.266 19.093 1.000 31.050 69 VAL C O 1
ATOM 2788 N N . ILE C 1 70 ? 58.520 12.319 19.660 1.000 28.450 70 ILE C N 1
ATOM 2789 C CA . ILE C 1 70 ? 58.493 13.694 20.152 1.000 26.970 70 ILE C CA 1
ATOM 2790 C C . ILE C 1 70 ? 59.524 14.516 19.394 1.000 27.280 70 ILE C C 1
ATOM 2791 O O . ILE C 1 70 ? 60.719 14.209 19.449 1.000 29.600 70 ILE C O 1
ATOM 2796 N N . ASN C 1 71 ? 59.062 15.576 18.720 1.000 24.250 71 ASN C N 1
ATOM 2797 C CA . ASN C 1 71 ? 59.897 16.490 17.952 1.000 26.710 71 ASN C CA 1
ATOM 2798 C C . ASN C 1 71 ? 59.534 17.920 18.316 1.000 33.380 71 ASN C C 1
ATOM 2799 O O . ASN C 1 71 ? 58.379 18.229 18.637 1.000 29.400 71 ASN C O 1
ATOM 2804 N N . GLY C 1 72 ? 60.526 18.790 18.256 1.000 28.310 72 GLY C N 1
ATOM 2805 C CA . GLY C 1 72 ? 60.264 20.206 18.404 1.000 32.220 72 GLY C CA 1
ATOM 2806 C C . GLY C 1 72 ? 61.563 20.973 18.500 1.000 29.890 72 GLY C C 1
ATOM 2807 O O . GLY C 1 72 ? 62.658 20.406 18.407 1.000 31.610 72 GLY C O 1
ATOM 2808 N N . THR C 1 73 ? 61.415 22.294 18.664 1.000 33.150 73 THR C N 1
ATOM 2809 C CA . THR C 1 73 ? 62.540 23.190 18.919 1.000 32.730 73 THR C CA 1
ATOM 2810 C C . THR C 1 73 ? 62.126 24.258 19.919 1.000 35.130 73 THR C C 1
ATOM 2811 O O . THR C 1 73 ? 60.967 24.680 19.971 1.000 28.730 73 THR C O 1
ATOM 2815 N N . ILE C 1 74 ? 63.091 24.680 20.723 1.000 28.790 74 ILE C N 1
ATOM 2816 C CA . ILE C 1 74 ? 62.931 25.788 21.653 1.000 34.550 74 ILE C CA 1
ATOM 2817 C C . ILE C 1 74 ? 64.058 26.781 21.379 1.000 35.940 74 ILE C C 1
ATOM 2818 O O . ILE C 1 74 ? 65.201 26.384 21.126 1.000 33.060 74 ILE C O 1
ATOM 2823 N N . SER C 1 75 ? 63.736 28.066 21.396 1.000 35.270 75 SER C N 1
ATOM 2824 C CA . SER C 1 75 ? 64.765 29.087 21.287 1.000 41.260 75 SER C CA 1
ATOM 2825 C C . SER C 1 75 ? 64.754 29.985 22.517 1.000 41.450 75 SER C C 1
ATOM 2826 O O . SER C 1 75 ? 63.734 30.123 23.204 1.000 35.660 75 SER C O 1
ATOM 2829 N N . GLY C 1 76 ? 65.910 30.591 22.784 1.000 39.280 76 GLY C N 1
ATOM 2830 C CA . GLY C 1 76 ? 66.026 31.592 23.816 1.000 36.310 76 GLY C CA 1
ATOM 2831 C C . GLY C 1 76 ? 66.476 31.051 25.146 1.000 40.560 76 GLY C C 1
ATOM 2832 O O . GLY C 1 76 ? 66.340 31.742 26.159 1.000 35.110 76 GLY C O 1
ATOM 2833 N N . LEU C 1 77 ? 67.006 29.844 25.174 1.000 31.460 77 LEU C N 1
ATOM 2834 C CA . LEU C 1 77 ? 67.378 29.047 26.324 1.000 35.810 77 LEU C CA 1
ATOM 2835 C C . LEU C 1 77 ? 68.836 29.292 26.686 1.000 46.900 77 LEU C C 1
ATOM 2836 O O . LEU C 1 77 ? 69.673 29.449 25.790 1.000 41.180 77 LEU C O 1
ATOM 2841 N N . PRO C 1 78 ? 69.168 29.323 27.982 1.000 37.490 78 PRO C N 1
ATOM 2842 C CA . PRO C 1 78 ? 70.583 29.340 28.372 1.000 30.900 78 PRO C CA 1
ATOM 2843 C C . PRO C 1 78 ? 71.254 28.064 27.899 1.000 39.270 78 PRO C C 1
ATOM 2844 O O . PRO C 1 78 ? 70.656 26.986 27.922 1.000 40.280 78 PRO C O 1
ATOM 2848 N N . GLU C 1 79 ? 72.504 28.191 27.468 1.000 36.020 79 GLU C N 1
ATOM 2849 C CA . GLU C 1 79 ? 73.252 27.037 26.992 1.000 42.440 79 GLU C CA 1
ATOM 2850 C C . GLU C 1 79 ? 73.359 25.986 28.086 1.000 43.760 79 GLU C C 1
ATOM 2851 O O . GLU C 1 79 ? 73.461 26.308 29.270 1.000 44.000 79 GLU C O 1
ATOM 2857 N N . GLY C 1 80 ? 73.351 24.719 27.676 1.000 34.750 80 GLY C N 1
ATOM 2858 C CA . GLY C 1 80 ? 73.522 23.597 28.577 1.000 40.130 80 GLY C CA 1
ATOM 2859 C C . GLY C 1 80 ? 72.307 22.683 28.582 1.000 42.920 80 GLY C C 1
ATOM 2860 O O . GLY C 1 80 ? 71.373 22.826 27.786 1.000 34.770 80 GLY C O 1
ATOM 2861 N N . LYS C 1 81 ? 72.335 21.716 29.493 1.000 37.090 81 LYS C N 1
ATOM 2862 C CA . LYS C 1 81 ? 71.267 20.735 29.626 1.000 34.680 81 LYS C CA 1
ATOM 2863 C C . LYS C 1 81 ? 70.159 21.249 30.535 1.000 41.500 81 LYS C C 1
ATOM 2864 O O . LYS C 1 81 ? 70.401 22.029 31.460 1.000 40.770 81 LYS C O 1
ATOM 2870 N N . HIS C 1 82 ? 68.928 20.823 30.238 1.000 39.070 82 HIS C N 1
ATOM 2871 C CA . HIS C 1 82 ? 67.740 21.244 30.977 1.000 35.560 82 HIS C CA 1
ATOM 2872 C C . HIS C 1 82 ? 66.780 20.076 31.146 1.000 33.860 82 HIS C C 1
ATOM 2873 O O . HIS C 1 82 ? 66.431 19.413 30.164 1.000 36.080 82 HIS C O 1
ATOM 2880 N N . GLY C 1 83 ? 66.356 19.837 32.383 1.000 33.450 83 GLY C N 1
ATOM 2881 C CA . GLY C 1 83 ? 65.401 18.770 32.632 1.000 32.750 83 GLY C CA 1
ATOM 2882 C C . GLY C 1 83 ? 64.106 18.999 31.871 1.000 32.510 83 GLY C C 1
ATOM 2883 O O . GLY C 1 83 ? 63.634 20.130 31.724 1.000 30.530 83 GLY C O 1
ATOM 2884 N N . LEU C 1 84 ? 63.539 17.912 31.369 1.000 32.530 84 LEU C N 1
ATOM 2885 C CA . LEU C 1 84 ? 62.321 17.948 30.574 1.000 30.960 84 LEU C CA 1
ATOM 2886 C C . LEU C 1 84 ? 61.360 16.974 31.224 1.000 29.780 84 LEU C C 1
ATOM 2887 O O . LEU C 1 84 ? 61.542 15.762 31.099 1.000 31.750 84 LEU C O 1
ATOM 2892 N N . HIS C 1 85 ? 60.344 17.494 31.911 1.000 25.020 85 HIS C N 1
ATOM 2893 C CA . HIS C 1 85 ? 59.518 16.658 32.766 1.000 25.950 85 HIS C CA 1
ATOM 2894 C C . HIS C 1 85 ? 58.053 16.992 32.565 1.000 30.710 85 HIS C C 1
ATOM 2895 O O . HIS C 1 85 ? 57.693 18.154 32.367 1.000 28.940 85 HIS C O 1
ATOM 2902 N N . ILE C 1 86 ? 57.206 15.974 32.636 1.000 26.660 86 ILE C N 1
ATOM 2903 C CA . ILE C 1 86 ? 55.766 16.191 32.654 1.000 24.990 86 ILE C CA 1
ATOM 2904 C C . ILE C 1 86 ? 55.322 16.192 34.099 1.000 30.030 86 ILE C C 1
ATOM 2905 O O . ILE C 1 86 ? 55.595 15.239 34.839 1.000 26.660 86 ILE C O 1
ATOM 2910 N N . HIS C 1 87 ? 54.646 17.266 34.503 1.000 20.560 87 HIS C N 1
ATOM 2911 C CA . HIS C 1 87 ? 54.258 17.473 35.878 1.000 25.540 87 HIS C CA 1
ATOM 2912 C C . HIS C 1 87 ? 52.889 16.844 36.127 1.000 28.540 87 HIS C C 1
ATOM 2913 O O . HIS C 1 87 ? 52.122 16.586 35.201 1.000 30.140 87 HIS C O 1
ATOM 2920 N N . ASP C 1 88 ? 52.599 16.569 37.400 1.000 26.570 88 ASP C N 1
ATOM 2921 C CA . ASP C 1 88 ? 51.289 16.020 37.754 1.000 24.500 88 ASP C CA 1
ATOM 2922 C C . ASP C 1 88 ? 50.155 17.029 37.577 1.000 31.870 88 ASP C C 1
ATOM 2923 O O . ASP C 1 88 ? 48.990 16.632 37.461 1.000 34.480 88 ASP C O 1
ATOM 2928 N N . SER C 1 89 ? 50.458 18.316 37.552 1.000 26.920 89 SER C N 1
ATOM 2929 C CA . SER C 1 89 ? 49.444 19.353 37.448 1.000 32.290 89 SER C CA 1
ATOM 2930 C C . SER C 1 89 ? 49.387 19.842 36.007 1.000 31.760 89 SER C C 1
ATOM 2931 O O . SER C 1 89 ? 50.420 19.929 35.337 1.000 36.880 89 SER C O 1
ATOM 2934 N N . GLY C 1 90 ? 48.183 20.137 35.523 1.000 28.440 90 GLY C N 1
ATOM 2935 C CA . GLY C 1 90 ? 48.027 20.858 34.272 1.000 26.450 90 GLY C CA 1
ATOM 2936 C C . GLY C 1 90 ? 47.712 22.336 34.430 1.000 31.710 90 GLY C C 1
ATOM 2937 O O . GLY C 1 90 ? 47.437 23.006 33.427 1.000 29.100 90 GLY C O 1
ATOM 2938 N N . ASP C 1 91 ? 47.779 22.871 35.653 1.000 27.340 91 ASP C N 1
ATOM 2939 C CA . ASP C 1 91 ? 47.173 24.154 36.009 1.000 24.530 91 ASP C CA 1
ATOM 2940 C C . ASP C 1 91 ? 48.123 25.308 35.674 1.000 26.900 91 ASP C C 1
ATOM 2941 O O . ASP C 1 91 ? 49.157 25.482 36.331 1.000 28.770 91 ASP C O 1
ATOM 2946 N N . MET C 1 92 ? 47.761 26.114 34.669 1.000 31.720 92 MET C N 1
ATOM 2947 C CA . MET C 1 92 ? 48.542 27.288 34.290 1.000 36.680 92 MET C CA 1
ATOM 2948 C C . MET C 1 92 ? 47.887 28.604 34.699 1.000 34.500 92 MET C C 1
ATOM 2949 O O . MET C 1 92 ? 48.245 29.646 34.148 1.000 35.090 92 MET C O 1
ATOM 2954 N N . THR C 1 93 ? 46.910 28.589 35.609 1.000 31.170 93 THR C N 1
ATOM 2955 C CA . THR C 1 93 ? 46.236 29.845 35.933 1.000 33.730 93 THR C CA 1
ATOM 2956 C C . THR C 1 93 ? 47.176 30.847 36.598 1.000 39.560 93 THR C C 1
ATOM 2957 O O . THR C 1 93 ? 46.896 32.049 36.578 1.000 40.680 93 THR C O 1
ATOM 2961 N N . LYS C 1 94 ? 48.285 30.387 37.168 1.000 36.640 94 LYS C N 1
ATOM 2962 C CA . LYS C 1 94 ? 49.340 31.266 37.647 1.000 37.500 94 LYS C CA 1
ATOM 2963 C C . LYS C 1 94 ? 50.588 31.196 36.770 1.000 46.880 94 LYS C C 1
ATOM 2964 O O . LYS C 1 94 ? 51.704 31.302 37.277 1.000 38.290 94 LYS C O 1
ATOM 2970 N N . GLY C 1 95 ? 50.420 31.003 35.460 1.000 38.030 95 GLY C N 1
ATOM 2971 C CA . GLY C 1 95 ? 51.599 30.894 34.623 1.000 44.230 95 GLY C CA 1
ATOM 2972 C C . GLY C 1 95 ? 52.487 29.730 35.031 1.000 52.780 95 GLY C C 1
ATOM 2973 O O . GLY C 1 95 ? 52.046 28.755 35.649 1.000 45.890 95 GLY C O 1
ATOM 2974 N N . CYS C 1 96 ? 53.773 29.846 34.713 1.000 45.460 96 CYS C N 1
ATOM 2975 C CA . CYS C 1 96 ? 54.667 28.718 34.942 1.000 42.330 96 CYS C CA 1
ATOM 2976 C C . CYS C 1 96 ? 55.024 28.509 36.414 1.000 53.500 96 CYS C C 1
ATOM 2977 O O . CYS C 1 96 ? 55.746 27.557 36.727 1.000 49.020 96 CYS C O 1
ATOM 2980 N N . TYR C 1 97 ? 54.516 29.330 37.333 1.000 59.990 97 TYR C N 1
ATOM 2981 C CA . TYR C 1 97 ? 54.637 29.034 38.759 1.000 51.810 97 TYR C CA 1
ATOM 2982 C C . TYR C 1 97 ? 53.581 27.996 39.140 1.000 64.610 97 TYR C C 1
ATOM 2983 O O . TYR C 1 97 ? 52.373 28.249 39.038 1.000 60.730 97 TYR C O 1
ATOM 2992 N N . ILE C 1 98 ? 54.028 26.840 39.598 1.000 57.990 98 ILE C N 1
ATOM 2993 C CA . ILE C 1 98 ? 53.145 25.725 39.903 1.000 55.430 98 ILE C CA 1
ATOM 2994 C C . ILE C 1 98 ? 52.917 25.734 41.410 1.000 59.970 98 ILE C C 1
ATOM 2995 O O . ILE C 1 98 ? 53.844 25.502 42.194 1.000 68.640 98 ILE C O 1
ATOM 3000 N N . THR C 1 99 ? 51.681 26.030 41.819 1.000 56.560 99 THR C N 1
ATOM 3001 C CA . THR C 1 99 ? 51.371 26.111 43.245 1.000 62.030 99 THR C CA 1
ATOM 3002 C C . THR C 1 99 ? 51.520 24.752 43.932 1.000 65.650 99 THR C C 1
ATOM 3003 O O . THR C 1 99 ? 52.010 24.681 45.067 1.000 60.050 99 THR C O 1
ATOM 3007 N N . THR C 1 100 ? 51.144 23.664 43.252 1.000 61.920 100 THR C N 1
ATOM 3008 C CA . THR C 1 100 ? 51.065 22.359 43.902 1.000 56.340 100 THR C CA 1
ATOM 3009 C C . THR C 1 100 ? 52.445 21.769 44.197 1.000 59.740 100 THR C C 1
ATOM 3010 O O . THR C 1 100 ? 53.391 21.899 43.409 1.000 58.100 100 THR C O 1
ATOM 3014 N N . ALA C 1 101 ? 52.543 21.098 45.348 1.000 55.580 101 ALA C N 1
ATOM 3015 C CA . ALA C 1 101 ? 53.716 20.328 45.738 1.000 51.130 101 ALA C CA 1
ATOM 3016 C C . ALA C 1 101 ? 53.682 18.890 45.214 1.000 54.920 101 ALA C C 1
ATOM 3017 O O . ALA C 1 101 ? 54.394 18.033 45.751 1.000 50.640 101 ALA C O 1
ATOM 3019 N N . LYS C 1 102 ? 52.883 18.613 44.173 1.000 54.780 102 LYS C N 1
ATOM 3020 C CA . LYS C 1 102 ? 52.638 17.234 43.754 1.000 55.840 102 LYS C CA 1
ATOM 3021 C C . LYS C 1 102 ? 53.810 16.612 42.993 1.000 51.750 102 LYS C C 1
ATOM 3022 O O . LYS C 1 102 ? 53.964 15.381 43.017 1.000 50.060 102 LYS C O 1
ATOM 3028 N N . GLY C 1 103 ? 54.627 17.415 42.296 1.000 34.170 103 GLY C N 1
ATOM 3029 C CA . GLY C 1 103 ? 55.764 16.842 41.573 1.000 31.580 103 GLY C CA 1
ATOM 3030 C C . GLY C 1 103 ? 55.418 16.172 40.245 1.000 32.690 103 GLY C C 1
ATOM 3031 O O . GLY C 1 103 ? 54.367 16.403 39.638 1.000 35.750 103 GLY C O 1
ATOM 3032 N N . HIS C 1 104 ? 56.340 15.329 39.790 1.000 28.640 104 HIS C N 1
ATOM 3033 C CA . HIS C 1 104 ? 56.283 14.759 38.447 1.000 34.520 104 HIS C CA 1
ATOM 3034 C C . HIS C 1 104 ? 55.144 13.753 38.305 1.000 30.040 104 HIS C C 1
ATOM 3035 O O . HIS C 1 104 ? 54.748 13.081 39.262 1.000 24.180 104 HIS C O 1
ATOM 3042 N N . LEU C 1 105 ? 54.620 13.651 37.083 1.000 26.700 105 LEU C N 1
ATOM 3043 C CA . LEU C 1 105 ? 53.550 12.703 36.805 1.000 24.150 105 LEU C CA 1
ATOM 3044 C C . LEU C 1 105 ? 54.037 11.292 37.116 1.000 27.350 105 LEU C C 1
ATOM 3045 O O . LEU C 1 105 ? 54.978 10.812 36.483 1.000 25.350 105 LEU C O 1
ATOM 3050 N N . ASN C 1 106 ? 53.411 10.640 38.108 1.000 28.160 106 ASN C N 1
ATOM 3051 C CA . ASN C 1 106 ? 53.936 9.407 38.695 1.000 32.200 106 ASN C CA 1
ATOM 3052 C C . ASN C 1 106 ? 52.802 8.458 39.086 1.000 29.630 106 ASN C C 1
ATOM 3053 O O . ASN C 1 106 ? 52.691 8.053 40.242 1.000 28.960 106 ASN C O 1
ATOM 3058 N N . PRO C 1 107 ? 51.957 8.049 38.134 1.000 29.610 107 PRO C N 1
ATOM 3059 C CA . PRO C 1 107 ? 50.840 7.168 38.513 1.000 25.440 107 PRO C CA 1
ATOM 3060 C C . PRO C 1 107 ? 51.279 5.782 38.941 1.000 35.100 107 PRO C C 1
ATOM 3061 O O . PRO C 1 107 ? 50.508 5.114 39.628 1.000 30.670 107 PRO C O 1
ATOM 3065 N N . PHE C 1 108 ? 52.464 5.313 38.543 1.000 28.770 108 PHE C N 1
ATOM 3066 C CA . PHE C 1 108 ? 52.928 3.996 38.949 1.000 34.140 108 PHE C CA 1
ATOM 3067 C C . PHE C 1 108 ? 53.777 4.032 40.217 1.000 40.480 108 PHE C C 1
ATOM 3068 O O . PHE C 1 108 ? 54.255 2.980 40.665 1.000 32.490 108 PHE C O 1
ATOM 3076 N N . ASN C 1 109 ? 53.961 5.215 40.807 1.000 34.340 109 ASN C N 1
ATOM 3077 C CA . ASN C 1 109 ? 54.538 5.357 42.147 1.000 38.540 109 ASN C CA 1
ATOM 3078 C C . ASN C 1 109 ? 55.952 4.794 42.219 1.000 36.960 109 ASN C C 1
ATOM 3079 O O . ASN C 1 109 ? 56.276 3.950 43.053 1.000 35.920 109 ASN C O 1
ATOM 3084 N N . LEU C 1 110 ? 56.792 5.261 41.324 1.000 33.730 110 LEU C N 1
ATOM 3085 C CA . LEU C 1 110 ? 58.181 4.850 41.255 1.000 33.220 110 LEU C CA 1
ATOM 3086 C C . LEU C 1 110 ? 59.034 6.072 41.547 1.000 31.210 110 LE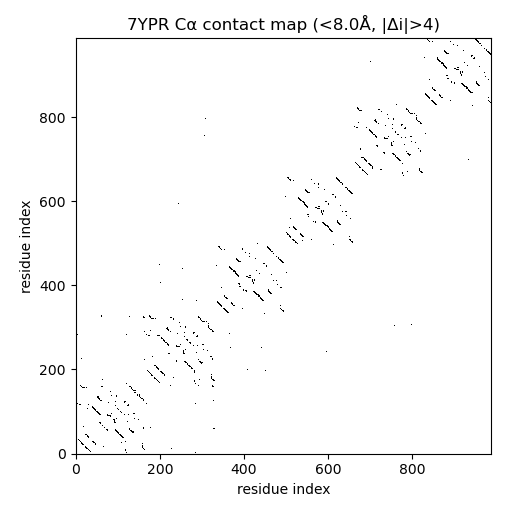U C C 1
ATOM 3087 O O . LEU C 1 110 ? 58.521 7.177 41.713 1.000 32.820 110 LEU C O 1
ATOM 3092 N N . SER C 1 111 ? 60.340 5.875 41.606 1.000 31.980 111 SER C N 1
ATOM 3093 C CA . SER C 1 111 ? 61.210 6.996 41.912 1.000 38.880 111 SER C CA 1
ATOM 3094 C C . SER C 1 111 ? 61.682 7.657 40.626 1.000 35.300 111 SER C C 1
ATOM 3095 O O . SER C 1 111 ? 61.518 7.126 39.532 1.000 32.730 111 SER C O 1
ATOM 3098 N N . HIS C 1 112 ? 62.260 8.842 40.772 1.000 33.610 112 HIS C N 1
ATOM 3099 C CA . HIS C 1 112 ? 62.740 9.577 39.620 1.000 31.670 112 HIS C CA 1
ATOM 3100 C C . HIS C 1 112 ? 63.905 8.845 38.964 1.000 37.520 112 HIS C C 1
ATOM 3101 O O . HIS C 1 112 ? 64.768 8.288 39.644 1.000 34.860 112 HIS C O 1
ATOM 3108 N N . GLY C 1 113 ? 63.938 8.854 37.631 1.000 32.340 113 GLY C N 1
ATOM 3109 C CA . GLY C 1 113 ? 65.029 8.191 36.946 1.000 30.490 113 GLY C CA 1
ATOM 3110 C C . GLY C 1 113 ? 65.185 8.757 35.553 1.000 34.660 113 GLY C C 1
ATOM 3111 O O . GLY C 1 113 ? 64.489 9.697 35.164 1.000 33.430 113 GLY C O 1
ATOM 3112 N N . ALA C 1 114 ? 66.108 8.153 34.795 1.000 37.800 114 ALA C N 1
ATOM 3113 C CA . ALA C 1 114 ? 66.290 8.480 33.385 1.000 38.760 114 ALA C CA 1
ATOM 3114 C C . ALA C 1 114 ? 65.178 7.852 32.544 1.000 33.310 114 ALA C C 1
ATOM 3115 O O . ALA C 1 114 ? 64.556 6.875 32.957 1.000 33.730 114 ALA C O 1
ATOM 3117 N N . PRO C 1 115 ? 64.915 8.387 31.350 1.000 36.200 115 PRO C N 1
ATOM 3118 C CA . PRO C 1 115 ? 63.837 7.810 30.528 1.000 38.590 115 PRO C CA 1
ATOM 3119 C C . PRO C 1 115 ? 64.051 6.338 30.201 1.000 43.740 115 PRO C C 1
ATOM 3120 O O . PRO C 1 115 ? 63.070 5.591 30.076 1.000 39.240 115 PRO C O 1
ATOM 3124 N N . SER C 1 116 ? 65.302 5.898 30.078 1.000 32.410 116 SER C N 1
ATOM 3125 C CA . SER C 1 116 ? 65.612 4.492 29.855 1.000 34.200 116 SER C CA 1
ATOM 3126 C C . SER C 1 116 ? 65.680 3.674 31.138 1.000 36.220 116 SER C C 1
ATOM 3127 O O . SER C 1 116 ? 65.858 2.457 31.054 1.000 42.290 116 SER C O 1
ATOM 3130 N N . ASP C 1 117 ? 65.576 4.291 32.315 1.000 38.790 117 ASP C N 1
ATOM 3131 C CA . ASP C 1 117 ? 65.599 3.521 33.555 1.000 37.550 117 ASP C CA 1
ATOM 3132 C C . ASP C 1 117 ? 64.263 2.823 33.785 1.000 39.040 117 ASP C C 1
ATOM 3133 O O . ASP C 1 117 ? 63.197 3.370 33.494 1.000 36.980 117 ASP C O 1
ATOM 3138 N N . SER C 1 118 ? 64.326 1.612 34.334 1.000 39.050 118 SER C N 1
ATOM 3139 C CA . SER C 1 118 ? 63.103 0.918 34.716 1.000 40.290 118 SER C CA 1
ATOM 3140 C C . SER C 1 118 ? 62.392 1.639 35.851 1.000 38.520 118 SER C C 1
ATOM 3141 O O . SER C 1 118 ? 61.159 1.731 35.857 1.000 39.130 118 SER C O 1
ATOM 3144 N N . ALA C 1 119 ? 63.152 2.142 36.824 1.000 39.180 119 ALA C N 1
ATOM 3145 C CA . ALA C 1 119 ? 62.624 3.001 37.882 1.000 42.090 119 ALA C CA 1
ATOM 3146 C C . ALA C 1 119 ? 62.562 4.431 37.357 1.000 37.410 119 ALA C C 1
ATOM 3147 O O . ALA C 1 119 ? 63.560 5.155 37.360 1.000 33.160 119 ALA C O 1
ATOM 3149 N N . ARG C 1 120 ? 61.383 4.855 36.925 1.000 30.420 120 ARG C N 1
ATOM 3150 C CA . ARG C 1 120 ? 61.215 6.229 36.492 1.000 24.150 120 ARG C CA 1
ATOM 3151 C C . ARG C 1 120 ? 59.760 6.619 36.677 1.000 30.410 120 ARG C C 1
ATOM 3152 O O . ARG C 1 120 ? 58.872 5.763 36.811 1.000 28.640 120 ARG C O 1
ATOM 3160 N N . HIS C 1 121 ? 59.536 7.929 36.689 1.000 25.850 121 HIS C N 1
ATOM 3161 C CA . HIS C 1 121 ? 58.200 8.509 36.610 1.000 27.930 121 HIS C CA 1
ATOM 3162 C C . HIS C 1 121 ? 57.739 8.514 35.166 1.000 31.180 121 HIS C C 1
ATOM 3163 O O . HIS C 1 121 ? 58.558 8.625 34.255 1.000 28.380 121 HIS C O 1
ATOM 3170 N N . VAL C 1 122 ? 56.415 8.438 34.956 1.000 29.260 122 VAL C N 1
ATOM 3171 C CA . VAL C 1 122 ? 55.902 8.607 33.595 1.000 27.680 122 VAL C CA 1
ATOM 3172 C C . VAL C 1 122 ? 56.402 9.925 32.999 1.000 26.130 122 VAL C C 1
ATOM 3173 O O . VAL C 1 122 ? 56.783 9.986 31.824 1.000 29.190 122 VAL C O 1
ATOM 3177 N N . GLY C 1 123 ? 56.436 10.991 33.801 1.000 24.550 123 GLY C N 1
ATOM 3178 C CA . GLY C 1 123 ? 56.872 12.290 33.311 1.000 27.220 123 GLY C CA 1
ATOM 3179 C C . GLY C 1 123 ? 58.369 12.522 33.146 1.000 29.270 123 GLY C C 1
ATOM 3180 O O . GLY C 1 123 ? 58.769 13.645 32.842 1.000 30.780 123 GLY C O 1
ATOM 3181 N N . ASP C 1 124 ? 59.219 11.515 33.324 1.000 23.750 124 ASP C N 1
ATOM 3182 C CA . ASP C 1 124 ? 60.675 11.701 33.277 1.000 26.250 124 ASP C CA 1
ATOM 3183 C C . ASP C 1 124 ? 61.149 11.562 31.836 1.000 28.930 124 ASP C C 1
ATOM 3184 O O . ASP C 1 124 ? 61.382 10.455 31.360 1.000 31.040 124 ASP C O 1
ATOM 3189 N N . LEU C 1 125 ? 61.299 12.682 31.131 1.000 25.040 125 LEU C N 1
ATOM 3190 C CA . LEU C 1 125 ? 61.786 12.674 29.757 1.000 28.400 125 LEU C CA 1
ATOM 3191 C C . LEU C 1 125 ? 63.250 13.124 29.648 1.000 31.090 125 LEU C C 1
ATOM 3192 O O . LEU C 1 125 ? 63.708 13.472 28.555 1.000 34.540 125 LEU C O 1
ATOM 3197 N N . GLY C 1 126 ? 63.990 13.126 30.753 1.000 30.710 126 GLY C N 1
ATOM 3198 C CA . GLY C 1 126 ? 65.424 13.352 30.687 1.000 33.260 126 GLY C CA 1
ATOM 3199 C C . GLY C 1 126 ? 65.813 14.798 30.442 1.000 35.460 126 GLY C C 1
ATOM 3200 O O . GLY C 1 126 ? 65.199 15.730 30.983 1.000 36.810 126 GLY C O 1
ATOM 3201 N N . ASN C 1 127 ? 66.823 14.996 29.606 1.000 26.480 127 ASN C N 1
ATOM 3202 C CA . ASN C 1 127 ? 67.397 16.312 29.357 1.000 34.190 127 ASN C CA 1
ATOM 3203 C C . ASN C 1 127 ? 67.291 16.662 27.878 1.000 31.280 127 ASN C C 1
ATOM 3204 O O . ASN C 1 127 ? 67.475 15.801 27.018 1.000 34.540 127 ASN C O 1
ATOM 3209 N N . ILE C 1 128 ? 66.995 17.926 27.597 1.000 31.760 128 ILE C N 1
ATOM 3210 C CA . ILE C 1 128 ? 67.219 18.527 26.295 1.000 33.380 128 ILE C CA 1
ATOM 3211 C C . ILE C 1 128 ? 68.476 19.386 26.399 1.000 40.470 128 ILE C C 1
ATOM 3212 O O . ILE C 1 128 ? 68.926 19.754 27.485 1.000 33.130 128 ILE C O 1
ATOM 3217 N N . TYR C 1 129 ? 69.064 19.717 25.262 1.000 35.620 129 TYR C N 1
ATOM 3218 C CA . TYR C 1 129 ? 70.296 20.488 25.253 1.000 32.080 129 TYR C CA 1
ATOM 3219 C C . TYR C 1 129 ? 70.093 21.768 24.453 1.000 32.500 129 TYR C C 1
ATOM 3220 O O . TYR C 1 129 ? 69.590 21.724 23.327 1.000 35.190 129 TYR C O 1
ATOM 3229 N N . ALA C 1 130 ? 70.490 22.902 25.023 1.000 33.460 130 ALA C N 1
ATOM 3230 C CA . ALA C 1 130 ? 70.482 24.173 24.309 1.000 31.950 130 ALA C CA 1
ATOM 3231 C C . ALA C 1 130 ? 71.917 24.600 24.025 1.000 40.170 130 ALA C C 1
ATOM 3232 O O . ALA C 1 130 ? 72.768 24.557 24.919 1.000 41.490 130 ALA C O 1
ATOM 3234 N N . ASP C 1 131 ? 72.177 24.989 22.778 1.000 37.540 131 ASP C N 1
ATOM 3235 C CA . ASP C 1 131 ? 73.500 25.371 22.306 1.000 44.330 131 ASP C CA 1
ATOM 3236 C C . ASP C 1 131 ? 73.780 26.833 22.644 1.000 45.130 131 ASP C C 1
ATOM 3237 O O . ASP C 1 131 ? 72.923 27.547 23.178 1.000 46.320 131 ASP C O 1
ATOM 3242 N N . ASP C 1 132 ? 74.982 27.306 22.287 1.000 45.900 132 ASP C N 1
ATOM 3243 C CA . ASP C 1 132 ? 75.373 28.658 22.688 1.000 48.390 132 ASP C CA 1
ATOM 3244 C C . ASP C 1 132 ? 74.521 29.728 22.020 1.000 47.570 132 ASP C C 1
ATOM 3245 O O . ASP C 1 132 ? 74.487 30.865 22.498 1.000 53.180 132 ASP C O 1
ATOM 3250 N N . THR C 1 133 ? 73.827 29.405 20.936 1.000 39.280 133 THR C N 1
ATOM 3251 C CA . THR C 1 133 ? 72.918 30.382 20.356 1.000 42.330 133 THR C CA 1
ATOM 3252 C C . THR C 1 133 ? 71.534 30.335 20.991 1.000 39.010 133 THR C C 1
ATOM 3253 O O . THR C 1 133 ? 70.657 31.103 20.580 1.000 34.770 133 THR C O 1
ATOM 3257 N N . GLY C 1 134 ? 71.324 29.463 21.980 1.000 36.180 134 GLY C N 1
ATOM 3258 C CA . GLY C 1 134 ? 70.045 29.364 22.665 1.000 42.420 134 GLY C CA 1
ATOM 3259 C C . GLY C 1 134 ? 69.035 28.436 22.028 1.000 34.800 134 GLY C C 1
ATOM 3260 O O . GLY C 1 134 ? 67.858 28.467 22.416 1.000 38.620 134 GLY C O 1
ATOM 3261 N N . ILE C 1 135 ? 69.448 27.613 21.069 1.000 34.930 135 ILE C N 1
ATOM 3262 C CA . ILE C 1 135 ? 68.539 26.745 20.324 1.000 37.920 135 ILE C CA 1
ATOM 3263 C C . ILE C 1 135 ? 68.615 25.348 20.905 1.000 34.620 135 ILE C C 1
ATOM 3264 O O . ILE C 1 135 ? 69.712 24.821 21.125 1.000 34.130 135 ILE C O 1
ATOM 3269 N N . SER C 1 136 ? 67.453 24.747 21.145 1.000 31.580 136 SER C N 1
ATOM 3270 C CA . SER C 1 136 ? 67.358 23.334 21.470 1.000 37.040 136 SER C CA 1
ATOM 3271 C C . SER C 1 136 ? 66.522 22.614 20.418 1.000 31.890 136 SER C C 1
ATOM 3272 O O . SER C 1 136 ? 65.385 23.010 20.149 1.000 27.960 136 SER C O 1
ATOM 3275 N N . VAL C 1 137 ? 67.089 21.552 19.854 1.000 32.620 137 VAL C N 1
ATOM 3276 C CA . VAL C 1 137 ? 66.405 20.631 18.959 1.000 28.010 137 VAL C CA 1
ATOM 3277 C C . VAL C 1 137 ? 65.987 19.429 19.782 1.000 35.940 137 VAL C C 1
ATOM 3278 O O . VAL C 1 137 ? 66.831 18.750 20.379 1.000 33.590 137 VAL C O 1
ATOM 3282 N N . ILE C 1 138 ? 64.693 19.152 19.805 1.000 33.420 138 ILE C N 1
ATOM 3283 C CA . ILE C 1 138 ? 64.151 18.078 20.617 1.000 29.880 138 ILE C CA 1
ATOM 3284 C C . ILE C 1 138 ? 63.761 16.943 19.690 1.000 38.610 138 ILE C C 1
ATOM 3285 O O . ILE C 1 138 ? 63.022 17.149 18.718 1.000 25.320 138 ILE C O 1
ATOM 3290 N N . ASN C 1 139 ? 64.276 15.751 19.980 1.000 32.310 139 ASN C N 1
ATOM 3291 C CA . ASN C 1 139 ? 64.054 14.591 19.117 1.000 34.820 139 ASN C CA 1
ATOM 3292 C C . ASN C 1 139 ? 64.211 13.353 19.992 1.000 34.990 139 ASN C C 1
ATOM 3293 O O . ASN C 1 139 ? 65.335 12.947 20.283 1.000 36.100 139 ASN C O 1
ATOM 3298 N N . LEU C 1 140 ? 63.086 12.799 20.446 1.000 33.140 140 LEU C N 1
ATOM 3299 C CA . LEU C 1 140 ? 63.103 11.629 21.314 1.000 36.940 140 LEU C CA 1
ATOM 3300 C C . LEU C 1 140 ? 61.984 10.686 20.935 1.000 32.860 140 LEU C C 1
ATOM 3301 O O . LEU C 1 140 ? 61.004 11.069 20.288 1.000 26.710 140 LEU C O 1
ATOM 3306 N N . THR C 1 141 ? 62.121 9.462 21.430 1.000 31.610 141 THR C N 1
ATOM 3307 C CA . THR C 1 141 ? 61.076 8.453 21.382 1.000 38.770 141 THR C CA 1
ATOM 3308 C C . THR C 1 141 ? 60.866 7.989 22.812 1.000 34.210 141 THR C C 1
ATOM 3309 O O . THR C 1 141 ? 61.837 7.787 23.539 1.000 36.990 141 THR C O 1
ATOM 3313 N N . ASP C 1 142 ? 59.620 7.882 23.244 1.000 28.620 142 ASP C N 1
ATOM 3314 C CA . ASP C 1 142 ? 59.338 7.367 24.576 1.000 36.250 142 ASP C CA 1
ATOM 3315 C C . ASP C 1 142 ? 58.354 6.211 24.455 1.000 39.700 142 ASP C C 1
ATOM 3316 O O . ASP C 1 142 ? 57.489 6.217 23.576 1.000 35.710 142 ASP C O 1
ATOM 3321 N N . THR C 1 143 ? 58.500 5.200 25.321 1.000 32.340 143 THR C N 1
ATOM 3322 C CA . THR C 1 143 ? 57.541 4.096 25.338 1.000 31.480 143 THR C CA 1
ATOM 3323 C C . THR C 1 143 ? 56.766 4.027 26.641 1.000 35.700 143 THR C C 1
ATOM 3324 O O . THR C 1 143 ? 56.008 3.077 26.842 1.000 28.340 143 THR C O 1
ATOM 3328 N N . VAL C 1 144 ? 56.884 5.022 27.509 1.000 27.810 144 VAL C N 1
ATOM 3329 C CA . VAL C 1 144 ? 56.148 5.015 28.762 1.000 26.370 144 VAL C CA 1
ATOM 3330 C C . VAL C 1 144 ? 54.919 5.918 28.710 1.000 31.480 144 VAL C C 1
ATOM 3331 O O . VAL C 1 144 ? 53.830 5.510 29.105 1.000 29.670 144 VAL C O 1
ATOM 3335 N N . ILE C 1 145 ? 55.067 7.152 28.223 1.000 26.190 145 ILE C N 1
ATOM 3336 C CA . ILE C 1 145 ? 53.927 8.074 28.206 1.000 24.840 145 ILE C CA 1
ATOM 3337 C C . ILE C 1 145 ? 52.851 7.578 27.239 1.000 32.790 145 ILE C C 1
ATOM 3338 O O . ILE C 1 145 ? 53.101 6.781 26.323 1.000 27.420 145 ILE C O 1
ATOM 3343 N N . SER C 1 146 ? 51.631 8.070 27.434 1.000 22.420 146 SER C N 1
ATOM 3344 C CA . SER C 1 146 ? 50.538 7.712 26.541 1.000 26.780 146 SER C CA 1
ATOM 3345 C C . SER C 1 146 ? 49.761 8.948 26.122 1.000 23.500 146 SER C C 1
ATOM 3346 O O . SER C 1 146 ? 49.499 9.830 26.938 1.000 25.780 146 SER C O 1
ATOM 3349 N N . LEU C 1 147 ? 49.349 8.989 24.860 1.000 24.390 147 LEU C N 1
ATOM 3350 C CA . LEU C 1 147 ? 48.435 10.015 24.388 1.000 24.950 147 LEU C CA 1
ATOM 3351 C C . LEU C 1 147 ? 46.987 9.521 24.352 1.000 26.720 147 LEU C C 1
ATOM 3352 O O . LEU C 1 147 ? 46.100 10.231 23.858 1.000 27.450 147 LEU C O 1
ATOM 3357 N N . PHE C 1 148 ? 46.734 8.324 24.863 1.000 26.390 148 PHE C N 1
ATOM 3358 C CA . PHE C 1 148 ? 45.445 7.673 25.048 1.000 28.230 148 PHE C CA 1
ATOM 3359 C C . PHE C 1 148 ? 45.151 7.568 26.542 1.000 25.220 148 PHE C C 1
ATOM 3360 O O . PHE C 1 148 ? 46.080 7.502 27.352 1.000 27.570 148 PHE C O 1
ATOM 3368 N N . PRO C 1 149 ? 43.884 7.564 26.942 1.000 27.090 149 PRO C N 1
ATOM 3369 C CA . PRO C 1 149 ? 43.552 7.686 28.378 1.000 28.760 149 PRO C CA 1
ATOM 3370 C C . PRO C 1 149 ? 43.779 6.444 29.227 1.000 33.730 149 PRO C C 1
ATOM 3371 O O . PRO C 1 149 ? 42.928 6.052 30.029 1.000 34.870 149 PRO C O 1
ATOM 3375 N N . THR C 1 150 ? 44.942 5.845 29.091 1.000 30.750 150 THR C N 1
ATOM 3376 C CA . THR C 1 150 ? 45.408 4.811 29.998 1.000 32.050 150 THR C CA 1
ATOM 3377 C C . THR C 1 150 ? 45.970 5.498 31.240 1.000 30.130 150 THR C C 1
ATOM 3378 O O . THR C 1 150 ? 46.012 6.727 31.308 1.000 31.890 150 THR C O 1
ATOM 3382 N N A PRO C 1 151 ? 46.414 4.733 32.244 0.420 29.590 151 PRO C N 1
ATOM 3383 N N B PRO C 1 151 ? 46.423 4.732 32.240 0.580 29.580 151 PRO C N 1
ATOM 3384 C CA A PRO C 1 151 ? 47.050 5.365 33.408 0.420 28.790 151 PRO C CA 1
ATOM 3385 C CA B PRO C 1 151 ? 47.054 5.362 33.406 0.580 28.770 151 PRO C CA 1
ATOM 3386 C C A PRO C 1 151 ? 48.285 6.180 33.075 0.420 27.490 151 PRO C C 1
ATOM 3387 C C B PRO C 1 151 ? 48.286 6.178 33.075 0.580 27.470 151 PRO C C 1
ATOM 3388 O O A PRO C 1 151 ? 48.697 6.998 33.903 0.420 27.530 151 PRO C O 1
ATOM 3389 O O B PRO C 1 151 ? 48.702 6.987 33.909 0.580 27.500 151 PRO C O 1
ATOM 3396 N N . ALA C 1 152 ? 48.898 5.984 31.909 1.000 26.910 152 ALA C N 1
ATOM 3397 C CA . ALA C 1 152 ? 50.092 6.734 31.540 1.000 29.710 152 ALA C CA 1
ATOM 3398 C C . ALA C 1 152 ? 49.774 8.011 30.751 1.000 23.390 152 ALA C C 1
ATOM 3399 O O . ALA C 1 152 ? 50.702 8.655 30.247 1.000 24.670 152 ALA C O 1
ATOM 3401 N N . PHE C 1 153 ? 48.493 8.375 30.649 1.000 25.550 153 PHE C N 1
ATOM 3402 C CA . PHE C 1 153 ? 48.015 9.545 29.897 1.000 23.040 153 PHE C CA 1
ATOM 3403 C C . PHE C 1 153 ? 48.727 10.837 30.305 1.000 22.800 153 PHE C C 1
ATOM 3404 O O . PHE C 1 153 ? 48.755 11.176 31.490 1.000 25.510 153 PHE C O 1
ATOM 3412 N N . VAL C 1 154 ? 49.246 11.594 29.326 1.000 21.190 154 VAL C N 1
ATOM 3413 C CA . VAL C 1 154 ? 49.936 12.861 29.615 1.000 27.980 154 VAL C CA 1
ATOM 3414 C C . VAL C 1 154 ? 49.191 14.093 29.122 1.000 25.540 154 VAL C C 1
ATOM 3415 O O . VAL C 1 154 ? 49.655 15.213 29.372 1.000 23.490 154 VAL C O 1
ATOM 3419 N N . ILE C 1 155 ? 48.070 13.946 28.429 1.000 25.530 155 ILE C N 1
ATOM 3420 C CA . ILE C 1 155 ? 47.394 15.146 27.960 1.000 31.100 155 ILE C CA 1
ATOM 3421 C C . ILE C 1 155 ? 46.747 15.853 29.148 1.000 28.840 155 ILE C C 1
ATOM 3422 O O . ILE C 1 155 ? 46.350 15.225 30.133 1.000 25.280 155 ILE C O 1
ATOM 3427 N N . GLY C 1 156 ? 46.731 17.180 29.099 1.000 24.830 156 GLY C N 1
ATOM 3428 C CA . GLY C 1 156 ? 46.196 17.960 30.187 1.000 27.250 156 GLY C CA 1
ATOM 3429 C C . GLY C 1 156 ? 47.151 18.185 31.332 1.000 28.660 156 GLY C C 1
ATOM 3430 O O . GLY C 1 156 ? 46.720 18.654 32.383 1.000 30.520 156 GLY C O 1
ATOM 3431 N N . ARG C 1 157 ? 48.431 17.871 31.159 1.000 24.440 157 ARG C N 1
ATOM 3432 C CA . ARG C 1 157 ? 49.471 18.106 32.147 1.000 25.430 157 ARG C CA 1
ATOM 3433 C C . ARG C 1 157 ? 50.497 19.075 31.581 1.000 27.530 157 ARG C C 1
ATOM 3434 O O . ARG C 1 157 ? 50.648 19.204 30.364 1.000 26.650 157 ARG C O 1
ATOM 3442 N N . ILE C 1 158 ? 51.223 19.733 32.473 1.000 21.870 158 ILE C N 1
ATOM 3443 C CA . ILE C 1 158 ? 52.221 20.729 32.081 1.000 27.070 158 ILE C CA 1
ATOM 3444 C C . ILE C 1 158 ? 53.539 20.036 31.765 1.000 27.350 158 ILE C C 1
ATOM 3445 O O . ILE C 1 158 ? 54.051 19.258 32.577 1.000 31.210 158 ILE C O 1
ATOM 3450 N N . LEU C 1 159 ? 54.096 20.333 30.599 1.000 23.630 159 LEU C N 1
ATOM 3451 C CA . LEU C 1 159 ? 55.478 19.977 30.279 1.000 27.050 159 LEU C CA 1
ATOM 3452 C C . LEU C 1 159 ? 56.397 21.094 30.766 1.000 30.420 159 LEU C C 1
ATOM 3453 O O . LEU C 1 159 ? 56.158 22.268 30.464 1.000 27.470 159 LEU C O 1
ATOM 3458 N N . VAL C 1 160 ? 57.456 20.731 31.496 1.000 29.980 160 VAL C N 1
ATOM 3459 C CA . VAL C 1 160 ? 58.318 21.688 32.181 1.000 25.810 160 VAL C CA 1
ATOM 3460 C C . VAL C 1 160 ? 59.725 21.651 31.595 1.000 26.820 160 VAL C C 1
ATOM 3461 O O . VAL C 1 160 ? 60.289 20.574 31.380 1.000 27.100 160 VAL C O 1
ATOM 3465 N N . ILE C 1 161 ? 60.307 22.830 31.368 1.000 25.580 161 ILE C N 1
ATOM 3466 C CA . ILE C 1 161 ? 61.727 22.958 31.040 1.000 28.010 161 ILE C CA 1
ATOM 3467 C C . ILE C 1 161 ? 62.423 23.552 32.264 1.000 26.920 161 ILE C C 1
ATOM 3468 O O . ILE C 1 161 ? 62.095 24.664 32.695 1.000 32.180 161 ILE C O 1
ATOM 3473 N N . HIS C 1 162 ? 63.369 22.817 32.830 1.000 27.320 162 HIS C N 1
ATOM 3474 C CA . HIS C 1 162 ? 63.968 23.203 34.094 1.000 30.580 162 HIS C CA 1
ATOM 3475 C C . HIS C 1 162 ? 65.196 24.097 33.905 1.000 37.010 162 HIS C C 1
ATOM 3476 O O . HIS C 1 162 ? 65.827 24.120 32.845 1.000 30.140 162 HIS C O 1
ATOM 3483 N N . THR C 1 163 ? 65.532 24.817 34.983 1.000 35.310 163 THR C N 1
ATOM 3484 C CA . THR C 1 163 ? 66.662 25.748 34.982 1.000 32.990 163 THR C CA 1
ATOM 3485 C C . THR C 1 163 ? 67.974 25.032 34.692 1.000 35.910 163 THR C C 1
ATOM 3486 O O . THR C 1 163 ? 68.795 25.523 33.912 1.000 35.770 163 THR C O 1
ATOM 3490 N N . THR C 1 164 ? 68.196 23.868 35.295 1.000 34.160 164 THR C N 1
ATOM 3491 C CA . THR C 1 164 ? 69.422 23.154 34.968 1.000 37.380 164 THR C CA 1
ATOM 3492 C C . THR C 1 164 ? 69.144 21.674 34.700 1.000 41.460 164 THR C C 1
ATOM 3493 O O . THR C 1 164 ? 67.992 21.270 34.523 1.000 37.210 164 THR C O 1
ATOM 3497 N N . TYR C 1 165 ? 70.188 20.861 34.654 1.000 33.060 165 TYR C N 1
ATOM 3498 C CA . TYR C 1 165 ? 70.053 19.514 34.146 1.000 35.690 165 TYR C CA 1
ATOM 3499 C C . TYR C 1 165 ? 69.427 18.581 35.170 1.000 37.330 165 TYR C C 1
ATOM 3500 O O . TYR C 1 165 ? 69.587 18.734 36.381 1.000 34.280 165 TYR C O 1
ATOM 3509 N N . ASP C 1 166 ? 68.692 17.617 34.653 1.000 33.720 166 ASP C N 1
ATOM 3510 C CA . ASP C 1 166 ? 68.209 16.492 35.433 1.000 32.470 166 ASP C CA 1
ATOM 3511 C C . ASP C 1 166 ? 69.382 15.568 35.745 1.000 40.170 166 ASP C C 1
ATOM 3512 O O . ASP C 1 166 ? 70.038 15.073 34.823 1.000 33.970 166 ASP C O 1
ATOM 3517 N N . ASP C 1 167 ? 69.667 15.324 37.029 1.000 37.740 167 ASP C N 1
ATOM 3518 C CA . ASP C 1 167 ? 70.753 14.382 37.297 1.000 39.960 167 ASP C CA 1
ATOM 3519 C C . ASP C 1 167 ? 70.327 12.923 37.168 1.000 41.940 167 ASP C C 1
ATOM 3520 O O . ASP C 1 167 ? 71.129 12.044 37.484 1.000 39.590 167 ASP C O 1
ATOM 3525 N N . LEU C 1 168 ? 69.098 12.653 36.712 1.000 36.210 168 LEU C N 1
ATOM 3526 C CA . LEU C 1 168 ? 68.647 11.310 36.365 1.000 37.780 168 LEU C CA 1
ATOM 3527 C C . LEU C 1 168 ? 68.586 10.386 37.578 1.000 38.410 168 LEU C C 1
ATOM 3528 O O . LEU C 1 168 ? 68.684 9.166 37.441 1.000 37.890 168 LEU C O 1
ATOM 3533 N N . GLY C 1 169 ? 68.397 10.954 38.765 1.000 42.710 169 GLY C N 1
ATOM 3534 C CA . GLY C 1 169 ? 68.362 10.165 39.978 1.000 43.140 169 GLY C CA 1
ATOM 3535 C C . GLY C 1 169 ? 69.709 9.684 40.470 1.000 42.720 169 GLY C C 1
ATOM 3536 O O . GLY C 1 169 ? 69.759 8.842 41.365 1.000 45.210 169 GLY C O 1
ATOM 3537 N N . ARG C 1 170 ? 70.806 10.186 39.92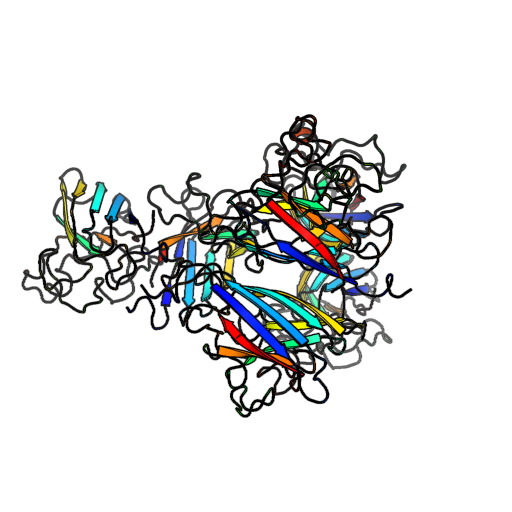0 1.000 44.420 170 ARG C N 1
ATOM 3538 C CA . ARG C 1 170 ? 72.124 9.688 40.283 1.000 43.810 170 ARG C CA 1
ATOM 3539 C C . ARG C 1 170 ? 72.978 10.750 40.963 1.000 49.450 170 ARG C C 1
ATOM 3540 O O . ARG C 1 170 ? 74.172 10.519 41.181 1.000 51.460 170 ARG C O 1
ATOM 3548 N N . GLY C 1 171 ? 72.404 11.902 41.314 1.000 46.220 171 GLY C N 1
ATOM 3549 C CA . GLY C 1 171 ? 73.223 13.020 41.749 1.000 51.590 171 GLY C CA 1
ATOM 3550 C C . GLY C 1 171 ? 73.660 13.016 43.201 1.000 57.160 171 GLY C C 1
ATOM 3551 O O . GLY C 1 171 ? 74.433 13.893 43.599 1.000 65.920 171 GLY C O 1
ATOM 3552 N N . GLY C 1 172 ? 73.203 12.063 44.007 1.000 48.980 172 GLY C N 1
ATOM 3553 C CA . GLY C 1 172 ? 73.525 12.063 45.417 1.000 57.480 172 GLY C CA 1
ATOM 3554 C C . GLY C 1 172 ? 72.827 13.121 46.243 1.000 66.040 172 GLY C C 1
ATOM 3555 O O . GLY C 1 172 ? 72.965 13.109 47.474 1.000 63.260 172 GLY C O 1
ATOM 3556 N N . SER C 1 173 ? 72.091 14.037 45.617 1.000 61.670 173 SER C N 1
ATOM 3557 C CA . SER C 1 173 ? 71.324 15.029 46.347 1.000 51.200 173 SER C CA 1
ATOM 3558 C C . SER C 1 173 ? 70.108 14.380 47.006 1.000 56.780 173 SER C C 1
ATOM 3559 O O . SER C 1 173 ? 69.675 13.297 46.601 1.000 56.680 173 SER C O 1
ATOM 3562 N N . PRO C 1 174 ? 69.542 15.022 48.035 1.000 62.100 174 PRO C N 1
ATOM 3563 C CA . PRO C 1 174 ? 68.314 14.484 48.652 1.000 58.940 174 PRO C CA 1
ATOM 3564 C C . PRO C 1 174 ? 67.095 14.497 47.736 1.000 51.520 174 PRO C C 1
ATOM 3565 O O . PRO C 1 174 ? 66.148 13.743 47.983 1.000 52.550 174 PRO C O 1
ATOM 3569 N N . VAL C 1 175 ? 67.063 15.329 46.701 1.000 51.900 175 VAL C N 1
ATOM 3570 C CA . VAL C 1 175 ? 65.932 15.342 45.790 1.000 46.720 175 VAL C CA 1
ATOM 3571 C C . VAL C 1 175 ? 66.293 14.746 44.442 1.000 45.640 175 VAL C C 1
ATOM 3572 O O . VAL C 1 175 ? 65.501 14.838 43.498 1.000 42.640 175 VAL C O 1
ATOM 3576 N N A SER C 1 176 ? 67.483 14.150 44.314 0.660 41.630 176 SER C N 1
ATOM 3577 N N B SER C 1 176 ? 67.469 14.124 44.333 0.340 41.750 176 SER C N 1
ATOM 3578 C CA A SER C 1 176 ? 67.831 13.465 43.071 0.660 41.890 176 SER C CA 1
ATOM 3579 C CA B SER C 1 176 ? 67.852 13.464 43.091 0.340 41.940 176 SER C CA 1
ATOM 3580 C C A SER C 1 176 ? 66.784 12.413 42.722 0.660 44.940 176 SER C C 1
ATOM 3581 C C B SER C 1 176 ? 66.855 12.369 42.720 0.340 44.770 176 SER C C 1
ATOM 3582 O O A SER C 1 176 ? 66.318 12.336 41.577 0.660 38.230 176 SER C O 1
ATOM 3583 O O B SER C 1 176 ? 66.490 12.224 41.547 0.340 38.620 176 SER C O 1
ATOM 3588 N N . LYS C 1 177 ? 66.293 11.652 43.561 1.000 39.890 177 LYS C N 1
ATOM 3589 C CA . LYS C 1 177 ? 65.359 10.506 43.436 1.000 32.760 177 LYS C CA 1
ATOM 3590 C C . LYS C 1 177 ? 63.911 11.007 43.466 1.000 42.740 177 LYS C C 1
ATOM 3591 O O . LYS C 1 177 ? 63.001 10.189 43.283 1.000 34.360 177 LYS C O 1
ATOM 3597 N N . VAL C 1 178 ? 63.724 12.308 43.669 1.000 37.470 178 VAL C N 1
ATOM 3598 C CA . VAL C 1 178 ? 62.360 12.901 43.648 1.000 40.680 178 VAL C CA 1
ATOM 3599 C C . VAL C 1 178 ? 62.134 13.626 42.319 1.000 37.570 178 VAL C C 1
ATOM 3600 O O . VAL C 1 178 ? 61.061 13.442 41.749 1.000 35.710 178 VAL C O 1
ATOM 3604 N N . ASN C 1 179 ? 63.121 14.377 41.831 1.000 32.140 179 ASN C N 1
ATOM 3605 C CA . ASN C 1 179 ? 62.908 15.209 40.618 1.000 29.770 179 ASN C CA 1
ATOM 3606 C C . ASN C 1 179 ? 64.215 15.475 39.855 1.000 34.100 179 ASN C C 1
ATOM 3607 O O . ASN C 1 179 ? 64.183 16.282 38.930 1.000 32.230 179 ASN C O 1
ATOM 3612 N N . GLY C 1 180 ? 65.312 14.830 40.241 1.000 36.020 180 GLY C N 1
ATOM 3613 C CA . GLY C 1 180 ? 66.599 14.993 39.542 1.000 34.200 180 GLY C CA 1
ATOM 3614 C C . GLY C 1 180 ? 67.337 16.270 39.886 1.000 33.620 180 GLY C C 1
ATOM 3615 O O . GLY C 1 180 ? 68.364 16.523 39.268 1.000 39.740 180 GLY C O 1
ATOM 3616 N N . ASN C 1 181 ? 66.802 17.077 40.794 1.000 37.060 181 ASN C N 1
ATOM 3617 C CA . ASN C 1 181 ? 67.521 18.264 41.250 1.000 39.660 181 ASN C CA 1
ATOM 3618 C C . ASN C 1 181 ? 67.795 19.241 40.107 1.000 42.380 181 ASN C C 1
ATOM 3619 O O . ASN C 1 181 ? 68.857 19.865 40.039 1.000 43.440 181 ASN C O 1
ATOM 3624 N N . ALA C 1 182 ? 66.838 19.373 39.194 1.000 36.420 182 ALA C N 1
ATOM 3625 C CA . ALA C 1 182 ? 66.994 20.263 38.050 1.000 35.100 182 ALA C CA 1
ATOM 3626 C C . ALA C 1 182 ? 66.604 21.714 38.348 1.000 39.740 182 ALA C C 1
ATOM 3627 O O . ALA C 1 182 ? 66.551 22.525 37.421 1.000 37.650 182 ALA C O 1
ATOM 3629 N N . GLY C 1 183 ? 66.283 22.060 39.588 1.000 33.580 183 GLY C N 1
ATOM 3630 C CA . GLY C 1 183 ? 66.090 23.461 39.908 1.000 32.250 183 GLY C CA 1
ATOM 3631 C C . GLY C 1 183 ? 64.698 23.965 39.570 1.000 39.310 183 GLY C C 1
ATOM 3632 O O . GLY C 1 183 ? 63.717 23.219 39.535 1.000 35.670 183 GLY C O 1
ATOM 3633 N N . GLY C 1 184 ? 64.626 25.258 39.304 1.000 39.340 184 GLY C N 1
ATOM 3634 C CA . GLY C 1 184 ? 63.362 25.908 39.043 1.000 38.450 184 GLY C CA 1
ATOM 3635 C C . GLY C 1 184 ? 62.874 25.650 37.634 1.000 38.560 184 GLY C C 1
ATOM 3636 O O . GLY C 1 184 ? 63.337 24.752 36.923 1.000 33.500 184 GLY C O 1
ATOM 3637 N N . ARG C 1 185 ? 61.933 26.477 37.221 1.000 35.030 185 ARG C N 1
ATOM 3638 C CA . ARG C 1 185 ? 61.286 26.325 35.933 1.000 37.440 185 ARG C CA 1
ATOM 3639 C C . ARG C 1 185 ? 61.690 27.497 35.056 1.000 39.670 185 ARG C C 1
ATOM 3640 O O . ARG C 1 185 ? 61.704 28.640 35.517 1.000 45.240 185 ARG C O 1
ATOM 3648 N N . LEU C 1 186 ? 62.040 27.209 33.802 1.000 35.930 186 LEU C N 1
ATOM 3649 C CA . LEU C 1 186 ? 62.321 28.248 32.816 1.000 37.080 186 LEU C CA 1
ATOM 3650 C C . LEU C 1 186 ? 61.124 28.534 31.931 1.000 33.940 186 LEU C C 1
ATOM 3651 O O . LEU C 1 186 ? 60.801 29.701 31.690 1.000 36.970 186 LEU C O 1
ATOM 3656 N N . ALA C 1 187 ? 60.446 27.487 31.456 1.000 31.260 187 ALA C N 1
ATOM 3657 C CA . ALA C 1 187 ? 59.308 27.649 30.563 1.000 38.050 187 ALA C CA 1
ATOM 3658 C C . ALA C 1 187 ? 58.427 26.419 30.687 1.000 32.670 187 ALA C C 1
ATOM 3659 O O . ALA C 1 187 ? 58.872 25.368 31.157 1.000 30.630 187 ALA C O 1
ATOM 3661 N N . CYS C 1 188 ? 57.170 26.546 30.262 1.000 33.740 188 CYS C N 1
ATOM 3662 C CA . CYS C 1 188 ? 56.329 25.357 30.269 1.000 33.120 188 CYS C CA 1
ATOM 3663 C C . CYS C 1 188 ? 55.163 25.533 29.309 1.000 36.400 188 CYS C C 1
ATOM 3664 O O . CYS C 1 188 ? 54.997 26.577 28.673 1.000 28.100 188 CYS C O 1
ATOM 3667 N N . GLY C 1 189 ? 54.359 24.476 29.201 1.000 34.030 189 GLY C N 1
ATOM 3668 C CA . GLY C 1 189 ? 53.146 24.502 28.410 1.000 25.660 189 GLY C CA 1
ATOM 3669 C C . GLY C 1 189 ? 52.323 23.243 28.601 1.000 27.590 189 GLY C C 1
ATOM 3670 O O . GLY C 1 189 ? 52.855 22.179 28.946 1.000 28.030 189 GLY C O 1
ATOM 3671 N N . ILE C 1 190 ? 51.024 23.358 28.372 1.000 24.290 190 ILE C N 1
ATOM 3672 C CA . ILE C 1 190 ? 50.107 22.236 28.542 1.000 35.310 190 ILE C CA 1
ATOM 3673 C C . ILE C 1 190 ? 50.173 21.335 27.318 1.000 32.500 190 ILE C C 1
ATOM 3674 O O . ILE C 1 190 ? 50.098 21.815 26.179 1.000 27.960 190 ILE C O 1
ATOM 3679 N N . ILE C 1 191 ? 50.310 20.028 27.551 1.000 25.290 191 ILE C N 1
ATOM 3680 C CA . ILE C 1 191 ? 50.163 19.039 26.488 1.000 26.550 191 ILE C CA 1
ATOM 3681 C C . ILE C 1 191 ? 48.687 18.886 26.161 1.000 26.150 191 ILE C C 1
ATOM 3682 O O . ILE C 1 191 ? 47.872 18.525 27.019 1.000 25.540 191 ILE C O 1
ATOM 3687 N N . SER C 1 192 ? 48.331 19.172 24.918 1.000 23.080 192 SER C N 1
ATOM 3688 C CA . SER C 1 192 ? 46.935 19.207 24.538 1.000 24.080 192 SER C CA 1
ATOM 3689 C C . SER C 1 192 ? 46.797 18.602 23.155 1.000 25.140 192 SER C C 1
ATOM 3690 O O . SER C 1 192 ? 47.785 18.405 22.437 1.000 26.760 192 SER C O 1
ATOM 3693 N N . TYR C 1 193 ? 45.550 18.311 22.788 1.000 22.900 193 TYR C N 1
ATOM 3694 C CA . TYR C 1 193 ? 45.272 17.660 21.517 1.000 23.820 193 TYR C CA 1
ATOM 3695 C C . TYR C 1 193 ? 45.493 18.630 20.368 1.000 32.270 193 TYR C C 1
ATOM 3696 O O . TYR C 1 193 ? 45.224 19.825 20.485 1.000 30.940 193 TYR C O 1
ATOM 3705 N N . VAL C 1 194 ? 45.984 18.112 19.250 1.000 31.930 194 VAL C N 1
ATOM 3706 C CA . VAL C 1 194 ? 46.102 18.928 18.056 1.000 34.740 194 VAL C CA 1
ATOM 3707 C C . VAL C 1 194 ? 44.719 19.204 17.465 1.000 49.660 194 VAL C C 1
ATOM 3708 O O . VAL C 1 194 ? 43.767 18.424 17.613 1.000 51.510 194 VAL C O 1
ATOM 3713 N N . ASN D 1 31 ? 82.813 34.794 10.908 1.000 51.770 31 ASN D N 1
ATOM 3714 C CA . ASN D 1 31 ? 81.534 34.705 10.222 1.000 43.530 31 ASN D CA 1
ATOM 3715 C C . ASN D 1 31 ? 80.634 33.695 10.938 1.000 40.440 31 ASN D C 1
ATOM 3716 O O . ASN D 1 31 ? 80.889 32.501 10.890 1.000 38.420 31 ASN D O 1
ATOM 3721 N N . TYR D 1 32 ? 79.563 34.182 11.569 1.000 35.420 32 TYR D N 1
ATOM 3722 C CA . TYR D 1 32 ? 78.745 33.322 12.414 1.000 41.050 32 TYR D CA 1
ATOM 3723 C C . TYR D 1 32 ? 78.069 32.196 11.644 1.000 43.040 32 TYR D C 1
ATOM 3724 O O . TYR D 1 32 ? 77.721 31.180 12.258 1.000 38.590 32 TYR D O 1
ATOM 3733 N N . LEU D 1 33 ? 77.897 32.334 10.319 1.000 37.590 33 LEU D N 1
ATOM 3734 C CA . LEU D 1 33 ? 77.301 31.260 9.523 1.000 35.140 33 LEU D CA 1
ATOM 3735 C C . LEU D 1 33 ? 78.160 30.009 9.506 1.000 38.340 33 LEU D C 1
ATOM 3736 O O . LEU D 1 33 ? 77.659 28.941 9.133 1.000 37.900 33 LEU D O 1
ATOM 3741 N N . PHE D 1 34 ? 79.446 30.119 9.863 1.000 33.080 34 PHE D N 1
ATOM 3742 C CA . PHE D 1 34 ? 80.363 28.982 9.913 1.000 37.510 34 PHE D CA 1
ATOM 3743 C C . PHE D 1 34 ? 80.651 28.503 11.335 1.000 36.610 34 PHE D C 1
ATOM 3744 O O . PHE D 1 34 ? 81.574 27.709 11.527 1.000 39.080 34 PHE D O 1
ATOM 3752 N N . ARG D 1 35 ? 79.890 28.957 12.328 1.000 38.620 35 ARG D N 1
ATOM 3753 C CA . ARG D 1 35 ? 80.213 28.762 13.737 1.000 48.140 35 ARG D CA 1
ATOM 3754 C C . ARG D 1 35 ? 79.241 27.787 14.394 1.000 54.930 35 ARG D C 1
ATOM 3755 O O . ARG D 1 35 ? 78.119 27.598 13.924 1.000 40.300 35 ARG D O 1
ATOM 3763 N N . GLY D 1 36 ? 79.700 27.177 15.504 1.000 78.470 36 GLY D N 1
ATOM 3764 C CA . GLY D 1 36 ? 78.863 26.461 16.453 1.000 40.700 36 GLY D CA 1
ATOM 3765 C C . GLY D 1 36 ? 78.089 25.375 15.766 1.000 51.290 36 GLY D C 1
ATOM 3766 O O . GLY D 1 36 ? 78.415 24.986 14.633 1.000 47.680 36 GLY D O 1
ATOM 3767 N N . PRO D 1 37 ? 77.050 24.862 16.427 1.000 40.360 37 PRO D N 1
ATOM 3768 C CA . PRO D 1 37 ? 76.095 23.989 15.738 1.000 29.800 37 PRO D CA 1
ATOM 3769 C C . PRO D 1 37 ? 75.129 24.819 14.913 1.000 39.250 37 PRO D C 1
ATOM 3770 O O . PRO D 1 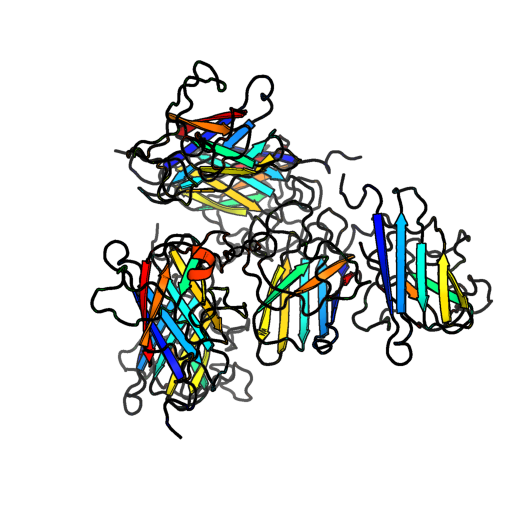37 ? 74.732 25.921 15.302 1.000 33.940 37 PRO D O 1
ATOM 3774 N N . VAL D 1 38 ? 74.747 24.271 13.760 1.000 28.050 38 VAL D N 1
ATOM 3775 C CA . VAL D 1 38 ? 73.761 24.895 12.890 1.000 30.950 38 VAL D CA 1
ATOM 3776 C C . VAL D 1 38 ? 72.493 24.052 12.903 1.000 33.700 38 VAL D C 1
ATOM 3777 O O . VAL D 1 38 ? 72.549 22.819 12.823 1.000 32.490 38 VAL D O 1
ATOM 3781 N N . THR D 1 39 ? 71.350 24.720 12.987 1.000 30.920 39 THR D N 1
ATOM 3782 C CA . THR D 1 39 ? 70.055 24.058 12.999 1.000 28.340 39 THR D CA 1
ATOM 3783 C C . THR D 1 39 ? 69.214 24.636 11.880 1.000 35.240 39 THR D C 1
ATOM 3784 O O . THR D 1 39 ? 69.096 25.862 11.753 1.000 30.960 39 THR D O 1
ATOM 3788 N N . ALA D 1 40 ? 68.630 23.763 11.077 1.000 26.280 40 ALA D N 1
ATOM 3789 C CA . ALA D 1 40 ? 67.746 24.183 10.001 1.000 25.220 40 ALA D CA 1
ATOM 3790 C C . ALA D 1 40 ? 66.437 23.401 10.090 1.000 32.400 40 ALA D C 1
ATOM 3791 O O . ALA D 1 40 ? 66.335 22.404 10.806 1.000 27.060 40 ALA D O 1
ATOM 3793 N N . VAL D 1 41 ? 65.430 23.854 9.338 1.000 25.490 41 VAL D N 1
ATOM 3794 C CA . VAL D 1 41 ? 64.128 23.202 9.291 1.000 31.730 41 VAL D CA 1
ATOM 3795 C C . VAL D 1 41 ? 63.568 23.250 7.874 1.000 36.610 41 VAL D C 1
ATOM 3796 O O . VAL D 1 41 ? 63.947 24.087 7.048 1.000 33.330 41 VAL D O 1
ATOM 3800 N N . ALA D 1 42 ? 62.635 22.340 7.612 1.000 28.370 42 ALA D N 1
ATOM 3801 C CA . ALA D 1 42 ? 61.828 22.379 6.402 1.000 28.820 42 ALA D CA 1
ATOM 3802 C C . ALA D 1 42 ? 60.380 22.131 6.780 1.000 36.520 42 ALA D C 1
ATOM 3803 O O . ALA D 1 42 ? 60.075 21.179 7.508 1.000 33.450 42 ALA D O 1
ATOM 3805 N N . ALA D 1 43 ? 59.505 23.004 6.298 1.000 35.290 43 ALA D N 1
ATOM 3806 C CA . ALA D 1 43 ? 58.058 22.856 6.413 1.000 29.230 43 ALA D CA 1
ATOM 3807 C C . ALA D 1 43 ? 57.583 22.173 5.139 1.000 32.890 43 ALA D C 1
ATOM 3808 O O . ALA D 1 43 ? 57.687 22.744 4.049 1.000 32.110 43 ALA D O 1
ATOM 3810 N N . ILE D 1 44 ? 57.092 20.949 5.267 1.000 29.210 44 ILE D N 1
ATOM 3811 C CA . ILE D 1 44 ? 56.778 20.108 4.119 1.000 35.400 44 ILE D CA 1
ATOM 3812 C C . ILE D 1 44 ? 55.291 20.207 3.822 1.000 34.540 44 ILE D C 1
ATOM 3813 O O . ILE D 1 44 ? 54.461 20.065 4.726 1.000 33.450 44 ILE D O 1
ATOM 3818 N N . ALA D 1 45 ? 54.944 20.456 2.564 1.000 36.590 45 ALA D N 1
ATOM 3819 C CA . ALA D 1 45 ? 53.531 20.552 2.227 1.000 38.900 45 ALA D CA 1
ATOM 3820 C C . ALA D 1 45 ? 53.297 20.111 0.793 1.000 40.240 45 ALA D C 1
ATOM 3821 O O . ALA D 1 45 ? 54.097 20.403 -0.096 1.000 31.080 45 ALA D O 1
ATOM 3823 N N . GLY D 1 46 ? 52.201 19.388 0.587 1.000 39.310 46 GLY D N 1
ATOM 3824 C CA . GLY D 1 46 ? 51.659 19.212 -0.738 1.000 39.730 46 GLY D CA 1
ATOM 3825 C C . GLY D 1 46 ? 50.622 20.281 -1.044 1.000 44.280 46 GLY D C 1
ATOM 3826 O O . GLY D 1 46 ? 50.211 21.045 -0.176 1.000 43.130 46 GLY D O 1
ATOM 3827 N N . GLU D 1 47 ? 50.197 20.325 -2.305 1.000 44.460 47 GLU D N 1
ATOM 3828 C CA . GLU D 1 47 ? 49.154 21.246 -2.737 1.000 52.170 47 GLU D CA 1
ATOM 3829 C C . GLU D 1 47 ? 48.141 20.488 -3.593 1.000 49.020 47 GLU D C 1
ATOM 3830 O O . GLU D 1 47 ? 48.377 19.350 -4.008 1.000 50.270 47 GLU D O 1
ATOM 3836 N N . GLY D 1 48 ? 46.989 21.114 -3.820 1.000 51.720 48 GLY D N 1
ATOM 3837 C CA . GLY D 1 48 ? 45.970 20.532 -4.689 1.000 48.190 48 GLY D CA 1
ATOM 3838 C C . GLY D 1 48 ? 45.449 19.193 -4.188 1.000 49.410 48 GLY D C 1
ATOM 3839 O O . GLY D 1 48 ? 44.949 19.069 -3.062 1.000 56.000 48 GLY D O 1
ATOM 3840 N N . GLU D 1 49 ? 45.562 18.168 -5.037 1.000 42.180 49 GLU D N 1
ATOM 3841 C CA . GLU D 1 49 ? 45.082 16.837 -4.677 1.000 54.640 49 GLU D CA 1
ATOM 3842 C C . GLU D 1 49 ? 45.858 16.260 -3.493 1.000 64.280 49 GLU D C 1
ATOM 3843 O O . GLU D 1 49 ? 45.319 15.446 -2.730 1.000 56.940 49 GLU D O 1
ATOM 3849 N N . HIS D 1 50 ? 47.111 16.688 -3.309 1.000 56.890 50 HIS D N 1
ATOM 3850 C CA . HIS D 1 50 ? 47.959 16.251 -2.207 1.000 51.700 50 HIS D CA 1
ATOM 3851 C C . HIS D 1 50 ? 48.044 17.288 -1.088 1.000 46.850 50 HIS D C 1
ATOM 3852 O O . HIS D 1 50 ? 49.004 17.276 -0.309 1.000 41.170 50 HIS D O 1
ATOM 3859 N N . ALA D 1 51 ? 47.064 18.192 -0.997 1.000 44.620 51 ALA D N 1
ATOM 3860 C CA . ALA D 1 51 ? 47.082 19.223 0.036 1.000 45.730 51 ALA D CA 1
ATOM 3861 C C . ALA D 1 51 ? 47.129 18.644 1.446 1.000 45.990 51 ALA D C 1
ATOM 3862 O O . ALA D 1 51 ? 47.541 19.345 2.377 1.000 45.530 51 ALA D O 1
ATOM 3864 N N . GLY D 1 52 ? 46.723 17.384 1.624 1.000 45.990 52 GLY D N 1
ATOM 3865 C CA . GLY D 1 52 ? 46.747 16.746 2.928 1.000 43.680 52 GLY D CA 1
ATOM 3866 C C . GLY D 1 52 ? 48.115 16.318 3.408 1.000 44.820 52 GLY D C 1
ATOM 3867 O O . GLY D 1 52 ? 48.249 15.919 4.567 1.000 44.700 52 GLY D O 1
ATOM 3868 N N . ILE D 1 53 ? 49.136 16.404 2.558 1.000 42.270 53 ILE D N 1
ATOM 3869 C CA . ILE D 1 53 ? 50.497 16.061 2.966 1.000 41.700 53 ILE D CA 1
ATOM 3870 C C . ILE D 1 53 ? 51.103 17.254 3.688 1.000 40.830 53 ILE D C 1
ATOM 3871 O O . ILE D 1 53 ? 51.352 18.299 3.078 1.000 41.210 53 ILE D O 1
ATOM 3876 N N . LYS D 1 54 ? 51.312 17.109 4.996 1.000 43.330 54 LYS D N 1
ATOM 3877 C CA . LYS D 1 54 ? 51.991 18.105 5.814 1.000 40.210 54 LYS D CA 1
ATOM 3878 C C . LYS D 1 54 ? 53.015 17.425 6.709 1.000 40.950 54 LYS D C 1
ATOM 3879 O O . LYS D 1 54 ? 52.820 16.297 7.170 1.000 35.570 54 LYS D O 1
ATOM 3885 N N . GLY D 1 55 ? 54.105 18.135 6.964 1.000 29.730 55 GLY D N 1
ATOM 3886 C CA . GLY D 1 55 ? 55.116 17.616 7.857 1.000 31.980 55 GLY D CA 1
ATOM 3887 C C . GLY D 1 55 ? 56.176 18.659 8.127 1.000 38.570 55 GLY D C 1
ATOM 3888 O O . GLY D 1 55 ? 56.134 19.784 7.613 1.000 29.940 55 GLY D O 1
ATOM 3889 N N . SER D 1 56 ? 57.148 18.245 8.930 1.000 32.160 56 SER D N 1
ATOM 3890 C CA . SER D 1 56 ? 58.179 19.122 9.470 1.000 34.890 56 SER D CA 1
ATOM 3891 C C . SER D 1 56 ? 59.424 18.274 9.606 1.000 41.500 56 SER D C 1
ATOM 3892 O O . SER D 1 56 ? 59.340 17.127 10.049 1.000 37.020 56 SER D O 1
ATOM 3895 N N . LEU D 1 57 ? 60.554 18.813 9.185 1.000 32.050 57 LEU D N 1
ATOM 3896 C CA . LEU D 1 57 ? 61.841 18.191 9.422 1.000 32.410 57 LEU D CA 1
ATOM 3897 C C . LEU D 1 57 ? 62.761 19.201 10.087 1.000 34.630 57 LEU D C 1
ATOM 3898 O O . LEU D 1 57 ? 62.699 20.396 9.778 1.000 37.110 57 LEU D O 1
ATOM 3903 N N A THR D 1 58 ? 63.585 18.736 11.028 0.440 32.260 58 THR D N 1
ATOM 3904 N N B THR D 1 58 ? 63.609 18.712 10.993 0.560 32.250 58 THR D N 1
ATOM 3905 C CA A THR D 1 58 ? 64.657 19.550 11.586 0.440 29.790 58 THR D CA 1
ATOM 3906 C CA B THR D 1 58 ? 64.659 19.500 11.622 0.560 29.820 58 THR D CA 1
ATOM 3907 C C A THR D 1 58 ? 65.988 18.916 11.213 0.440 34.440 58 THR D C 1
ATOM 3908 C C B THR D 1 58 ? 66.004 18.901 11.235 0.560 34.430 58 THR D C 1
ATOM 3909 O O A THR D 1 58 ? 66.104 17.686 11.147 0.440 32.320 58 THR D O 1
ATOM 3910 O O B THR D 1 58 ? 66.143 17.673 11.169 0.560 32.330 58 THR D O 1
ATOM 3917 N N . PHE D 1 59 ? 66.981 19.770 10.964 1.000 29.830 59 PHE D N 1
ATOM 3918 C CA . PHE D 1 59 ? 68.330 19.373 10.582 1.000 31.160 59 PHE D CA 1
ATOM 3919 C C . PHE D 1 59 ? 69.284 19.944 11.616 1.000 29.350 59 PHE D C 1
ATOM 3920 O O . PHE D 1 59 ? 69.162 21.116 11.979 1.000 29.230 59 PHE D O 1
ATOM 3928 N N . LEU D 1 60 ? 70.220 19.130 12.093 1.000 27.110 60 LEU D N 1
ATOM 3929 C CA . LEU D 1 60 ? 71.178 19.586 13.093 1.000 27.310 60 LEU D CA 1
ATOM 3930 C C . LEU D 1 60 ? 72.556 19.055 12.743 1.000 34.500 60 LEU D C 1
ATOM 3931 O O . LEU D 1 60 ? 72.740 17.844 12.611 1.000 29.800 60 LEU D O 1
ATOM 3936 N N . GLN D 1 61 ? 73.515 19.964 12.596 1.000 29.240 61 GLN D N 1
ATOM 3937 C CA . GLN D 1 61 ? 74.896 19.628 12.271 1.000 30.400 61 GLN D CA 1
ATOM 3938 C C . GLN D 1 61 ? 75.765 20.400 13.247 1.000 31.010 61 GLN D C 1
ATOM 3939 O O . GLN D 1 61 ? 75.800 21.636 13.206 1.000 35.190 61 GLN D O 1
ATOM 3945 N N . LYS D 1 62 ? 76.434 19.671 14.142 1.000 34.880 62 LYS D N 1
ATOM 3946 C CA . LYS D 1 62 ? 77.110 20.293 15.275 1.000 40.220 62 LYS D CA 1
ATOM 3947 C C . LYS D 1 62 ? 78.367 21.016 14.839 1.000 41.140 62 LYS D C 1
ATOM 3948 O O . LYS D 1 62 ? 78.720 22.050 15.418 1.000 35.980 62 LYS D O 1
ATOM 3954 N N . SER D 1 63 ? 79.059 20.490 13.831 1.000 34.730 63 SER D N 1
ATOM 3955 C CA . SER D 1 63 ? 80.334 21.066 13.436 1.000 42.750 63 SER D CA 1
ATOM 3956 C C . SER D 1 63 ? 80.542 20.878 11.943 1.000 39.200 63 SER D C 1
ATOM 3957 O O . SER D 1 63 ? 79.907 20.034 11.298 1.000 35.050 63 SER D O 1
ATOM 3960 N N . LEU D 1 64 ? 81.461 21.686 11.419 1.000 39.630 64 LEU D N 1
ATOM 3961 C CA . LEU D 1 64 ? 81.816 21.682 10.008 1.000 44.510 64 LEU D CA 1
ATOM 3962 C C . LEU D 1 64 ? 82.196 20.282 9.544 1.000 40.420 64 LEU D C 1
ATOM 3963 O O . LEU D 1 64 ? 83.011 19.605 10.174 1.000 49.200 64 LEU D O 1
ATOM 3968 N N . ASP D 1 65 ? 81.573 19.839 8.451 1.000 36.870 65 ASP D N 1
ATOM 3969 C CA . ASP D 1 65 ? 81.801 18.515 7.869 1.000 56.770 65 ASP D CA 1
ATOM 3970 C C . ASP D 1 65 ? 81.431 17.367 8.811 1.000 53.940 65 ASP D C 1
ATOM 3971 O O . ASP D 1 65 ? 81.598 16.200 8.445 1.000 69.310 65 ASP D O 1
ATOM 3976 N N . GLY D 1 66 ? 80.934 17.660 10.012 1.000 54.940 66 GLY D N 1
ATOM 3977 C CA . GLY D 1 66 ? 80.392 16.622 10.870 1.000 47.060 66 GLY D CA 1
ATOM 3978 C C . GLY D 1 66 ? 79.131 16.027 10.262 1.000 44.510 66 GLY D C 1
ATOM 3979 O O . GLY D 1 66 ? 78.715 16.367 9.152 1.000 42.090 66 GLY D O 1
ATOM 3980 N N . ARG D 1 67 ? 78.500 15.123 11.011 1.000 40.290 67 ARG D N 1
ATOM 3981 C CA . ARG D 1 67 ? 77.265 14.530 10.514 1.000 45.860 67 ARG D CA 1
ATOM 3982 C C . ARG D 1 67 ? 76.068 15.444 10.786 1.000 36.410 67 ARG D C 1
ATOM 3983 O O . ARG D 1 67 ? 76.054 16.224 11.739 1.000 38.620 67 ARG D O 1
ATOM 3991 N N . THR D 1 68 ? 75.075 15.358 9.908 1.000 34.210 68 THR D N 1
ATOM 3992 C CA . THR D 1 68 ? 73.818 16.079 10.032 1.000 36.670 68 THR D CA 1
ATOM 3993 C C . THR D 1 68 ? 72.735 15.072 10.393 1.000 38.670 68 THR D C 1
ATOM 3994 O O . THR D 1 68 ? 72.609 14.036 9.734 1.000 42.350 68 THR D O 1
ATOM 3998 N N . VAL D 1 69 ? 71.953 15.378 11.426 1.000 28.970 69 VAL D N 1
ATOM 3999 C CA . VAL D 1 69 ? 70.891 14.502 11.896 1.000 32.570 69 VAL D CA 1
ATOM 4000 C C . VAL D 1 69 ? 69.559 15.121 11.509 1.000 35.060 69 VAL D C 1
ATOM 4001 O O . VAL D 1 69 ? 69.300 16.293 11.811 1.000 30.330 69 VAL D O 1
ATOM 4005 N N . ILE D 1 70 ? 68.716 14.332 10.848 1.000 35.300 70 ILE D N 1
ATOM 4006 C CA . ILE D 1 70 ? 67.428 14.783 10.323 1.000 31.550 70 ILE D CA 1
ATOM 4007 C C . ILE D 1 70 ? 66.320 14.012 11.013 1.000 36.660 70 ILE D C 1
ATOM 4008 O O . ILE D 1 70 ? 66.317 12.777 10.988 1.000 38.460 70 ILE D O 1
ATOM 4013 N N A ASN D 1 71 ? 65.384 14.737 11.637 0.580 31.600 71 ASN D N 1
ATOM 4014 N N B ASN D 1 71 ? 65.353 14.731 11.577 0.420 31.630 71 ASN D N 1
ATOM 4015 C CA A ASN D 1 71 ? 64.260 14.136 12.343 0.580 31.590 71 ASN D CA 1
ATOM 4016 C CA B ASN D 1 71 ? 64.257 14.081 12.274 0.420 31.590 71 ASN D CA 1
ATOM 4017 C C A ASN D 1 71 ? 62.969 14.845 11.970 0.580 30.910 71 ASN D C 1
ATOM 4018 C C B ASN D 1 71 ? 62.964 14.836 12.042 0.420 30.950 71 ASN D C 1
ATOM 4019 O O A ASN D 1 71 ? 62.956 16.059 11.756 0.580 32.030 71 ASN D O 1
ATOM 4020 O O B ASN D 1 71 ? 62.944 16.069 12.020 0.420 32.070 71 ASN D O 1
ATOM 4029 N N . GLY D 1 72 ? 61.883 14.082 11.889 1.000 29.370 72 GLY D N 1
ATOM 4030 C CA . GLY D 1 72 ? 60.574 14.684 11.756 1.000 28.460 72 GLY D CA 1
ATOM 4031 C C . GLY D 1 72 ? 59.543 13.631 11.411 1.000 36.400 72 GLY D C 1
ATOM 4032 O O . GLY D 1 72 ? 59.803 12.432 11.490 1.000 30.950 72 GLY D O 1
ATOM 4033 N N . THR D 1 73 ? 58.360 14.111 11.048 1.000 31.260 73 THR D N 1
ATOM 4034 C CA . THR D 1 73 ? 57.280 13.259 10.578 1.000 33.340 73 THR D CA 1
ATOM 4035 C C . THR D 1 73 ? 56.594 13.953 9.414 1.000 33.410 73 THR D C 1
ATOM 4036 O O . THR D 1 73 ? 56.631 15.180 9.302 1.000 33.710 73 THR D O 1
ATOM 4040 N N . ILE D 1 74 ? 55.970 13.160 8.545 1.000 30.640 74 ILE D N 1
ATOM 4041 C CA . ILE D 1 74 ? 55.179 13.667 7.424 1.000 33.170 74 ILE D CA 1
ATOM 4042 C C . ILE D 1 74 ? 53.913 12.818 7.339 1.000 35.600 74 ILE D C 1
ATOM 4043 O O . ILE D 1 74 ? 53.988 11.588 7.350 1.000 34.140 74 ILE D O 1
ATOM 4048 N N . SER D 1 75 ? 52.757 13.467 7.283 1.000 36.320 75 SER D N 1
ATOM 4049 C CA . SER D 1 75 ? 51.473 12.785 7.282 1.000 38.450 75 SER D CA 1
ATOM 4050 C C . SER D 1 75 ? 50.862 12.805 5.882 1.000 43.570 75 SER D C 1
ATOM 4051 O O . SER D 1 75 ? 51.300 13.546 4.997 1.000 38.530 75 SER D O 1
ATOM 4054 N N . GLY D 1 76 ? 49.865 11.950 5.669 1.000 41.960 76 GLY D N 1
ATOM 4055 C CA . GLY D 1 76 ? 49.109 12.005 4.428 1.000 29.840 76 GLY D CA 1
ATOM 4056 C C . GLY D 1 76 ? 49.770 11.350 3.241 1.000 29.940 76 GLY D C 1
ATOM 4057 O O . GLY D 1 76 ? 49.376 11.615 2.109 1.000 36.560 76 GLY D O 1
ATOM 4058 N N . LEU D 1 77 ? 50.724 10.511 3.451 1.000 33.720 77 LEU D N 1
ATOM 4059 C CA . LEU D 1 77 ? 51.408 9.938 2.301 1.000 31.910 77 LEU D CA 1
ATOM 4060 C C . LEU D 1 77 ? 50.793 8.607 1.898 1.000 45.960 77 LEU D C 1
ATOM 4061 O O . LEU D 1 77 ? 50.290 7.865 2.748 1.000 41.950 77 LEU D O 1
ATOM 4066 N N . PRO D 1 78 ? 50.877 8.266 0.615 1.000 38.910 78 PRO D N 1
ATOM 4067 C CA . PRO D 1 78 ? 50.491 6.921 0.194 1.000 40.830 78 PRO D CA 1
ATOM 4068 C C . PRO D 1 78 ? 51.478 5.905 0.734 1.000 42.950 78 PRO D C 1
ATOM 4069 O O . PRO D 1 78 ? 52.679 6.166 0.843 1.000 41.250 78 PRO D O 1
ATOM 4073 N N . GLU D 1 79 ? 50.954 4.734 1.077 1.000 35.930 79 GLU D N 1
ATOM 4074 C CA . GLU D 1 79 ? 51.789 3.660 1.589 1.000 38.200 79 GLU D CA 1
ATOM 4075 C C . GLU D 1 79 ? 52.900 3.299 0.615 1.000 35.620 79 GLU D C 1
ATOM 4076 O O . GLU D 1 79 ? 52.698 3.247 -0.601 1.000 44.880 79 GLU D O 1
ATOM 4082 N N . GLY D 1 80 ? 54.076 3.032 1.156 1.000 35.720 80 GLY D N 1
ATOM 4083 C CA . GLY D 1 80 ? 55.209 2.614 0.362 1.000 37.440 80 GLY D CA 1
ATOM 4084 C C . GLY D 1 80 ? 56.366 3.586 0.484 1.000 39.800 80 GLY D C 1
ATOM 4085 O O . GLY D 1 80 ? 56.326 4.559 1.238 1.000 37.480 80 GLY D O 1
ATOM 4086 N N . LYS D 1 81 ? 57.415 3.287 -0.276 1.000 36.370 81 LYS D N 1
ATOM 4087 C CA . LYS D 1 81 ? 58.641 4.071 -0.238 1.000 37.940 81 LYS D CA 1
ATOM 4088 C C . LYS D 1 81 ? 58.546 5.282 -1.159 1.000 38.850 81 LYS D C 1
ATOM 4089 O O . LYS D 1 81 ? 57.869 5.255 -2.195 1.000 40.390 81 LYS D O 1
ATOM 4095 N N . HIS D 1 82 ? 59.237 6.355 -0.764 1.000 37.780 82 HIS D N 1
ATOM 4096 C CA . HIS D 1 82 ? 59.215 7.632 -1.473 1.000 42.480 82 HIS D CA 1
ATOM 4097 C C . HIS D 1 82 ? 60.605 8.250 -1.473 1.000 41.010 82 HIS D C 1
ATOM 4098 O O . HIS D 1 82 ? 61.233 8.377 -0.416 1.000 36.640 82 HIS D O 1
ATOM 4105 N N . GLY D 1 83 ? 61.082 8.623 -2.658 1.000 42.460 83 GLY D N 1
ATOM 4106 C CA . GLY D 1 83 ? 62.383 9.262 -2.747 1.000 37.750 83 GLY D CA 1
ATOM 4107 C C . GLY D 1 83 ? 62.386 10.593 -2.012 1.000 39.840 83 GLY D C 1
ATOM 4108 O O . GLY D 1 83 ? 61.402 11.338 -2.018 1.000 34.480 83 GLY D O 1
ATOM 4109 N N . LEU D 1 84 ? 63.500 10.882 -1.355 1.000 34.960 84 LEU D N 1
ATOM 4110 C CA . LEU D 1 84 ? 63.672 12.125 -0.617 1.000 36.730 84 LEU D CA 1
ATOM 4111 C C . LEU D 1 84 ? 64.947 12.784 -1.120 1.000 39.590 84 LEU D C 1
ATOM 4112 O O . LEU D 1 84 ? 66.044 12.264 -0.895 1.000 37.910 84 LEU D O 1
ATOM 4117 N N . HIS D 1 85 ? 64.801 13.918 -1.804 1.000 32.710 85 HIS D N 1
ATOM 4118 C CA . HIS D 1 85 ? 65.908 14.541 -2.513 1.000 38.680 85 HIS D CA 1
ATOM 4119 C C . HIS D 1 85 ? 65.927 16.041 -2.266 1.000 36.140 85 HIS D C 1
ATOM 4120 O O . HIS D 1 85 ? 64.875 16.683 -2.199 1.000 32.830 85 HIS D O 1
ATOM 4127 N N . ILE D 1 86 ? 67.124 16.603 -2.146 1.000 30.900 86 ILE D N 1
ATOM 4128 C CA . ILE D 1 86 ? 67.278 18.054 -2.137 1.000 31.840 86 ILE D CA 1
ATOM 4129 C C . ILE D 1 86 ? 67.583 18.498 -3.566 1.000 35.240 86 ILE D C 1
ATOM 4130 O O . ILE D 1 86 ? 68.553 18.032 -4.175 1.000 28.380 86 ILE D O 1
ATOM 4135 N N . HIS D 1 87 ? 66.743 19.382 -4.079 1.000 28.510 87 HIS D N 1
ATOM 4136 C CA . HIS D 1 87 ? 66.880 19.804 -5.487 1.000 39.170 87 HIS D CA 1
ATOM 4137 C C . HIS D 1 87 ? 67.797 21.012 -5.623 1.000 35.470 87 HIS D C 1
ATOM 4138 O O . HIS D 1 87 ? 68.079 21.652 -4.618 1.000 33.330 87 HIS D O 1
ATOM 4145 N N . ASP D 1 88 ? 68.228 21.280 -6.845 1.000 30.190 88 ASP D N 1
ATOM 4146 C CA . ASP D 1 88 ? 69.157 22.379 -7.113 1.000 32.440 88 ASP D CA 1
ATOM 4147 C C . ASP D 1 88 ? 68.519 23.765 -6.947 1.000 29.990 88 ASP D C 1
ATOM 4148 O O . ASP D 1 88 ? 69.240 24.737 -6.712 1.000 40.140 88 ASP D O 1
ATOM 4153 N N . SER D 1 89 ? 67.202 23.880 -7.045 1.000 31.710 89 SER D N 1
ATOM 4154 C CA . SER D 1 89 ? 66.510 25.154 -6.930 1.000 32.360 89 SER D CA 1
ATOM 4155 C C . SER D 1 89 ? 65.796 25.246 -5.583 1.000 36.430 89 SER D C 1
ATOM 4156 O O . SER D 1 89 ? 65.408 24.230 -5.004 1.000 31.090 89 SER D O 1
ATOM 4159 N N . GLY D 1 90 ? 65.646 26.472 -5.072 1.000 29.230 90 GLY D N 1
ATOM 4160 C CA . GLY D 1 90 ? 64.806 26.690 -3.907 1.000 33.190 90 GLY D CA 1
ATOM 4161 C C . GLY D 1 90 ? 63.588 27.543 -4.210 1.000 29.490 90 GLY D C 1
ATOM 4162 O O . GLY D 1 90 ? 62.962 28.095 -3.298 1.000 32.410 90 GLY D O 1
ATOM 4163 N N . ASP D 1 91 ? 63.241 27.645 -5.491 1.000 30.400 91 ASP D N 1
ATOM 4164 C CA . ASP D 1 91 ? 62.236 28.593 -5.977 1.000 28.890 91 ASP D CA 1
ATOM 4165 C C . ASP D 1 91 ? 60.838 28.003 -5.827 1.000 33.650 91 ASP D C 1
ATOM 4166 O O . ASP D 1 91 ? 60.452 27.111 -6.590 1.000 31.060 91 ASP D O 1
ATOM 4171 N N . MET D 1 92 ? 60.060 28.535 -4.878 1.000 30.020 92 MET D N 1
ATOM 4172 C CA . MET D 1 92 ? 58.666 28.146 -4.678 1.000 33.600 92 MET D CA 1
ATOM 4173 C C . MET D 1 92 ? 57.663 29.125 -5.283 1.000 31.960 92 MET D C 1
ATOM 4174 O O . MET D 1 92 ? 56.470 29.017 -4.998 1.000 33.650 92 MET D O 1
ATOM 4179 N N . THR D 1 93 ? 58.092 30.051 -6.134 1.000 29.510 93 THR D N 1
ATOM 4180 C CA . THR D 1 93 ? 57.132 31.043 -6.619 1.000 35.780 93 THR D CA 1
ATOM 4181 C C . THR D 1 93 ? 56.154 30.491 -7.656 1.000 40.190 93 THR D C 1
ATOM 4182 O O . THR D 1 93 ? 55.244 31.220 -8.061 1.000 42.220 93 THR D O 1
ATOM 4186 N N . LYS D 1 94 ? 56.308 29.234 -8.097 1.000 42.920 94 LYS D N 1
ATOM 4187 C CA . LYS D 1 94 ? 55.322 28.571 -8.952 1.000 43.770 94 LYS D CA 1
ATOM 4188 C C . LYS D 1 94 ? 54.817 27.270 -8.324 1.000 44.980 94 LYS D C 1
ATOM 4189 O O . LYS D 1 94 ? 54.427 26.339 -9.031 1.000 45.260 94 LYS D O 1
ATOM 4195 N N . GLY D 1 95 ? 54.818 27.188 -6.993 1.000 45.420 95 GLY D N 1
ATOM 4196 C CA . GLY D 1 95 ? 54.328 26.007 -6.310 1.000 41.890 95 GLY D CA 1
ATOM 4197 C C . GLY D 1 95 ? 55.287 24.826 -6.354 1.000 37.570 95 GLY D C 1
ATOM 4198 O O . GLY D 1 95 ? 56.359 24.850 -6.970 1.000 39.370 95 GLY D O 1
ATOM 4199 N N . CYS D 1 96 ? 54.866 23.759 -5.675 1.000 47.070 96 CYS D N 1
ATOM 4200 C CA . CYS D 1 96 ? 55.682 22.551 -5.565 1.000 47.610 96 CYS D CA 1
ATOM 4201 C C . CYS D 1 96 ? 55.773 21.808 -6.891 1.000 41.430 96 CYS D C 1
ATOM 4202 O O . CYS D 1 96 ? 56.838 21.283 -7.240 1.000 44.770 96 CYS D O 1
ATOM 4205 N N . TYR D 1 97 ? 54.667 21.734 -7.637 1.000 43.440 97 TYR D N 1
ATOM 4206 C CA . TYR D 1 97 ? 54.547 20.791 -8.755 1.000 49.180 97 TYR D CA 1
ATOM 4207 C C . TYR D 1 97 ? 54.922 21.479 -10.060 1.000 52.200 97 TYR D C 1
ATOM 4208 O O . TYR D 1 97 ? 54.079 22.050 -10.747 1.000 67.390 97 TYR D O 1
ATOM 4217 N N . ILE D 1 98 ? 56.198 21.390 -10.429 1.000 53.200 98 ILE D N 1
ATOM 4218 C CA . ILE D 1 98 ? 56.677 21.941 -11.689 1.000 58.800 98 ILE D CA 1
ATOM 4219 C C . ILE D 1 98 ? 57.679 20.971 -12.307 1.000 68.580 98 ILE D C 1
ATOM 4220 O O . ILE D 1 98 ? 58.286 20.147 -11.619 1.000 65.710 98 ILE D O 1
ATOM 4225 N N A THR D 1 99 ? 57.790 21.024 -13.632 0.470 66.640 99 THR D N 1
ATOM 4226 N N B THR D 1 99 ? 57.891 21.121 -13.611 0.530 66.650 99 THR D N 1
ATOM 4227 C CA A THR D 1 99 ? 58.706 20.165 -14.369 0.470 68.730 99 THR D CA 1
ATOM 4228 C CA B THR D 1 99 ? 58.959 20.425 -14.325 0.530 68.770 99 THR D CA 1
ATOM 4229 C C A THR D 1 99 ? 59.993 20.882 -14.754 0.470 69.330 99 THR D C 1
ATOM 4230 C C B THR D 1 99 ? 60.003 21.463 -14.731 0.530 69.290 99 THR D C 1
ATOM 4231 O O A THR D 1 99 ? 60.976 20.219 -15.105 0.470 66.270 99 THR D O 1
ATOM 4232 O O B THR D 1 99 ? 59.839 22.163 -15.736 0.530 68.900 99 THR D O 1
ATOM 4239 N N A THR D 1 100 ? 60.010 22.215 -14.670 0.470 69.100 100 THR D N 1
ATOM 4240 N N B THR D 1 100 ? 61.076 21.559 -13.939 0.530 68.230 100 THR D N 1
ATOM 4241 C CA A THR D 1 100 ? 61.176 22.987 -15.085 0.470 68.880 100 THR D CA 1
ATOM 4242 C CA B THR D 1 100 ? 62.168 22.494 -14.186 0.530 69.990 100 THR D CA 1
ATOM 4243 C C A THR D 1 100 ? 62.429 22.550 -14.332 0.470 70.350 100 THR D C 1
ATOM 4244 C C B THR D 1 100 ? 63.405 21.836 -14.782 0.530 70.470 100 THR D C 1
ATOM 4245 O O A THR D 1 100 ? 63.489 22.340 -14.934 0.470 72.750 100 THR D O 1
ATOM 4246 O O B THR D 1 100 ? 64.228 22.534 -15.389 0.530 70.360 100 THR D O 1
ATOM 4253 N N A ALA D 1 101 ? 62.326 22.402 -13.015 0.470 70.190 101 ALA D N 1
ATOM 4254 N N B ALA D 1 101 ? 63.565 20.523 -14.604 0.530 63.520 101 ALA D N 1
ATOM 4255 C CA A ALA D 1 101 ? 63.458 22.026 -12.175 0.470 62.940 101 ALA D CA 1
ATOM 4256 C CA B ALA D 1 101 ? 64.672 19.766 -15.185 0.530 58.320 101 ALA D CA 1
ATOM 4257 C C A ALA D 1 101 ? 63.273 20.582 -11.731 0.470 62.660 101 ALA D C 1
ATOM 4258 C C B ALA D 1 101 ? 66.035 20.340 -14.797 0.530 58.910 101 ALA D C 1
ATOM 4259 O O A ALA D 1 101 ? 62.391 20.282 -10.919 0.470 67.760 101 ALA D O 1
ATOM 4260 O O B ALA D 1 101 ? 67.019 20.176 -15.523 0.530 57.870 101 ALA D O 1
ATOM 4263 N N A LYS D 1 102 ? 64.099 19.687 -12.273 0.470 56.710 102 LYS D N 1
ATOM 4264 N N B LYS D 1 102 ? 66.112 21.022 -13.652 0.530 54.820 102 LYS D N 1
ATOM 4265 C CA A LYS D 1 102 ? 64.105 18.292 -11.865 0.470 55.070 102 LYS D CA 1
ATOM 4266 C CA B LYS D 1 102 ? 67.405 21.477 -13.156 0.530 47.000 102 LYS D CA 1
ATOM 4267 C C A LYS D 1 102 ? 65.486 17.807 -11.448 0.470 51.960 102 LYS D C 1
ATOM 4268 C C B LYS D 1 102 ? 68.144 20.362 -12.431 0.530 49.730 102 LYS D C 1
ATOM 4269 O O A LYS D 1 102 ? 65.632 16.628 -11.099 0.470 51.680 102 LYS D O 1
ATOM 4270 O O B LYS D 1 102 ? 69.377 20.292 -12.493 0.530 50.010 102 LYS D O 1
ATOM 4281 N N A GLY D 1 103 ? 66.493 18.678 -11.462 0.470 45.450 103 GLY D N 1
ATOM 4282 N N B GLY D 1 103 ? 67.414 19.484 -11.753 0.530 47.040 103 GLY D N 1
ATOM 4283 C CA A GLY D 1 103 ? 67.853 18.279 -11.158 0.470 42.940 103 GLY D CA 1
ATOM 4284 C CA B GLY D 1 103 ? 67.987 18.281 -11.185 0.530 42.960 103 GLY D CA 1
ATOM 4285 C C A GLY D 1 103 ? 68.149 18.351 -9.669 0.470 43.350 103 GLY D C 1
ATOM 4286 C C B GLY D 1 103 ? 68.248 18.396 -9.696 0.530 43.350 103 GLY D C 1
ATOM 4287 O O A GLY D 1 103 ? 67.785 19.311 -8.993 0.470 40.070 103 GLY D O 1
ATOM 4288 O O B GLY D 1 103 ? 67.950 19.399 -9.040 0.530 39.970 103 GLY D O 1
ATOM 4289 N N . HIS D 1 104 ? 68.820 17.315 -9.174 1.000 35.300 104 HIS D N 1
ATOM 4290 C CA . HIS D 1 104 ? 69.191 17.224 -7.771 1.000 40.310 104 HIS D CA 1
ATOM 4291 C C . HIS D 1 104 ? 70.400 18.116 -7.489 1.000 35.820 104 HIS D C 1
ATOM 4292 O O . HIS D 1 104 ? 71.238 18.348 -8.360 1.000 33.020 104 HIS D O 1
ATOM 4299 N N . LEU D 1 105 ? 70.482 18.624 -6.260 1.000 35.770 105 LEU D N 1
ATOM 4300 C CA . LEU D 1 105 ? 71.652 19.400 -5.846 1.000 31.320 105 LEU D CA 1
ATOM 4301 C C . LEU D 1 105 ? 72.929 18.584 -6.058 1.000 40.120 105 LEU D C 1
ATOM 4302 O O . LEU D 1 105 ? 73.113 17.538 -5.433 1.000 37.310 105 LEU D O 1
ATOM 4307 N N . ASN D 1 106 ? 73.819 19.061 -6.937 1.000 36.730 106 ASN D N 1
ATOM 4308 C CA . ASN D 1 106 ? 74.950 18.257 -7.414 1.000 36.040 106 ASN D CA 1
ATOM 4309 C C . ASN D 1 106 ? 76.174 19.131 -7.687 1.000 37.320 106 ASN D C 1
ATOM 4310 O O . ASN D 1 106 ? 76.725 19.130 -8.790 1.000 34.440 106 ASN D O 1
ATOM 4315 N N . PRO D 1 107 ? 76.658 19.861 -6.677 1.000 36.040 107 PRO D N 1
ATOM 4316 C CA . PRO D 1 107 ? 77.816 20.743 -6.901 1.000 35.310 107 PRO D CA 1
ATOM 4317 C C . PRO D 1 107 ? 79.096 20.007 -7.240 1.000 42.160 107 PRO D C 1
ATOM 4318 O O . PRO D 1 107 ? 80.022 20.639 -7.754 1.000 47.930 107 PRO D O 1
ATOM 4322 N N . PHE D 1 108 ? 79.196 18.709 -6.962 1.000 39.620 108 PHE D N 1
ATOM 4323 C CA . PHE D 1 108 ? 80.392 17.943 -7.288 1.000 40.580 108 PHE D CA 1
ATOM 4324 C C . PHE D 1 108 ? 80.261 17.155 -8.583 1.000 41.780 108 PHE D C 1
ATOM 4325 O O . PHE D 1 108 ? 81.190 16.424 -8.944 1.000 49.070 108 PHE D O 1
ATOM 4333 N N . ASN D 1 109 ? 79.142 17.296 -9.294 1.000 37.690 109 ASN D N 1
ATOM 4334 C CA . ASN D 1 109 ? 78.978 16.745 -10.641 1.000 43.860 109 ASN D CA 1
ATOM 4335 C C . ASN D 1 109 ? 79.189 15.231 -10.678 1.000 50.500 109 ASN D C 1
ATOM 4336 O O . ASN D 1 109 ? 79.883 14.694 -11.546 1.000 51.780 109 ASN D O 1
ATOM 4341 N N . LEU D 1 110 ? 78.562 14.538 -9.733 1.000 42.710 110 LEU D N 1
ATOM 4342 C CA . LEU D 1 110 ? 78.596 13.086 -9.689 1.000 45.780 110 LEU D CA 1
ATOM 4343 C C . LEU D 1 110 ? 77.260 12.522 -10.165 1.000 41.620 110 LEU D C 1
ATOM 4344 O O . LEU D 1 110 ? 76.335 13.253 -10.527 1.000 41.400 110 LEU D O 1
ATOM 4349 N N . SER D 1 111 ? 77.169 11.196 -10.165 1.000 47.010 111 SER D N 1
ATOM 4350 C CA . SER D 1 111 ? 75.986 10.464 -10.589 1.000 47.580 111 SER D CA 1
ATOM 4351 C C . SER D 1 111 ? 75.045 10.279 -9.408 1.000 34.940 111 SER D C 1
ATOM 4352 O O . SER D 1 111 ? 75.460 10.324 -8.255 1.000 41.240 111 SER D O 1
ATOM 4355 N N . HIS D 1 112 ? 73.767 10.068 -9.707 1.000 38.340 112 HIS D N 1
ATOM 4356 C CA . HIS D 1 112 ? 72.801 9.774 -8.652 1.000 43.430 112 HIS D CA 1
ATOM 4357 C C . HIS D 1 112 ? 73.139 8.451 -7.971 1.000 43.820 112 HIS D C 1
ATOM 4358 O O . HIS D 1 112 ? 73.589 7.497 -8.615 1.000 47.290 112 HIS D O 1
ATOM 4365 N N . GLY D 1 113 ? 72.945 8.402 -6.655 1.000 39.230 113 GLY D N 1
ATOM 4366 C CA . GLY D 1 113 ? 73.167 7.176 -5.919 1.000 38.540 113 GLY D CA 1
ATOM 4367 C C . GLY D 1 113 ? 72.374 7.126 -4.627 1.000 46.000 113 GLY D C 1
ATOM 4368 O O . GLY D 1 113 ? 71.461 7.926 -4.395 1.000 41.130 113 GLY D O 1
ATOM 4369 N N . ALA D 1 114 ? 72.730 6.153 -3.793 1.000 39.410 114 ALA D N 1
ATOM 4370 C CA . ALA D 1 114 ? 72.180 6.018 -2.456 1.000 42.330 114 ALA D CA 1
ATOM 4371 C C . ALA D 1 114 ? 72.939 6.920 -1.489 1.000 39.360 114 ALA D C 1
ATOM 4372 O O . ALA D 1 114 ? 74.085 7.292 -1.748 1.000 46.610 114 ALA D O 1
ATOM 4374 N N . PRO D 1 115 ? 72.312 7.292 -0.370 1.000 35.440 115 PRO D N 1
ATOM 4375 C CA . PRO D 1 115 ? 73.022 8.092 0.641 1.000 42.280 115 PRO D CA 1
ATOM 4376 C C . PRO D 1 115 ? 74.367 7.502 1.046 1.000 46.060 115 PRO D C 1
ATOM 4377 O O . PRO D 1 115 ? 75.339 8.243 1.247 1.000 39.000 115 PRO D O 1
ATOM 4381 N N . SER D 1 116 ? 74.444 6.179 1.171 1.000 42.410 116 SER D N 1
ATOM 4382 C CA . SER D 1 116 ? 75.674 5.511 1.573 1.000 50.330 116 SER D CA 1
ATOM 4383 C C . SER D 1 116 ? 76.711 5.413 0.460 1.000 47.410 116 SER D C 1
ATOM 4384 O O . SER D 1 116 ? 77.846 5.011 0.739 1.000 52.800 116 SER D O 1
ATOM 4387 N N . ASP D 1 117 ? 76.360 5.756 -0.780 1.000 44.470 117 ASP D N 1
ATOM 4388 C CA . ASP D 1 117 ? 77.290 5.649 -1.902 1.000 46.870 117 ASP D CA 1
ATOM 4389 C C . ASP D 1 117 ? 78.266 6.819 -1.931 1.000 49.990 117 ASP D C 1
ATOM 4390 O O . ASP D 1 117 ? 77.926 7.949 -1.570 1.000 44.590 117 ASP D O 1
ATOM 4395 N N . SER D 1 118 ? 79.488 6.543 -2.403 1.000 49.580 118 SER D N 1
ATOM 4396 C CA . SER D 1 118 ? 80.441 7.618 -2.662 1.000 52.450 118 SER D CA 1
ATOM 4397 C C . SER D 1 118 ? 80.104 8.370 -3.946 1.000 46.250 118 SER D C 1
ATOM 4398 O O . SER D 1 118 ? 80.297 9.588 -4.014 1.000 51.020 118 SER D O 1
ATOM 4401 N N . ALA D 1 119 ? 79.576 7.682 -4.958 1.000 43.700 119 ALA D N 1
ATOM 4402 C CA . ALA D 1 119 ? 79.054 8.345 -6.156 1.000 46.400 119 ALA D CA 1
ATOM 4403 C C . ALA D 1 119 ? 77.588 8.676 -5.911 1.000 43.880 119 ALA D C 1
ATOM 4404 O O . ALA D 1 119 ? 76.702 7.846 -6.111 1.000 43.620 119 ALA D O 1
ATOM 4406 N N . ARG D 1 120 ? 77.330 9.902 -5.447 1.000 38.870 120 ARG D N 1
ATOM 4407 C CA . ARG D 1 120 ? 75.969 10.366 -5.200 1.000 42.260 120 ARG D CA 1
ATOM 4408 C C . ARG D 1 120 ? 75.911 11.869 -5.400 1.000 46.120 120 ARG D C 1
ATOM 4409 O O . ARG D 1 120 ? 76.933 12.564 -5.387 1.000 36.320 120 ARG D O 1
ATOM 4417 N N . HIS D 1 121 ? 74.691 12.371 -5.553 1.000 38.140 121 HIS D N 1
ATOM 4418 C CA . HIS D 1 121 ? 74.478 13.805 -5.464 1.000 42.520 121 HIS D CA 1
ATOM 4419 C C . HIS D 1 121 ? 74.469 14.219 -3.996 1.000 41.610 121 HIS D C 1
ATOM 4420 O O . HIS D 1 121 ? 74.105 13.431 -3.116 1.000 36.020 121 HIS D O 1
ATOM 4427 N N . VAL D 1 122 ? 74.895 15.460 -3.726 1.000 35.370 122 VAL D N 1
ATOM 4428 C CA . VAL D 1 122 ? 74.702 15.997 -2.377 1.000 34.030 122 VAL D CA 1
ATOM 4429 C C . VAL D 1 122 ? 73.248 15.832 -1.946 1.000 35.910 122 VAL D C 1
ATOM 4430 O O . VAL D 1 122 ? 72.954 15.521 -0.782 1.000 37.100 122 VAL D O 1
ATOM 4434 N N . GLY D 1 123 ? 72.320 16.028 -2.869 1.000 27.670 123 GLY D N 1
ATOM 4435 C CA . GLY D 1 123 ? 70.921 15.968 -2.494 1.000 32.940 123 GLY D CA 1
ATOM 4436 C C . GLY D 1 123 ? 70.286 14.592 -2.390 1.000 42.150 123 GLY D C 1
ATOM 4437 O O . GLY D 1 123 ? 69.069 14.515 -2.187 1.000 39.840 123 GLY D O 1
ATOM 4438 N N . ASP D 1 124 ? 71.055 13.501 -2.504 1.000 41.740 124 ASP D N 1
ATOM 4439 C CA . ASP D 1 124 ? 70.492 12.142 -2.474 1.000 39.240 124 ASP D CA 1
ATOM 4440 C C . ASP D 1 124 ? 70.327 11.679 -1.029 1.000 38.890 124 ASP D C 1
ATOM 4441 O O . ASP D 1 124 ? 71.291 11.263 -0.388 1.000 35.220 124 ASP D O 1
ATOM 4446 N N . LEU D 1 125 ? 69.102 11.736 -0.504 1.000 41.670 125 LEU D N 1
ATOM 4447 C CA . LEU D 1 125 ? 68.838 11.282 0.856 1.000 45.020 125 LEU D CA 1
ATOM 4448 C C . LEU D 1 125 ? 68.088 9.958 0.908 1.000 37.080 125 LEU D C 1
ATOM 4449 O O . LEU D 1 125 ? 67.686 9.532 1.991 1.000 37.930 125 LEU D O 1
ATOM 4454 N N . GLY D 1 126 ? 67.880 9.302 -0.225 1.000 37.190 126 GLY D N 1
ATOM 4455 C CA . GLY D 1 126 ? 67.325 7.963 -0.202 1.000 38.280 126 GLY D CA 1
ATOM 4456 C C . GLY D 1 126 ? 65.815 7.946 -0.192 1.000 43.420 126 GLY D C 1
ATOM 4457 O O . GLY D 1 126 ? 65.185 8.793 -0.829 1.000 40.400 126 GLY D O 1
ATOM 4458 N N . ASN D 1 127 ? 65.230 6.986 0.529 1.000 45.770 127 ASN D N 1
ATOM 4459 C CA . ASN D 1 127 ? 63.791 6.746 0.550 1.000 41.600 127 ASN D CA 1
ATOM 4460 C C . ASN D 1 127 ? 63.272 6.906 1.970 1.000 38.880 127 ASN D C 1
ATOM 4461 O O . ASN D 1 127 ? 63.959 6.561 2.937 1.000 41.710 127 ASN D O 1
ATOM 4466 N N . ILE D 1 128 ? 62.066 7.431 2.100 1.000 35.640 128 ILE D N 1
ATOM 4467 C CA . ILE D 1 128 ? 61.334 7.332 3.351 1.000 40.440 128 ILE D CA 1
ATOM 4468 C C . ILE D 1 128 ? 60.195 6.346 3.126 1.000 38.630 128 ILE D C 1
ATOM 4469 O O . ILE D 1 128 ? 59.788 6.083 1.992 1.000 41.720 128 ILE D O 1
ATOM 4474 N N . TYR D 1 129 ? 59.674 5.799 4.220 1.000 34.500 129 TYR D N 1
ATOM 4475 C CA . TYR D 1 129 ? 58.588 4.825 4.168 1.000 40.250 129 TYR D CA 1
ATOM 4476 C C . TYR D 1 129 ? 57.382 5.363 4.919 1.000 37.430 129 TYR D C 1
ATOM 4477 O O . TYR D 1 129 ? 57.521 5.874 6.039 1.000 41.820 129 TYR D O 1
ATOM 4486 N N . ALA D 1 130 ? 56.204 5.236 4.310 1.000 36.130 130 ALA D N 1
ATOM 4487 C CA . ALA D 1 130 ? 54.932 5.477 4.982 1.000 40.160 130 ALA D CA 1
ATOM 4488 C C . ALA D 1 130 ? 54.139 4.176 5.013 1.000 39.400 130 ALA D C 1
ATOM 4489 O O . ALA D 1 130 ? 54.048 3.480 3.999 1.000 42.410 130 ALA D O 1
ATOM 4491 N N . ASP D 1 131 ? 53.575 3.854 6.171 1.000 47.560 131 ASP D N 1
ATOM 4492 C CA . ASP D 1 131 ? 52.698 2.701 6.323 1.000 45.460 131 ASP D CA 1
ATOM 4493 C C . ASP D 1 131 ? 51.253 3.107 6.024 1.000 45.930 131 ASP D C 1
ATOM 4494 O O . ASP D 1 131 ? 50.963 4.251 5.655 1.000 43.420 131 ASP D O 1
ATOM 4499 N N . ASP D 1 132 ? 50.325 2.172 6.244 1.000 49.140 132 ASP D N 1
ATOM 4500 C CA . ASP D 1 132 ? 48.917 2.374 5.910 1.000 40.530 132 ASP D CA 1
ATOM 4501 C C . ASP D 1 132 ? 48.290 3.565 6.633 1.000 44.440 132 ASP D C 1
ATOM 4502 O O . ASP D 1 132 ? 47.232 4.043 6.211 1.000 49.920 132 ASP D O 1
ATOM 4507 N N . THR D 1 133 ? 48.890 4.043 7.726 1.000 42.460 133 THR D N 1
ATOM 4508 C CA . THR D 1 133 ? 48.406 5.268 8.351 1.000 33.900 133 THR D CA 1
ATOM 4509 C C . THR D 1 133 ? 48.737 6.500 7.509 1.000 39.450 133 THR D C 1
ATOM 4510 O O . THR D 1 133 ? 48.165 7.572 7.738 1.000 40.390 133 THR D O 1
ATOM 4514 N N . GLY D 1 134 ? 49.645 6.364 6.543 1.000 42.840 134 GLY D N 1
ATOM 4515 C CA . GLY D 1 134 ? 50.132 7.484 5.765 1.000 45.200 134 GLY D CA 1
ATOM 4516 C C . GLY D 1 134 ? 51.131 8.373 6.472 1.000 43.070 134 GLY D C 1
ATOM 4517 O O . GLY D 1 134 ? 51.536 9.400 5.912 1.000 42.050 134 GLY D O 1
ATOM 4518 N N . ILE D 1 135 ? 51.547 8.019 7.679 1.000 37.920 135 ILE D N 1
ATOM 4519 C CA . ILE D 1 135 ? 52.443 8.849 8.462 1.000 37.370 135 ILE D CA 1
ATOM 4520 C C . ILE D 1 135 ? 53.832 8.243 8.399 1.000 40.100 135 ILE D C 1
ATOM 4521 O O . ILE D 1 135 ? 54.037 7.084 8.782 1.000 41.640 135 ILE D O 1
ATOM 4526 N N . SER D 1 136 ? 54.786 9.023 7.918 1.000 33.520 136 SER D N 1
ATOM 4527 C CA . SER D 1 136 ? 56.181 8.614 7.903 1.000 30.950 136 SER D CA 1
ATOM 4528 C C . SER D 1 136 ? 56.914 9.256 9.072 1.000 33.200 136 SER D C 1
ATOM 4529 O O . SER D 1 136 ? 56.830 10.472 9.271 1.000 31.710 136 SER D O 1
ATOM 4532 N N . VAL D 1 137 ? 57.614 8.436 9.846 1.000 28.120 137 VAL D N 1
ATOM 4533 C CA . VAL D 1 137 ? 58.491 8.901 10.909 1.000 34.340 137 VAL D CA 1
ATOM 4534 C C . VAL D 1 137 ? 59.905 8.857 10.375 1.000 35.500 137 VAL D C 1
ATOM 4535 O O . VAL D 1 137 ? 60.397 7.789 9.990 1.000 37.190 137 VAL D O 1
ATOM 4539 N N . ILE D 1 138 ? 60.569 10.005 10.365 1.000 32.430 138 ILE D N 1
ATOM 4540 C CA . ILE D 1 138 ? 61.837 10.163 9.670 1.000 34.600 138 ILE D CA 1
ATOM 4541 C C . ILE D 1 138 ? 62.951 10.370 10.683 1.000 35.250 138 ILE D C 1
ATOM 4542 O O . ILE D 1 138 ? 62.865 11.253 11.541 1.000 38.020 138 ILE D O 1
ATOM 4547 N N A ASN D 1 139 ? 63.997 9.553 10.571 0.520 37.500 139 ASN D N 1
ATOM 4548 N N B ASN D 1 139 ? 63.985 9.534 10.601 0.480 37.520 139 ASN D N 1
ATOM 4549 C CA A ASN D 1 139 ? 65.187 9.633 11.420 0.520 40.310 139 ASN D CA 1
ATOM 4550 C CA B ASN D 1 139 ? 65.188 9.679 11.425 0.480 40.300 139 ASN D CA 1
ATOM 4551 C C A ASN D 1 139 ? 66.367 9.266 10.527 0.520 44.640 139 ASN D C 1
ATOM 4552 C C B ASN D 1 139 ? 66.361 9.278 10.539 0.480 44.620 139 ASN D C 1
ATOM 4553 O O A ASN D 1 139 ? 66.592 8.084 10.255 0.520 43.550 139 ASN D O 1
ATOM 4554 O O B ASN D 1 139 ? 66.572 8.090 10.285 0.480 43.530 139 ASN D O 1
ATOM 4563 N N . LEU D 1 140 ? 67.104 10.271 10.060 1.000 36.550 140 LEU D N 1
ATOM 4564 C CA . LEU D 1 140 ? 68.209 10.053 9.143 1.000 40.100 140 LEU D CA 1
ATOM 4565 C C . LEU D 1 140 ? 69.471 10.686 9.696 1.000 41.850 140 LEU D C 1
ATOM 4566 O O . LEU D 1 140 ? 69.433 11.609 10.511 1.000 41.940 140 LEU D O 1
ATOM 4571 N N . THR D 1 141 ? 70.591 10.161 9.231 1.000 37.040 141 THR D N 1
ATOM 4572 C CA . THR D 1 141 ? 71.903 10.709 9.496 1.000 36.470 141 THR D CA 1
ATOM 4573 C C . THR D 1 141 ? 72.595 10.788 8.154 1.000 43.770 141 THR D C 1
ATOM 4574 O O . THR D 1 141 ? 72.602 9.805 7.406 1.000 39.820 141 THR D O 1
ATOM 4578 N N . ASP D 1 142 ? 73.120 11.958 7.819 1.000 41.000 142 ASP D N 1
ATOM 4579 C CA . ASP D 1 142 ? 73.863 12.100 6.578 1.000 35.110 142 ASP D CA 1
ATOM 4580 C C . ASP D 1 142 ? 75.227 12.696 6.878 1.000 38.170 142 ASP D C 1
ATOM 4581 O O . ASP D 1 142 ? 75.415 13.370 7.892 1.000 45.010 142 ASP D O 1
ATOM 4586 N N . THR D 1 143 ? 76.183 12.418 5.998 1.000 33.270 143 THR D N 1
ATOM 4587 C CA . THR D 1 143 ? 77.534 12.926 6.147 1.000 39.420 143 THR D CA 1
ATOM 4588 C C . THR D 1 143 ? 77.948 13.782 4.965 1.000 37.760 143 THR D C 1
ATOM 4589 O O . THR D 1 143 ? 79.044 14.351 4.989 1.000 38.560 143 THR D O 1
ATOM 4593 N N . VAL D 1 144 ? 77.104 13.908 3.944 1.000 35.770 144 VAL D N 1
ATOM 4594 C CA . VAL D 1 144 ? 77.457 14.661 2.748 1.000 39.330 144 VAL D CA 1
ATOM 4595 C C . VAL D 1 144 ? 76.853 16.064 2.744 1.000 41.330 144 VAL D C 1
ATOM 4596 O O . VAL D 1 144 ? 77.558 17.026 2.438 1.000 35.800 144 VAL D O 1
ATOM 4600 N N . ILE D 1 145 ? 75.562 16.220 3.097 1.000 32.980 145 ILE D N 1
ATOM 4601 C CA . ILE D 1 145 ? 74.960 17.567 3.076 1.000 29.590 145 ILE D CA 1
ATOM 4602 C C . ILE D 1 145 ? 75.644 18.460 4.105 1.000 36.730 145 ILE D C 1
ATOM 4603 O O . ILE D 1 145 ? 76.255 17.998 5.075 1.000 36.790 145 ILE D O 1
ATOM 4608 N N . SER D 1 146 ? 75.503 19.769 3.910 1.000 33.180 146 SER D N 1
ATOM 4609 C CA . SER D 1 146 ? 76.072 20.729 4.835 1.000 32.930 146 SER D CA 1
ATOM 4610 C C . SER D 1 146 ? 75.050 21.804 5.157 1.000 30.850 146 SER D C 1
ATOM 4611 O O . SER D 1 146 ? 74.308 22.246 4.278 1.000 29.510 146 SER D O 1
ATOM 4614 N N . LEU D 1 147 ? 75.041 22.232 6.418 1.000 28.040 147 LEU D N 1
ATOM 4615 C CA . LEU D 1 147 ? 74.306 23.403 6.863 1.000 26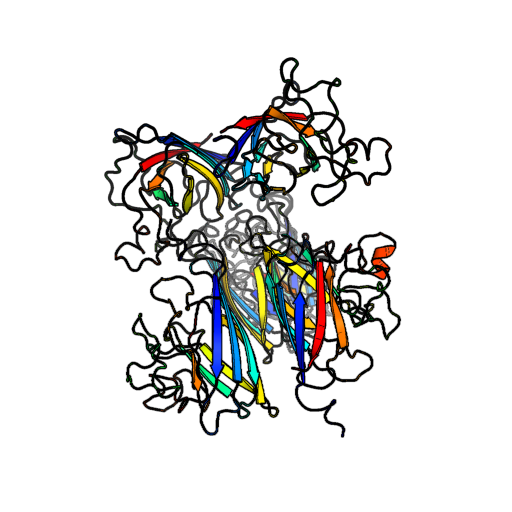.660 147 LEU D CA 1
ATOM 4616 C C . LEU D 1 147 ? 75.220 24.611 7.078 1.000 36.580 147 LEU D C 1
ATOM 4617 O O . LEU D 1 147 ? 74.743 25.691 7.463 1.000 26.100 147 LEU D O 1
ATOM 4622 N N . PHE D 1 148 ? 76.490 24.448 6.876 1.000 29.330 148 PHE D N 1
ATOM 4623 C CA . PHE D 1 148 ? 77.486 25.507 6.752 1.000 34.270 148 PHE D CA 1
ATOM 4624 C C . PHE D 1 148 ? 77.681 25.840 5.278 1.000 28.270 148 PHE D C 1
ATOM 4625 O O . PHE D 1 148 ? 77.583 24.951 4.424 1.000 30.380 148 PHE D O 1
ATOM 4633 N N . PRO D 1 149 ? 77.968 27.124 4.934 1.000 30.810 149 PRO D N 1
ATOM 4634 C CA . PRO D 1 149 ? 78.052 27.549 3.530 1.000 30.950 149 PRO D CA 1
ATOM 4635 C C . PRO D 1 149 ? 79.315 27.099 2.791 1.000 38.090 149 PRO D C 1
ATOM 4636 O O . PRO D 1 149 ? 80.029 27.904 2.188 1.000 33.580 149 PRO D O 1
ATOM 4640 N N . THR D 1 150 ? 79.582 25.793 2.820 1.000 32.460 150 THR D N 1
ATOM 4641 C CA . THR D 1 150 ? 80.592 25.149 1.989 1.000 33.950 150 THR D CA 1
ATOM 4642 C C . THR D 1 150 ? 79.888 24.777 0.697 1.000 32.060 150 THR D C 1
ATOM 4643 O O . THR D 1 150 ? 78.690 25.035 0.577 1.000 35.910 150 THR D O 1
ATOM 4647 N N . PRO D 1 151 ? 80.557 24.174 -0.289 1.000 35.260 151 PRO D N 1
ATOM 4648 C CA . PRO D 1 151 ? 79.832 23.819 -1.517 1.000 35.410 151 PRO D CA 1
ATOM 4649 C C . PRO D 1 151 ? 78.701 22.822 -1.312 1.000 33.800 151 PRO D C 1
ATOM 4650 O O . PRO D 1 151 ? 77.830 22.717 -2.185 1.000 35.290 151 PRO D O 1
ATOM 4654 N N . ALA D 1 152 ? 78.662 22.102 -0.191 1.000 33.080 152 ALA D N 1
ATOM 4655 C CA . ALA D 1 152 ? 77.594 21.145 0.067 1.000 32.370 152 ALA D CA 1
ATOM 4656 C C . ALA D 1 152 ? 76.377 21.780 0.741 1.000 30.770 152 ALA D C 1
ATOM 4657 O O . ALA D 1 152 ? 75.466 21.050 1.151 1.000 34.800 152 ALA D O 1
ATOM 4659 N N . PHE D 1 153 ? 76.334 23.114 0.821 1.000 34.740 153 PHE D N 1
ATOM 4660 C CA . PHE D 1 153 ? 75.253 23.860 1.474 1.000 27.280 153 PHE D CA 1
ATOM 4661 C C . PHE D 1 153 ? 73.891 23.493 0.893 1.000 28.620 153 PHE D C 1
ATOM 4662 O O . PHE D 1 153 ? 73.683 23.564 -0.323 1.000 30.920 153 PHE D O 1
ATOM 4670 N N . VAL D 1 154 ? 72.944 23.138 1.762 1.000 26.510 154 VAL D N 1
ATOM 4671 C CA . VAL D 1 154 ? 71.592 22.787 1.328 1.000 24.400 154 VAL D CA 1
ATOM 4672 C C . VAL D 1 154 ? 70.547 23.823 1.754 1.000 31.760 154 VAL D C 1
ATOM 4673 O O . VAL D 1 154 ? 69.378 23.695 1.379 1.000 27.380 154 VAL D O 1
ATOM 4677 N N . ILE D 1 155 ? 70.922 24.839 2.528 1.000 29.270 155 ILE D N 1
ATOM 4678 C CA . ILE D 1 155 ? 69.942 25.841 2.941 1.000 28.990 155 ILE D CA 1
ATOM 4679 C C . ILE D 1 155 ? 69.515 26.675 1.743 1.000 31.970 155 ILE D C 1
ATOM 4680 O O . ILE D 1 155 ? 70.311 26.946 0.834 1.000 30.250 155 ILE D O 1
ATOM 4685 N N . GLY D 1 156 ? 68.239 27.060 1.716 1.000 27.640 156 GLY D N 1
ATOM 4686 C CA . GLY D 1 156 ? 67.698 27.773 0.583 1.000 21.760 156 GLY D CA 1
ATOM 4687 C C . GLY D 1 156 ? 67.390 26.920 -0.625 1.000 29.660 156 GLY D C 1
ATOM 4688 O O . GLY D 1 156 ? 67.197 27.471 -1.715 1.000 28.520 156 GLY D O 1
ATOM 4689 N N . ARG D 1 157 ? 67.347 25.598 -0.472 1.000 26.640 157 ARG D N 1
ATOM 4690 C CA . ARG D 1 157 ? 66.989 24.678 -1.539 1.000 30.640 157 ARG D CA 1
ATOM 4691 C C . ARG D 1 157 ? 65.746 23.906 -1.132 1.000 32.460 157 ARG D C 1
ATOM 4692 O O . ARG D 1 157 ? 65.432 23.790 0.054 1.000 30.670 157 ARG D O 1
ATOM 4700 N N . ILE D 1 158 ? 65.063 23.342 -2.122 1.000 26.330 158 ILE D N 1
ATOM 4701 C CA . ILE D 1 158 ? 63.793 22.668 -1.887 1.000 30.810 158 ILE D CA 1
ATOM 4702 C C . ILE D 1 158 ? 64.055 21.193 -1.614 1.000 29.420 158 ILE D C 1
ATOM 4703 O O . ILE D 1 158 ? 64.737 20.521 -2.390 1.000 26.740 158 ILE D O 1
ATOM 4708 N N . LEU D 1 159 ? 63.519 20.687 -0.511 1.000 30.150 159 LEU D N 1
ATOM 4709 C CA . LEU D 1 159 ? 63.505 19.254 -0.259 1.000 32.040 159 LEU D CA 1
ATOM 4710 C C . LEU D 1 159 ? 62.217 18.679 -0.838 1.000 34.370 159 LEU D C 1
ATOM 4711 O O . LEU D 1 159 ? 61.131 19.220 -0.605 1.000 31.020 159 LEU D O 1
ATOM 4716 N N . VAL D 1 160 ? 62.340 17.599 -1.600 1.000 27.020 160 VAL D N 1
ATOM 4717 C CA . VAL D 1 160 ? 61.224 17.043 -2.361 1.000 32.590 160 VAL D CA 1
ATOM 4718 C C . VAL D 1 160 ? 60.896 15.648 -1.847 1.000 30.680 160 VAL D C 1
ATOM 4719 O O . VAL D 1 160 ? 61.801 14.837 -1.615 1.000 34.000 160 VAL D O 1
ATOM 4723 N N . ILE D 1 161 ? 59.603 15.354 -1.718 1.000 34.750 161 ILE D N 1
ATOM 4724 C CA . ILE D 1 161 ? 59.111 13.997 -1.498 1.000 34.670 161 ILE D CA 1
ATOM 4725 C C . ILE D 1 161 ? 58.480 13.531 -2.800 1.000 31.370 161 ILE D C 1
ATOM 4726 O O . ILE D 1 161 ? 57.545 14.165 -3.299 1.000 33.630 161 ILE D O 1
ATOM 4731 N N . HIS D 1 162 ? 58.989 12.432 -3.347 1.000 29.430 162 HIS D N 1
ATOM 4732 C CA . HIS D 1 162 ? 58.605 11.982 -4.677 1.000 33.480 162 HIS D CA 1
ATOM 4733 C C . HIS D 1 162 ? 57.457 10.980 -4.627 1.000 41.990 162 HIS D C 1
ATOM 4734 O O . HIS D 1 162 ? 57.173 10.353 -3.601 1.000 35.800 162 HIS D O 1
ATOM 4741 N N . THR D 1 163 ? 56.839 10.800 -5.793 1.000 40.550 163 THR D N 1
ATOM 4742 C CA . THR D 1 163 ? 55.667 9.941 -5.925 1.000 40.750 163 THR D CA 1
ATOM 4743 C C . THR D 1 163 ? 55.984 8.489 -5.578 1.000 36.750 163 THR D C 1
ATOM 4744 O O . THR D 1 163 ? 55.193 7.816 -4.909 1.000 42.170 163 THR D O 1
ATOM 4748 N N . THR D 1 164 ? 57.127 7.980 -6.014 1.000 35.920 164 THR D N 1
ATOM 4749 C CA . THR D 1 164 ? 57.455 6.587 -5.731 1.000 48.850 164 THR D CA 1
ATOM 4750 C C . THR D 1 164 ? 58.903 6.501 -5.273 1.000 37.210 164 THR D C 1
ATOM 4751 O O . THR D 1 164 ? 59.565 7.515 -5.018 1.000 38.210 164 THR D O 1
ATOM 4755 N N . TYR D 1 165 ? 59.393 5.271 -5.169 1.000 38.210 165 TYR D N 1
ATOM 4756 C CA . TYR D 1 165 ? 60.683 5.030 -4.547 1.000 41.480 165 TYR D CA 1
ATOM 4757 C C . TYR D 1 165 ? 61.825 5.412 -5.473 1.000 40.010 165 TYR D C 1
ATOM 4758 O O . TYR D 1 165 ? 61.718 5.365 -6.701 1.000 42.630 165 TYR D O 1
ATOM 4767 N N . ASP D 1 166 ? 62.933 5.776 -4.855 1.000 39.330 166 ASP D N 1
ATOM 4768 C CA . ASP D 1 166 ? 64.175 6.048 -5.544 1.000 42.390 166 ASP D CA 1
ATOM 4769 C C . ASP D 1 166 ? 64.942 4.734 -5.668 1.000 44.570 166 ASP D C 1
ATOM 4770 O O . ASP D 1 166 ? 65.161 4.043 -4.664 1.000 42.040 166 ASP D O 1
ATOM 4775 N N . ASP D 1 167 ? 65.337 4.378 -6.898 1.000 37.720 167 ASP D N 1
ATOM 4776 C CA . ASP D 1 167 ? 66.011 3.100 -7.111 1.000 44.850 167 ASP D CA 1
ATOM 4777 C C . ASP D 1 167 ? 67.509 3.168 -6.851 1.000 47.000 167 ASP D C 1
ATOM 4778 O O . ASP D 1 167 ? 68.227 2.229 -7.202 1.000 41.250 167 ASP D O 1
ATOM 4783 N N . LEU D 1 168 ? 67.979 4.269 -6.262 1.000 50.720 168 LEU D N 1
ATOM 4784 C CA . LEU D 1 168 ? 69.360 4.432 -5.817 1.000 44.180 168 LEU D CA 1
ATOM 4785 C C . LEU D 1 168 ? 70.349 4.242 -6.959 1.000 44.040 168 LEU D C 1
ATOM 4786 O O . LEU D 1 168 ? 71.503 3.859 -6.745 1.000 42.350 168 LEU D O 1
ATOM 4791 N N . GLY D 1 169 ? 69.906 4.521 -8.179 1.000 43.310 169 GLY D N 1
ATOM 4792 C CA . GLY D 1 169 ? 70.775 4.413 -9.329 1.000 47.460 169 GLY D CA 1
ATOM 4793 C C . GLY D 1 169 ? 71.011 3.008 -9.829 1.000 52.380 169 GLY D C 1
ATOM 4794 O O . GLY D 1 169 ? 71.879 2.813 -10.686 1.000 47.600 169 GLY D O 1
ATOM 4795 N N . ARG D 1 170 ? 70.268 2.024 -9.325 1.000 51.830 170 ARG D N 1
ATOM 4796 C CA . ARG D 1 170 ? 70.482 0.623 -9.659 1.000 47.500 170 ARG D CA 1
ATOM 4797 C C . ARG D 1 170 ? 69.346 0.036 -10.484 1.000 50.010 170 ARG D C 1
ATOM 4798 O O . ARG D 1 170 ? 69.370 -1.159 -10.784 1.000 60.110 170 ARG D O 1
ATOM 4806 N N . GLY D 1 171 ? 68.355 0.838 -10.852 1.000 54.720 171 GLY D N 1
ATOM 4807 C CA . GLY D 1 171 ? 67.148 0.319 -11.453 1.000 52.240 171 GLY D CA 1
ATOM 4808 C C . GLY D 1 171 ? 67.246 -0.033 -12.912 1.000 53.890 171 GLY D C 1
ATOM 4809 O O . GLY D 1 171 ? 66.257 -0.494 -13.488 1.000 64.430 171 GLY D O 1
ATOM 4810 N N . GLY D 1 172 ? 68.403 0.178 -13.535 1.000 55.400 172 GLY D N 1
ATOM 4811 C CA . GLY D 1 172 ? 68.594 -0.157 -14.935 1.000 60.140 172 GLY D CA 1
ATOM 4812 C C . GLY D 1 172 ? 67.883 0.735 -15.937 1.000 70.130 172 GLY D C 1
ATOM 4813 O O . GLY D 1 172 ? 67.987 0.480 -17.144 1.000 66.570 172 GLY D O 1
ATOM 4814 N N . SER D 1 173 ? 67.163 1.761 -15.494 1.000 65.470 173 SER D N 1
ATOM 4815 C CA . SER D 1 173 ? 66.539 2.718 -16.400 1.000 60.810 173 SER D CA 1
ATOM 4816 C C . SER D 1 173 ? 67.543 3.803 -16.770 1.000 55.730 173 SER D C 1
ATOM 4817 O O . SER D 1 173 ? 68.625 3.896 -16.182 1.000 52.520 173 SER D O 1
ATOM 4820 N N . PRO D 1 174 ? 67.236 4.643 -17.788 1.000 63.810 174 PRO D N 1
ATOM 4821 C CA . PRO D 1 174 ? 68.202 5.686 -18.182 1.000 65.060 174 PRO D CA 1
ATOM 4822 C C . PRO D 1 174 ? 68.237 6.853 -17.204 1.000 60.880 174 PRO D C 1
ATOM 4823 O O . PRO D 1 174 ? 69.300 7.414 -16.920 1.000 58.910 174 PRO D O 1
ATOM 4827 N N . VAL D 1 175 ? 67.078 7.230 -16.665 1.000 55.280 175 VAL D N 1
ATOM 4828 C CA . VAL D 1 175 ? 67.069 8.262 -15.641 1.000 56.030 175 VAL D CA 1
ATOM 4829 C C . VAL D 1 175 ? 67.565 7.752 -14.298 1.000 52.100 175 VAL D C 1
ATOM 4830 O O . VAL D 1 175 ? 67.754 8.556 -13.387 1.000 46.460 175 VAL D O 1
ATOM 4834 N N A SER D 1 176 ? 67.779 6.438 -14.159 0.440 50.030 176 SER D N 1
ATOM 4835 N N B SER D 1 176 ? 67.782 6.441 -14.157 0.560 49.980 176 SER D N 1
ATOM 4836 C CA A SER D 1 176 ? 68.189 5.871 -12.877 0.440 49.840 176 SER D CA 1
ATOM 4837 C CA B SER D 1 176 ? 68.176 5.880 -12.869 0.560 49.800 176 SER D CA 1
ATOM 4838 C C A SER D 1 176 ? 69.468 6.520 -12.369 0.440 51.570 176 SER D C 1
ATOM 4839 C C B SER D 1 176 ? 69.483 6.480 -12.366 0.560 51.640 176 SER D C 1
ATOM 4840 O O A SER D 1 176 ? 69.616 6.764 -11.166 0.440 46.670 176 SER D O 1
ATOM 4841 O O B SER D 1 176 ? 69.660 6.652 -11.155 0.560 46.580 176 SER D O 1
ATOM 4846 N N . LYS D 1 177 ? 70.405 6.802 -13.269 1.000 53.000 177 LYS D N 1
ATOM 4847 C CA . LYS D 1 177 ? 71.619 7.499 -12.891 1.000 45.800 177 LYS D CA 1
ATOM 4848 C C . LYS D 1 177 ? 71.436 9.011 -12.900 1.000 43.760 177 LYS D C 1
ATOM 4849 O O . LYS D 1 177 ? 72.354 9.736 -12.510 1.000 45.740 177 LYS D O 1
ATOM 4855 N N A VAL D 1 178 ? 70.268 9.498 -13.311 0.000 46.740 178 VAL D N 1
ATOM 4856 N N B VAL D 1 178 ? 70.284 9.494 -13.351 1.000 46.630 178 VAL D N 1
ATOM 4857 C CA A VAL D 1 178 ? 69.984 10.929 -13.285 0.000 46.600 178 VAL D CA 1
ATOM 4858 C CA B VAL D 1 178 ? 69.959 10.914 -13.293 1.000 46.580 178 VAL D CA 1
ATOM 4859 C C A VAL D 1 178 ? 69.259 11.328 -12.005 0.000 48.130 178 VAL D C 1
ATOM 4860 C C B VAL D 1 178 ? 69.311 11.274 -11.966 1.000 48.510 178 VAL D C 1
ATOM 4861 O O A VAL D 1 178 ? 69.591 12.345 -11.390 0.000 45.650 178 VAL D O 1
ATOM 4862 O O B VAL D 1 178 ? 69.728 12.216 -11.290 1.000 46.040 178 VAL D O 1
ATOM 4869 N N . ASN D 1 179 ? 68.266 10.534 -11.579 1.000 42.720 179 ASN D N 1
ATOM 4870 C CA . ASN D 1 179 ? 67.503 10.913 -10.392 1.000 44.330 179 ASN D CA 1
ATOM 4871 C C . ASN D 1 179 ? 66.843 9.726 -9.697 1.000 51.140 179 ASN D C 1
ATOM 4872 O O . ASN D 1 179 ? 65.887 9.944 -8.945 1.000 43.210 179 ASN D O 1
ATOM 4877 N N . GLY D 1 180 ? 67.287 8.489 -9.940 1.000 47.220 180 GLY D N 1
ATOM 4878 C CA . GLY D 1 180 ? 66.687 7.337 -9.295 1.000 45.460 180 GLY D CA 1
ATOM 4879 C C . GLY D 1 180 ? 65.297 6.973 -9.764 1.000 46.850 180 GLY D C 1
ATOM 4880 O O . GLY D 1 180 ? 64.685 6.066 -9.187 1.000 43.780 180 GLY D O 1
ATOM 4881 N N . ASN D 1 181 ? 64.781 7.647 -10.792 1.000 36.270 181 ASN D N 1
ATOM 4882 C CA . ASN D 1 181 ? 63.491 7.312 -11.385 1.000 36.260 181 ASN D CA 1
ATOM 4883 C C . ASN D 1 181 ? 62.375 7.269 -10.347 1.000 43.370 181 ASN D C 1
ATOM 4884 O O . ASN D 1 181 ? 61.505 6.398 -10.377 1.000 46.060 181 ASN D O 1
ATOM 4889 N N . ALA D 1 182 ? 62.381 8.225 -9.425 1.000 39.910 182 ALA D N 1
ATOM 4890 C CA . ALA D 1 182 ? 61.373 8.233 -8.371 1.000 41.430 182 ALA D CA 1
ATOM 4891 C C . ALA D 1 182 ? 60.070 8.900 -8.789 1.000 33.230 182 ALA D C 1
ATOM 4892 O O . ALA D 1 182 ? 59.177 9.050 -7.949 1.000 35.880 182 ALA D O 1
ATOM 4894 N N . GLY D 1 183 ? 59.927 9.305 -10.051 1.000 36.530 183 GLY D N 1
ATOM 4895 C CA . GLY D 1 183 ? 58.657 9.850 -10.502 1.000 33.320 183 GLY D CA 1
ATOM 4896 C C . GLY D 1 183 ? 58.488 11.336 -10.209 1.000 38.600 183 GLY D C 1
ATOM 4897 O O . GLY D 1 183 ? 59.452 12.088 -10.100 1.000 37.270 183 GLY D O 1
ATOM 4898 N N . GLY D 1 184 ? 57.228 11.755 -10.094 1.000 33.250 184 GLY D N 1
ATOM 4899 C CA . GLY D 1 184 ? 56.876 13.145 -9.880 1.000 37.030 184 GLY D CA 1
ATOM 4900 C C . GLY D 1 184 ? 56.926 13.550 -8.420 1.000 43.970 184 GLY D C 1
ATOM 4901 O O . GLY D 1 184 ? 57.538 12.890 -7.578 1.000 40.420 184 GLY D O 1
ATOM 4902 N N . ARG D 1 185 ? 56.260 14.658 -8.120 1.000 41.820 185 ARG D N 1
ATOM 4903 C CA . ARG D 1 185 ? 56.355 15.295 -6.819 1.000 41.570 185 ARG D CA 1
ATOM 4904 C C . ARG D 1 185 ? 55.056 15.133 -6.045 1.000 39.550 185 ARG D C 1
ATOM 4905 O O . ARG D 1 185 ? 53.967 15.333 -6.588 1.000 40.380 185 ARG D O 1
ATOM 4913 N N . LEU D 1 186 ? 55.186 14.806 -4.763 1.000 42.840 186 LEU D N 1
ATOM 4914 C CA . LEU D 1 186 ? 54.074 14.795 -3.821 1.000 37.140 186 LEU D CA 1
ATOM 4915 C C . LEU D 1 186 ? 54.080 15.999 -2.900 1.000 36.610 186 LEU D C 1
ATOM 4916 O O . LEU D 1 186 ? 53.023 16.572 -2.621 1.000 35.680 186 LEU D O 1
ATOM 4921 N N . ALA D 1 187 ? 55.252 16.383 -2.401 1.000 33.160 187 ALA D N 1
ATOM 4922 C CA . ALA D 1 187 ? 55.321 17.472 -1.442 1.000 35.670 187 ALA D CA 1
ATOM 4923 C C . ALA D 1 187 ? 56.733 18.034 -1.427 1.000 35.930 187 ALA D C 1
ATOM 4924 O O . ALA D 1 187 ? 57.697 17.351 -1.781 1.000 30.810 187 ALA D O 1
ATOM 4926 N N . CYS D 1 188 ? 56.835 19.282 -1.023 1.000 34.890 188 CYS D N 1
ATOM 4927 C CA . CYS D 1 188 ? 58.187 19.850 -0.906 1.000 38.720 188 CYS D CA 1
ATOM 4928 C C . CYS D 1 188 ? 58.226 20.960 0.142 1.000 38.310 188 CYS D C 1
ATOM 4929 O O . CYS D 1 188 ? 57.160 21.388 0.595 1.000 32.700 188 CYS D O 1
ATOM 4932 N N . GLY D 1 189 ? 59.434 21.324 0.558 1.000 31.990 189 GLY D N 1
ATOM 4933 C CA . GLY D 1 189 ? 59.613 22.414 1.499 1.000 32.950 189 GLY D CA 1
ATOM 4934 C C . GLY D 1 189 ? 61.011 22.977 1.407 1.000 34.580 189 GLY D C 1
ATOM 4935 O O . GLY D 1 189 ? 61.975 22.249 1.134 1.000 27.280 189 GLY D O 1
ATOM 4936 N N . ILE D 1 190 ? 61.124 24.284 1.641 1.000 24.050 190 ILE D N 1
ATOM 4937 C CA . ILE D 1 190 ? 62.423 24.952 1.606 1.000 30.420 190 ILE D CA 1
ATOM 4938 C C . ILE D 1 190 ? 63.164 24.683 2.912 1.000 28.350 190 ILE D C 1
ATOM 4939 O O . ILE D 1 190 ? 62.613 24.874 4.001 1.000 28.590 190 ILE D O 1
ATOM 4944 N N . ILE D 1 191 ? 64.424 24.275 2.807 1.000 27.600 191 ILE D N 1
ATOM 4945 C CA . ILE D 1 191 ? 65.300 24.128 3.970 1.000 25.660 191 ILE D CA 1
ATOM 4946 C C . ILE D 1 191 ? 65.808 25.511 4.365 1.000 23.670 191 ILE D C 1
ATOM 4947 O O . ILE D 1 191 ? 66.483 26.175 3.575 1.000 26.190 191 ILE D O 1
ATOM 4952 N N . SER D 1 192 ? 65.514 25.941 5.592 1.000 28.380 192 SER D N 1
ATOM 4953 C CA . SER D 1 192 ? 65.874 27.283 6.027 1.000 31.430 192 SER D CA 1
ATOM 4954 C C . SER D 1 192 ? 66.383 27.246 7.464 1.000 29.190 192 SER D C 1
ATOM 4955 O O . SER D 1 192 ? 66.304 26.226 8.151 1.000 31.200 192 SER D O 1
ATOM 4958 N N . TYR D 1 193 ? 66.905 28.380 7.924 1.000 24.300 193 TYR D N 1
ATOM 4959 C CA . TYR D 1 193 ? 67.453 28.458 9.274 1.000 29.480 193 TYR D CA 1
ATOM 4960 C C . TYR D 1 193 ? 66.347 28.439 10.320 1.000 31.330 193 TYR D C 1
ATOM 4961 O O . TYR D 1 193 ? 65.285 29.039 10.135 1.000 31.420 193 TYR D O 1
ATOM 4970 N N . VAL D 1 194 ? 66.594 27.759 11.434 1.000 32.140 194 VAL D N 1
ATOM 4971 C CA . VAL D 1 194 ? 65.637 27.815 12.547 1.000 36.920 194 VAL D CA 1
ATOM 4972 C C . VAL D 1 194 ? 65.460 29.263 13.026 1.000 47.290 194 VAL D C 1
ATOM 4973 O O . VAL D 1 194 ? 66.382 30.090 12.950 1.000 47.960 194 VAL D O 1
ATOM 4978 N N . VAL E 1 30 ? 105.452 -33.876 21.854 1.000 82.650 30 VAL E N 1
ATOM 4979 C CA . VAL E 1 30 ? 104.629 -32.964 21.071 1.000 78.320 30 VAL E CA 1
ATOM 4980 C C . VAL E 1 30 ? 105.347 -31.610 20.936 1.000 82.090 30 VAL E C 1
ATOM 4981 O O . VAL E 1 30 ? 106.280 -31.305 21.684 1.000 73.870 30 VAL E O 1
ATOM 4985 N N . ASN E 1 31 ? 104.913 -30.821 19.955 1.000 78.760 31 ASN E N 1
ATOM 4986 C CA . ASN E 1 31 ? 105.484 -29.515 19.645 1.000 56.150 31 ASN E CA 1
ATOM 4987 C C . ASN E 1 31 ? 104.666 -28.429 20.335 1.000 57.580 31 ASN E C 1
ATOM 4988 O O . ASN E 1 31 ? 103.429 -28.444 20.274 1.000 48.430 31 ASN E O 1
ATOM 4993 N N . TYR E 1 32 ? 105.367 -27.474 20.963 1.000 45.560 32 TYR E N 1
ATOM 4994 C CA . TYR E 1 32 ? 104.734 -26.512 21.863 1.000 54.320 32 TYR E CA 1
ATOM 4995 C C . TYR E 1 32 ? 103.809 -25.537 21.146 1.000 53.930 32 TYR E C 1
ATOM 4996 O O . TYR E 1 32 ? 102.993 -24.888 21.805 1.000 51.320 32 TYR E O 1
ATOM 5005 N N . LEU E 1 33 ? 103.929 -25.399 19.824 1.000 48.060 33 LEU E N 1
ATOM 5006 C CA . LEU E 1 33 ? 102.992 -24.575 19.078 1.000 49.270 33 LEU E CA 1
ATOM 5007 C C . LEU E 1 33 ? 101.597 -25.171 19.089 1.000 52.160 33 LEU E C 1
ATOM 5008 O O . LEU E 1 33 ? 100.630 -24.473 18.759 1.000 52.560 33 LEU E O 1
ATOM 5013 N N . PHE E 1 34 ? 101.473 -26.449 19.445 1.000 47.540 34 PHE E N 1
ATOM 5014 C CA . PHE E 1 34 ? 100.193 -27.138 19.412 1.000 54.320 34 PHE E CA 1
ATOM 5015 C C . PHE E 1 34 ? 99.612 -27.363 20.803 1.000 52.530 34 PHE E C 1
ATOM 5016 O O . PHE E 1 34 ? 98.643 -28.118 20.939 1.000 61.050 34 PHE E O 1
ATOM 5024 N N . ARG E 1 35 ? 100.151 -26.703 21.830 1.000 48.100 35 ARG E N 1
ATOM 5025 C CA . ARG E 1 35 ? 99.830 -27.013 23.220 1.000 58.430 35 ARG E CA 1
ATOM 5026 C C . ARG E 1 35 ? 99.154 -25.837 23.920 1.000 69.970 35 ARG E C 1
ATOM 5027 O O . ARG E 1 35 ? 99.255 -24.677 23.497 1.000 61.830 35 ARG E O 1
ATOM 5035 N N . GLY E 1 36 ? 98.450 -26.171 25.009 1.000 88.300 36 GLY E N 1
ATOM 5036 C CA . GLY E 1 36 ? 97.963 -25.215 25.976 1.000 55.380 36 GLY E CA 1
ATOM 5037 C C . GLY E 1 36 ? 97.024 -24.237 25.325 1.000 64.740 36 GLY E C 1
ATOM 5038 O O . GLY E 1 36 ? 96.605 -24.409 24.172 1.000 62.310 36 GLY E O 1
ATOM 5039 N N . PRO E 1 37 ? 96.669 -23.191 26.055 1.000 56.660 37 PRO E N 1
ATOM 5040 C CA . PRO E 1 37 ? 95.973 -22.070 25.433 1.000 58.010 37 PRO E CA 1
ATOM 5041 C C . PRO E 1 37 ? 96.965 -21.263 24.614 1.000 55.740 37 PRO E C 1
ATOM 5042 O O . PRO E 1 37 ? 98.136 -21.119 24.974 1.000 58.140 37 PRO E O 1
ATOM 5046 N N . VAL E 1 38 ? 96.488 -20.722 23.501 1.000 50.830 38 VAL E N 1
ATOM 5047 C CA . VAL E 1 38 ? 97.303 -19.819 22.700 1.000 57.420 38 VAL E CA 1
ATOM 5048 C C . VAL E 1 38 ? 96.600 -18.474 22.614 1.000 49.450 38 VAL E C 1
ATOM 5049 O O . VAL E 1 38 ? 95.376 -18.403 22.431 1.000 44.810 38 VAL E O 1
ATOM 5053 N N . THR E 1 39 ? 97.381 -17.409 22.763 1.000 44.500 39 THR E N 1
ATOM 5054 C CA . THR E 1 39 ? 96.882 -16.043 22.722 1.000 43.240 39 THR E CA 1
ATOM 5055 C C . THR E 1 39 ? 97.536 -15.314 21.564 1.000 40.330 39 THR E C 1
ATOM 5056 O O . THR E 1 39 ? 98.757 -15.380 21.398 1.000 38.430 39 THR E O 1
ATOM 5060 N N . ALA E 1 40 ? 96.725 -14.610 20.783 1.000 46.440 40 ALA E N 1
ATOM 5061 C CA . ALA E 1 40 ? 97.204 -13.861 19.638 1.000 41.670 40 ALA E CA 1
ATOM 5062 C C . ALA E 1 40 ? 96.638 -12.446 19.682 1.000 47.110 40 ALA E C 1
ATOM 5063 O O . ALA E 1 40 ? 95.604 -12.183 20.307 1.000 40.230 40 ALA E O 1
ATOM 5065 N N . VAL E 1 41 ? 97.331 -11.522 19.011 1.000 38.430 41 VAL E N 1
ATOM 5066 C CA . VAL E 1 41 ? 96.894 -10.134 18.949 1.000 37.900 41 VAL E CA 1
ATOM 5067 C C . VAL E 1 41 ? 97.096 -9.603 17.539 1.000 45.280 41 VAL E C 1
ATOM 5068 O O . VAL E 1 41 ? 97.895 -10.126 16.755 1.000 40.900 41 VAL E O 1
ATOM 5072 N N . ALA E 1 42 ? 96.354 -8.539 17.237 1.000 37.020 42 ALA E N 1
ATOM 5073 C CA . ALA E 1 42 ? 96.486 -7.791 15.994 1.000 42.730 42 ALA E CA 1
ATOM 5074 C C . ALA E 1 42 ? 96.502 -6.305 16.325 1.000 41.470 42 ALA E C 1
ATOM 5075 O O . ALA E 1 42 ? 95.587 -5.799 16.986 1.000 39.140 42 ALA E O 1
ATOM 5077 N N . ALA E 1 43 ? 97.545 -5.612 15.889 1.000 37.250 43 ALA E N 1
ATOM 5078 C CA . ALA E 1 43 ? 97.619 -4.163 16.015 1.000 42.650 43 ALA E CA 1
ATOM 5079 C C . ALA E 1 43 ? 96.954 -3.555 14.787 1.000 49.080 43 ALA E C 1
ATOM 5080 O O . ALA E 1 43 ? 97.503 -3.611 13.684 1.000 48.410 43 ALA E O 1
ATOM 5082 N N . ILE E 1 44 ? 95.767 -2.991 14.974 1.000 43.660 44 ILE E N 1
ATOM 5083 C CA . ILE E 1 44 ? 94.958 -2.475 13.876 1.000 48.490 44 ILE E CA 1
ATOM 5084 C C . ILE E 1 44 ? 95.290 -1.007 13.656 1.000 43.830 44 ILE E C 1
ATOM 5085 O O . ILE E 1 44 ? 95.203 -0.198 14.585 1.000 47.900 44 ILE E O 1
ATOM 5090 N N . ALA E 1 45 ? 95.639 -0.647 12.422 1.000 48.810 45 ALA E N 1
ATOM 5091 C CA . ALA E 1 45 ? 95.923 0.752 12.123 1.000 55.520 45 ALA E CA 1
ATOM 5092 C C . ALA E 1 45 ? 95.527 1.085 10.691 1.000 49.640 45 ALA E C 1
ATOM 5093 O O . ALA E 1 45 ? 95.612 0.248 9.787 1.000 44.980 45 ALA E O 1
ATOM 5095 N N . GLY E 1 46 ? 95.077 2.326 10.506 1.000 58.810 46 GLY E N 1
ATOM 5096 C CA . GLY E 1 46 ? 94.892 2.896 9.193 1.000 59.850 46 GLY E CA 1
ATOM 5097 C C . GLY E 1 46 ? 96.051 3.820 8.837 1.000 65.040 46 GLY E C 1
ATOM 5098 O O . GLY E 1 46 ? 96.851 4.217 9.678 1.000 62.580 46 GLY E O 1
ATOM 5099 N N . GLU E 1 47 ? 96.120 4.163 7.555 1.000 54.680 47 GLU E N 1
ATOM 5100 C CA . GLU E 1 47 ? 97.250 4.883 6.999 1.000 62.460 47 GLU E CA 1
ATOM 5101 C C . GLU E 1 47 ? 96.732 6.103 6.247 1.000 69.000 47 GLU E C 1
ATOM 5102 O O . GLU E 1 47 ? 95.608 6.101 5.739 1.000 62.470 47 GLU E O 1
ATOM 5108 N N . GLY E 1 48 ? 97.541 7.159 6.226 1.000 59.420 48 GLY E N 1
ATOM 5109 C CA . GLY E 1 48 ? 97.178 8.346 5.471 1.000 56.650 48 GLY E CA 1
ATOM 5110 C C . GLY E 1 48 ? 95.907 8.991 5.994 1.000 68.130 48 GLY E C 1
ATOM 5111 O O . GLY E 1 48 ? 95.815 9.389 7.161 1.000 56.020 48 GLY E O 1
ATOM 5112 N N . GLU E 1 49 ? 94.904 9.102 5.118 1.000 72.250 49 GLU E N 1
ATOM 5113 C CA . GLU E 1 49 ? 93.648 9.764 5.456 1.000 74.620 49 GLU E CA 1
ATOM 5114 C C . GLU E 1 49 ? 92.798 8.963 6.432 1.000 68.930 49 GLU E C 1
ATOM 5115 O O . GLU E 1 49 ? 91.726 9.440 6.825 1.000 59.600 49 GLU E O 1
ATOM 5121 N N . HIS E 1 50 ? 93.238 7.769 6.825 1.000 61.250 50 HIS E N 1
ATOM 5122 C CA . HIS E 1 50 ? 92.578 7.007 7.878 1.000 65.770 50 HIS E CA 1
ATOM 5123 C C . HIS E 1 50 ? 93.556 6.649 8.991 1.000 65.770 50 HIS E C 1
ATOM 5124 O O . HIS E 1 50 ? 93.377 5.644 9.693 1.000 49.040 50 HIS E O 1
ATOM 5131 N N . ALA E 1 51 ? 94.590 7.481 9.167 1.000 61.090 51 ALA E N 1
ATOM 5132 C CA . ALA E 1 51 ? 95.562 7.274 10.232 1.000 63.670 51 ALA E CA 1
ATOM 5133 C C . ALA E 1 51 ? 94.931 7.358 11.615 1.000 60.650 51 ALA E C 1
ATOM 5134 O O . ALA E 1 51 ? 95.519 6.865 12.582 1.000 57.150 51 ALA E O 1
ATOM 5136 N N . GLY E 1 52 ? 93.757 7.970 11.737 1.000 60.500 52 GLY E N 1
ATOM 5137 C CA . GLY E 1 52 ? 93.072 8.005 13.014 1.000 51.650 52 GLY E CA 1
ATOM 5138 C C . GLY E 1 52 ? 92.300 6.751 13.365 1.000 48.200 52 GLY E C 1
ATOM 5139 O O . GLY E 1 52 ? 91.680 6.678 14.430 1.000 53.420 52 GLY E O 1
ATOM 5140 N N . ILE E 1 53 ? 92.300 5.752 12.486 1.000 47.710 53 ILE E N 1
ATOM 5141 C CA . ILE E 1 53 ? 91.723 4.454 12.819 1.000 54.430 53 ILE E CA 1
ATOM 5142 C C . ILE E 1 53 ? 92.794 3.646 13.549 1.000 58.830 53 ILE E C 1
ATOM 5143 O O . ILE E 1 53 ? 93.761 3.176 12.942 1.000 55.620 53 ILE E O 1
ATOM 5148 N N . LYS E 1 54 ? 92.639 3.518 14.870 1.000 52.840 54 LYS E N 1
ATOM 5149 C CA . LYS E 1 54 ? 93.535 2.757 15.736 1.000 55.700 54 LYS E CA 1
ATOM 5150 C C . LYS E 1 54 ? 92.725 1.740 16.526 1.000 58.050 54 LYS E C 1
ATOM 5151 O O . LYS E 1 54 ? 91.589 2.018 16.927 1.000 44.960 54 LYS E O 1
ATOM 5157 N N . GLY E 1 55 ? 93.320 0.573 16.762 1.000 45.870 55 GLY E N 1
ATOM 5158 C CA . GLY E 1 55 ? 92.629 -0.483 17.477 1.000 46.940 55 GLY E CA 1
ATOM 5159 C C . GLY E 1 55 ? 93.555 -1.629 17.822 1.000 45.760 55 GLY E C 1
ATOM 5160 O O . GLY E 1 55 ? 94.686 -1.725 17.335 1.000 39.550 55 GLY E O 1
ATOM 5161 N N . SER E 1 56 ? 93.043 -2.501 18.683 1.000 39.730 56 SER E N 1
ATOM 5162 C CA . SER E 1 56 ? 93.722 -3.714 19.117 1.000 46.990 56 SER E CA 1
ATOM 5163 C C . SER E 1 56 ? 92.681 -4.807 19.237 1.000 46.050 56 SER E C 1
ATOM 5164 O O . SER E 1 56 ? 91.581 -4.563 19.738 1.000 52.190 56 SER E O 1
ATOM 5167 N N . LEU E 1 57 ? 93.026 -6.009 18.792 1.000 45.920 57 LEU E N 1
ATOM 5168 C CA . LEU E 1 57 ? 92.195 -7.179 19.022 1.000 47.940 57 LEU E CA 1
ATOM 5169 C C . LEU E 1 57 ? 93.025 -8.272 19.678 1.000 53.120 57 LEU E C 1
ATOM 5170 O O . LEU E 1 57 ? 94.202 -8.453 19.350 1.000 49.250 57 LEU E O 1
ATOM 5175 N N . THR E 1 58 ? 92.411 -8.985 20.619 1.000 45.500 58 THR E N 1
ATOM 5176 C CA . THR E 1 58 ? 92.999 -10.173 21.212 1.000 43.700 58 THR E CA 1
ATOM 5177 C C . THR E 1 58 ? 92.207 -11.409 20.806 1.000 45.890 58 THR E C 1
ATOM 5178 O O . THR E 1 58 ? 90.973 -11.384 20.768 1.000 50.700 58 THR E O 1
ATOM 5182 N N . PHE E 1 59 ? 92.939 -12.471 20.477 1.000 45.470 59 PHE E N 1
ATOM 5183 C CA . PHE E 1 59 ? 92.404 -13.763 20.070 1.000 42.240 59 PHE E CA 1
ATOM 5184 C C . PHE E 1 59 ? 92.824 -14.789 21.111 1.000 44.980 59 PHE E C 1
ATOM 5185 O O . PHE E 1 59 ? 94.017 -14.908 21.416 1.000 47.750 59 PHE E O 1
ATOM 5193 N N . LEU E 1 60 ? 91.860 -15.534 21.646 1.000 45.490 60 LEU E N 1
ATOM 5194 C CA . LEU E 1 60 ? 92.143 -16.560 22.646 1.000 49.380 60 LEU E CA 1
ATOM 5195 C C . LEU E 1 60 ? 91.484 -17.864 22.228 1.000 47.930 60 LEU E C 1
ATOM 5196 O O . LEU E 1 60 ? 90.263 -17.914 22.046 1.000 45.730 60 LEU E O 1
ATOM 5201 N N . GLN E 1 61 ? 92.290 -18.915 22.095 1.000 41.760 61 GLN E N 1
ATOM 5202 C CA . GLN E 1 61 ? 91.796 -20.253 21.796 1.000 57.310 61 GLN E CA 1
ATOM 5203 C C . GLN E 1 61 ? 92.407 -21.218 22.802 1.000 49.830 61 GLN E C 1
ATOM 5204 O O . GLN E 1 61 ? 93.638 -21.385 22.851 1.000 40.540 61 GLN E O 1
ATOM 5210 N N . LYS E 1 62 ? 91.546 -21.834 23.613 1.000 48.200 62 LYS E N 1
ATOM 5211 C CA . LYS E 1 62 ? 92.015 -22.563 24.789 1.000 57.990 62 LYS E CA 1
ATOM 5212 C C . LYS E 1 62 ? 92.583 -23.930 24.422 1.000 56.680 62 LYS E C 1
ATOM 5213 O O . LYS E 1 62 ? 93.636 -24.325 24.938 1.000 55.260 62 LYS E O 1
ATOM 5219 N N . SER E 1 63 ? 91.909 -24.653 23.529 1.000 56.740 63 SER E N 1
ATOM 5220 C CA . SER E 1 63 ? 92.280 -26.014 23.174 1.000 59.910 63 SER E CA 1
ATOM 5221 C C . SER E 1 63 ? 92.243 -26.180 21.660 1.000 67.720 63 SER E C 1
ATOM 5222 O O . SER E 1 63 ? 91.638 -25.381 20.937 1.000 58.690 63 SER E O 1
ATOM 5225 N N . LEU E 1 64 ? 92.888 -27.248 21.192 1.000 70.960 64 LEU E N 1
ATOM 5226 C CA . LEU E 1 64 ? 93.007 -27.495 19.761 1.000 66.610 64 LEU E CA 1
ATOM 5227 C C . LEU E 1 64 ? 91.630 -27.588 19.115 1.000 71.460 64 LEU E C 1
ATOM 5228 O O . LEU E 1 64 ? 90.738 -28.286 19.612 1.000 65.140 64 LEU E O 1
ATOM 5233 N N . ASP E 1 65 ? 91.457 -26.843 18.019 1.000 71.300 65 ASP E N 1
ATOM 5234 C CA . ASP E 1 65 ? 90.183 -26.679 17.308 1.000 72.970 65 ASP E CA 1
ATOM 5235 C C . ASP E 1 65 ? 89.032 -26.288 18.239 1.000 77.820 65 ASP E C 1
ATOM 5236 O O . ASP E 1 65 ? 87.858 -26.424 17.874 1.000 76.680 65 ASP E O 1
ATOM 5241 N N . GLY E 1 66 ? 89.343 -25.789 19.433 1.000 81.030 66 GLY E N 1
ATOM 5242 C CA . GLY E 1 66 ? 88.332 -25.282 20.331 1.000 69.090 66 GLY E CA 1
ATOM 5243 C C . GLY E 1 66 ? 87.751 -23.970 19.825 1.000 67.660 66 GLY E C 1
ATOM 5244 O O . GLY E 1 66 ? 88.010 -23.507 18.713 1.000 69.340 66 GLY E O 1
ATOM 5245 N N . ARG E 1 67 ? 86.917 -23.377 20.672 1.000 65.760 67 ARG E N 1
ATOM 5246 C CA . ARG E 1 67 ? 86.352 -22.068 20.380 1.000 72.160 67 ARG E CA 1
ATOM 5247 C C . ARG E 1 67 ? 87.437 -21.001 20.461 1.000 63.130 67 ARG E C 1
ATOM 5248 O O . ARG E 1 67 ? 88.329 -21.068 21.309 1.000 58.310 67 ARG E O 1
ATOM 5256 N N . THR E 1 68 ? 87.364 -20.008 19.576 1.000 62.530 68 THR E N 1
ATOM 5257 C CA . THR E 1 68 ? 88.288 -18.878 19.601 1.000 59.740 68 THR E CA 1
ATOM 5258 C C . THR E 1 68 ? 87.509 -17.600 19.883 1.000 54.250 68 THR E C 1
ATOM 5259 O O . THR E 1 68 ? 86.557 -17.276 19.164 1.000 52.400 68 THR E O 1
ATOM 5263 N N . VAL E 1 69 ? 87.922 -16.871 20.918 1.000 48.170 69 VAL E N 1
ATOM 5264 C CA . VAL E 1 69 ? 87.214 -15.684 21.391 1.000 59.150 69 VAL E CA 1
ATOM 5265 C C . VAL E 1 69 ? 88.035 -14.447 21.047 1.000 56.540 69 VAL E C 1
ATOM 5266 O O . VAL E 1 69 ? 89.250 -14.412 21.295 1.000 47.610 69 VAL E O 1
ATOM 5270 N N . ILE E 1 70 ? 87.363 -13.435 20.488 1.000 52.420 70 ILE E N 1
ATOM 5271 C CA . ILE E 1 70 ? 87.984 -12.224 19.957 1.000 50.130 70 ILE E CA 1
ATOM 5272 C C . ILE E 1 70 ? 87.388 -11.014 20.662 1.000 56.440 70 ILE E C 1
ATOM 5273 O O . ILE E 1 70 ? 86.162 -10.856 20.698 1.000 51.420 70 ILE E O 1
ATOM 5278 N N . ASN E 1 71 ? 88.250 -10.135 21.170 1.000 44.410 71 ASN E N 1
ATOM 5279 C CA . ASN E 1 71 ? 87.788 -8.991 21.941 1.000 52.970 71 ASN E CA 1
ATOM 5280 C C . ASN E 1 71 ? 88.709 -7.810 21.698 1.000 51.320 71 ASN E C 1
ATOM 5281 O O . ASN E 1 71 ? 89.922 -7.975 21.544 1.000 46.080 71 ASN E O 1
ATOM 5286 N N . GLY E 1 72 ? 88.130 -6.622 21.678 1.000 36.660 72 GLY E N 1
ATOM 5287 C CA . GLY E 1 72 ? 88.930 -5.426 21.543 1.000 36.570 72 GLY E CA 1
ATOM 5288 C C . GLY E 1 72 ? 88.059 -4.271 21.100 1.000 40.750 72 GLY E C 1
ATOM 5289 O O . GLY E 1 72 ? 86.831 -4.345 21.119 1.000 44.790 72 GLY E O 1
ATOM 5290 N N . THR E 1 73 ? 88.727 -3.193 20.725 1.000 34.070 73 THR E N 1
ATOM 5291 C CA . THR E 1 73 ? 88.033 -1.989 20.301 1.000 42.590 73 THR E CA 1
ATOM 5292 C C . THR E 1 73 ? 88.816 -1.358 19.172 1.000 38.810 73 THR E C 1
ATOM 5293 O O . THR E 1 73 ? 90.043 -1.469 19.118 1.000 41.890 73 THR E O 1
ATOM 5297 N N . ILE E 1 74 ? 88.098 -0.691 18.273 1.000 37.750 74 ILE E N 1
ATOM 5298 C CA . ILE E 1 74 ? 88.710 0.127 17.232 1.000 46.460 74 ILE E CA 1
ATOM 5299 C C . ILE E 1 74 ? 87.970 1.456 17.182 1.000 53.880 74 ILE E C 1
ATOM 5300 O O . ILE E 1 74 ? 86.734 1.485 17.122 1.000 52.910 74 ILE E O 1
ATOM 5305 N N . SER E 1 75 ? 88.720 2.549 17.217 1.000 40.470 75 SER E N 1
ATOM 5306 C CA . SER E 1 75 ? 88.157 3.887 17.191 1.000 45.500 75 SER E CA 1
ATOM 5307 C C . SER E 1 75 ? 88.455 4.551 15.852 1.000 45.860 75 SER E C 1
ATOM 5308 O O . SER E 1 75 ? 89.187 4.018 15.013 1.000 50.530 75 SER E O 1
ATOM 5311 N N . GLY E 1 76 ? 87.842 5.717 15.646 1.000 51.350 76 GLY E N 1
ATOM 5312 C CA . GLY E 1 76 ? 88.051 6.471 14.424 1.000 42.180 76 GLY E CA 1
ATOM 5313 C C . GLY E 1 76 ? 87.372 5.909 13.196 1.000 48.790 76 GLY E C 1
ATOM 5314 O O . GLY E 1 76 ? 87.705 6.306 12.078 1.000 47.680 76 GLY E O 1
ATOM 5315 N N . LEU E 1 77 ? 86.416 5.002 13.369 1.000 51.580 77 LEU E N 1
ATOM 5316 C CA . LEU E 1 77 ? 85.752 4.390 12.228 1.000 48.790 77 LEU E CA 1
ATOM 5317 C C . LEU E 1 77 ? 84.581 5.245 11.753 1.000 54.380 77 LEU E C 1
ATOM 5318 O O . LEU E 1 77 ? 83.935 5.926 12.556 1.000 56.610 77 LEU E O 1
ATOM 5323 N N . PRO E 1 78 ? 84.285 5.226 10.454 1.000 53.970 78 PRO E N 1
ATOM 5324 C CA . PRO E 1 78 ? 83.004 5.779 9.993 1.000 50.230 78 PRO E CA 1
ATOM 5325 C C . PRO E 1 78 ? 81.841 5.008 10.609 1.000 56.830 78 PRO E C 1
ATOM 5326 O O . PRO E 1 78 ? 81.890 3.784 10.768 1.000 51.070 78 PRO E O 1
ATOM 5330 N N . GLU E 1 79 ? 80.796 5.742 10.977 1.000 49.990 79 GLU E N 1
ATOM 5331 C CA . GLU E 1 79 ? 79.599 5.123 11.526 1.000 50.200 79 GLU E CA 1
ATOM 5332 C C . GLU E 1 79 ? 79.062 4.065 10.571 1.000 40.600 79 GLU E C 1
ATOM 5333 O O . GLU E 1 79 ? 79.042 4.259 9.353 1.000 46.670 79 GLU E O 1
ATOM 5339 N N . GLY E 1 80 ? 78.641 2.938 11.121 1.000 39.950 80 GLY E N 1
ATOM 5340 C CA . GLY E 1 80 ? 77.992 1.906 10.337 1.000 47.340 80 GLY E CA 1
ATOM 5341 C C . GLY E 1 80 ? 78.742 0.593 10.394 1.000 48.170 80 GLY E C 1
ATOM 5342 O O . GLY E 1 80 ? 79.665 0.401 11.195 1.000 42.150 80 GLY E O 1
ATOM 5343 N N . LYS E 1 81 ? 78.334 -0.323 9.512 1.000 36.250 81 LYS E N 1
ATOM 5344 C CA . LYS E 1 81 ? 78.872 -1.677 9.471 1.000 48.130 81 LYS E CA 1
ATOM 5345 C C . LYS E 1 81 ? 80.144 -1.737 8.631 1.000 52.380 81 LYS E C 1
ATOM 5346 O O . LYS E 1 81 ? 80.319 -0.985 7.667 1.000 54.830 81 LYS E O 1
ATOM 5352 N N . HIS E 1 82 ? 81.036 -2.646 9.006 1.000 41.570 82 HIS E N 1
ATOM 5353 C CA . HIS E 1 82 ? 82.294 -2.802 8.293 1.000 54.670 82 HIS E CA 1
ATOM 5354 C C . HIS E 1 82 ? 82.667 -4.274 8.281 1.000 46.060 82 HIS E C 1
ATOM 5355 O O . HIS E 1 82 ? 82.601 -4.934 9.319 1.000 38.390 82 HIS E O 1
ATOM 5362 N N . GLY E 1 83 ? 83.016 -4.784 7.101 1.000 48.180 83 GLY E N 1
ATOM 5363 C CA . GLY E 1 83 ? 83.401 -6.181 6.983 1.000 44.030 83 GLY E CA 1
ATOM 5364 C C . GLY E 1 83 ? 84.781 -6.434 7.573 1.000 50.720 83 GLY E C 1
ATOM 5365 O O . GLY E 1 83 ? 85.698 -5.614 7.459 1.000 43.430 83 GLY E O 1
ATOM 5366 N N . LEU E 1 84 ? 84.920 -7.593 8.213 1.000 41.390 84 LEU E N 1
ATOM 5367 C CA . LEU E 1 84 ? 86.130 -7.970 8.931 1.000 46.390 84 LEU E CA 1
ATOM 5368 C C . LEU E 1 84 ? 86.596 -9.335 8.435 1.000 48.850 84 LEU E C 1
ATOM 5369 O O . LEU E 1 84 ? 85.965 -10.359 8.733 1.000 46.210 84 LEU E O 1
ATOM 5374 N N . HIS E 1 85 ? 87.718 -9.354 7.711 1.000 48.290 85 HIS E N 1
ATOM 5375 C CA . HIS E 1 85 ? 88.226 -10.567 7.083 1.000 49.820 85 HIS E CA 1
ATOM 5376 C C . HIS E 1 85 ? 89.717 -10.744 7.348 1.000 44.310 85 HIS E C 1
ATOM 5377 O O . HIS E 1 85 ? 90.485 -9.777 7.406 1.000 45.230 85 HIS E O 1
ATOM 5384 N N . ILE E 1 86 ? 90.123 -12.001 7.463 1.000 41.660 86 ILE E N 1
ATOM 5385 C CA . ILE E 1 86 ? 91.531 -12.358 7.425 1.000 46.860 86 ILE E CA 1
ATOM 5386 C C . ILE E 1 86 ? 91.907 -12.652 5.976 1.000 49.410 86 ILE E C 1
ATOM 5387 O O . ILE E 1 86 ? 91.308 -13.522 5.330 1.000 44.700 86 ILE E O 1
ATOM 5392 N N A HIS E 1 87 ? 92.887 -11.925 5.455 0.620 40.490 87 HIS E N 1
ATOM 5393 N N B HIS E 1 87 ? 92.908 -11.930 5.476 0.380 40.590 87 HIS E N 1
ATOM 5394 C CA A HIS E 1 87 ? 93.267 -12.138 4.072 0.620 42.700 87 HIS E CA 1
ATOM 5395 C CA B HIS E 1 87 ? 93.403 -12.043 4.113 0.380 42.870 87 HIS E CA 1
ATOM 5396 C C A HIS E 1 87 ? 94.343 -13.218 3.963 0.620 45.650 87 HIS E C 1
ATOM 5397 C C B HIS E 1 87 ? 94.355 -13.234 3.977 0.380 45.600 87 HIS E C 1
ATOM 5398 O O A HIS E 1 87 ? 94.950 -13.650 4.951 0.620 42.070 87 HIS E O 1
ATOM 5399 O O B HIS E 1 87 ? 94.891 -13.756 4.962 0.380 42.120 87 HIS E O 1
ATOM 5412 N N . ASP E 1 88 ? 94.560 -13.664 2.727 1.000 44.570 88 ASP E N 1
ATOM 5413 C CA . ASP E 1 88 ? 95.484 -14.761 2.451 1.000 49.750 88 ASP E CA 1
ATOM 5414 C C . ASP E 1 88 ? 96.947 -14.366 2.679 1.000 45.400 88 ASP E C 1
ATOM 5415 O O . ASP E 1 88 ? 97.780 -15.234 2.957 1.000 40.840 88 ASP E O 1
ATOM 5420 N N . SER E 1 89 ? 97.266 -13.081 2.606 1.000 42.960 89 SER E N 1
ATOM 5421 C CA . SER E 1 89 ? 98.622 -12.581 2.755 1.000 45.470 89 SER E CA 1
ATOM 5422 C C . SER E 1 89 ? 98.778 -11.857 4.084 1.000 41.840 89 SER E C 1
ATOM 5423 O O . SER E 1 89 ? 97.828 -11.259 4.601 1.000 49.170 89 SER E O 1
ATOM 5426 N N . GLY E 1 90 ? 99.990 -11.918 4.631 1.000 44.670 90 GLY E N 1
ATOM 5427 C CA . GLY E 1 90 ? 100.353 -11.089 5.762 1.000 40.580 90 GLY E CA 1
ATOM 5428 C C . GLY E 1 90 ? 101.372 -10.026 5.397 1.000 43.970 90 GLY E C 1
ATOM 5429 O O . GLY E 1 90 ? 102.011 -9.442 6.278 1.000 46.150 90 GLY E O 1
ATOM 5430 N N . ASP E 1 91 ? 101.521 -9.751 4.101 1.000 39.310 91 ASP E N 1
ATOM 5431 C CA . ASP E 1 91 ? 102.584 -8.874 3.608 1.000 35.340 91 ASP E CA 1
ATOM 5432 C C . ASP E 1 91 ? 102.207 -7.412 3.834 1.000 45.900 91 ASP E C 1
ATOM 5433 O O . ASP E 1 91 ? 101.341 -6.874 3.138 1.000 44.550 91 ASP E O 1
ATOM 5438 N N . MET E 1 92 ? 102.881 -6.749 4.777 1.000 45.670 92 MET E N 1
ATOM 5439 C CA . MET E 1 92 ? 102.691 -5.318 4.990 1.000 48.410 92 MET E CA 1
ATOM 5440 C C . MET E 1 92 ? 103.840 -4.467 4.468 1.000 48.510 92 MET E C 1
ATOM 5441 O O . MET E 1 92 ? 103.977 -3.310 4.885 1.000 45.500 92 MET E O 1
ATOM 5446 N N . THR E 1 93 ? 104.655 -4.986 3.546 1.000 44.800 93 THR E N 1
ATOM 5447 C CA . THR E 1 93 ? 105.787 -4.175 3.105 1.000 48.320 93 THR E CA 1
ATOM 5448 C C . THR E 1 93 ? 105.363 -3.038 2.178 1.000 53.330 93 THR E C 1
ATOM 5449 O O . THR E 1 93 ? 106.085 -2.040 2.078 1.000 57.140 93 THR E O 1
ATOM 5453 N N . LYS E 1 94 ? 104.211 -3.150 1.511 1.000 53.110 94 LYS E N 1
ATOM 5454 C CA . LYS E 1 94 ? 103.669 -2.050 0.719 1.000 56.640 94 LYS E CA 1
ATOM 5455 C C . LYS E 1 94 ? 102.478 -1.392 1.407 1.000 54.560 94 LYS E C 1
ATOM 5456 O O . LYS E 1 94 ? 101.634 -0.784 0.740 1.000 68.300 94 LYS E O 1
ATOM 5462 N N . GLY E 1 95 ? 102.386 -1.509 2.726 1.000 54.960 95 GLY E N 1
ATOM 5463 C CA . GLY E 1 95 ? 101.340 -0.838 3.466 1.000 54.680 95 GLY E CA 1
ATOM 5464 C C . GLY E 1 95 ? 100.002 -1.545 3.384 1.000 57.170 95 GLY E C 1
ATOM 5465 O O . GLY E 1 95 ? 99.815 -2.550 2.695 1.000 48.150 95 GLY E O 1
ATOM 5466 N N . CYS E 1 96 ? 99.041 -0.975 4.115 1.000 59.970 96 CYS E N 1
ATOM 5467 C CA . CYS E 1 96 ? 97.715 -1.571 4.222 1.000 59.290 96 CYS E CA 1
ATOM 5468 C C . CYS E 1 96 ? 96.968 -1.548 2.892 1.000 63.980 96 CYS E C 1
ATOM 5469 O O . CYS E 1 96 ? 96.301 -2.527 2.535 1.000 63.160 96 CYS E O 1
ATOM 5472 N N . TYR E 1 97 ? 97.056 -0.446 2.149 1.000 59.200 97 TYR E N 1
ATOM 5473 C CA . TYR E 1 97 ? 96.191 -0.214 0.989 1.000 64.640 97 TYR E CA 1
ATOM 5474 C C . TYR E 1 97 ? 96.920 -0.595 -0.296 1.000 68.580 97 TYR E C 1
ATOM 5475 O O . TYR E 1 97 ? 97.642 0.219 -0.876 1.000 85.510 97 TYR E O 1
ATOM 5484 N N . ILE E 1 98 ? 96.708 -1.825 -0.758 1.000 64.940 98 ILE E N 1
ATOM 5485 C CA . ILE E 1 98 ? 97.310 -2.320 -1.992 1.000 73.510 98 ILE E CA 1
ATOM 5486 C C . ILE E 1 98 ? 96.300 -3.210 -2.706 1.000 74.710 98 ILE E C 1
ATOM 5487 O O . ILE E 1 98 ? 95.563 -3.968 -2.065 1.000 85.190 98 ILE E O 1
ATOM 5492 N N . THR E 1 99 ? 96.282 -3.135 -4.039 1.000 76.810 99 THR E N 1
ATOM 5493 C CA . THR E 1 99 ? 95.270 -3.834 -4.825 1.000 73.970 99 THR E CA 1
ATOM 5494 C C . THR E 1 99 ? 95.616 -5.300 -5.075 1.000 82.530 99 THR E C 1
ATOM 5495 O O . THR E 1 99 ? 94.714 -6.090 -5.381 1.000 82.580 99 THR E O 1
ATOM 5499 N N A THR E 1 100 ? 96.889 -5.677 -4.974 0.450 80.000 100 THR E N 1
ATOM 5500 N N B THR E 1 100 ? 96.887 -5.680 -4.899 0.550 80.020 100 THR E N 1
ATOM 5501 C CA A THR E 1 100 ? 97.339 -7.002 -5.383 0.450 77.630 100 THR E CA 1
ATOM 5502 C CA B THR E 1 100 ? 97.316 -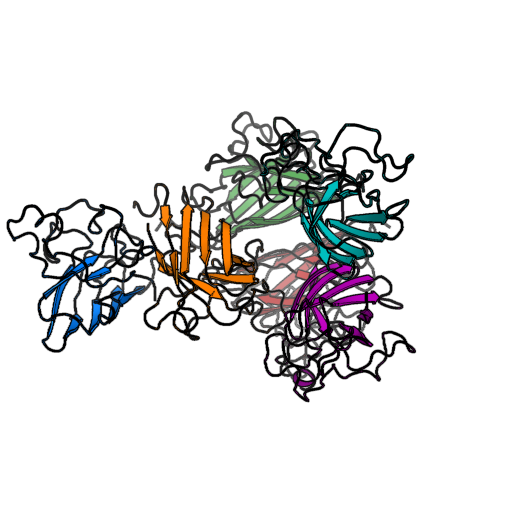7.075 -4.816 0.550 78.770 100 THR E CA 1
ATOM 5503 C C A THR E 1 100 ? 96.995 -8.102 -4.382 0.450 78.860 100 THR E C 1
ATOM 5504 C C B THR E 1 100 ? 96.225 -7.945 -4.201 0.550 77.220 100 THR E C 1
ATOM 5505 O O A THR E 1 100 ? 97.271 -9.275 -4.661 0.450 75.420 100 THR E O 1
ATOM 5506 O O B THR E 1 100 ? 95.949 -7.849 -3.000 0.550 75.460 100 THR E O 1
ATOM 5513 N N A ALA E 1 101 ? 96.403 -7.764 -3.237 0.450 76.490 101 ALA E N 1
ATOM 5514 N N B ALA E 1 101 ? 95.584 -8.776 -5.020 0.550 75.570 101 ALA E N 1
ATOM 5515 C CA A ALA E 1 101 ? 96.083 -8.729 -2.184 0.450 69.970 101 ALA E CA 1
ATOM 5516 C CA B ALA E 1 101 ? 94.378 -9.502 -4.630 0.550 68.590 101 ALA E CA 1
ATOM 5517 C C A ALA E 1 101 ? 94.569 -8.747 -1.995 0.450 69.040 101 ALA E C 1
ATOM 5518 C C B ALA E 1 101 ? 94.626 -11.003 -4.749 0.550 64.570 101 ALA E C 1
ATOM 5519 O O A ALA E 1 101 ? 94.031 -8.102 -1.091 0.450 65.990 101 ALA E O 1
ATOM 5520 O O B ALA E 1 101 ? 94.422 -11.595 -5.811 0.550 63.080 101 ALA E O 1
ATOM 5523 N N A LYS E 1 102 ? 93.881 -9.503 -2.850 0.450 65.120 102 LYS E N 1
ATOM 5524 N N B LYS E 1 102 ? 95.067 -11.614 -3.652 0.550 63.230 102 LYS E N 1
ATOM 5525 C CA A LYS E 1 102 ? 92.425 -9.527 -2.835 0.450 63.010 102 LYS E CA 1
ATOM 5526 C CA B LYS E 1 102 ? 95.114 -13.064 -3.535 0.550 58.600 102 LYS E CA 1
ATOM 5527 C C A LYS E 1 102 ? 91.866 -10.676 -2.001 0.450 56.560 102 LYS E C 1
ATOM 5528 C C B LYS E 1 102 ? 93.943 -13.617 -2.733 0.550 60.620 102 LYS E C 1
ATOM 5529 O O A LYS E 1 102 ? 90.959 -10.472 -1.190 0.450 52.240 102 LYS E O 1
ATOM 5530 O O B LYS E 1 102 ? 93.883 -14.831 -2.510 0.550 50.810 102 LYS E O 1
ATOM 5541 N N A GLY E 1 103 ? 92.399 -11.881 -2.182 0.450 52.210 103 GLY E N 1
ATOM 5542 N N B GLY E 1 103 ? 93.023 -12.752 -2.281 0.550 54.990 103 GLY E N 1
ATOM 5543 C CA A GLY E 1 103 ? 91.715 -13.067 -1.699 0.450 52.230 103 GLY E CA 1
ATOM 5544 C CA B GLY E 1 103 ? 91.767 -13.187 -1.699 0.550 52.270 103 GLY E CA 1
ATOM 5545 C C A GLY E 1 103 ? 91.729 -13.204 -0.188 0.450 49.080 103 GLY E C 1
ATOM 5546 C C B GLY E 1 103 ? 91.811 -13.415 -0.199 0.550 49.190 103 GLY E C 1
ATOM 5547 O O A GLY E 1 103 ? 92.684 -12.832 0.494 0.450 45.440 103 GLY E O 1
ATOM 5548 O O B GLY E 1 103 ? 92.839 -13.284 0.473 0.550 43.940 103 GLY E O 1
ATOM 5549 N N . HIS E 1 104 ? 90.913 -13.691 0.423 1.000 43.420 104 HIS E N 1
ATOM 5550 C CA . HIS E 1 104 ? 90.526 -14.150 1.784 1.000 41.010 104 HIS E CA 1
ATOM 5551 C C . HIS E 1 104 ? 91.179 -15.500 2.082 1.000 44.080 104 HIS E C 1
ATOM 5552 O O . HIS E 1 104 ? 91.199 -16.344 1.187 1.000 43.580 104 HIS E O 1
ATOM 5559 N N A LEU E 1 105 ? 91.681 -15.680 3.301 0.500 41.430 105 LEU E N 1
ATOM 5560 N N B LEU E 1 105 ? 91.781 -15.680 3.301 0.500 41.430 105 LEU E N 1
ATOM 5561 C CA A LEU E 1 105 ? 92.266 -16.984 3.701 0.500 38.930 105 LEU E CA 1
ATOM 5562 C CA B LEU E 1 105 ? 92.366 -16.984 3.701 0.500 38.930 105 LEU E CA 1
ATOM 5563 C C A LEU E 1 105 ? 91.248 -18.082 3.381 0.500 50.980 105 LEU E C 1
ATOM 5564 C C B LEU E 1 105 ? 91.348 -18.082 3.381 0.500 50.980 105 LEU E C 1
ATOM 5565 O O A LEU E 1 105 ? 90.235 -18.154 4.089 0.500 49.420 105 LEU E O 1
ATOM 5566 O O B LEU E 1 105 ? 90.335 -18.154 4.089 0.500 49.420 105 LEU E O 1
ATOM 5575 N N . ASN E 1 106 ? 91.507 -18.895 2.351 1.000 44.300 106 ASN E N 1
ATOM 5576 C CA . ASN E 1 106 ? 90.524 -19.915 1.901 1.000 43.490 106 ASN E CA 1
ATOM 5577 C C . ASN E 1 106 ? 91.211 -21.261 1.685 1.000 53.950 106 ASN E C 1
ATOM 5578 O O . ASN E 1 106 ? 91.146 -21.783 0.569 1.000 47.730 106 ASN E O 1
ATOM 5583 N N . PRO E 1 107 ? 91.856 -21.835 2.720 1.000 54.990 107 PRO E N 1
ATOM 5584 C CA . PRO E 1 107 ? 92.563 -23.103 2.575 1.000 55.170 107 PRO E CA 1
ATOM 5585 C C . PRO E 1 107 ? 91.661 -24.265 2.126 1.000 63.140 107 PRO E C 1
ATOM 5586 O O . PRO E 1 107 ? 92.180 -25.210 1.582 1.000 51.580 107 PRO E O 1
ATOM 5590 N N . PHE E 1 108 ? 90.350 -24.159 2.336 1.000 54.020 108 PHE E N 1
ATOM 5591 C CA . PHE E 1 108 ? 89.447 -25.297 2.025 1.000 59.700 108 PHE E CA 1
ATOM 5592 C C . PHE E 1 108 ? 88.749 -25.093 0.673 1.000 62.390 108 PHE E C 1
ATOM 5593 O O . PHE E 1 108 ? 87.866 -25.892 0.336 1.000 56.860 108 PHE E O 1
ATOM 5601 N N . ASN E 1 109 ? 89.134 -24.058 -0.070 1.000 61.380 109 ASN E N 1
ATOM 5602 C CA . ASN E 1 109 ? 88.584 -23.822 -1.433 1.000 62.510 109 ASN E CA 1
ATOM 5603 C C . ASN E 1 109 ? 87.055 -23.735 -1.418 1.000 61.880 109 ASN E C 1
ATOM 5604 O O . ASN E 1 109 ? 86.433 -24.339 -2.302 1.000 64.830 109 ASN E O 1
ATOM 5609 N N . LEU E 1 110 ? 86.478 -23.017 -0.463 1.000 50.960 110 LEU E N 1
ATOM 5610 C CA . LEU E 1 110 ? 85.050 -22.765 -0.420 1.000 56.370 110 LEU E CA 1
ATOM 5611 C C . LEU E 1 110 ? 84.770 -21.345 -0.905 1.000 53.100 110 LEU E C 1
ATOM 5612 O O . LEU E 1 110 ? 85.680 -20.577 -1.235 1.000 52.240 110 LEU E O 1
ATOM 5617 N N . SER E 1 111 ? 83.493 -20.997 -0.971 1.000 53.700 111 SER E N 1
ATOM 5618 C CA . SER E 1 111 ? 83.104 -19.667 -1.406 1.000 55.680 111 SER E CA 1
ATOM 5619 C C . SER E 1 111 ? 82.970 -18.743 -0.203 1.000 50.420 111 SER E C 1
ATOM 5620 O O . SER E 1 111 ? 82.967 -19.177 0.950 1.000 51.580 111 SER E O 1
ATOM 5623 N N . HIS E 1 112 ? 82.852 -17.450 -0.483 1.000 52.300 112 HIS E N 1
ATOM 5624 C CA . HIS E 1 112 ? 82.618 -16.493 0.585 1.000 53.410 112 HIS E CA 1
ATOM 5625 C C . HIS E 1 112 ? 81.255 -16.737 1.233 1.000 59.070 112 HIS E C 1
ATOM 5626 O O . HIS E 1 112 ? 80.261 -17.008 0.552 1.000 54.440 112 HIS E O 1
ATOM 5633 N N . GLY E 1 113 ? 81.220 -16.658 2.561 1.000 50.660 113 GLY E N 1
ATOM 5634 C CA . GLY E 1 113 ? 79.968 -16.722 3.295 1.000 55.040 113 GLY E CA 1
ATOM 5635 C C . GLY E 1 113 ? 79.995 -15.939 4.598 1.000 62.690 113 GLY E C 1
ATOM 5636 O O . GLY E 1 113 ? 80.905 -15.134 4.828 1.000 51.870 113 GLY E O 1
ATOM 5637 N N . ALA E 1 114 ? 78.997 -16.165 5.460 1.000 57.750 114 ALA E N 1
ATOM 5638 C CA . ALA E 1 114 ? 78.920 -15.591 6.796 1.000 57.670 114 ALA E CA 1
ATOM 5639 C C . ALA E 1 114 ? 79.710 -16.443 7.783 1.000 50.000 114 ALA E C 1
ATOM 5640 O O . ALA E 1 114 ? 80.042 -17.599 7.493 1.000 55.310 114 ALA E O 1
ATOM 5642 N N . PRO E 1 115 ? 80.049 -15.899 8.956 1.000 43.620 115 PRO E N 1
ATOM 5643 C CA . PRO E 1 115 ? 80.778 -16.714 9.950 1.000 54.770 115 PRO E CA 1
ATOM 5644 C C . PRO E 1 115 ? 80.074 -18.010 10.314 1.000 53.090 115 PRO E C 1
ATOM 5645 O O . PRO E 1 115 ? 80.745 -19.012 10.594 1.000 45.660 115 PRO E O 1
ATOM 5649 N N . SER E 1 116 ? 78.741 -18.018 10.318 1.000 51.390 116 SER E N 1
ATOM 5650 C CA . SER E 1 116 ? 77.950 -19.185 10.686 1.000 68.270 116 SER E CA 1
ATOM 5651 C C . SER E 1 116 ? 77.622 -20.087 9.499 1.000 59.780 116 SER E C 1
ATOM 5652 O O . SER E 1 116 ? 77.026 -21.151 9.693 1.000 63.860 116 SER E O 1
ATOM 5655 N N . ASP E 1 117 ? 77.995 -19.693 8.288 1.000 61.090 117 ASP E N 1
ATOM 5656 C CA . ASP E 1 117 ? 77.771 -20.508 7.106 1.000 54.740 117 ASP E CA 1
ATOM 5657 C C . ASP E 1 117 ? 78.761 -21.667 7.053 1.000 60.660 117 ASP E C 1
ATOM 5658 O O . ASP E 1 117 ? 79.925 -21.542 7.446 1.000 60.860 117 ASP E O 1
ATOM 5663 N N . SER E 1 118 ? 78.285 -22.812 6.567 1.000 65.960 118 SER E N 1
ATOM 5664 C CA . SER E 1 118 ? 79.193 -23.934 6.349 1.000 61.270 118 SER E CA 1
ATOM 5665 C C . SER E 1 118 ? 80.106 -23.666 5.160 1.000 59.800 118 SER E C 1
ATOM 5666 O O . SER E 1 118 ? 81.302 -23.985 5.197 1.000 51.630 118 SER E O 1
ATOM 5669 N N . ALA E 1 119 ? 79.563 -23.076 4.097 1.000 52.420 119 ALA E N 1
ATOM 5670 C CA . ALA E 1 119 ? 80.372 -22.666 2.953 1.000 55.260 119 ALA E CA 1
ATOM 5671 C C . ALA E 1 119 ? 80.896 -21.264 3.249 1.000 58.110 119 ALA E C 1
ATOM 5672 O O . ALA E 1 119 ? 80.230 -20.256 2.995 1.000 53.160 119 ALA E O 1
ATOM 5674 N N . ARG E 1 120 ? 82.104 -21.201 3.809 1.000 57.210 120 ARG E N 1
ATOM 5675 C CA . ARG E 1 120 ? 82.723 -19.926 4.135 1.000 55.060 120 ARG E CA 1
ATOM 5676 C C . ARG E 1 120 ? 84.237 -20.035 3.996 1.000 55.550 120 ARG E C 1
ATOM 5677 O O . ARG E 1 120 ? 84.816 -21.121 4.120 1.000 48.300 120 ARG E O 1
ATOM 5685 N N . HIS E 1 121 ? 84.870 -18.893 3.728 1.000 48.280 121 HIS E N 1
ATOM 5686 C CA . HIS E 1 121 ? 86.311 -18.791 3.886 1.000 48.870 121 HIS E CA 1
ATOM 5687 C C . HIS E 1 121 ? 86.692 -18.839 5.365 1.000 53.620 121 HIS E C 1
ATOM 5688 O O . HIS E 1 121 ? 85.964 -18.352 6.237 1.000 45.760 121 HIS E O 1
ATOM 5695 N N . VAL E 1 122 ? 87.841 -19.463 5.641 1.000 45.490 122 VAL E N 1
ATOM 5696 C CA . VAL E 1 122 ? 88.404 -19.441 6.991 1.000 48.590 122 VAL E CA 1
ATOM 5697 C C . VAL E 1 122 ? 88.462 -18.009 7.515 1.000 54.000 122 VAL E C 1
ATOM 5698 O O . VAL E 1 122 ? 88.186 -17.746 8.693 1.000 42.730 122 VAL E O 1
ATOM 5702 N N . GLY E 1 123 ? 88.784 -17.059 6.641 1.000 43.600 123 GLY E N 1
ATOM 5703 C CA . GLY E 1 123 ? 88.939 -15.680 7.042 1.000 41.480 123 GLY E CA 1
ATOM 5704 C C . GLY E 1 123 ? 87.672 -14.861 7.092 1.000 53.050 123 GLY E C 1
ATOM 5705 O O . GLY E 1 123 ? 87.752 -13.638 7.244 1.000 51.500 123 GLY E O 1
ATOM 5706 N N . ASP E 1 124 ? 86.502 -15.492 6.964 1.000 48.890 124 ASP E N 1
ATOM 5707 C CA . ASP E 1 124 ? 85.222 -14.781 6.942 1.000 47.690 124 ASP E CA 1
ATOM 5708 C C . ASP E 1 124 ? 84.747 -14.590 8.377 1.000 52.380 124 ASP E C 1
ATOM 5709 O O . ASP E 1 124 ? 84.214 -15.515 8.999 1.000 47.700 124 ASP E O 1
ATOM 5714 N N . LEU E 1 125 ? 84.936 -13.382 8.907 1.000 45.070 125 LEU E N 1
ATOM 5715 C CA . LEU E 1 125 ? 84.545 -13.076 10.276 1.000 54.410 125 LEU E CA 1
ATOM 5716 C C . LEU E 1 125 ? 83.348 -12.137 10.355 1.000 47.290 125 LEU E C 1
ATOM 5717 O O . LEU E 1 125 ? 83.028 -11.655 11.444 1.000 53.700 125 LEU E O 1
ATOM 5722 N N . GLY E 1 126 ? 82.684 -11.867 9.237 1.000 48.590 126 GLY E N 1
ATOM 5723 C CA . GLY E 1 126 ? 81.417 -11.149 9.264 1.000 54.920 126 GLY E CA 1
ATOM 5724 C C . GLY E 1 126 ? 81.613 -9.644 9.281 1.000 56.070 126 GLY E C 1
ATOM 5725 O O . GLY E 1 126 ? 82.428 -9.106 8.518 1.000 47.160 126 GLY E O 1
ATOM 5726 N N . ASN E 1 127 ? 80.862 -8.963 10.152 1.000 39.110 127 ASN E N 1
ATOM 5727 C CA . ASN E 1 127 ? 80.844 -7.505 10.215 1.000 52.810 127 ASN E CA 1
ATOM 5728 C C . ASN E 1 127 ? 81.069 -7.033 11.642 1.000 43.640 127 ASN E C 1
ATOM 5729 O O . ASN E 1 127 ? 80.693 -7.709 12.602 1.000 43.140 127 ASN E O 1
ATOM 5734 N N . ILE E 1 128 ? 81.697 -5.870 11.771 1.000 44.300 128 ILE E N 1
ATOM 5735 C CA . ILE E 1 128 ? 81.715 -5.136 13.026 1.000 49.150 128 ILE E CA 1
ATOM 5736 C C . ILE E 1 128 ? 80.853 -3.902 12.817 1.000 48.200 128 ILE E C 1
ATOM 5737 O O . ILE E 1 128 ? 80.588 -3.481 11.684 1.000 47.950 128 ILE E O 1
ATOM 5742 N N . TYR E 1 129 ? 80.382 -3.334 13.925 1.000 45.830 129 TYR E N 1
ATOM 5743 C CA . TYR E 1 129 ? 79.523 -2.159 13.891 1.000 49.990 129 TYR E CA 1
ATOM 5744 C C . TYR E 1 129 ? 80.182 -1.026 14.661 1.000 50.170 129 TYR E C 1
ATOM 5745 O O . TYR E 1 129 ? 80.672 -1.233 15.774 1.000 43.480 129 TYR E O 1
ATOM 5754 N N . ALA E 1 130 ? 80.198 0.163 14.057 1.000 39.900 130 ALA E N 1
ATOM 5755 C CA . ALA E 1 130 ? 80.706 1.373 14.687 1.000 54.220 130 ALA E CA 1
ATOM 5756 C C . ALA E 1 130 ? 79.567 2.380 14.777 1.000 54.020 130 ALA E C 1
ATOM 5757 O O . ALA E 1 130 ? 78.840 2.588 13.797 1.000 43.670 130 ALA E O 1
ATOM 5759 N N . ASP E 1 131 ? 79.403 2.988 15.950 1.000 50.140 131 ASP E N 1
ATOM 5760 C CA . ASP E 1 131 ? 78.338 3.955 16.164 1.000 52.840 131 ASP E CA 1
ATOM 5761 C C . ASP E 1 131 ? 78.866 5.380 15.972 1.000 56.070 131 ASP E C 1
ATOM 5762 O O . ASP E 1 131 ? 80.003 5.599 15.530 1.000 46.090 131 ASP E O 1
ATOM 5767 N N . ASP E 1 132 ? 78.031 6.365 16.318 1.000 56.080 132 ASP E N 1
ATOM 5768 C CA . ASP E 1 132 ? 78.361 7.759 16.040 1.000 55.610 132 ASP E CA 1
ATOM 5769 C C . ASP E 1 132 ? 79.648 8.198 16.727 1.000 56.490 132 ASP E C 1
ATOM 5770 O O . ASP E 1 132 ? 80.225 9.219 16.341 1.000 59.460 132 ASP E O 1
ATOM 5775 N N . THR E 1 133 ? 80.115 7.453 17.730 1.000 51.310 133 THR E N 1
ATOM 5776 C CA . THR E 1 133 ? 81.401 7.763 18.334 1.000 53.680 133 THR E CA 1
ATOM 5777 C C . THR E 1 133 ? 82.570 7.244 17.511 1.000 50.720 133 THR E C 1
ATOM 5778 O O . THR E 1 133 ? 83.724 7.534 17.848 1.000 53.570 133 THR E O 1
ATOM 5782 N N . GLY E 1 134 ? 82.302 6.487 16.450 1.000 54.030 134 GLY E N 1
ATOM 5783 C CA . GLY E 1 134 ? 83.355 5.865 15.677 1.000 53.320 134 GLY E CA 1
ATOM 5784 C C . GLY E 1 134 ? 84.097 4.755 16.382 1.000 48.310 134 GLY E C 1
ATOM 5785 O O . GLY E 1 134 ? 85.082 4.245 15.836 1.000 49.370 134 GLY E O 1
ATOM 5786 N N . ILE E 1 135 ? 83.670 4.357 17.570 1.000 45.760 135 ILE E N 1
ATOM 5787 C CA . ILE E 1 135 ? 84.319 3.279 18.295 1.000 51.090 135 ILE E CA 1
ATOM 5788 C C . ILE E 1 135 ? 83.488 2.027 18.097 1.000 59.050 135 ILE E C 1
ATOM 5789 O O . ILE E 1 135 ? 82.283 2.019 18.381 1.000 57.640 135 ILE E O 1
ATOM 5794 N N . SER E 1 136 ? 84.121 0.976 17.601 1.000 48.100 136 SER E N 1
ATOM 5795 C CA . SER E 1 136 ? 83.505 -0.337 17.560 1.000 48.780 136 SER E CA 1
ATOM 5796 C C . SER E 1 136 ? 84.038 -1.153 18.726 1.000 52.340 136 SER E C 1
ATOM 5797 O O . SER E 1 136 ? 85.254 -1.255 18.909 1.000 45.490 136 SER E O 1
ATOM 5800 N N . VAL E 1 137 ? 83.126 -1.698 19.524 1.000 47.420 137 VAL E N 1
ATOM 5801 C CA . VAL E 1 137 ? 83.455 -2.635 20.590 1.000 49.250 137 VAL E CA 1
ATOM 5802 C C . VAL E 1 137 ? 83.182 -4.035 20.056 1.000 58.380 137 VAL E C 1
ATOM 5803 O O . VAL E 1 137 ? 82.055 -4.350 19.649 1.000 48.210 137 VAL E O 1
ATOM 5807 N N . ILE E 1 138 ? 84.208 -4.876 20.063 1.000 44.120 138 ILE E N 1
ATOM 5808 C CA . ILE E 1 138 ? 84.201 -6.120 19.318 1.000 40.000 138 ILE E CA 1
ATOM 5809 C C . ILE E 1 138 ? 84.263 -7.276 20.303 1.000 53.450 138 ILE E C 1
ATOM 5810 O O . ILE E 1 138 ? 85.203 -7.368 21.102 1.000 50.900 138 ILE E O 1
ATOM 5815 N N . ASN E 1 139 ? 83.251 -8.144 20.263 1.000 47.710 139 ASN E N 1
ATOM 5816 C CA . ASN E 1 139 ? 83.262 -9.403 21.008 1.000 54.750 139 ASN E CA 1
ATOM 5817 C C . ASN E 1 139 ? 82.741 -10.478 20.068 1.000 57.230 139 ASN E C 1
ATOM 5818 O O . ASN E 1 139 ? 81.566 -10.459 19.691 1.000 61.520 139 ASN E O 1
ATOM 5823 N N . LEU E 1 140 ? 83.612 -11.399 19.677 1.000 52.650 140 LEU E N 1
ATOM 5824 C CA . LEU E 1 140 ? 83.272 -12.400 18.683 1.000 51.390 140 LEU E CA 1
ATOM 5825 C C . LEU E 1 140 ? 83.680 -13.776 19.170 1.000 52.900 140 LEU E C 1
ATOM 5826 O O . LEU E 1 140 ? 84.598 -13.929 19.981 1.000 57.750 140 LEU E O 1
ATOM 5831 N N . THR E 1 141 ? 82.976 -14.769 18.657 1.000 53.800 141 THR E N 1
ATOM 5832 C CA . THR E 1 141 ? 83.291 -16.172 18.859 1.000 60.890 141 THR E CA 1
ATOM 5833 C C . THR E 1 141 ? 83.357 -16.828 17.490 1.000 61.070 141 THR E C 1
ATOM 5834 O O . THR E 1 141 ? 82.582 -16.481 16.594 1.000 58.130 141 THR E O 1
ATOM 5838 N N . ASP E 1 142 ? 84.317 -17.733 17.305 1.000 59.770 142 ASP E N 1
ATOM 5839 C CA . ASP E 1 142 ? 84.467 -18.393 16.017 1.000 59.620 142 ASP E CA 1
ATOM 5840 C C . ASP E 1 142 ? 85.051 -19.787 16.214 1.000 57.130 142 ASP E C 1
ATOM 5841 O O . ASP E 1 142 ? 85.905 -19.997 17.080 1.000 54.650 142 ASP E O 1
ATOM 5846 N N . THR E 1 143 ? 84.577 -20.733 15.404 1.000 53.240 143 THR E N 1
ATOM 5847 C CA . THR E 1 143 ? 85.014 -22.122 15.475 1.000 66.030 143 THR E CA 1
ATOM 5848 C C . THR E 1 143 ? 85.849 -22.550 14.279 1.000 52.870 143 THR E C 1
ATOM 5849 O O . THR E 1 143 ? 86.479 -23.613 14.332 1.000 59.640 143 THR E O 1
ATOM 5853 N N . VAL E 1 144 ? 85.868 -21.761 13.210 1.000 53.350 144 VAL E N 1
ATOM 5854 C CA . VAL E 1 144 ? 86.633 -22.125 12.022 1.000 54.460 144 VAL E CA 1
ATOM 5855 C C . VAL E 1 144 ? 88.107 -21.766 12.194 1.000 54.170 144 VAL E C 1
ATOM 5856 O O . VAL E 1 144 ? 88.979 -22.639 12.121 1.000 53.190 144 VAL E O 1
ATOM 5860 N N . ILE E 1 145 ? 88.401 -20.481 12.444 1.000 54.430 145 ILE E N 1
ATOM 5861 C CA . ILE E 1 145 ? 89.787 -20.026 12.535 1.000 50.520 145 ILE E CA 1
ATOM 5862 C C . ILE E 1 145 ? 90.531 -20.803 13.619 1.000 53.470 145 ILE E C 1
ATOM 5863 O O . ILE E 1 145 ? 89.937 -21.295 14.586 1.000 54.230 145 ILE E O 1
ATOM 5868 N N . SER E 1 146 ? 91.848 -20.923 13.453 1.000 46.190 146 SER E N 1
ATOM 5869 C CA . SER E 1 146 ? 92.662 -21.604 14.448 1.000 52.590 146 SER E CA 1
ATOM 5870 C C . SER E 1 146 ? 93.936 -20.814 14.727 1.000 47.520 146 SER E C 1
ATOM 5871 O O . SER E 1 146 ? 94.580 -20.304 13.810 1.000 43.520 146 SER E O 1
ATOM 5874 N N . LEU E 1 147 ? 94.312 -20.764 16.004 1.000 44.270 147 LEU E N 1
ATOM 5875 C CA . LEU E 1 147 ? 95.586 -20.147 16.421 1.000 43.410 147 LEU E CA 1
ATOM 5876 C C . LEU E 1 147 ? 96.603 -21.284 16.557 1.000 49.950 147 LEU E C 1
ATOM 5877 O O . LEU E 1 147 ? 97.741 -21.020 16.962 1.000 49.430 147 LEU E O 1
ATOM 5882 N N . PHE E 1 148 ? 96.189 -22.509 16.241 1.000 43.670 148 PHE E N 1
ATOM 5883 C CA . PHE E 1 148 ? 97.121 -23.660 16.251 1.000 49.490 148 PHE E CA 1
ATOM 5884 C C . PHE E 1 148 ? 97.550 -23.920 14.807 1.000 48.760 148 PHE E C 1
ATOM 5885 O O . PHE E 1 148 ? 96.738 -23.724 13.899 1.000 48.300 148 PHE E O 1
ATOM 5893 N N . PRO E 1 149 ? 98.804 -24.357 14.559 1.000 48.230 149 PRO E N 1
ATOM 5894 C CA A PRO E 1 149 ? 99.291 -24.503 13.187 0.500 54.950 149 PRO E CA 1
ATOM 5895 C CA B PRO E 1 149 ? 99.269 -24.526 13.174 0.500 54.950 149 PRO E CA 1
ATOM 5896 C C . PRO E 1 149 ? 98.522 -25.610 12.358 1.000 58.200 149 PRO E C 1
ATOM 5897 O O . PRO E 1 149 ? 99.060 -26.535 11.719 1.000 61.970 149 PRO E O 1
ATOM 5904 N N . THR E 1 150 ? 97.198 -25.488 12.384 1.000 48.730 150 THR E N 1
ATOM 5905 C CA . THR E 1 150 ? 96.371 -26.415 11.579 1.000 49.040 150 THR E CA 1
ATOM 5906 C C . THR E 1 150 ? 96.140 -25.737 10.227 1.000 57.020 150 THR E C 1
ATOM 5907 O O . THR E 1 150 ? 96.535 -24.578 10.091 1.000 53.170 150 THR E O 1
ATOM 5911 N N . PRO E 1 151 ? 95.516 -26.394 9.230 1.000 58.710 151 PRO E N 1
ATOM 5912 C CA . PRO E 1 151 ? 95.212 -25.742 7.954 1.000 61.910 151 PRO E CA 1
ATOM 5913 C C . PRO E 1 151 ? 94.464 -24.405 8.078 1.000 49.570 151 PRO E C 1
ATOM 5914 O O . PRO E 1 151 ? 94.598 -23.599 7.196 1.000 55.620 151 PRO E O 1
ATOM 5918 N N . ALA E 1 152 ? 93.710 -24.209 9.156 1.000 51.950 152 ALA E N 1
ATOM 5919 C CA . ALA E 1 152 ? 92.929 -22.964 9.358 1.000 54.160 152 ALA E CA 1
ATOM 5920 C C . ALA E 1 152 ? 93.758 -21.918 10.102 1.000 48.630 152 ALA E C 1
ATOM 5921 O O . ALA E 1 152 ? 93.187 -20.897 10.484 1.000 52.860 152 ALA E O 1
ATOM 5923 N N . PHE E 1 153 ? 95.041 -22.188 10.319 1.000 47.900 153 PHE E N 1
ATOM 5924 C CA . PHE E 1 153 ? 95.931 -21.246 10.997 1.000 45.790 153 PHE E CA 1
ATOM 5925 C C . PHE E 1 153 ? 95.796 -19.838 10.430 1.000 47.110 153 PHE E C 1
ATOM 5926 O O . PHE E 1 153 ? 95.874 -19.642 9.214 1.000 45.810 153 PHE E O 1
ATOM 5934 N N . VAL E 1 154 ? 95.598 -18.854 11.314 1.000 49.910 154 VAL E N 1
ATOM 5935 C CA . VAL E 1 154 ? 95.460 -17.456 10.896 1.000 40.120 154 VAL E CA 1
ATOM 5936 C C . VAL E 1 154 ? 96.626 -16.575 11.336 1.000 44.360 154 VAL E C 1
ATOM 5937 O O . VAL E 1 154 ? 96.686 -15.401 10.930 1.000 37.550 154 VAL E O 1
ATOM 5941 N N . ILE E 1 155 ? 97.552 -17.083 12.140 1.000 40.900 155 ILE E N 1
ATOM 5942 C CA . ILE E 1 155 ? 98.688 -16.262 12.527 1.000 41.260 155 ILE E CA 1
ATOM 5943 C C . ILE E 1 155 ? 99.548 -15.980 11.299 1.000 43.930 155 ILE E C 1
ATOM 5944 O O . ILE E 1 155 ? 99.682 -16.823 10.398 1.000 40.750 155 ILE E O 1
ATOM 5949 N N . GLY E 1 156 ? 100.087 -14.769 11.231 1.000 35.490 156 GLY E N 1
ATOM 5950 C CA . GLY E 1 156 ? 100.922 -14.362 10.129 1.000 45.970 156 GLY E CA 1
ATOM 5951 C C . GLY E 1 156 ? 100.179 -13.815 8.934 1.000 43.520 156 GLY E C 1
ATOM 5952 O O . GLY E 1 156 ? 100.807 -13.576 7.896 1.000 37.630 156 GLY E O 1
ATOM 5953 N N . ARG E 1 157 ? 98.867 -13.618 9.044 1.000 38.130 157 ARG E N 1
ATOM 5954 C CA . ARG E 1 157 ? 98.034 -13.043 7.999 1.000 33.300 157 ARG E CA 1
ATOM 5955 C C . ARG E 1 157 ? 97.491 -11.707 8.479 1.000 44.150 157 ARG E C 1
ATOM 5956 O O . ARG E 1 157 ? 97.402 -11.455 9.683 1.000 44.530 157 ARG E O 1
ATOM 5964 N N . ILE E 1 158 ? 97.107 -10.866 7.532 1.000 37.100 158 ILE E N 1
ATOM 5965 C CA . ILE E 1 158 ? 96.588 -9.531 7.828 1.000 41.920 158 ILE E CA 1
ATOM 5966 C C . ILE E 1 158 ? 95.092 -9.610 8.091 1.000 44.950 158 ILE E C 1
ATOM 5967 O O . ILE E 1 158 ? 94.338 -10.249 7.343 1.000 41.460 158 ILE E O 1
ATOM 5972 N N . LEU E 1 159 ? 94.658 -8.947 9.155 1.000 38.630 159 LEU E N 1
ATOM 5973 C CA . LEU E 1 159 ? 93.241 -8.737 9.416 1.000 40.810 159 LEU E CA 1
ATOM 5974 C C . LEU E 1 159 ? 92.831 -7.399 8.816 1.000 44.090 159 LEU E C 1
ATOM 5975 O O . LEU E 1 159 ? 93.502 -6.390 9.042 1.000 36.420 159 LEU E O 1
ATOM 5980 N N . VAL E 1 160 ? 91.732 -7.386 8.065 1.000 41.300 160 VAL E N 1
ATOM 5981 C CA . VAL E 1 160 ? 91.319 -6.218 7.290 1.000 48.350 160 VAL E CA 1
ATOM 5982 C C . VAL E 1 160 ? 89.944 -5.760 7.755 1.000 49.270 160 VAL E C 1
ATOM 5983 O O . VAL E 1 160 ? 89.014 -6.573 7.865 1.000 49.180 160 VAL E O 1
ATOM 5987 N N . ILE E 1 161 ? 89.812 -4.457 8.006 1.000 45.500 161 ILE E N 1
ATOM 5988 C CA . ILE E 1 161 ? 88.512 -3.816 8.207 1.000 48.250 161 ILE E CA 1
ATOM 5989 C C . ILE E 1 161 ? 88.172 -3.071 6.924 1.000 53.490 161 ILE E C 1
ATOM 5990 O O . ILE E 1 161 ? 88.939 -2.206 6.477 1.000 49.560 161 ILE E O 1
ATOM 5995 N N . HIS E 1 162 ? 87.024 -3.403 6.334 1.000 41.120 162 HIS E N 1
ATOM 5996 C CA . HIS E 1 162 ? 86.683 -2.930 5.004 1.000 49.690 162 HIS E CA 1
ATOM 5997 C C . HIS E 1 162 ? 85.909 -1.611 5.055 1.000 50.580 162 HIS E C 1
ATOM 5998 O O . HIS E 1 162 ? 85.407 -1.188 6.099 1.000 42.300 162 HIS E O 1
ATOM 6005 N N . THR E 1 163 ? 85.802 -0.967 3.887 1.000 53.350 163 THR E N 1
ATOM 6006 C CA . THR E 1 163 ? 85.146 0.340 3.812 1.000 49.790 163 THR E CA 1
ATOM 6007 C C . THR E 1 163 ? 83.645 0.237 4.074 1.000 48.150 163 THR E C 1
ATOM 6008 O O . THR E 1 163 ? 83.075 1.079 4.778 1.000 49.150 163 THR E O 1
ATOM 6012 N N . THR E 1 164 ? 82.987 -0.786 3.533 1.000 50.150 164 THR E N 1
ATOM 6013 C CA . THR E 1 164 ? 81.563 -0.968 3.799 1.000 49.860 164 THR E CA 1
ATOM 6014 C C . THR E 1 164 ? 81.302 -2.384 4.314 1.000 46.890 164 THR E C 1
ATOM 6015 O O . THR E 1 164 ? 82.246 -3.107 4.655 1.000 46.280 164 THR E O 1
ATOM 6019 N N . TYR E 1 165 ? 80.034 -2.786 4.388 1.000 44.790 165 TYR E N 1
ATOM 6020 C CA . TYR E 1 165 ? 79.668 -4.022 5.067 1.000 46.240 165 TYR E CA 1
ATOM 6021 C C . TYR E 1 165 ? 79.815 -5.247 4.166 1.000 46.270 165 TYR E C 1
ATOM 6022 O O . TYR E 1 165 ? 79.598 -5.199 2.950 1.000 45.370 165 TYR E O 1
ATOM 6031 N N . ASP E 1 166 ? 80.202 -6.348 4.798 1.000 45.520 166 ASP E N 1
ATOM 6032 C CA . ASP E 1 166 ? 80.239 -7.662 4.173 1.000 46.490 166 ASP E CA 1
ATOM 6033 C C . ASP E 1 166 ? 78.816 -8.159 3.961 1.000 51.560 166 ASP E C 1
ATOM 6034 O O . ASP E 1 166 ? 78.077 -8.359 4.932 1.000 45.560 166 ASP E O 1
ATOM 6039 N N . ASP E 1 167 ? 78.428 -8.380 2.699 1.000 50.330 167 ASP E N 1
ATOM 6040 C CA . ASP E 1 167 ? 77.076 -8.854 2.431 1.000 52.030 167 ASP E CA 1
ATOM 6041 C C . ASP E 1 167 ? 76.936 -10.373 2.591 1.000 52.560 167 ASP E C 1
ATOM 6042 O O . ASP E 1 167 ? 75.961 -10.948 2.089 1.000 61.630 167 ASP E O 1
ATOM 6047 N N . LEU E 1 168 ? 77.892 -11.021 3.268 1.000 58.630 168 LEU E N 1
ATOM 6048 C CA . LEU E 1 168 ? 77.825 -12.450 3.619 1.000 59.510 168 LEU E CA 1
ATOM 6049 C C . LEU E 1 168 ? 77.483 -13.329 2.419 1.000 57.780 168 LEU E C 1
ATOM 6050 O O . LEU E 1 168 ? 76.898 -14.405 2.574 1.000 51.920 168 LEU E O 1
ATOM 6055 N N . GLY E 1 169 ? 77.844 -12.874 1.220 1.000 53.290 169 GLY E N 1
ATOM 6056 C CA . GLY E 1 169 ? 77.618 -13.660 0.021 1.000 62.040 169 GLY E CA 1
ATOM 6057 C C . GLY E 1 169 ? 76.171 -13.766 -0.398 1.000 64.600 169 GLY E C 1
ATOM 6058 O O . GLY E 1 169 ? 75.778 -14.771 -1.001 1.000 68.410 169 GLY E O 1
ATOM 6059 N N . ARG E 1 170 ? 75.358 -12.754 -0.088 1.000 62.790 170 ARG E N 1
ATOM 6060 C CA . ARG E 1 170 ? 73.947 -12.759 -0.451 1.000 59.920 170 ARG E CA 1
ATOM 6061 C C . ARG E 1 170 ? 73.509 -11.444 -1.077 1.000 64.930 170 ARG E C 1
ATOM 6062 O O . ARG E 1 170 ? 72.304 -11.221 -1.234 1.000 70.600 170 ARG E O 1
ATOM 6070 N N . GLY E 1 171 ? 74.445 -10.570 -1.434 1.000 63.300 171 GLY E N 1
ATOM 6071 C CA . GLY E 1 171 ? 74.101 -9.300 -2.036 1.000 68.550 171 GLY E CA 1
ATOM 6072 C C . GLY E 1 171 ? 73.682 -9.355 -3.483 1.000 76.380 171 GLY E C 1
ATOM 6073 O O . GLY E 1 171 ? 73.350 -8.314 -4.058 1.000 80.750 171 GLY E O 1
ATOM 6074 N N . GLY E 1 172 ? 73.699 -10.539 -4.096 1.000 68.900 172 GLY E N 1
ATOM 6075 C CA . GLY E 1 172 ? 73.246 -10.708 -5.458 1.000 74.810 172 GLY E CA 1
ATOM 6076 C C . GLY E 1 172 ? 74.227 -10.285 -6.527 1.000 81.060 172 GLY E C 1
ATOM 6077 O O . GLY E 1 172 ? 73.950 -10.498 -7.716 1.000 82.760 172 GLY E O 1
ATOM 6078 N N . SER E 1 173 ? 75.362 -9.697 -6.156 1.000 78.500 173 SER E N 1
ATOM 6079 C CA . SER E 1 173 ? 76.361 -9.268 -7.123 1.000 81.720 173 SER E CA 1
ATOM 6080 C C . SER E 1 173 ? 77.401 -10.365 -7.342 1.000 75.360 173 SER E C 1
ATOM 6081 O O . SER E 1 173 ? 77.535 -11.282 -6.524 1.000 67.110 173 SER E O 1
ATOM 6084 N N . PRO E 1 174 ? 78.139 -10.323 -8.461 1.000 80.560 174 PRO E N 1
ATOM 6085 C CA . PRO E 1 174 ? 79.142 -11.381 -8.705 1.000 81.690 174 PRO E CA 1
ATOM 6086 C C . PRO E 1 174 ? 80.209 -11.470 -7.623 1.000 76.870 174 PRO E C 1
ATOM 6087 O O . PRO E 1 174 ? 80.578 -12.577 -7.205 1.000 67.710 174 PRO E O 1
ATOM 6091 N N . VAL E 1 175 ? 80.707 -10.326 -7.143 1.000 79.270 175 VAL E N 1
ATOM 6092 C CA . VAL E 1 175 ? 81.727 -10.326 -6.102 1.000 70.960 175 VAL E CA 1
ATOM 6093 C C . VAL E 1 175 ? 81.203 -10.798 -4.753 1.000 65.460 175 VAL E C 1
ATOM 6094 O O . VAL E 1 175 ? 82.009 -11.066 -3.856 1.000 57.660 175 VAL E O 1
ATOM 6098 N N . SER E 1 176 ? 79.880 -10.924 -4.585 1.000 66.080 176 SER E N 1
ATOM 6099 C CA . SER E 1 176 ? 79.333 -11.357 -3.297 1.000 62.430 176 SER E CA 1
ATOM 6100 C C . SER E 1 176 ? 79.883 -12.721 -2.887 1.000 65.100 176 SER E C 1
ATOM 6101 O O . SER E 1 176 ? 80.314 -12.910 -1.743 1.000 64.300 176 SER E O 1
ATOM 6104 N N . LYS E 1 177 ? 79.873 -13.688 -3.811 1.000 68.240 177 LYS E N 1
ATOM 6105 C CA . LYS E 1 177 ? 80.417 -15.017 -3.541 1.000 62.130 177 LYS E CA 1
ATOM 6106 C C . LYS E 1 177 ? 81.932 -15.012 -3.363 1.000 57.650 177 LYS E C 1
ATOM 6107 O O . LYS E 1 177 ? 82.492 -16.013 -2.897 1.000 53.200 177 LYS E O 1
ATOM 6113 N N . VAL E 1 178 ? 82.599 -13.915 -3.724 1.000 55.500 178 VAL E N 1
ATOM 6114 C CA . VAL E 1 178 ? 84.052 -13.824 -3.710 1.000 54.220 178 VAL E CA 1
ATOM 6115 C C . VAL E 1 178 ? 84.524 -13.258 -2.375 1.000 59.630 178 VAL E C 1
ATOM 6116 O O . VAL E 1 178 ? 85.310 -13.893 -1.660 1.000 52.060 178 VAL E O 1
ATOM 6120 N N . ASN E 1 179 ? 84.037 -12.069 -2.023 1.000 52.840 179 ASN E N 1
ATOM 6121 C CA . ASN E 1 179 ? 84.550 -11.358 -0.862 1.000 53.750 179 ASN E CA 1
ATOM 6122 C C . ASN E 1 179 ? 83.485 -10.645 -0.042 1.000 60.230 179 ASN E C 1
ATOM 6123 O O . ASN E 1 179 ? 83.835 -9.987 0.943 1.000 51.510 179 ASN E O 1
ATOM 6128 N N . GLY E 1 180 ? 82.211 -10.742 -0.412 1.000 58.280 180 GLY E N 1
ATOM 6129 C CA . GLY E 1 180 ? 81.160 -10.034 0.282 1.000 51.000 180 GLY E CA 1
ATOM 6130 C C . GLY E 1 180 ? 80.935 -8.615 -0.190 1.000 60.100 180 GLY E C 1
ATOM 6131 O O . GLY E 1 180 ? 80.105 -7.907 0.405 1.000 53.110 180 GLY E O 1
ATOM 6132 N N . ASN E 1 181 ? 81.653 -8.178 -1.228 1.000 57.000 181 ASN E N 1
ATOM 6133 C CA . ASN E 1 181 ? 81.451 -6.866 -1.834 1.000 57.020 181 ASN E CA 1
ATOM 6134 C C . ASN E 1 181 ? 81.554 -5.766 -0.778 1.000 54.410 181 ASN E C 1
ATOM 6135 O O . ASN E 1 181 ? 80.736 -4.846 -0.718 1.000 58.440 181 ASN E O 1
ATOM 6140 N N . ALA E 1 182 ? 82.567 -5.878 0.085 1.000 48.040 182 ALA E N 1
ATOM 6141 C CA . ALA E 1 182 ? 82.730 -4.939 1.190 1.000 49.770 182 ALA E CA 1
ATOM 6142 C C . ALA E 1 182 ? 83.638 -3.757 0.848 1.000 46.350 182 ALA E C 1
ATOM 6143 O O . ALA E 1 182 ? 84.002 -2.989 1.749 1.000 43.430 182 ALA E O 1
ATOM 6145 N N . GLY E 1 183 ? 83.973 -3.563 -0.426 1.000 46.750 183 GLY E N 1
ATOM 6146 C CA . GLY E 1 183 ? 84.668 -2.349 -0.821 1.000 41.980 183 GLY E CA 1
ATOM 6147 C C . GLY E 1 183 ? 86.135 -2.373 -0.428 1.000 43.080 183 GLY E C 1
ATOM 6148 O O . GLY E 1 183 ? 86.711 -3.422 -0.122 1.000 46.000 183 GLY E O 1
ATOM 6149 N N . GLY E 1 184 ? 86.737 -1.187 -0.422 1.000 40.410 184 GLY E N 1
ATOM 6150 C CA . GLY E 1 184 ? 88.151 -1.043 -0.122 1.000 43.450 184 GLY E CA 1
ATOM 6151 C C . GLY E 1 184 ? 88.539 -1.276 1.328 1.000 48.510 184 GLY E C 1
ATOM 6152 O O . GLY E 1 184 ? 87.767 -1.836 2.113 1.000 55.020 184 GLY E O 1
ATOM 6153 N N . ARG E 1 185 ? 89.736 -0.837 1.702 1.000 54.510 185 ARG E N 1
ATOM 6154 C CA . ARG E 1 185 ? 90.288 -1.081 3.028 1.000 55.020 185 ARG E CA 1
ATOM 6155 C C . ARG E 1 185 ? 90.330 0.210 3.832 1.000 52.880 185 ARG E C 1
ATOM 6156 O O . ARG E 1 185 ? 90.671 1.272 3.305 1.000 53.850 185 ARG E O 1
ATOM 6164 N N . LEU E 1 186 ? 90.001 0.108 5.117 1.000 47.110 186 LEU E N 1
ATOM 6165 C CA . LEU E 1 186 ? 90.208 1.211 6.043 1.000 55.700 186 LEU E CA 1
ATOM 6166 C C . LEU E 1 186 ? 91.428 1.007 6.924 1.000 48.080 186 LEU E C 1
ATOM 6167 O O . LEU E 1 186 ? 92.173 1.959 7.162 1.000 52.920 186 LEU E O 1
ATOM 6172 N N . ALA E 1 187 ? 91.656 -0.215 7.396 1.000 51.840 187 ALA E N 1
ATOM 6173 C CA . ALA E 1 187 ? 92.732 -0.470 8.343 1.000 56.110 187 ALA E CA 1
ATOM 6174 C C . ALA E 1 187 ? 93.139 -1.937 8.274 1.000 52.060 187 ALA E C 1
ATOM 6175 O O . ALA E 1 187 ? 92.323 -2.810 7.958 1.000 50.670 187 ALA E O 1
ATOM 6177 N N . CYS E 1 188 ? 94.410 -2.191 8.583 1.000 52.020 188 CYS E N 1
ATOM 6178 C CA . CYS E 1 188 ? 94.995 -3.522 8.523 1.000 50.250 188 CYS E CA 1
ATOM 6179 C C . CYS E 1 188 ? 95.749 -3.814 9.808 1.000 49.200 188 CYS E C 1
ATOM 6180 O O . CYS E 1 188 ? 96.138 -2.907 10.550 1.000 48.920 188 CYS E O 1
ATOM 6183 N N . GLY E 1 189 ? 95.994 -5.101 10.037 1.000 49.850 189 GLY E N 1
ATOM 6184 C CA . GLY E 1 189 ? 96.854 -5.534 11.120 1.000 39.130 189 GLY E CA 1
ATOM 6185 C C . GLY E 1 189 ? 97.216 -6.998 10.988 1.000 40.990 189 GLY E C 1
ATOM 6186 O O . GLY E 1 189 ? 96.353 -7.825 10.682 1.000 46.030 189 GLY E O 1
ATOM 6187 N N . ILE E 1 190 ? 98.480 -7.329 11.217 1.000 33.970 190 ILE E N 1
ATOM 6188 C CA . ILE E 1 190 ? 98.939 -8.714 11.163 1.000 38.830 190 ILE E CA 1
ATOM 6189 C C . ILE E 1 190 ? 98.537 -9.432 12.445 1.000 35.820 190 ILE E C 1
ATOM 6190 O O . ILE E 1 190 ? 98.732 -8.915 13.549 1.000 35.950 190 ILE E O 1
ATOM 6195 N N . ILE E 1 191 ? 97.998 -10.636 12.312 1.000 37.140 191 ILE E N 1
ATOM 6196 C CA . ILE E 1 191 ? 97.715 -11.455 13.486 1.000 35.390 191 ILE E CA 1
ATOM 6197 C C . ILE E 1 191 ? 98.999 -12.133 13.937 1.000 41.890 191 ILE E C 1
ATOM 6198 O O . ILE E 1 191 ? 99.657 -12.826 13.156 1.000 38.190 191 ILE E O 1
ATOM 6203 N N . SER E 1 192 ? 99.359 -11.944 15.205 1.000 36.650 192 SER E N 1
ATOM 6204 C CA . SER E 1 192 ? 100.635 -12.435 15.701 1.000 41.390 192 SER E CA 1
ATOM 6205 C C . SER E 1 192 ? 100.476 -12.970 17.125 1.000 46.670 192 SER E C 1
ATOM 6206 O O . SER E 1 192 ? 99.446 -12.781 17.782 1.000 42.790 192 SER E O 1
ATOM 6209 N N . TYR E 1 193 ? 101.526 -13.638 17.595 1.000 37.550 193 TYR E N 1
ATOM 6210 C CA . TYR E 1 193 ? 101.558 -14.212 18.935 1.000 44.680 193 TYR E CA 1
ATOM 6211 C C . TYR E 1 193 ? 101.707 -13.135 20.003 1.000 45.930 193 TYR E C 1
ATOM 6212 O O . TYR E 1 193 ? 102.391 -12.125 19.810 1.000 38.980 193 TYR E O 1
ATOM 6221 N N . VAL E 1 194 ? 101.092 -13.375 21.159 1.000 45.750 194 VAL E N 1
ATOM 6222 C CA . VAL E 1 194 ? 101.226 -12.442 22.275 1.000 51.590 194 VAL E CA 1
ATOM 6223 C C . VAL E 1 194 ? 102.684 -12.393 22.743 1.000 55.000 194 VAL E C 1
ATOM 6224 O O . VAL E 1 194 ? 103.130 -11.401 23.318 1.000 53.550 194 VAL E O 1
ATOM 6229 N N . VAL F 1 30 ? 81.721 24.474 28.957 1.000 77.490 30 VAL F N 1
ATOM 6230 C CA . VAL F 1 30 ? 81.382 23.194 29.568 1.000 93.780 30 VAL F CA 1
ATOM 6231 C C . VAL F 1 30 ? 82.644 22.514 30.098 1.000 91.950 30 VAL F C 1
ATOM 6232 O O . VAL F 1 30 ? 83.719 22.631 29.504 1.000 84.780 30 VAL F O 1
ATOM 6236 N N . ASN F 1 31 ? 82.510 21.809 31.222 1.000 86.230 31 ASN F N 1
ATOM 6237 C CA . ASN F 1 31 ? 83.621 21.046 31.784 1.000 74.540 31 ASN F CA 1
ATOM 6238 C C . ASN F 1 31 ? 83.872 19.816 30.918 1.000 69.670 31 ASN F C 1
ATOM 6239 O O . ASN F 1 31 ? 83.091 18.858 30.940 1.000 61.530 31 ASN F O 1
ATOM 6244 N N . TYR F 1 32 ? 84.975 19.832 30.167 1.000 63.980 32 TYR F N 1
ATOM 6245 C CA . TYR F 1 32 ? 85.265 18.753 29.230 1.000 70.250 32 TYR F CA 1
ATOM 6246 C C . TYR F 1 32 ? 85.549 17.414 29.910 1.000 65.190 32 TYR F C 1
ATOM 6247 O O . TYR F 1 32 ? 85.607 16.391 29.222 1.000 64.360 32 TYR F O 1
ATOM 6256 N N . LEU F 1 33 ? 85.725 17.378 31.227 1.000 56.860 33 LEU F N 1
ATOM 6257 C CA . LEU F 1 33 ? 85.967 16.098 31.877 1.000 65.140 33 LEU F CA 1
ATOM 6258 C C . LEU F 1 33 ? 84.719 15.226 31.939 1.000 64.070 33 LEU F C 1
ATOM 6259 O O . LEU F 1 33 ? 84.834 14.023 32.209 1.000 59.300 33 LEU F O 1
ATOM 6264 N N . PHE F 1 34 ? 83.539 15.789 31.693 1.000 60.540 34 PHE F N 1
ATOM 6265 C CA . PHE F 1 34 ? 82.285 15.072 31.886 1.000 63.730 34 PHE F CA 1
ATOM 6266 C C . PHE F 1 34 ? 81.587 14.735 30.572 1.000 67.290 34 PHE F C 1
ATOM 6267 O O . PHE F 1 34 ? 80.390 14.435 30.576 1.000 61.100 34 PHE F O 1
ATOM 6275 N N . ARG F 1 35 ? 82.302 14.771 29.449 1.000 67.740 35 ARG F N 1
ATOM 6276 C CA . ARG F 1 35 ? 81.676 14.630 28.142 1.000 73.660 35 ARG F CA 1
ATOM 6277 C C . ARG F 1 35 ? 82.436 13.632 27.274 1.000 72.020 35 ARG F C 1
ATOM 6278 O O . ARG F 1 35 ? 83.540 13.192 27.605 1.000 65.230 35 ARG F O 1
ATOM 6286 N N . GLY F 1 36 ? 81.813 13.282 26.145 1.000 81.570 36 GLY F N 1
ATOM 6287 C CA . GLY F 1 36 ? 82.436 12.505 25.095 1.000 56.100 36 GLY F CA 1
ATOM 6288 C C . GLY F 1 36 ? 82.889 11.136 25.548 1.000 72.370 36 GLY F C 1
ATOM 6289 O O . GLY F 1 36 ? 82.779 10.777 26.729 1.000 69.730 36 GLY F O 1
ATOM 6290 N N . PRO F 1 37 ? 83.383 10.327 24.607 1.000 66.450 37 PRO F N 1
ATOM 6291 C CA . PRO F 1 37 ? 84.055 9.078 24.997 1.000 58.330 37 PRO F CA 1
ATOM 6292 C C . PRO F 1 37 ? 85.350 9.388 25.734 1.000 51.800 37 PRO F C 1
ATOM 6293 O O . PRO F 1 37 ? 86.048 10.354 25.420 1.000 47.420 37 PRO F O 1
ATOM 6297 N N . VAL F 1 38 ? 85.662 8.572 26.736 1.000 56.540 38 VAL F N 1
ATOM 6298 C CA . VAL F 1 38 ? 86.866 8.766 27.534 1.000 42.140 38 VAL F CA 1
ATOM 6299 C C . VAL F 1 38 ? 87.586 7.431 27.645 1.000 42.110 38 VAL F C 1
ATOM 6300 O O . VAL F 1 38 ? 86.959 6.391 27.886 1.000 44.890 38 VAL F O 1
ATOM 6304 N N . THR F 1 39 ? 88.904 7.469 27.468 1.000 38.720 39 THR F N 1
ATOM 6305 C CA . THR F 1 39 ? 89.766 6.302 27.545 1.000 48.710 39 THR F CA 1
ATOM 6306 C C . THR F 1 39 ? 90.805 6.522 28.635 1.000 49.800 39 THR F C 1
ATOM 6307 O O . THR F 1 39 ? 91.405 7.601 28.727 1.000 49.370 39 THR F O 1
ATOM 6311 N N . ALA F 1 40 ? 90.997 5.510 29.466 1.000 44.530 40 ALA F N 1
ATOM 6312 C CA . ALA F 1 40 ? 92.047 5.504 30.469 1.000 48.250 40 ALA F CA 1
ATOM 6313 C C . ALA F 1 40 ? 92.900 4.264 30.257 1.000 45.620 40 ALA F C 1
ATOM 6314 O O . ALA F 1 40 ? 92.491 3.325 29.577 1.000 45.710 40 ALA F O 1
ATOM 6316 N N . VAL F 1 41 ? 94.100 4.268 30.834 1.000 38.520 41 VAL F N 1
ATOM 6317 C CA . VAL F 1 41 ? 94.993 3.127 30.756 1.000 42.530 41 VAL F CA 1
ATOM 6318 C C . VAL F 1 41 ? 95.672 2.947 32.100 1.000 43.090 41 VAL F C 1
ATOM 6319 O O . VAL F 1 41 ? 95.783 3.877 32.900 1.000 45.430 41 VAL F O 1
ATOM 6323 N N . ALA F 1 42 ? 96.142 1.728 32.331 1.000 43.590 42 ALA F N 1
ATOM 6324 C CA . ALA F 1 42 ? 97.014 1.414 33.450 1.000 35.880 42 ALA F CA 1
ATOM 6325 C C . ALA F 1 42 ? 98.178 0.606 32.907 1.000 45.320 42 ALA F C 1
ATOM 6326 O O . ALA F 1 42 ? 97.971 -0.367 32.175 1.000 41.710 42 ALA F O 1
ATOM 6328 N N . ALA F 1 43 ? 99.393 1.039 33.230 1.000 43.980 43 ALA F N 1
ATOM 6329 C CA . ALA F 1 43 ? 100.606 0.302 32.903 1.000 43.640 43 ALA F CA 1
ATOM 6330 C C . ALA F 1 43 ? 100.927 -0.580 34.102 1.000 42.180 43 ALA F C 1
ATOM 6331 O O . ALA F 1 43 ? 101.270 -0.076 35.174 1.000 48.910 43 ALA F O 1
ATOM 6333 N N . ILE F 1 44 ? 100.793 -1.890 33.930 1.000 41.500 44 ILE F N 1
ATOM 6334 C CA . ILE F 1 44 ? 100.852 -2.841 35.033 1.000 48.000 44 ILE F CA 1
ATOM 6335 C C . ILE F 1 44 ? 102.262 -3.400 35.131 1.000 50.240 44 ILE F C 1
ATOM 6336 O O . ILE F 1 44 ? 102.838 -3.833 34.124 1.000 48.470 44 ILE F O 1
ATOM 6341 N N . ALA F 1 45 ? 102.818 -3.401 36.341 1.000 41.510 45 ALA F N 1
ATOM 6342 C CA . ALA F 1 45 ? 104.151 -3.947 36.536 1.000 42.750 45 ALA F CA 1
ATOM 6343 C C . ALA F 1 45 ? 104.320 -4.382 37.981 1.000 43.990 45 ALA F C 1
ATOM 6344 O O . ALA F 1 45 ? 103.807 -3.739 38.899 1.000 39.680 45 ALA F O 1
ATOM 6346 N N . GLY F 1 46 ? 105.038 -5.488 38.170 1.000 52.270 46 GLY F N 1
ATOM 6347 C CA . GLY F 1 46 ? 105.527 -5.874 39.471 1.000 48.300 46 GLY F CA 1
ATOM 6348 C C . GLY F 1 46 ? 106.947 -5.378 39.680 1.000 54.810 46 GLY F C 1
ATOM 6349 O O . GLY F 1 46 ? 107.569 -4.778 38.807 1.000 44.800 46 GLY F O 1
ATOM 6350 N N . GLU F 1 47 ? 107.454 -5.630 40.879 1.000 55.540 47 GLU F N 1
ATOM 6351 C CA . GLU F 1 47 ? 108.831 -5.297 41.197 1.000 54.790 47 GLU F CA 1
ATOM 6352 C C . GLU F 1 47 ? 109.495 -6.499 41.853 1.000 61.670 47 GLU F C 1
ATOM 6353 O O . GLU F 1 47 ? 108.865 -7.539 42.092 1.000 51.500 47 GLU F O 1
ATOM 6359 N N . GLY F 1 48 ? 110.788 -6.348 42.132 1.000 59.970 48 GLY F N 1
ATOM 6360 C CA . GLY F 1 48 ? 111.514 -7.400 42.818 1.000 55.600 48 GLY F CA 1
ATOM 6361 C C . GLY F 1 48 ? 111.548 -8.675 42.007 1.000 58.230 48 GLY F C 1
ATOM 6362 O O . GLY F 1 48 ? 111.918 -8.684 40.827 1.000 61.200 48 GLY F O 1
ATOM 6363 N N . GLU F 1 49 ? 111.157 -9.775 42.644 1.000 62.010 49 GLU F N 1
ATOM 6364 C CA . GLU F 1 49 ? 111.091 -11.061 41.961 1.000 67.960 49 GLU F CA 1
ATOM 6365 C C . GLU F 1 49 ? 109.842 -11.197 41.103 1.000 64.750 49 GLU F C 1
ATOM 6366 O O . GLU F 1 49 ? 109.759 -12.129 40.299 1.000 61.470 49 GLU F O 1
ATOM 6372 N N . HIS F 1 50 ? 108.879 -10.288 41.243 1.000 59.020 50 HIS F N 1
ATOM 6373 C CA . HIS F 1 50 ? 107.786 -10.177 40.291 1.000 62.990 50 HIS F CA 1
ATOM 6374 C C . HIS F 1 50 ? 108.062 -9.140 39.216 1.000 61.700 50 HIS F C 1
ATOM 6375 O O . HIS F 1 50 ? 107.126 -8.676 38.551 1.000 53.110 50 HIS F O 1
ATOM 6382 N N . ALA F 1 51 ? 109.331 -8.772 39.031 1.000 58.380 51 ALA F N 1
ATOM 6383 C CA . ALA F 1 51 ? 109.693 -7.868 37.950 1.000 60.200 51 ALA F CA 1
ATOM 6384 C C . ALA F 1 51 ? 109.243 -8.391 36.592 1.000 53.500 51 ALA F C 1
ATOM 6385 O O . ALA F 1 51 ? 109.065 -7.597 35.664 1.000 48.400 51 ALA F O 1
ATOM 6387 N N . GLY F 1 52 ? 109.040 -9.706 36.463 1.000 48.270 52 GLY F N 1
ATOM 6388 C CA . GLY F 1 52 ? 108.585 -10.294 35.213 1.000 54.190 52 GLY F CA 1
ATOM 6389 C C . GLY F 1 52 ? 107.128 -10.030 34.873 1.000 57.580 52 GLY F C 1
ATOM 6390 O O . GLY F 1 52 ? 106.747 -10.174 33.707 1.000 54.600 52 GLY F O 1
ATOM 6391 N N . ILE F 1 53 ? 106.307 -9.650 35.852 1.000 46.310 53 ILE F N 1
ATOM 6392 C CA . ILE F 1 53 ? 104.894 -9.376 35.596 1.000 50.850 53 ILE F CA 1
ATOM 6393 C C . ILE F 1 53 ? 104.775 -8.004 34.950 1.000 48.930 53 ILE F C 1
ATOM 6394 O O . ILE F 1 53 ? 105.117 -6.989 35.563 1.000 50.210 53 ILE F O 1
ATOM 6399 N N . LYS F 1 54 ? 104.295 -7.969 33.708 1.000 46.700 54 LYS F N 1
ATOM 6400 C CA . LYS F 1 54 ? 104.178 -6.721 32.963 1.000 49.120 54 LYS F CA 1
ATOM 6401 C C . LYS F 1 54 ? 102.943 -6.784 32.076 1.000 51.730 54 LYS F C 1
ATOM 6402 O O . LYS F 1 54 ? 102.581 -7.852 31.568 1.000 44.360 54 LYS F O 1
ATOM 6408 N N . GLY F 1 55 ? 102.297 -5.637 31.897 1.000 42.760 55 GLY F N 1
ATOM 6409 C CA . GLY F 1 55 ? 101.126 -5.595 31.043 1.000 41.490 55 GLY F CA 1
ATOM 6410 C C . GLY F 1 55 ? 100.478 -4.231 31.064 1.000 47.730 55 GLY F C 1
ATOM 6411 O O . GLY F 1 55 ? 101.040 -3.257 31.575 1.000 39.100 55 GLY F O 1
ATOM 6412 N N . SER F 1 56 ? 99.275 -4.177 30.502 1.000 40.950 56 SER F N 1
ATOM 6413 C CA . SER F 1 56 ? 98.515 -2.935 30.505 1.000 46.340 56 SER F CA 1
ATOM 6414 C C . SER F 1 56 ? 97.049 -3.244 30.264 1.000 50.790 56 SER F C 1
ATOM 6415 O O . SER F 1 56 ? 96.694 -4.277 29.691 1.000 44.140 56 SER F O 1
ATOM 6418 N N . LEU F 1 57 ? 96.207 -2.319 30.698 1.000 39.950 57 LEU F N 1
ATOM 6419 C CA . LEU F 1 57 ? 94.771 -2.415 30.536 1.000 46.670 57 LEU F CA 1
ATOM 6420 C C . LEU F 1 57 ? 94.275 -1.110 29.950 1.000 47.070 57 LEU F C 1
ATOM 6421 O O . LEU F 1 57 ? 94.789 -0.039 30.287 1.000 44.480 57 LEU F O 1
ATOM 6426 N N . THR F 1 58 ? 93.282 -1.203 29.074 1.000 42.370 58 THR F N 1
ATOM 6427 C CA . THR F 1 58 ? 92.593 -0.036 28.549 1.000 50.960 58 THR F CA 1
ATOM 6428 C C . THR F 1 58 ? 91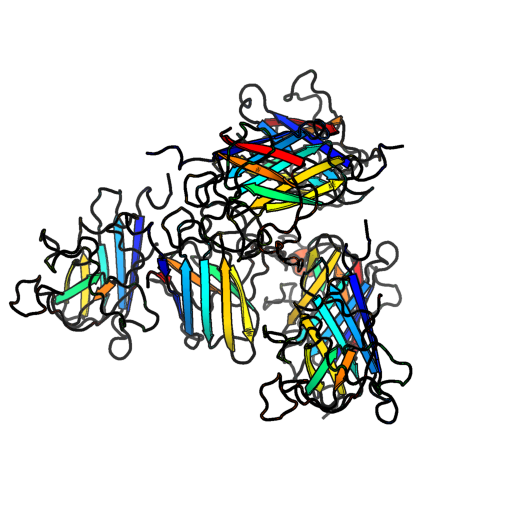.160 -0.038 29.060 1.000 44.460 58 THR F C 1
ATOM 6429 O O . THR F 1 58 ? 90.507 -1.085 29.089 1.000 39.910 58 THR F O 1
ATOM 6433 N N . PHE F 1 59 ? 90.711 1.132 29.513 1.000 46.110 59 PHE F N 1
ATOM 6434 C CA . PHE F 1 59 ? 89.355 1.375 29.996 1.000 40.250 59 PHE F CA 1
ATOM 6435 C C . PHE F 1 59 ? 88.665 2.312 29.022 1.000 46.940 59 PHE F C 1
ATOM 6436 O O . PHE F 1 59 ? 89.204 3.381 28.702 1.000 41.200 59 PHE F O 1
ATOM 6444 N N . LEU F 1 60 ? 87.470 1.939 28.577 1.000 41.460 60 LEU F N 1
ATOM 6445 C CA . LEU F 1 60 ? 86.710 2.797 27.680 1.000 49.990 60 LEU F CA 1
ATOM 6446 C C . LEU F 1 60 ? 85.286 2.948 28.188 1.000 38.030 60 LEU F C 1
ATOM 6447 O O . LEU F 1 60 ? 84.606 1.952 28.451 1.000 50.280 60 LEU F O 1
ATOM 6452 N N . GLN F 1 61 ? 84.852 4.196 28.339 1.000 46.230 61 GLN F N 1
ATOM 6453 C CA . GLN F 1 61 ? 83.492 4.537 28.739 1.000 46.960 61 GLN F CA 1
ATOM 6454 C C . GLN F 1 61 ? 83.016 5.591 27.762 1.000 48.500 61 GLN F C 1
ATOM 6455 O O . GLN F 1 61 ? 83.608 6.676 27.690 1.000 46.980 61 GLN F O 1
ATOM 6461 N N . LYS F 1 62 ? 81.954 5.272 27.014 1.000 53.050 62 LYS F N 1
ATOM 6462 C CA . LYS F 1 62 ? 81.529 6.119 25.902 1.000 58.230 62 LYS F CA 1
ATOM 6463 C C . LYS F 1 62 ? 80.734 7.330 26.366 1.000 53.510 62 LYS F C 1
ATOM 6464 O O . LYS F 1 62 ? 80.804 8.390 25.735 1.000 53.530 62 LYS F O 1
ATOM 6470 N N . SER F 1 63 ? 79.975 7.195 27.452 1.000 51.220 63 SER F N 1
ATOM 6471 C CA . SER F 1 63 ? 79.098 8.261 27.906 1.000 59.620 63 SER F CA 1
ATOM 6472 C C . SER F 1 63 ? 78.967 8.189 29.417 1.000 57.150 63 SER F C 1
ATOM 6473 O O . SER F 1 63 ? 79.141 7.125 30.022 1.000 51.540 63 SER F O 1
ATOM 6476 N N . LEU F 1 64 ? 78.642 9.335 30.012 1.000 61.450 64 LEU F N 1
ATOM 6477 C CA . LEU F 1 64 ? 78.480 9.439 31.455 1.000 56.430 64 LEU F CA 1
ATOM 6478 C C . LEU F 1 64 ? 77.613 8.314 32.009 1.000 64.380 64 LEU F C 1
ATOM 6479 O O . LEU F 1 64 ? 76.529 8.019 31.489 1.000 59.880 64 LEU F O 1
ATOM 6484 N N . ASP F 1 65 ? 78.127 7.668 33.058 1.000 68.250 65 ASP F N 1
ATOM 6485 C CA . ASP F 1 65 ? 77.429 6.634 33.814 1.000 63.530 65 ASP F CA 1
ATOM 6486 C C . ASP F 1 65 ? 77.126 5.382 32.992 1.000 63.570 65 ASP F C 1
ATOM 6487 O O . ASP F 1 65 ? 76.617 4.400 33.542 1.000 63.840 65 ASP F O 1
ATOM 6492 N N . GLY F 1 66 ? 77.439 5.392 31.691 1.000 65.370 66 GLY F N 1
ATOM 6493 C CA . GLY F 1 66 ? 77.311 4.202 30.861 1.000 57.190 66 GLY F CA 1
ATOM 6494 C C . GLY F 1 66 ? 78.232 3.073 31.299 1.000 61.030 66 GLY F C 1
ATOM 6495 O O . GLY F 1 66 ? 78.912 3.196 32.324 1.000 59.530 66 GLY F O 1
ATOM 6496 N N . ARG F 1 67 ? 78.269 1.966 30.554 1.000 55.730 67 ARG F N 1
ATOM 6497 C CA . ARG F 1 67 ? 79.131 0.865 30.964 1.000 55.990 67 ARG F CA 1
ATOM 6498 C C . ARG F 1 67 ? 80.580 1.113 30.531 1.000 59.200 67 ARG F C 1
ATOM 6499 O O . ARG F 1 67 ? 80.874 1.940 29.656 1.000 50.270 67 ARG F O 1
ATOM 6507 N N . THR F 1 68 ? 81.498 0.397 31.183 1.000 54.080 68 THR F N 1
ATOM 6508 C CA . THR F 1 68 ? 82.933 0.556 30.965 1.000 55.410 68 THR F CA 1
ATOM 6509 C C . THR F 1 68 ? 83.492 -0.744 30.404 1.000 52.560 68 THR F C 1
ATOM 6510 O O . THR F 1 68 ? 83.370 -1.796 31.037 1.000 49.470 68 THR F O 1
ATOM 6514 N N . VAL F 1 69 ? 84.109 -0.668 29.228 1.000 52.440 69 VAL F N 1
ATOM 6515 C CA . VAL F 1 69 ? 84.782 -1.810 28.614 1.000 50.570 69 VAL F CA 1
ATOM 6516 C C . VAL F 1 69 ? 86.240 -1.813 29.055 1.000 46.610 69 VAL F C 1
ATOM 6517 O O . VAL F 1 69 ? 86.914 -0.776 29.004 1.000 49.830 69 VAL F O 1
ATOM 6521 N N . ILE F 1 70 ? 86.735 -2.976 29.480 1.000 39.170 70 ILE F N 1
ATOM 6522 C CA . ILE F 1 70 ? 88.101 -3.108 29.981 1.000 43.370 70 ILE F CA 1
ATOM 6523 C C . ILE F 1 70 ? 88.799 -4.211 29.202 1.000 50.030 70 ILE F C 1
ATOM 6524 O O . ILE F 1 70 ? 88.370 -5.369 29.239 1.000 46.490 70 ILE F O 1
ATOM 6529 N N . ASN F 1 71 ? 89.893 -3.853 28.535 1.000 43.210 71 ASN F N 1
ATOM 6530 C CA . ASN F 1 71 ? 90.649 -4.719 27.646 1.000 52.890 71 ASN F CA 1
ATOM 6531 C C . ASN F 1 71 ? 92.114 -4.659 28.036 1.000 53.340 71 ASN F C 1
ATOM 6532 O O . ASN F 1 71 ? 92.628 -3.583 28.361 1.000 48.480 71 ASN F O 1
ATOM 6537 N N . GLY F 1 72 ? 92.786 -5.800 27.986 1.000 45.700 72 GLY F N 1
ATOM 6538 C CA . GLY F 1 72 ? 94.229 -5.797 28.094 1.000 39.930 72 GLY F CA 1
ATOM 6539 C C . GLY F 1 72 ? 94.767 -7.204 28.212 1.000 51.650 72 GLY F C 1
ATOM 6540 O O . GLY F 1 72 ? 94.026 -8.190 28.133 1.000 47.480 72 GLY F O 1
ATOM 6541 N N . THR F 1 73 ? 96.088 -7.276 28.399 1.000 37.380 73 THR F N 1
ATOM 6542 C CA . THR F 1 73 ? 96.793 -8.532 28.593 1.000 44.610 73 THR F CA 1
ATOM 6543 C C . THR F 1 73 ? 97.913 -8.334 29.603 1.000 47.540 73 THR F C 1
ATOM 6544 O O . THR F 1 73 ? 98.558 -7.280 29.627 1.000 43.020 73 THR F O 1
ATOM 6548 N N . ILE F 1 74 ? 98.149 -9.362 30.422 1.000 48.010 74 ILE F N 1
ATOM 6549 C CA . ILE F 1 74 ? 99.251 -9.400 31.378 1.000 44.280 74 ILE F CA 1
ATOM 6550 C C . ILE F 1 74 ? 100.075 -10.658 31.127 1.000 44.560 74 ILE F C 1
ATOM 6551 O O . ILE F 1 74 ? 99.518 -11.747 30.961 1.000 50.820 74 ILE F O 1
ATOM 6556 N N . SER F 1 75 ? 101.397 -10.517 31.123 1.000 40.040 75 SER F N 1
ATOM 6557 C CA . SER F 1 75 ? 102.287 -11.659 30.985 1.000 49.710 75 SER F CA 1
ATOM 6558 C C . SER F 1 75 ? 103.084 -11.866 32.271 1.000 49.650 75 SER F C 1
ATOM 6559 O O . SER F 1 75 ? 103.115 -11.012 33.161 1.000 53.140 75 SER F O 1
ATOM 6562 N N . GLY F 1 76 ? 103.730 -13.029 32.362 1.000 49.970 76 GLY F N 1
ATOM 6563 C CA . GLY F 1 76 ? 104.610 -13.320 33.480 1.000 48.800 76 GLY F CA 1
ATOM 6564 C C . GLY F 1 76 ? 103.917 -13.592 34.794 1.000 51.180 76 GLY F C 1
ATOM 6565 O O . GLY F 1 76 ? 104.575 -13.603 35.838 1.000 49.200 76 GLY F O 1
ATOM 6566 N N . LEU F 1 77 ? 102.619 -13.799 34.775 1.000 48.150 77 LEU F N 1
ATOM 6567 C CA . LEU F 1 77 ? 101.839 -14.055 35.970 1.000 49.720 77 LEU F CA 1
ATOM 6568 C C . LEU F 1 77 ? 101.945 -15.521 36.384 1.000 60.590 77 LEU F C 1
ATOM 6569 O O . LEU F 1 77 ? 102.159 -16.399 35.544 1.000 57.410 77 LEU F O 1
ATOM 6574 N N . PRO F 1 78 ? 101.779 -15.814 37.670 1.000 52.750 78 PRO F N 1
ATOM 6575 C CA . PRO F 1 78 ? 101.629 -17.211 38.078 1.000 53.490 78 PRO F CA 1
ATOM 6576 C C . PRO F 1 78 ? 100.246 -17.703 37.697 1.000 53.930 78 PRO F C 1
ATOM 6577 O O . PRO F 1 78 ? 99.268 -16.958 37.767 1.000 50.990 78 PRO F O 1
ATOM 6581 N N . GLU F 1 79 ? 100.181 -18.965 37.284 1.000 52.800 79 GLU F N 1
ATOM 6582 C CA . GLU F 1 79 ? 98.946 -19.553 36.785 1.000 52.550 79 GLU F CA 1
ATOM 6583 C C . GLU F 1 79 ? 97.861 -19.537 37.855 1.000 53.080 79 GLU F C 1
ATOM 6584 O O . GLU F 1 79 ? 98.122 -19.791 39.035 1.000 54.660 79 GLU F O 1
ATOM 6590 N N . GLY F 1 80 ? 96.635 -19.261 37.435 1.000 51.920 80 GLY F N 1
ATOM 6591 C CA . GLY F 1 80 ? 95.486 -19.302 38.315 1.000 51.470 80 GLY F CA 1
ATOM 6592 C C . GLY F 1 80 ? 94.756 -17.974 38.350 1.000 60.790 80 GLY F C 1
ATOM 6593 O O . GLY F 1 80 ? 95.091 -17.025 37.641 1.000 55.100 80 GLY F O 1
ATOM 6594 N N . LYS F 1 81 ? 93.744 -17.922 39.214 1.000 59.370 81 LYS F N 1
ATOM 6595 C CA . LYS F 1 81 ? 92.940 -16.719 39.365 1.000 55.660 81 LYS F CA 1
ATOM 6596 C C . LYS F 1 81 ? 93.639 -15.714 40.281 1.000 58.680 81 LYS F C 1
ATOM 6597 O O . LYS F 1 81 ? 94.343 -16.081 41.231 1.000 55.780 81 LYS F O 1
ATOM 6603 N N . HIS F 1 82 ? 93.459 -14.429 39.968 1.000 54.080 82 HIS F N 1
ATOM 6604 C CA . HIS F 1 82 ? 94.041 -13.346 40.753 1.000 49.430 82 HIS F CA 1
ATOM 6605 C C . HIS F 1 82 ? 93.020 -12.229 40.906 1.000 52.840 82 HIS F C 1
ATOM 6606 O O . HIS F 1 82 ? 92.344 -11.860 39.940 1.000 42.170 82 HIS F O 1
ATOM 6613 N N . GLY F 1 83 ? 92.899 -11.702 42.122 1.000 46.700 83 GLY F N 1
ATOM 6614 C CA . GLY F 1 83 ? 91.988 -10.595 42.349 1.000 40.250 83 GLY F CA 1
ATOM 6615 C C . GLY F 1 83 ? 92.444 -9.332 41.631 1.000 44.570 83 GLY F C 1
ATOM 6616 O O . GLY F 1 83 ? 93.634 -9.015 41.566 1.000 48.410 83 GLY F O 1
ATOM 6617 N N . LEU F 1 84 ? 91.476 -8.604 41.085 1.000 44.910 84 LEU F N 1
ATOM 6618 C CA . LEU F 1 84 ? 91.716 -7.388 40.315 1.000 40.970 84 LEU F CA 1
ATOM 6619 C C . LEU F 1 84 ? 90.929 -6.259 40.972 1.000 40.770 84 LEU F C 1
ATOM 6620 O O . LEU F 1 84 ? 89.700 -6.208 40.844 1.000 45.970 84 LEU F O 1
ATOM 6625 N N . HIS F 1 85 ? 91.626 -5.360 41.682 1.000 39.060 85 HIS F N 1
ATOM 6626 C CA . HIS F 1 85 ? 90.968 -4.331 42.488 1.000 46.130 85 HIS F CA 1
ATOM 6627 C C . HIS F 1 85 ? 91.564 -2.947 42.269 1.000 40.060 85 HIS F C 1
ATOM 6628 O O . HIS F 1 85 ? 92.757 -2.786 42.009 1.000 41.560 85 HIS F O 1
ATOM 6635 N N . ILE F 1 86 ? 90.722 -1.937 42.409 1.000 37.300 86 ILE F N 1
ATOM 6636 C CA . ILE F 1 86 ? 91.180 -0.558 42.409 1.000 42.180 86 ILE F CA 1
ATOM 6637 C C . ILE F 1 86 ? 91.233 -0.087 43.857 1.000 45.370 86 ILE F C 1
ATOM 6638 O O . ILE F 1 86 ? 90.243 -0.185 44.589 1.000 34.670 86 ILE F O 1
ATOM 6643 N N . HIS F 1 87 ? 92.396 0.401 44.276 1.000 50.350 87 HIS F N 1
ATOM 6644 C CA . HIS F 1 87 ? 92.624 0.785 45.662 1.000 46.280 87 HIS F CA 1
ATOM 6645 C C . HIS F 1 87 ? 92.221 2.249 45.869 1.000 51.290 87 HIS F C 1
ATOM 6646 O O . HIS F 1 87 ? 92.122 3.032 44.917 1.000 47.880 87 HIS F O 1
ATOM 6653 N N . ASP F 1 88 ? 91.939 2.606 47.129 1.000 45.730 88 ASP F N 1
ATOM 6654 C CA . ASP F 1 88 ? 91.624 4.003 47.426 1.000 51.890 88 ASP F CA 1
ATOM 6655 C C . ASP F 1 88 ? 92.817 4.925 47.177 1.000 43.280 88 ASP F C 1
ATOM 6656 O O . ASP F 1 88 ? 92.634 6.082 46.784 1.000 50.450 88 ASP F O 1
ATOM 6661 N N . SER F 1 89 ? 94.034 4.450 47.412 1.000 44.400 89 SER F N 1
ATOM 6662 C CA . SER F 1 89 ? 95.228 5.260 47.189 1.000 46.170 89 SER F CA 1
ATOM 6663 C C . SER F 1 89 ? 95.688 5.190 45.732 1.000 41.010 89 SER F C 1
ATOM 6664 O O . SER F 1 89 ? 95.534 4.171 45.055 1.000 46.290 89 SER F O 1
ATOM 6667 N N . GLY F 1 90 ? 96.256 6.295 45.253 1.000 39.660 90 GLY F N 1
ATOM 6668 C CA . GLY F 1 90 ? 97.002 6.306 44.010 1.000 38.160 90 GLY F CA 1
ATOM 6669 C C . GLY F 1 90 ? 98.497 6.426 44.199 1.000 43.270 90 GLY F C 1
ATOM 6670 O O . GLY F 1 90 ? 99.223 6.559 43.204 1.000 36.620 90 GLY F O 1
ATOM 6671 N N . ASP F 1 91 ? 98.992 6.368 45.436 1.000 39.300 91 ASP F N 1
ATOM 6672 C CA . ASP F 1 91 ? 100.367 6.741 45.765 1.000 45.140 91 ASP F CA 1
ATOM 6673 C C . ASP F 1 91 ? 101.320 5.603 45.394 1.000 42.920 91 ASP F C 1
ATOM 6674 O O . ASP F 1 91 ? 101.327 4.558 46.045 1.000 42.000 91 ASP F O 1
ATOM 6679 N N . MET F 1 92 ? 102.142 5.817 44.365 1.000 42.150 92 MET F N 1
ATOM 6680 C CA . MET F 1 92 ? 103.140 4.851 43.921 1.000 41.950 92 MET F CA 1
ATOM 6681 C C . MET F 1 92 ? 104.560 5.254 44.299 1.000 41.540 92 MET F C 1
ATOM 6682 O O . MET F 1 92 ? 105.515 4.677 43.770 1.000 47.730 92 MET F O 1
ATOM 6687 N N . THR F 1 93 ? 104.733 6.248 45.173 1.000 41.570 93 THR F N 1
ATOM 6688 C CA . THR F 1 93 ? 106.086 6.684 45.519 1.000 44.130 93 THR F CA 1
ATOM 6689 C C . THR F 1 93 ? 106.887 5.613 46.252 1.000 46.210 93 THR F C 1
ATOM 6690 O O . THR F 1 93 ? 108.098 5.786 46.425 1.000 47.070 93 THR F O 1
ATOM 6694 N N . LYS F 1 94 ? 106.251 4.515 46.669 1.000 49.840 94 LYS F N 1
ATOM 6695 C CA . LYS F 1 94 ? 106.915 3.376 47.297 1.000 51.420 94 LYS F CA 1
ATOM 6696 C C . LYS F 1 94 ? 106.749 2.113 46.447 1.000 49.410 94 LYS F C 1
ATOM 6697 O O . LYS F 1 94 ? 106.751 0.996 46.969 1.000 56.960 94 LYS F O 1
ATOM 6703 N N . GLY F 1 95 ? 106.600 2.275 45.133 1.000 49.990 95 GLY F N 1
ATOM 6704 C CA . GLY F 1 95 ? 106.311 1.118 44.291 1.000 62.320 95 GLY F CA 1
ATOM 6705 C C . GLY F 1 95 ? 104.961 0.490 44.636 1.000 61.610 95 GLY F C 1
ATOM 6706 O O . GLY F 1 95 ? 104.069 1.128 45.204 1.000 52.380 95 GLY F O 1
ATOM 6707 N N A CYS F 1 96 ? 104.837 -0.797 44.314 0.580 60.190 96 CYS F N 1
ATOM 6708 N N B CYS F 1 96 ? 104.816 -0.791 44.271 0.420 60.180 96 CYS F N 1
ATOM 6709 C CA A CYS F 1 96 ? 103.612 -1.561 44.518 0.580 59.630 96 CYS F CA 1
ATOM 6710 C CA B CYS F 1 96 ? 103.573 -1.525 44.524 0.420 59.620 96 CYS F CA 1
ATOM 6711 C C A CYS F 1 96 ? 103.373 -1.936 45.980 0.580 60.570 96 CYS F C 1
ATOM 6712 C C B CYS F 1 96 ? 103.212 -1.605 46.002 0.420 60.540 96 CYS F C 1
ATOM 6713 O O A CYS F 1 96 ? 102.458 -2.715 46.266 0.580 57.080 96 CYS F O 1
ATOM 6714 O O B CYS F 1 96 ? 102.049 -1.867 46.326 0.420 58.230 96 CYS F O 1
ATOM 6719 N N . TYR F 1 97 ? 104.172 -1.409 46.903 1.000 65.210 97 TYR F N 1
ATOM 6720 C CA . TYR F 1 97 ? 103.888 -1.502 48.330 1.000 61.270 97 TYR F CA 1
ATOM 6721 C C . TYR F 1 97 ? 103.034 -0.307 48.747 1.000 61.920 97 TYR F C 1
ATOM 6722 O O . TYR F 1 97 ? 103.475 0.843 48.645 1.000 63.370 97 TYR F O 1
ATOM 6731 N N . ILE F 1 98 ? 101.819 -0.571 49.213 1.000 59.420 98 ILE F N 1
ATOM 6732 C CA . ILE F 1 98 ? 100.898 0.489 49.604 1.000 67.470 98 ILE F CA 1
ATOM 6733 C C . ILE F 1 98 ? 101.019 0.719 51.104 1.000 74.350 98 ILE F C 1
ATOM 6734 O O . ILE F 1 98 ? 100.874 -0.220 51.900 1.000 70.970 98 ILE F O 1
ATOM 6739 N N . THR F 1 99 ? 101.293 1.973 51.490 1.000 71.780 99 THR F N 1
ATOM 6740 C CA . THR F 1 99 ? 101.469 2.319 52.900 1.000 72.520 99 THR F CA 1
ATOM 6741 C C . THR F 1 99 ? 100.134 2.562 53.599 1.000 66.180 99 THR F C 1
ATOM 6742 O O . THR F 1 99 ? 99.969 2.187 54.766 1.000 68.200 99 THR F O 1
ATOM 6746 N N . THR F 1 100 ? 99.176 3.176 52.910 1.000 63.230 100 THR F N 1
ATOM 6747 C CA . THR F 1 100 ? 97.887 3.474 53.523 1.000 71.210 100 THR F CA 1
ATOM 6748 C C . THR F 1 100 ? 97.098 2.190 53.789 1.000 70.480 100 THR F C 1
ATOM 6749 O O . THR F 1 100 ? 97.214 1.192 53.069 1.000 72.250 100 THR F O 1
ATOM 6753 N N . ALA F 1 101 ? 96.310 2.216 54.865 1.000 70.330 101 ALA F N 1
ATOM 6754 C CA . ALA F 1 101 ? 95.448 1.105 55.245 1.000 69.220 101 ALA F CA 1
ATOM 6755 C C . ALA F 1 101 ? 94.023 1.264 54.724 1.000 67.890 101 ALA F C 1
ATOM 6756 O O . ALA F 1 101 ? 93.116 0.578 55.213 1.000 68.590 101 ALA F O 1
ATOM 6758 N N . LYS F 1 102 ? 93.812 2.143 53.737 1.000 60.460 102 LYS F N 1
ATOM 6759 C CA . LYS F 1 102 ? 92.464 2.533 53.332 1.000 68.960 102 LYS F CA 1
ATOM 6760 C C . LYS F 1 102 ? 91.717 1.434 52.583 1.000 62.670 102 LYS F C 1
ATOM 6761 O O . LYS F 1 102 ? 90.490 1.522 52.442 1.000 68.940 102 LYS F O 1
ATOM 6767 N N . GLY F 1 103 ? 92.419 0.417 52.094 1.000 62.880 103 GLY F N 1
ATOM 6768 C CA . GLY F 1 103 ? 91.738 -0.653 51.397 1.000 54.350 103 GLY F CA 1
ATOM 6769 C C . GLY F 1 103 ? 91.173 -0.202 50.058 1.000 56.960 103 GLY F C 1
ATOM 6770 O O . GLY F 1 103 ? 91.600 0.791 49.457 1.000 52.330 103 GLY F O 1
ATOM 6771 N N . HIS F 1 104 ? 90.174 -0.956 49.606 1.000 45.260 104 HIS F N 1
ATOM 6772 C CA . HIS F 1 104 ? 89.615 -0.784 48.273 1.000 46.140 104 HIS F CA 1
ATOM 6773 C C . HIS F 1 104 ? 88.872 0.544 48.139 1.000 50.690 104 HIS F C 1
ATOM 6774 O O . HIS F 1 104 ? 88.293 1.069 49.096 1.000 50.110 104 HIS F O 1
ATOM 6781 N N . LEU F 1 105 ? 88.901 1.087 46.924 1.000 43.270 105 LEU F N 1
ATOM 6782 C CA . LEU F 1 105 ? 88.206 2.326 46.609 1.000 43.390 105 LEU F CA 1
ATOM 6783 C C . LEU F 1 105 ? 86.710 2.171 46.875 1.000 47.810 105 LEU F C 1
ATOM 6784 O O . LEU F 1 105 ? 86.023 1.437 46.157 1.000 47.430 105 LEU F O 1
ATOM 6789 N N . ASN F 1 106 ? 86.196 2.851 47.903 1.000 45.160 106 ASN F N 1
ATOM 6790 C CA . ASN F 1 106 ? 84.856 2.581 48.434 1.000 49.050 106 ASN F CA 1
ATOM 6791 C C . ASN F 1 106 ? 84.161 3.881 48.835 1.000 57.510 106 ASN F C 1
ATOM 6792 O O . ASN F 1 106 ? 83.752 4.056 49.988 1.000 60.660 106 ASN F O 1
ATOM 6797 N N . PRO F 1 107 ? 83.972 4.807 47.889 1.000 41.840 107 PRO F N 1
ATOM 6798 C CA . PRO F 1 107 ? 83.293 6.071 48.232 1.000 49.730 107 PRO F CA 1
ATOM 6799 C C . PRO F 1 107 ? 81.846 5.898 48.700 1.000 61.640 107 PRO F C 1
ATOM 6800 O O . PRO F 1 107 ? 81.277 6.858 49.239 1.000 61.910 107 PRO F O 1
ATOM 6804 N N . PHE F 1 108 ? 81.230 4.728 48.505 1.000 58.420 108 PHE F N 1
ATOM 6805 C CA . PHE F 1 108 ? 79.839 4.513 48.889 1.000 61.650 108 PHE F CA 1
ATOM 6806 C C . PHE F 1 108 ? 79.687 3.679 50.155 1.000 59.600 108 PHE F C 1
ATOM 6807 O O . PHE F 1 108 ? 78.557 3.409 50.570 1.000 61.660 108 PHE F O 1
ATOM 6815 N N . ASN F 1 109 ? 80.791 3.261 50.768 1.000 56.880 109 ASN F N 1
ATOM 6816 C CA . ASN F 1 109 ? 80.789 2.564 52.054 1.000 67.150 109 ASN F CA 1
ATOM 6817 C C . ASN F 1 109 ? 79.897 1.319 52.032 1.000 68.550 109 ASN F C 1
ATOM 6818 O O . ASN F 1 109 ? 78.975 1.165 52.836 1.000 64.300 109 ASN F O 1
ATOM 6823 N N . LEU F 1 110 ? 80.193 0.408 51.107 1.000 53.200 110 LEU F N 1
ATOM 6824 C CA . LEU F 1 110 ? 79.594 -0.920 51.167 1.000 58.110 110 LEU F CA 1
ATOM 6825 C C . LEU F 1 110 ? 80.653 -1.948 51.510 1.000 54.950 110 LEU F C 1
ATOM 6826 O O . LEU F 1 110 ? 81.844 -1.646 51.617 1.000 51.380 110 LEU F O 1
ATOM 6831 N N . SER F 1 111 ? 80.185 -3.176 51.684 1.000 59.160 111 SER F N 1
ATOM 6832 C CA . SER F 1 111 ? 81.063 -4.302 51.919 1.000 60.630 111 SER F CA 1
ATOM 6833 C C . SER F 1 111 ? 81.685 -4.765 50.602 1.000 63.630 111 SER F C 1
ATOM 6834 O O . SER F 1 111 ? 81.218 -4.437 49.505 1.000 52.470 111 SER F O 1
ATOM 6837 N N . HIS F 1 112 ? 82.770 -5.519 50.721 1.000 62.970 112 HIS F N 1
ATOM 6838 C CA . HIS F 1 112 ? 83.383 -6.099 49.540 1.000 54.730 112 HIS F CA 1
ATOM 6839 C C . HIS F 1 112 ? 82.478 -7.173 48.947 1.000 57.830 112 HIS F C 1
ATOM 6840 O O . HIS F 1 112 ? 81.920 -8.008 49.667 1.000 55.570 112 HIS F O 1
ATOM 6847 N N . GLY F 1 113 ? 82.331 -7.147 47.623 1.000 57.180 113 GLY F N 1
ATOM 6848 C CA . GLY F 1 113 ? 81.551 -8.159 46.932 1.000 56.380 113 GLY F CA 1
ATOM 6849 C C . GLY F 1 113 ? 82.156 -8.601 45.612 1.000 61.190 113 GLY F C 1
ATOM 6850 O O . GLY F 1 113 ? 83.344 -8.379 45.356 1.000 63.730 113 GLY F O 1
ATOM 6851 N N . ALA F 1 114 ? 81.343 -9.250 44.768 1.000 55.950 114 ALA F N 1
ATOM 6852 C CA . ALA F 1 114 ? 81.562 -9.603 43.372 1.000 58.800 114 ALA F CA 1
ATOM 6853 C C . ALA F 1 114 ? 81.190 -8.422 42.477 1.000 51.880 114 ALA F C 1
ATOM 6854 O O . ALA F 1 114 ? 80.348 -7.600 42.852 1.000 46.710 114 ALA F O 1
ATOM 6856 N N . PRO F 1 115 ? 81.804 -8.288 41.292 1.000 54.320 115 PRO F N 1
ATOM 6857 C CA . PRO F 1 115 ? 81.477 -7.129 40.432 1.000 49.340 115 PRO F CA 1
ATOM 6858 C C . PRO F 1 115 ? 80.003 -7.036 40.058 1.000 52.710 115 PRO F C 1
ATOM 6859 O O . PRO F 1 115 ? 79.505 -5.937 39.767 1.000 44.550 115 PRO F O 1
ATOM 6863 N N . SER F 1 116 ? 79.289 -8.160 40.057 1.000 49.720 116 SER F N 1
ATOM 6864 C CA . SER F 1 116 ? 77.885 -8.166 39.683 1.000 57.330 116 SER F CA 1
ATOM 6865 C C . SER F 1 116 ? 76.952 -8.037 40.875 1.000 57.040 116 SER F C 1
ATOM 6866 O O . SER F 1 116 ? 75.737 -7.954 40.673 1.000 61.060 116 SER F O 1
ATOM 6869 N N . ASP F 1 117 ? 77.474 -8.037 42.103 1.000 57.650 117 ASP F N 1
ATOM 6870 C CA . ASP F 1 117 ? 76.628 -7.744 43.257 1.000 61.100 117 ASP F CA 1
ATOM 6871 C C . ASP F 1 117 ? 76.228 -6.267 43.286 1.000 63.940 117 ASP F C 1
ATOM 6872 O O . ASP F 1 117 ? 76.663 -5.448 42.469 1.000 74.770 117 ASP F O 1
ATOM 6877 N N . SER F 1 118 ? 75.361 -5.941 44.244 1.000 63.420 118 SER F N 1
ATOM 6878 C CA . SER F 1 118 ? 75.050 -4.565 44.607 1.000 70.250 118 SER F CA 1
ATOM 6879 C C . SER F 1 118 ? 75.864 -4.092 45.803 1.000 65.060 118 SER F C 1
ATOM 6880 O O . SER F 1 118 ? 76.340 -2.951 45.821 1.000 57.900 118 SER F O 1
ATOM 6883 N N . ALA F 1 119 ? 76.040 -4.953 46.801 1.000 61.150 119 ALA F N 1
ATOM 6884 C CA . ALA F 1 119 ? 76.969 -4.678 47.893 1.000 71.520 119 ALA F CA 1
ATOM 6885 C C . ALA F 1 119 ? 78.369 -5.026 47.402 1.000 63.000 119 ALA F C 1
ATOM 6886 O O . ALA F 1 119 ? 78.823 -6.168 47.493 1.000 63.380 119 ALA F O 1
ATOM 6888 N N . ARG F 1 120 ? 79.057 -4.025 46.860 1.000 55.830 120 ARG F N 1
ATOM 6889 C CA . ARG F 1 120 ? 80.436 -4.188 46.423 1.000 56.310 120 ARG F CA 1
ATOM 6890 C C . ARG F 1 120 ? 81.146 -2.850 46.562 1.000 54.650 120 ARG F C 1
ATOM 6891 O O . ARG F 1 120 ? 80.516 -1.788 46.579 1.000 52.640 120 ARG F O 1
ATOM 6899 N N . HIS F 1 121 ? 82.469 -2.910 46.656 1.000 50.900 121 HIS F N 1
ATOM 6900 C CA . HIS F 1 121 ? 83.258 -1.700 46.498 1.000 59.260 121 HIS F CA 1
ATOM 6901 C C . HIS F 1 121 ? 83.234 -1.249 45.040 1.000 55.500 121 HIS F C 1
ATOM 6902 O O . HIS F 1 121 ? 83.001 -2.042 44.121 1.000 41.960 121 HIS F O 1
ATOM 6909 N N . VAL F 1 122 ? 83.446 0.052 44.833 1.000 48.090 122 VAL F N 1
ATOM 6910 C CA . VAL F 1 122 ? 83.633 0.539 43.471 1.000 54.710 122 VAL F CA 1
ATOM 6911 C C . VAL F 1 122 ? 84.798 -0.192 42.810 1.000 54.540 122 VAL F C 1
ATOM 6912 O O . VAL F 1 122 ? 84.711 -0.610 41.649 1.000 48.840 122 VAL F O 1
ATOM 6916 N N . GLY F 1 123 ? 85.885 -0.407 43.555 1.000 45.990 123 GLY F N 1
ATOM 6917 C CA . GLY F 1 123 ? 87.063 -1.051 43.003 1.000 42.700 123 GLY F CA 1
ATOM 6918 C C . GLY F 1 123 ? 87.028 -2.568 42.969 1.000 48.790 123 GLY F C 1
ATOM 6919 O O . GLY F 1 123 ? 88.084 -3.194 42.840 1.000 44.800 123 GLY F O 1
ATOM 6920 N N . ASP F 1 124 ? 85.839 -3.178 43.070 1.000 41.890 124 ASP F N 1
ATOM 6921 C CA . ASP F 1 124 ? 85.709 -4.640 43.105 1.000 50.760 124 ASP F CA 1
ATOM 6922 C C . ASP F 1 124 ? 85.464 -5.161 41.688 1.000 56.990 124 ASP F C 1
ATOM 6923 O O . ASP F 1 124 ? 84.326 -5.246 41.224 1.000 50.670 124 ASP F O 1
ATOM 6928 N N . LEU F 1 125 ? 86.542 -5.548 40.996 1.000 45.060 125 LEU F N 1
ATOM 6929 C CA . LEU F 1 125 ? 86.444 -5.990 39.610 1.000 50.460 125 LEU F CA 1
ATOM 6930 C C . LEU F 1 125 ? 86.578 -7.505 39.458 1.000 55.410 125 LEU F C 1
ATOM 6931 O O . LEU F 1 125 ? 86.848 -7.989 38.357 1.000 50.110 125 LEU F O 1
ATOM 6936 N N . GLY F 1 126 ? 86.389 -8.264 40.531 1.000 51.800 126 GLY F N 1
ATOM 6937 C CA . GLY F 1 126 ? 86.374 -9.704 40.397 1.000 47.270 126 GLY F CA 1
ATOM 6938 C C . GLY F 1 126 ? 87.757 -10.305 40.273 1.000 53.470 126 GLY F C 1
ATOM 6939 O O . GLY F 1 126 ? 88.694 -9.881 40.959 1.000 53.690 126 GLY F O 1
ATOM 6940 N N . ASN F 1 127 ? 87.897 -11.303 39.408 1.000 50.000 127 ASN F N 1
ATOM 6941 C CA . ASN F 1 127 ? 89.157 -12.004 39.218 1.000 56.670 127 ASN F CA 1
ATOM 6942 C C . ASN F 1 127 ? 89.556 -11.952 37.749 1.000 51.680 127 ASN F C 1
ATOM 6943 O O . ASN F 1 127 ? 88.702 -11.842 36.867 1.000 51.170 127 ASN F O 1
ATOM 6948 N N . ILE F 1 128 ? 90.864 -12.015 37.496 1.000 44.940 128 ILE F N 1
ATOM 6949 C CA . ILE F 1 128 ? 91.388 -12.345 36.177 1.000 54.800 128 ILE F CA 1
ATOM 6950 C C . ILE F 1 128 ? 91.962 -13.752 36.261 1.000 50.450 128 ILE F C 1
ATOM 6951 O O . ILE F 1 128 ? 92.192 -14.292 37.350 1.000 52.520 128 ILE F O 1
ATOM 6956 N N . TYR F 1 129 ? 92.194 -14.357 35.098 1.000 49.280 129 TYR F N 1
ATOM 6957 C CA . TYR F 1 129 ? 92.818 -15.672 35.044 1.000 53.940 129 TYR F CA 1
ATOM 6958 C C . TYR F 1 129 ? 94.079 -15.631 34.193 1.000 49.660 129 TYR F C 1
ATOM 6959 O O . TYR F 1 129 ? 94.061 -15.125 33.067 1.000 51.860 129 TYR F O 1
ATOM 6968 N N . ALA F 1 130 ? 95.160 -16.175 34.741 1.000 44.690 130 ALA F N 1
ATOM 6969 C CA . ALA F 1 130 ? 96.414 -16.405 34.037 1.000 57.990 130 ALA F CA 1
ATOM 6970 C C . ALA F 1 130 ? 96.589 -17.900 33.781 1.000 59.380 130 ALA F C 1
ATOM 6971 O O . ALA F 1 130 ? 96.350 -18.722 34.676 1.000 50.890 130 ALA F O 1
ATOM 6973 N N . ASP F 1 131 ? 97.021 -18.253 32.565 1.000 62.420 131 ASP F N 1
ATOM 6974 C CA . ASP F 1 131 ? 97.214 -19.654 32.212 1.000 61.070 131 ASP F CA 1
ATOM 6975 C C . ASP F 1 131 ? 98.649 -20.087 32.507 1.000 60.040 131 ASP F C 1
ATOM 6976 O O . ASP F 1 131 ? 99.471 -19.313 33.000 1.000 54.950 131 ASP F O 1
ATOM 6981 N N . ASP F 1 132 ? 98.956 -21.351 32.197 1.000 57.930 132 ASP F N 1
ATOM 6982 C CA . ASP F 1 132 ? 100.243 -21.927 32.573 1.000 64.410 132 ASP F CA 1
ATOM 6983 C C . ASP F 1 132 ? 101.410 -21.335 31.793 1.000 62.130 132 ASP F C 1
ATOM 6984 O O . ASP F 1 132 ? 102.563 -21.645 32.111 1.000 65.100 132 ASP F O 1
ATOM 6989 N N . THR F 1 133 ? 101.145 -20.505 30.787 1.000 63.150 133 THR F N 1
ATOM 6990 C CA . THR F 1 133 ? 102.189 -19.744 30.114 1.000 60.730 133 THR F CA 1
ATOM 6991 C C . THR F 1 133 ? 102.373 -18.358 30.726 1.000 65.680 133 THR F C 1
ATOM 6992 O O . THR F 1 133 ? 103.263 -17.614 30.295 1.000 48.620 133 THR F O 1
ATOM 6996 N N . GLY F 1 134 ? 101.559 -18.001 31.725 1.000 61.830 134 GLY F N 1
ATOM 6997 C CA . GLY F 1 134 ? 101.670 -16.722 32.399 1.000 60.920 134 GLY F CA 1
ATOM 6998 C C . GLY F 1 134 ? 100.892 -15.590 31.765 1.000 61.240 134 GLY F C 1
ATOM 6999 O O . GLY F 1 134 ? 100.983 -14.452 32.248 1.000 54.070 134 GLY F O 1
ATOM 7000 N N . ILE F 1 135 ? 100.141 -15.864 30.701 1.000 53.790 135 ILE F N 1
ATOM 7001 C CA . ILE F 1 135 ? 99.340 -14.863 30.007 1.000 54.900 135 ILE F CA 1
ATOM 7002 C C . ILE F 1 135 ? 97.975 -14.771 30.674 1.000 55.280 135 ILE F C 1
ATOM 7003 O O . ILE F 1 135 ? 97.323 -15.792 30.924 1.000 49.970 135 ILE F O 1
ATOM 7008 N N . SER F 1 136 ? 97.516 -13.551 30.927 1.000 50.120 136 SER F N 1
ATOM 7009 C CA . SER F 1 136 ? 96.123 -13.322 31.286 1.000 45.800 136 SER F CA 1
ATOM 7010 C C . SER F 1 136 ? 95.508 -12.403 30.245 1.000 51.090 136 SER F C 1
ATOM 7011 O O . SER F 1 136 ? 95.994 -11.287 30.026 1.000 50.290 136 SER F O 1
ATOM 7014 N N . VAL F 1 137 ? 94.460 -12.876 29.591 1.000 45.960 137 VAL F N 1
ATOM 7015 C CA . VAL F 1 137 ? 93.685 -12.034 28.694 1.000 40.970 137 VAL F CA 1
ATOM 7016 C C . VAL F 1 137 ? 92.564 -11.412 29.501 1.000 48.090 137 VAL F C 1
ATOM 7017 O O . VAL F 1 137 ? 91.757 -12.120 30.113 1.000 42.040 137 VAL F O 1
ATOM 7021 N N . ILE F 1 138 ? 92.526 -10.088 29.514 1.000 52.760 138 ILE F N 1
ATOM 7022 C CA . ILE F 1 138 ? 91.573 -9.340 30.314 1.000 53.630 138 ILE F CA 1
ATOM 7023 C C . ILE F 1 138 ? 90.479 -8.842 29.389 1.000 51.310 138 ILE F C 1
ATOM 7024 O O . ILE F 1 138 ? 90.743 -8.092 28.443 1.000 43.700 138 ILE F O 1
ATOM 7029 N N . ASN F 1 139 ? 89.253 -9.285 29.644 1.000 49.130 139 ASN F N 1
ATOM 7030 C CA . ASN F 1 139 ? 88.106 -8.814 28.875 1.000 59.480 139 ASN F CA 1
ATOM 7031 C C . ASN F 1 139 ? 86.912 -8.784 29.815 1.000 59.920 139 ASN F C 1
ATOM 7032 O O . ASN F 1 139 ? 86.390 -9.837 30.194 1.000 58.680 139 ASN F O 1
ATOM 7037 N N . LEU F 1 140 ? 86.486 -7.587 30.196 1.000 53.060 140 LEU F N 1
ATOM 7038 C CA . LEU F 1 140 ? 85.309 -7.463 31.036 1.000 55.960 140 LEU F CA 1
ATOM 7039 C C . LEU F 1 140 ? 84.628 -6.140 30.743 1.000 54.950 140 LEU F C 1
ATOM 7040 O O . LEU F 1 140 ? 85.180 -5.254 30.083 1.000 48.560 140 LEU F O 1
ATOM 7045 N N . THR F 1 141 ? 83.392 -6.042 31.205 1.000 54.840 141 THR F N 1
ATOM 7046 C CA . THR F 1 141 ? 82.671 -4.786 31.228 1.000 53.070 141 THR F CA 1
ATOM 7047 C C . THR F 1 141 ? 82.147 -4.572 32.644 1.000 55.730 141 THR F C 1
ATOM 7048 O O . THR F 1 141 ? 81.870 -5.527 33.378 1.000 53.600 141 THR F O 1
ATOM 7052 N N . ASP F 1 142 ? 82.068 -3.309 33.046 1.000 53.220 142 ASP F N 1
ATOM 7053 C CA . ASP F 1 142 ? 81.663 -2.966 34.398 1.000 54.730 142 ASP F CA 1
ATOM 7054 C C . ASP F 1 142 ? 80.683 -1.815 34.319 1.000 47.630 142 ASP F C 1
ATOM 7055 O O . ASP F 1 142 ? 80.755 -0.979 33.415 1.000 46.710 142 ASP F O 1
ATOM 7060 N N . THR F 1 143 ? 79.751 -1.797 35.271 1.000 45.950 143 THR F N 1
ATOM 7061 C CA . THR F 1 143 ? 78.710 -0.787 35.318 1.000 51.280 143 THR F CA 1
ATOM 7062 C C . THR F 1 143 ? 78.914 0.237 36.424 1.000 45.110 143 THR F C 1
ATOM 7063 O O . THR F 1 143 ? 78.323 1.317 36.353 1.000 50.370 143 THR F O 1
ATOM 7067 N N . VAL F 1 144 ? 79.754 -0.059 37.416 1.000 49.270 144 VAL F N 1
ATOM 7068 C CA . VAL F 1 144 ? 79.899 0.797 38.593 1.000 50.670 144 VAL F CA 1
ATOM 7069 C C . VAL F 1 144 ? 81.028 1.821 38.426 1.000 55.130 144 VAL F C 1
ATOM 7070 O O . VAL F 1 144 ? 80.838 3.002 38.721 1.000 52.970 144 VAL F O 1
ATOM 7074 N N . ILE F 1 145 ? 82.221 1.416 37.957 1.000 48.250 145 ILE F N 1
ATOM 7075 C CA . ILE F 1 145 ? 83.348 2.372 37.893 1.000 51.530 145 ILE F CA 1
ATOM 7076 C C . ILE F 1 145 ? 83.034 3.511 36.915 1.000 45.840 145 ILE F C 1
ATOM 7077 O O . ILE F 1 145 ? 82.152 3.411 36.056 1.000 49.050 145 ILE F O 1
ATOM 7082 N N . SER F 1 146 ? 83.783 4.605 37.046 1.000 41.720 146 SER F N 1
ATOM 7083 C CA . SER F 1 146 ? 83.574 5.768 36.194 1.000 40.730 146 SER F CA 1
ATOM 7084 C C . SER F 1 146 ? 84.908 6.378 35.781 1.000 50.150 146 SER F C 1
ATOM 7085 O O . SER F 1 146 ? 85.822 6.527 36.600 1.000 53.640 146 SER F O 1
ATOM 7088 N N . LEU F 1 147 ? 85.008 6.713 34.495 1.000 43.650 147 LEU F N 1
ATOM 7089 C CA . LEU F 1 147 ? 86.097 7.497 33.943 1.000 45.490 147 LEU F CA 1
ATOM 7090 C C . LEU F 1 147 ? 85.748 8.978 33.882 1.000 51.140 147 LEU F C 1
ATOM 7091 O O . LEU F 1 147 ? 86.560 9.786 33.417 1.000 43.890 147 LEU F O 1
ATOM 7096 N N . PHE F 1 148 ? 84.601 9.328 34.300 1.000 46.490 148 PHE F N 1
ATOM 7097 C CA . PHE F 1 148 ? 84.220 10.709 34.481 1.000 49.750 148 PHE F CA 1
ATOM 7098 C C . PHE F 1 148 ? 84.263 11.049 35.961 1.000 49.980 148 PHE F C 1
ATOM 7099 O O . PHE F 1 148 ? 84.075 10.167 36.808 1.000 49.850 148 PHE F O 1
ATOM 7107 N N . PRO F 1 149 ? 84.540 12.302 36.305 1.000 46.320 149 PRO F N 1
ATOM 7108 C CA . PRO F 1 149 ? 84.771 12.658 37.719 1.000 53.720 149 PRO F CA 1
ATOM 7109 C C . PRO F 1 149 ? 83.480 12.741 38.533 1.000 53.010 149 PRO F C 1
ATOM 7110 O O . PRO F 1 149 ? 83.168 13.752 39.167 1.000 63.220 149 PRO F O 1
ATOM 7114 N N . THR F 1 150 ? 82.717 11.661 38.501 1.000 49.070 150 THR F N 1
ATOM 7115 C CA . THR F 1 150 ? 81.644 11.374 39.439 1.000 51.210 150 THR F CA 1
ATOM 7116 C C . THR F 1 150 ? 82.215 10.620 40.631 1.000 57.590 150 THR F C 1
ATOM 7117 O O . THR F 1 150 ? 83.380 10.222 40.617 1.000 57.970 150 THR F O 1
ATOM 7121 N N . PRO F 1 151 ? 81.433 10.404 41.696 1.000 56.370 151 PRO F N 1
ATOM 7122 C CA . PRO F 1 151 ? 82.005 9.738 42.881 1.000 52.760 151 PRO F CA 1
ATOM 7123 C C . PRO F 1 151 ? 82.597 8.356 42.610 1.000 52.690 151 PRO F C 1
ATOM 7124 O O . PRO F 1 151 ? 83.366 7.859 43.448 1.000 50.180 151 PRO F O 1
ATOM 7128 N N . ALA F 1 152 ? 82.277 7.718 41.483 1.000 52.140 152 ALA F N 1
ATOM 7129 C CA . ALA F 1 152 ? 82.897 6.448 41.121 1.000 52.770 152 ALA F CA 1
ATOM 7130 C C . ALA F 1 152 ? 84.158 6.619 40.269 1.000 45.620 152 ALA F C 1
ATOM 7131 O O . ALA F 1 152 ? 84.612 5.645 39.661 1.000 51.470 152 ALA F O 1
ATOM 7133 N N . PHE F 1 153 ? 84.719 7.828 40.207 1.000 48.800 153 PHE F N 1
ATOM 7134 C CA . PHE F 1 153 ? 85.990 8.076 39.524 1.000 50.730 153 PHE F CA 1
ATOM 7135 C C . PHE F 1 153 ? 87.060 7.100 39.997 1.000 40.880 153 PHE F C 1
ATOM 7136 O O . PHE F 1 153 ? 87.214 6.864 41.195 1.000 47.820 153 PHE F O 1
ATOM 7144 N N . VAL F 1 154 ? 87.778 6.506 39.046 1.000 40.860 154 VAL F N 1
ATOM 7145 C CA . VAL F 1 154 ? 88.866 5.584 39.350 1.000 34.230 154 VAL F CA 1
ATOM 7146 C C . VAL F 1 154 ? 90.204 6.063 38.808 1.000 46.630 154 VAL F C 1
ATOM 7147 O O . VAL F 1 154 ? 91.223 5.390 39.018 1.000 42.380 154 VAL F O 1
ATOM 7151 N N . ILE F 1 155 ? 90.236 7.189 38.093 1.000 46.590 155 ILE F N 1
ATOM 7152 C CA . ILE F 1 155 ? 91.493 7.704 37.568 1.000 43.090 155 ILE F CA 1
ATOM 7153 C C . ILE F 1 155 ? 92.292 8.323 38.705 1.000 46.030 155 ILE F C 1
ATOM 7154 O O . ILE F 1 155 ? 91.725 8.918 39.631 1.000 37.000 155 ILE F O 1
ATOM 7159 N N . GLY F 1 156 ? 93.617 8.174 38.644 1.000 44.120 156 GLY F N 1
ATOM 7160 C CA . GLY F 1 156 ? 94.483 8.572 39.732 1.000 36.760 156 GLY F CA 1
ATOM 7161 C C . GLY F 1 156 ? 94.527 7.593 40.886 1.000 51.480 156 GLY F C 1
ATOM 7162 O O . GLY F 1 156 ? 94.997 7.962 41.972 1.000 40.720 156 GLY F O 1
ATOM 7163 N N . ARG F 1 157 ? 94.048 6.362 40.683 1.000 41.500 157 ARG F N 1
ATOM 7164 C CA . ARG F 1 157 ? 94.065 5.302 41.680 1.000 44.010 157 ARG F CA 1
ATOM 7165 C C . ARG F 1 157 ? 94.879 4.121 41.171 1.000 43.240 157 ARG F C 1
ATOM 7166 O O . ARG F 1 157 ? 95.040 3.919 39.966 1.000 39.210 157 ARG F O 1
ATOM 7174 N N . ILE F 1 158 ? 95.383 3.328 42.105 1.000 44.470 158 ILE F N 1
ATOM 7175 C CA . ILE F 1 158 ? 96.169 2.157 41.739 1.000 45.440 158 ILE F CA 1
ATOM 7176 C C . ILE F 1 158 ? 95.232 1.001 41.401 1.000 53.820 158 ILE F C 1
ATOM 7177 O O . ILE F 1 158 ? 94.287 0.703 42.146 1.000 43.570 158 ILE F O 1
ATOM 7182 N N . LEU F 1 159 ? 95.484 0.368 40.255 1.000 39.060 159 LEU F N 1
ATOM 7183 C CA . LEU F 1 159 ? 94.907 -0.921 39.920 1.000 39.270 159 LEU F CA 1
ATOM 7184 C C . LEU F 1 159 ? 95.830 -2.013 40.449 1.000 41.890 159 LEU F C 1
ATOM 7185 O O . LEU F 1 159 ? 97.040 -1.971 40.209 1.000 44.180 159 LEU F O 1
ATOM 7190 N N . VAL F 1 160 ? 95.264 -2.990 41.156 1.000 40.690 160 VAL F N 1
ATOM 7191 C CA . VAL F 1 160 ? 96.040 -3.991 41.881 1.000 42.890 160 VAL F CA 1
ATOM 7192 C C . VAL F 1 160 ? 95.751 -5.372 41.308 1.000 53.840 160 VAL F C 1
ATOM 7193 O O . VAL F 1 160 ? 94.584 -5.773 41.190 1.000 43.890 160 VAL F O 1
ATOM 7197 N N . ILE F 1 161 ? 96.814 -6.104 40.982 1.000 42.660 161 ILE F N 1
ATOM 7198 C CA . ILE F 1 161 ? 96.737 -7.536 40.728 1.000 42.200 161 ILE F CA 1
ATOM 7199 C C . ILE F 1 161 ? 97.210 -8.242 41.987 1.000 46.850 161 ILE F C 1
ATOM 7200 O O . ILE F 1 161 ? 98.356 -8.054 42.419 1.000 41.830 161 ILE F O 1
ATOM 7205 N N . HIS F 1 162 ? 96.338 -9.067 42.558 1.000 45.830 162 HIS F N 1
ATOM 7206 C CA . HIS F 1 162 ? 96.579 -9.711 43.838 1.000 52.630 162 HIS F CA 1
ATOM 7207 C C . HIS F 1 162 ? 97.276 -11.059 43.693 1.000 54.130 162 HIS F C 1
ATOM 7208 O O . HIS F 1 162 ? 97.140 -11.751 42.680 1.000 49.550 162 HIS F O 1
ATOM 7215 N N . THR F 1 163 ? 97.999 -11.432 44.754 1.000 52.810 163 THR F N 1
ATOM 7216 C CA . THR F 1 163 ? 98.720 -12.700 44.812 1.000 52.990 163 THR F CA 1
ATOM 7217 C C . THR F 1 163 ? 97.827 -13.888 44.462 1.000 49.150 163 THR F C 1
ATOM 7218 O O . THR F 1 163 ? 98.215 -14.762 43.679 1.000 57.720 163 THR F O 1
ATOM 7222 N N . THR F 1 164 ? 96.628 -13.952 45.028 1.000 47.510 164 THR F N 1
ATOM 7223 C CA . THR F 1 164 ? 95.736 -15.058 44.705 1.000 45.470 164 THR F CA 1
ATOM 7224 C C . THR F 1 164 ? 94.329 -14.524 44.446 1.000 47.130 164 THR F C 1
ATOM 7225 O O . THR F 1 164 ? 94.114 -13.334 44.180 1.000 50.820 164 THR F O 1
ATOM 7229 N N . TYR F 1 165 ? 93.346 -15.417 44.509 1.000 50.300 165 TYR F N 1
ATOM 7230 C CA . TYR F 1 165 ? 92.034 -15.136 43.957 1.000 54.550 165 TYR F CA 1
ATOM 7231 C C . TYR F 1 165 ? 91.159 -14.385 44.953 1.000 54.610 165 TYR F C 1
ATOM 7232 O O . TYR F 1 165 ? 91.351 -14.443 46.170 1.000 55.830 165 TYR F O 1
ATOM 7241 N N . ASP F 1 166 ? 90.198 -13.655 44.403 1.000 49.040 166 ASP F N 1
ATOM 7242 C CA . ASP F 1 166 ? 89.203 -12.934 45.174 1.000 51.460 166 ASP F CA 1
ATOM 7243 C C . ASP F 1 166 ? 88.065 -13.895 45.494 1.000 58.290 166 ASP F C 1
ATOM 7244 O O . ASP F 1 166 ? 87.524 -14.535 44.587 1.000 60.850 166 ASP F O 1
ATOM 7249 N N . ASP F 1 167 ? 87.723 -14.027 46.779 1.000 49.390 167 ASP F N 1
ATOM 7250 C CA . ASP F 1 167 ? 86.642 -14.930 47.156 1.000 58.060 167 ASP F CA 1
ATOM 7251 C C . ASP F 1 167 ? 85.287 -14.241 47.146 1.000 63.550 167 ASP F C 1
ATOM 7252 O O . ASP F 1 167 ? 84.296 -14.831 47.593 1.000 62.460 167 ASP F O 1
ATOM 7257 N N . LEU F 1 168 ? 85.228 -13.009 46.641 1.000 56.080 168 LEU F N 1
ATOM 7258 C CA . LEU F 1 168 ? 83.981 -12.296 46.386 1.000 63.660 168 LEU F CA 1
ATOM 7259 C C . LEU F 1 168 ? 83.167 -12.063 47.660 1.000 63.010 168 LEU F C 1
ATOM 7260 O O . LEU F 1 168 ? 81.954 -11.847 47.593 1.000 67.730 168 LEU F O 1
ATOM 7265 N N . GLY F 1 169 ? 83.813 -12.079 48.826 1.000 60.140 169 GLY F N 1
ATOM 7266 C CA . GLY F 1 169 ? 83.122 -11.850 50.080 1.000 57.800 169 GLY F CA 1
ATOM 7267 C C . GLY F 1 169 ? 82.329 -13.027 50.599 1.000 64.290 169 GLY F C 1
ATOM 7268 O O . GLY F 1 169 ? 81.513 -12.851 51.510 1.000 73.390 169 GLY F O 1
ATOM 7269 N N . ARG F 1 170 ? 82.540 -14.222 50.044 1.000 62.250 170 ARG F N 1
ATOM 7270 C CA . ARG F 1 170 ? 81.794 -15.426 50.392 1.000 62.020 170 ARG F CA 1
ATOM 7271 C C . ARG F 1 170 ? 82.729 -16.546 50.849 1.000 66.170 170 ARG F C 1
ATOM 7272 O O . ARG F 1 170 ? 82.391 -17.732 50.773 1.000 60.330 170 ARG F O 1
ATOM 7280 N N A GLY F 1 171 ? 83.901 -16.171 51.356 0.560 59.300 171 GLY F N 1
ATOM 7281 N N B GLY F 1 171 ? 83.926 -16.178 51.303 0.440 59.320 171 GLY F N 1
ATOM 7282 C CA A GLY F 1 171 ? 84.715 -17.084 52.128 0.560 61.190 171 GLY F CA 1
ATOM 7283 C CA B GLY F 1 171 ? 84.950 -17.110 51.722 0.440 59.760 171 GLY F CA 1
ATOM 7284 C C A GLY F 1 171 ? 84.414 -16.991 53.623 0.560 65.500 171 GLY F C 1
ATOM 7285 C C B GLY F 1 171 ? 85.012 -17.422 53.203 0.440 64.420 171 GLY F C 1
ATOM 7286 O O A GLY F 1 171 ? 83.724 -16.084 54.099 0.560 55.120 171 GLY F O 1
ATOM 7287 O O B GLY F 1 171 ? 85.784 -18.300 53.601 0.440 60.900 171 GLY F O 1
ATOM 7288 N N A GLY F 1 172 ? 84.950 -17.957 54.365 0.560 64.350 172 GLY F N 1
ATOM 7289 N N B GLY F 1 172 ? 84.232 -16.729 54.036 0.440 63.730 172 GLY F N 1
ATOM 7290 C CA A GLY F 1 172 ? 84.722 -18.018 55.795 0.560 65.730 172 GLY F CA 1
ATOM 7291 C CA B GLY F 1 172 ? 84.171 -17.013 55.454 0.440 65.220 172 GLY F CA 1
ATOM 7292 C C A GLY F 1 172 ? 85.737 -17.226 56.592 0.560 66.510 172 GLY F C 1
ATOM 7293 C C B GLY F 1 172 ? 85.284 -16.426 56.293 0.440 67.620 172 GLY F C 1
ATOM 7294 O O A GLY F 1 172 ? 85.902 -17.450 57.795 0.560 63.620 172 GLY F O 1
ATOM 7295 O O B GLY F 1 172 ? 85.114 -16.299 57.512 0.440 65.830 172 GLY F O 1
ATOM 7296 N N A SER F 1 173 ? 86.415 -16.285 55.930 0.560 69.150 173 SER F N 1
ATOM 7297 N N B SER F 1 173 ? 86.421 -16.068 55.686 0.440 68.310 173 SER F N 1
ATOM 7298 C CA A SER F 1 173 ? 87.495 -15.538 56.552 0.560 68.350 173 SER F CA 1
ATOM 7299 C CA B SER F 1 173 ? 87.510 -15.453 56.427 0.440 68.290 173 SER F CA 1
ATOM 7300 C C A SER F 1 173 ? 87.001 -14.213 57.119 0.560 67.550 173 SER F C 1
ATOM 7301 C C B SER F 1 173 ? 87.044 -14.140 57.051 0.440 67.570 173 SER F C 1
ATOM 7302 O O A SER F 1 173 ? 85.966 -13.681 56.702 0.560 67.850 173 SER F O 1
ATOM 7303 O O B SER F 1 173 ? 86.060 -13.544 56.605 0.440 67.900 173 SER F O 1
ATOM 7308 N N . PRO F 1 174 ? 87.719 -13.673 58.106 1.000 76.570 174 PRO F N 1
ATOM 7309 C CA . PRO F 1 174 ? 87.377 -12.338 58.626 1.000 76.700 174 PRO F CA 1
ATOM 7310 C C . PRO F 1 174 ? 87.617 -11.230 57.612 1.000 73.180 174 PRO F C 1
ATOM 7311 O O . PRO F 1 174 ? 86.880 -10.235 57.603 1.000 75.950 174 PRO F O 1
ATOM 7315 N N . VAL F 1 175 ? 88.619 -11.380 56.738 1.000 69.060 175 VAL F N 1
ATOM 7316 C CA . VAL F 1 175 ? 88.910 -10.366 55.725 1.000 74.220 175 VAL F CA 1
ATOM 7317 C C . VAL F 1 175 ? 88.094 -10.528 54.448 1.000 67.280 175 VAL F C 1
ATOM 7318 O O . VAL F 1 175 ? 88.175 -9.661 53.563 1.000 64.320 175 VAL F O 1
ATOM 7322 N N A SER F 1 176 ? 87.312 -11.603 54.318 0.640 64.850 176 SER F N 1
ATOM 7323 N N B SER F 1 176 ? 87.306 -11.599 54.330 0.360 64.850 176 SER F N 1
ATOM 7324 C CA A SER F 1 176 ? 86.573 -11.825 53.080 0.640 61.270 176 SER F CA 1
ATOM 7325 C CA B SER F 1 176 ? 86.555 -11.841 53.103 0.360 61.330 176 SER F CA 1
ATOM 7326 C C A SER F 1 176 ? 85.605 -10.685 52.785 0.640 61.570 176 SER F C 1
ATOM 7327 C C B SER F 1 176 ? 85.611 -10.686 52.790 0.360 61.580 176 SER F C 1
ATOM 7328 O O A SER F 1 176 ? 85.398 -10.332 51.618 0.640 58.810 176 SER F O 1
ATOM 7329 O O B SER F 1 176 ? 85.424 -10.325 51.622 0.360 58.890 176 SER F O 1
ATOM 7334 N N . LYS F 1 177 ? 85.014 -10.088 53.818 1.000 60.760 177 LYS F N 1
ATOM 7335 C CA . LYS F 1 177 ? 84.061 -9.007 53.602 1.000 62.700 177 LYS F CA 1
ATOM 7336 C C . LYS F 1 177 ? 84.741 -7.661 53.406 1.000 60.800 177 LYS F C 1
ATOM 7337 O O . LYS F 1 177 ? 84.059 -6.677 53.101 1.000 60.450 177 LYS F O 1
ATOM 7343 N N . VAL F 1 178 ? 86.058 -7.602 53.575 1.000 60.330 178 VAL F N 1
ATOM 7344 C CA . VAL F 1 178 ? 86.831 -6.379 53.391 1.000 67.000 178 VAL F CA 1
ATOM 7345 C C . VAL F 1 178 ? 87.488 -6.339 52.018 1.000 61.300 178 VAL F C 1
ATOM 7346 O O . VAL F 1 178 ? 87.390 -5.344 51.302 1.000 54.700 178 VAL F O 1
ATOM 7350 N N . ASN F 1 179 ? 88.166 -7.419 51.630 1.000 58.350 179 ASN F N 1
ATOM 7351 C CA . ASN F 1 179 ? 88.912 -7.402 50.382 1.000 61.930 179 ASN F CA 1
ATOM 7352 C C . ASN F 1 179 ? 88.878 -8.731 49.635 1.000 62.930 179 ASN F C 1
ATOM 7353 O O . ASN F 1 179 ? 89.655 -8.908 48.684 1.000 60.630 179 ASN F O 1
ATOM 7358 N N . GLY F 1 180 ? 88.023 -9.671 50.030 1.000 47.630 180 GLY F N 1
ATOM 7359 C CA . GLY F 1 180 ? 87.955 -10.933 49.318 1.000 51.100 180 GLY F CA 1
ATOM 7360 C C . GLY F 1 180 ? 89.108 -11.885 49.545 1.000 56.630 180 GLY F C 1
ATOM 7361 O O . GLY F 1 180 ? 89.202 -12.891 48.834 1.000 51.800 180 GLY F O 1
ATOM 7362 N N . ASN F 1 181 ? 89.999 -11.600 50.499 1.000 53.460 181 ASN F N 1
ATOM 7363 C CA . ASN F 1 181 ? 91.020 -12.565 50.917 1.000 56.540 181 ASN F CA 1
ATOM 7364 C C . ASN F 1 181 ? 91.925 -12.963 49.751 1.000 53.820 181 ASN F C 1
ATOM 7365 O O . ASN F 1 181 ? 92.201 -14.144 49.528 1.000 60.080 181 ASN F O 1
ATOM 7370 N N . ALA F 1 182 ? 92.380 -11.963 48.993 1.000 59.670 182 ALA F N 1
ATOM 7371 C CA . ALA F 1 182 ? 93.182 -12.199 47.797 1.000 53.380 182 ALA F CA 1
ATOM 7372 C C . ALA F 1 182 ? 94.681 -12.174 48.064 1.000 51.150 182 ALA F C 1
ATOM 7373 O O . ALA F 1 182 ? 95.464 -12.388 47.132 1.000 51.040 182 ALA F O 1
ATOM 7375 N N . GLY F 1 183 ? 95.102 -11.921 49.303 1.000 49.230 183 GLY F N 1
ATOM 7376 C CA . GLY F 1 183 ? 96.521 -11.925 49.617 1.000 40.860 183 GLY F CA 1
ATOM 7377 C C . GLY F 1 183 ? 97.202 -10.604 49.288 1.000 47.030 183 GLY F C 1
ATOM 7378 O O . GLY F 1 183 ? 96.580 -9.536 49.256 1.000 41.790 183 GLY F O 1
ATOM 7379 N N . GLY F 1 184 ? 98.508 -10.693 49.035 1.000 53.570 184 GLY F N 1
ATOM 7380 C CA . GLY F 1 184 ? 99.325 -9.534 48.752 1.000 47.850 184 GLY F CA 1
ATOM 7381 C C . GLY F 1 184 ? 99.189 -9.054 47.319 1.000 52.370 184 GLY F C 1
ATOM 7382 O O . GLY F 1 184 ? 98.239 -9.387 46.606 1.000 51.390 184 GLY F O 1
ATOM 7383 N N . ARG F 1 185 ? 100.166 -8.259 46.895 1.000 52.630 185 ARG F N 1
ATOM 7384 C CA . ARG F 1 185 ? 100.124 -7.587 45.603 1.000 58.680 185 ARG F CA 1
ATOM 7385 C C . ARG F 1 185 ? 101.202 -8.142 44.679 1.000 55.780 185 ARG F C 1
ATOM 7386 O O . ARG F 1 185 ? 102.375 -8.216 45.057 1.000 59.040 185 ARG F O 1
ATOM 7394 N N . LEU F 1 186 ? 100.799 -8.536 43.470 1.000 53.390 186 LEU F N 1
ATOM 7395 C CA . LEU F 1 186 ? 101.734 -9.042 42.469 1.000 54.090 186 LEU F CA 1
ATOM 7396 C C . LEU F 1 186 ? 102.207 -7.938 41.529 1.000 57.250 186 LEU F C 1
ATOM 7397 O O . LEU F 1 186 ? 103.406 -7.826 41.241 1.000 55.900 186 LEU F O 1
ATOM 7402 N N . ALA F 1 187 ? 101.277 -7.109 41.059 1.000 49.530 187 ALA F N 1
ATOM 7403 C CA . ALA F 1 187 ? 101.596 -6.014 40.157 1.000 46.380 187 ALA F CA 1
ATOM 7404 C C . ALA F 1 187 ? 100.614 -4.882 40.405 1.000 46.470 187 ALA F C 1
ATOM 7405 O O . ALA F 1 187 ? 99.538 -5.080 40.979 1.000 47.390 187 ALA F O 1
ATOM 7407 N N A CYS F 1 188 ? 100.970 -3.697 39.928 0.440 44.700 188 CYS F N 1
ATOM 7408 N N B CYS F 1 188 ? 101.032 -3.677 40.014 0.560 44.660 188 CYS F N 1
ATOM 7409 C CA A CYS F 1 188 ? 100.089 -2.565 40.151 0.440 46.170 188 CYS F CA 1
ATOM 7410 C CA B CYS F 1 188 ? 100.263 -2.455 40.215 0.560 46.350 188 CYS F CA 1
ATOM 7411 C C A CYS F 1 188 ? 100.405 -1.467 39.149 0.440 46.230 188 CYS F C 1
ATOM 7412 C C B CYS F 1 188 ? 100.331 -1.594 38.960 0.560 46.150 188 CYS F C 1
ATOM 7413 O O A CYS F 1 188 ? 101.529 -1.358 38.651 0.440 44.570 188 CYS F O 1
ATOM 7414 O O B CYS F 1 188 ? 101.213 -1.754 38.112 0.560 43.790 188 CYS F O 1
ATOM 7419 N N . GLY F 1 189 ? 99.392 -0.660 38.861 1.000 40.240 189 GLY F N 1
ATOM 7420 C CA . GLY F 1 189 ? 99.508 0.402 37.887 1.000 40.300 189 GLY F CA 1
ATOM 7421 C C . GLY F 1 189 ? 98.502 1.490 38.175 1.000 41.480 189 GLY F C 1
ATOM 7422 O O . GLY F 1 189 ? 97.365 1.194 38.560 1.000 39.790 189 GLY F O 1
ATOM 7423 N N . ILE F 1 190 ? 98.906 2.746 38.008 1.000 39.990 190 ILE F N 1
ATOM 7424 C CA . ILE F 1 190 ? 97.998 3.873 38.181 1.000 37.810 190 ILE F CA 1
ATOM 7425 C C . ILE F 1 190 ? 97.093 3.983 36.962 1.000 37.500 190 ILE F C 1
ATOM 7426 O O . ILE F 1 190 ? 97.553 3.972 35.814 1.000 37.530 190 ILE F O 1
ATOM 7431 N N . ILE F 1 191 ? 95.801 4.113 37.205 1.000 36.530 191 ILE F N 1
ATOM 7432 C CA . ILE F 1 191 ? 94.859 4.357 36.119 1.000 42.030 191 ILE F CA 1
ATOM 7433 C C . ILE F 1 191 ? 94.938 5.832 35.737 1.000 38.980 191 ILE F C 1
ATOM 7434 O O . ILE F 1 191 ? 94.733 6.711 36.580 1.000 44.180 191 ILE F O 1
ATOM 7439 N N . SER F 1 192 ? 95.221 6.109 34.464 1.000 39.070 192 SER F N 1
ATOM 7440 C CA . SER F 1 192 ? 95.515 7.471 34.033 1.000 35.890 192 SER F CA 1
ATOM 7441 C C . SER F 1 192 ? 94.850 7.753 32.695 1.000 41.990 192 SER F C 1
ATOM 7442 O O . SER F 1 192 ? 94.368 6.846 32.014 1.000 40.570 192 SER F O 1
ATOM 7445 N N . TYR F 1 193 ? 94.848 9.034 32.322 1.000 39.610 193 TYR F N 1
ATOM 7446 C CA . TYR F 1 193 ? 94.265 9.464 31.059 1.000 39.080 193 TYR F CA 1
ATOM 7447 C C . TYR F 1 193 ? 95.136 9.041 29.887 1.000 48.850 193 TYR F C 1
ATOM 7448 O O . TYR F 1 193 ? 96.370 9.109 29.948 1.000 41.010 193 TYR F O 1
ATOM 7457 N N . VAL F 1 194 ? 94.486 8.612 28.807 1.000 48.770 194 VAL F N 1
ATOM 7458 C CA . VAL F 1 194 ? 95.211 8.281 27.586 1.000 49.560 194 VAL F CA 1
ATOM 7459 C C . VAL F 1 194 ? 95.705 9.563 26.906 1.000 66.480 194 VAL F C 1
ATOM 7460 O O . VAL F 1 194 ? 95.117 10.639 27.092 1.000 66.260 194 VAL F O 1
#

B-factor: mean 43.21, std 13.22, range [17.8, 99.92]